Protein AF-A0A5C5VA91-F1 (afdb_monomer)

InterPro domains:
  IPR006626 Parallel beta-helix repeat [SM00710] (132-165)
  IPR006626 Parallel beta-helix repeat [SM00710] (170-195)
  IPR006626 Parallel beta-helix repeat [SM00710] (219-241)
  IPR006626 Parallel beta-helix repeat [SM00710] (242-274)
  IPR006626 Parallel beta-helix repeat [SM00710] (294-316)
  IPR006626 Parallel beta-helix repeat [SM00710] (331-365)
  IPR006626 Parallel beta-helix repeat [SM00710] (366-388)
  IPR006626 Parallel beta-helix repeat [SM00710] (389-422)
  IPR011050 Pectin lyase fold/virulence factor [SSF51126] (92-546)
  IPR012334 Pectin lyase fold [G3DSA:2.160.20.10] (62-236)
  IPR012334 Pectin lyase fold [G3DSA:2.160.20.10] (237-568)

Organism: NCBI:txid2527970

Sequence (1057 aa):
MLFSRSRKTKNNAPSSRNRRLGILQKLEDRQLLAGDAYPDSPMEDQAAEVGSPIAGDTSAGDSGSGATQTEGTSIDGSQLSLNAPNLPATPASGGASLRVAADGSAEFASIQEAIDAASAGDTITIAEGTYAEALTINGNDLTVVGEGNVTITDGGAGHGIYVGGSRIEINGVTVSGVLSEGTNGYGASGVVIAGQDIRLIDVNANNNGTAGFQTLESASNVLIQGGVAYNNSYAGLALGGGNHITVRGTEFYNTGTSDSGEGNFQYYGIVADNTGNVQLVNGTPTYIEDQLPMSDIRLEEINVHDHLRYGIRISAENGSLSTRPSGRIDTSNFALVDSLITDNGSETSSWVGGLYHHGGVLLQHIQGGFVAGNVIQGNYTWGVDVYNSSNVAFVSNMIVANNRGDATPDVTIQSAGLEINGGQSNQVIGNVIAGHNAGVFSSWIPDTGDDFSTEYAVGSIVIRNNIMAANAETDFELIVPERIDRTIENNLIQSMPAWLIQYIEDDAVPGFTQNNYLSVDPLFVDVAAGNFAFQDGSPANEILAGATLADPGSGNTDPGSNTDDSSPQTIRQLILGHSLINHFVDGDDPQNMGGTAVPYWIHQFASAGDNTYLVDGQWYSAESFNSGQELSVQWGFQGGAEGVWDSETPLGAADFQSVVLSPYNYIQQHAPADDVSEYLPLIDYLTAAEPGIEVQIYEGWPDMSPFLTAFPATDAEFANYAEYSLGDYQAWFDTLIDSLRAARPDVTFRPIEVNEALIGLLNDSELGLQGRLSGVTQTDLFSDDAPHGTETTYFLAAIATYSENFGQPIPADYVAPESIHPLVRANLADISEFIFQTVTDGSSTGIGDPSDDPGTGDPAVDAGFGDYLLTLENAIAEGTSADQASVRAALEASLAEVTLPISADRFWSDMGDVVGRAIDTLGLPDAEADIVWEQHDLIGNQYLTGEDLSDATEDPYPAVDAGFRDYLLTLENAIAEGTSADQASVRAALEALLAEATLPISADRFWSDMGDVVGRTIDTLGLTDAEVDIVWEQHDLIGNQYLTGETVYNGSEDTVD

Secondary structure (DSSP, 8-state):
------------PPPTTSSTHHHHHHHHTTTT---------------------------------------------TT---PPP-PPPPPPSSS-EEEE-TTS-SSBSSHHHHHHHPPTTEEEEEEEEEEE--EEE-SEEEEEEEEEEEEEE-SSSSEEEEE-SEEEEEES-EEE---SPP-SS--SEEEEE-SEEEEEES-EEES-SSEEEEE-TT-EEEEEES-EEE--SSEEEEE-S-EEEEEES-EEE----TT-SSS----EEEE-S-TT-EEEETTEEEE---PPPEEEEEEES-EEE--SS-SEEE--B-TTT--STT-B--EEEEEEES-EEES---SEE-TTSS-EE-EEEEEESEEEEEEES-EEES-SSEEEEEES-EEEEEES-EEE---GGGGSTT--SPPEEEEEES-SSEEEES-EEESSSEEEEEE----TT--HHHH-SSEEEEEES-EEE--SSEEEEEESGGGEEEEEES-EE----HHHHHHIIIII-TTHHHHSB--S---EEEGGGTEEEEPTT-THHHHHTT-PPPP--TTS------TT--S--EEEEEEEE-TTTBPPPTT--TTSB-TTBHHHHHHHHHHHTT-EEEEEEEE--HHHHHTTPPP-----BTT--B----TTS-GGGS--SEEEEPPPTT-TTS-HHHHHHHHHHHHHHHHHHSTT-EEEEE-----SGGG-SSSSPPHHHHHHHHHHHHTHHHHHHHHHHHHHHHH-TTS-EEEE-HHHHHHHHHH-SSSSTTTTTTT--HHHHBSSSS-PBPHHHHHHHHHHHHHHHHTSPSPTT----TTS-HHHHHTHHHHHHHHHHHHHHTTS-----S--------TTSHHHHHHHHHHHHHHHHS-S---HHHHHHHHHHHTTS--SPPPHHHHHHHHHHHHHHHHHHHT--HHHHHHHHHHHHHHHHHHHS----TT--S--TTHHHHHHHHHHHHHHHHHHT-S---HHHHHHHHHHHTTS------HHHHHHHHHHHHHHHHHHHT--HHHHHHHHHHHHHHHHHHHH-------------

Mean predicted aligned error: 21.66 Å

Solvent-accessible surface area (backbone atoms only — not comparable to full-atom values): 56810 Å² total; per-residue (Å²): 136,83,89,87,86,84,90,87,90,80,89,81,84,85,74,88,68,75,69,66,61,62,59,60,56,61,59,59,56,54,77,75,59,86,78,78,88,84,82,91,83,86,83,87,84,82,88,74,90,82,82,84,85,86,80,86,87,84,85,87,84,89,86,81,94,75,96,68,90,75,73,88,74,75,76,77,37,66,65,50,74,92,66,77,77,79,72,41,58,75,42,53,83,87,42,60,81,45,43,26,20,77,89,53,85,40,85,24,52,43,66,59,62,45,61,74,68,55,55,69,20,18,35,40,42,32,45,56,42,76,40,73,38,50,39,76,42,68,61,48,20,33,37,38,36,35,46,67,68,21,35,33,21,43,44,80,32,22,26,19,32,35,36,58,19,35,22,35,36,40,33,37,36,33,23,38,49,6,63,36,73,32,77,79,59,30,24,8,17,12,36,36,36,39,20,33,23,31,38,36,36,42,40,29,15,28,51,6,56,22,16,10,33,32,33,28,59,61,19,29,28,33,34,41,31,37,36,38,16,32,26,4,42,37,15,18,32,25,41,16,25,18,33,38,38,38,38,34,49,30,37,20,40,25,86,52,63,96,84,66,91,78,65,58,41,14,35,20,21,32,32,34,38,38,57,50,17,44,46,70,62,95,82,40,84,37,78,48,64,69,38,50,71,30,33,42,38,35,39,30,47,28,39,26,31,41,8,36,28,32,17,32,34,45,49,39,41,12,64,86,77,24,92,44,79,49,18,45,36,55,33,32,37,39,37,41,32,54,22,42,31,32,49,5,1,76,42,75,45,54,85,88,82,41,32,28,40,30,13,20,35,39,42,33,29,37,43,25,26,35,41,32,53,24,40,28,33,45,5,12,16,23,21,34,38,36,35,53,31,24,38,37,36,38,32,48,24,42,25,34,38,8,31,68,37,60,80,43,82,78,46,68,55,72,12,28,21,39,37,43,32,45,28,34,62,26,36,40,32,23,27,40,26,31,42,14,35,29,10,40,39,40,34,62,67,75,64,83,58,42,61,54,79,80,78,47,88,53,26,29,40,37,40,30,16,26,40,21,31,74,22,74,71,21,15,62,49,74,41,62,50,95,44,44,49,76,45,66,34,48,24,40,37,42,43,65,54,71,70,54,55,49,48,36,30,76,76,69,39,78,56,35,76,79,39,27,46,80,46,86,59,51,42,51,69,35,64,94,79,72,35,75,52,69,38,93,89,30,60,47,58,68,33,39,70,68,42,67,78,77,78,33,64,72,86,56,91,73,76,49,78,56,98,79,56,87,60,60,51,74,47,34,36,38,36,31,32,53,61,89,48,53,44,83,56,99,87,68,48,61,64,46,35,50,63,37,20,22,67,39,43,33,26,54,41,25,56,68,56,61,23,43,46,32,42,34,25,27,87,43,45,43,67,44,46,78,73,67,55,78,84,53,75,55,50,30,35,44,99,66,39,42,63,68,66,58,67,93,47,67,71,50,76,40,63,53,52,33,35,38,38,35,70,67,88,85,47,86,86,56,60,41,80,69,53,43,70,49,41,48,65,52,51,56,51,50,39,70,49,32,76,81,36,32,41,31,40,41,60,53,71,72,71,43,51,90,50,42,96,53,79,70,59,51,74,69,35,44,49,57,39,45,49,42,48,35,16,66,49,36,51,45,50,53,48,34,54,53,50,43,40,72,75,37,77,91,53,56,75,42,80,36,56,30,30,55,29,49,47,46,46,46,67,28,71,63,62,6,44,75,29,69,28,50,86,61,50,64,73,62,33,29,76,51,42,72,56,43,56,29,43,37,35,23,44,53,41,14,49,36,51,34,18,71,56,54,38,41,57,65,45,92,82,65,77,74,57,89,79,39,52,68,57,56,61,74,42,40,69,64,51,34,48,50,27,32,49,41,58,70,56,53,90,57,76,70,49,66,84,93,78,80,80,78,84,79,77,62,83,75,58,68,64,48,56,60,56,46,52,53,52,52,50,49,58,64,68,56,82,67,94,72,58,70,67,57,58,47,52,51,52,60,55,56,64,71,67,74,80,79,92,73,59,70,67,62,57,46,56,57,46,53,54,50,51,52,52,50,40,64,74,69,64,54,56,65,80,59,43,50,52,53,51,53,50,50,52,51,55,53,50,66,73,71,61,76,79,80,73,88,81,68,96,63,89,67,77,72,63,59,57,53,55,53,52,50,50,52,52,50,53,50,50,63,61,70,65,76,65,96,76,62,74,65,60,61,50,53,55,53,58,59,56,69,73,72,77,79,88,87,80,60,71,71,59,52,53,53,55,52,48,51,52,50,52,52,49,46,69,71,69,67,61,52,73,77,52,48,52,51,53,51,54,48,52,56,50,51,53,49,39,70,77,68,72,58,87,81,86,77,92,69,96,74,90,81,134

Nearest PDB structures (foldseek):
  4nk6-assembly1_A  TM=5.027E-01  e=4.681E-07  Pseudomonas syringae pv. tomato str. DC3000
  4ozz-assembly1_A  TM=5.297E-01  e=5.949E-06  Pseudomonas syringae pv. tomato str. DC3000
  4nk8-assembly1_A  TM=4.661E-01  e=3.715E-06  Pseudomonas syringae pv. tomato str. DC3000
  4ozy-assembly1_A  TM=4.259E-01  e=1.669E-06  Pseudomonas syringae pv. tomato str. DC3000
  4mxn-assembly3_C  TM=4.171E-01  e=5.033E-01  Parabacteroides merdae ATCC 43184

Foldseek 3Di:
DDDDDDDDDDDDDDDPPPVVVPPVVVVVVVVVPPDDDDDDDDDDDDDDDDDDDDDDDDDDDDDDDDDDDDDDDADLVLQEDPDDFPAFDAFAADFAEAEEECVPPGPHNAPQVVLVVDDGNYEYEYEADEHQDQEERAEERYEYEYDPAAEQEHVQELESYEHAHYNYEYEDYEYEHQEHAHADQAGSEYYEAQYESYHYYQYEAEHTQAESYEYAQNYENYEAEAHEAELHLEEPYEYLHYESYEYYNYEYEYPDDPPDVDGSAHQEHYEDFSYSHWDQDVNDTDDALQRDAYENAEYEQYEFEDHQAANEEDWRAALVPDPWQLRTDAHEAYYAYLYEFEHHFNHWDCQQPFIFTHAHYEEERYEGYEYENYEQEHADAESYHYYQHERYEYAQYEQFQNHNNVPPPRGDHWHERYEHEFYAHYEYFLYEFANTQEGYHYEDDPDSRGDNVVVAVAYEYEYFLYEQAHHNHFSYDYYPLVRYHYHHALYETADDDPVRVVCCCPPHDPCNPVRYHHHHDQQFPDVVVRGRDGDPPGCSVVSSLVGDDPPSSVPDDDFADDPDPLPAAAAFEEEADDCLAFNDDPPDDQAAGELLHLLQLLQLLSVVSNYHAAYFYDPHALVCVVVPNQDAGRHHYHPDNHHQDDSVDQPVVSVHQEYEHEDDQQCLVDQLLVCLVSCVVVQVVNCVSPPNYAYEYELGFHQLVVLAPFPPHDPVSLVVRLQCRLASSLVRVLNNQVSNCVVCVSHHYHYQPLSQLLSVQQPDCDRHCVHLVVVQDLVQFAVGSSGRGFSQPSNLSSQSVSCRRHVDFRPPPDQDDPSHDVSCRVCVNVSSVSSNCCNVVVVDDGDDDPDDDPPDDDPVPVVPVVVVVVVVCVVVVPDDDDDPVVVVVVVVVVVVPPDDDDDPVVVLVVVVVVLVVVCVVVVDDPVVSVVSVVVSVVVVCVVPPPPDPPPDPDDDPPPVCVVVVVVVVVVVVVVVVPDDDDPVVVVVVVVVVVVPDDDDDDLVVVLVVVVVVLVVVCVVVVDDPVVNVVSVVVVVVVSVCVVPVDDDDDDDDDDDD

pLDDT: mean 71.02, std 24.55, range [22.02, 98.69]

Structure (mmCIF, N/CA/C/O backbone):
data_AF-A0A5C5VA91-F1
#
_entry.id   AF-A0A5C5VA91-F1
#
loop_
_atom_site.group_PDB
_atom_site.id
_atom_site.type_symbol
_atom_site.label_atom_id
_atom_site.label_alt_id
_atom_site.label_comp_id
_atom_site.label_asym_id
_atom_site.label_entity_id
_atom_site.label_seq_id
_atom_site.pdbx_PDB_ins_code
_atom_site.Cartn_x
_atom_site.Cartn_y
_atom_site.Cartn_z
_atom_site.occupancy
_atom_site.B_iso_or_equiv
_atom_site.auth_seq_id
_atom_site.auth_comp_id
_atom_site.auth_asym_id
_atom_site.auth_atom_id
_atom_site.pdbx_PDB_model_num
ATOM 1 N N . MET A 1 1 ? 17.113 -42.787 58.721 1.00 26.02 1 MET A N 1
ATOM 2 C CA . MET A 1 1 ? 15.920 -43.622 58.988 1.00 26.02 1 MET A CA 1
ATOM 3 C C . MET A 1 1 ? 14.664 -42.768 58.869 1.00 26.02 1 MET A C 1
ATOM 5 O O . MET A 1 1 ? 14.480 -41.876 59.679 1.00 26.02 1 MET A O 1
ATOM 9 N N . LEU A 1 2 ? 13.875 -43.061 57.831 1.00 24.97 2 LEU A N 1
ATOM 10 C CA . LEU A 1 2 ? 12.405 -43.100 57.749 1.00 24.97 2 LEU A CA 1
ATOM 11 C C . LEU A 1 2 ? 11.517 -41.982 58.360 1.00 24.97 2 LEU A C 1
ATOM 13 O O . LEU A 1 2 ? 11.297 -41.934 59.562 1.00 24.97 2 LEU A O 1
ATOM 17 N N . PHE A 1 3 ? 10.866 -41.249 57.437 1.00 25.20 3 PHE A N 1
ATOM 18 C CA . PHE A 1 3 ? 9.402 -41.164 57.210 1.00 25.20 3 PHE A CA 1
ATOM 19 C C . PHE A 1 3 ? 8.446 -40.607 58.302 1.00 25.20 3 PHE A C 1
ATOM 21 O O . PHE A 1 3 ? 8.120 -41.284 59.270 1.00 25.20 3 PHE A O 1
ATOM 28 N N . SER A 1 4 ? 7.761 -39.487 57.998 1.00 25.80 4 SER A N 1
ATOM 29 C CA . SER A 1 4 ? 6.368 -39.456 57.465 1.00 25.80 4 SER A CA 1
ATOM 30 C C . SER A 1 4 ? 5.438 -38.324 57.978 1.00 25.80 4 SER A C 1
ATOM 32 O O . SER A 1 4 ? 5.280 -38.114 59.174 1.00 25.80 4 SER A O 1
ATOM 34 N N . ARG A 1 5 ? 4.714 -37.736 57.001 1.00 26.83 5 ARG A N 1
ATOM 35 C CA . ARG A 1 5 ? 3.285 -37.314 56.969 1.00 26.83 5 ARG A CA 1
ATOM 36 C C . ARG A 1 5 ? 2.774 -35.999 57.625 1.00 26.83 5 ARG A C 1
ATOM 38 O O . ARG A 1 5 ? 2.374 -35.965 58.777 1.00 26.83 5 ARG A O 1
ATOM 45 N N . SER A 1 6 ? 2.477 -35.052 56.717 1.00 24.36 6 SER A N 1
ATOM 46 C CA . SER A 1 6 ? 1.134 -34.544 56.316 1.00 24.36 6 SER A CA 1
ATOM 47 C C . SER A 1 6 ? 0.581 -33.186 56.814 1.00 24.36 6 SER A C 1
ATOM 49 O O . SER A 1 6 ? 0.351 -32.987 58.000 1.00 24.36 6 SER A O 1
ATOM 51 N N . ARG A 1 7 ? 0.178 -32.387 55.802 1.00 25.92 7 ARG A N 1
ATOM 52 C CA . ARG A 1 7 ? -0.992 -31.481 55.665 1.00 25.92 7 ARG A CA 1
ATOM 53 C C . ARG A 1 7 ? -1.136 -30.262 56.595 1.00 25.92 7 ARG A C 1
ATOM 55 O O . ARG A 1 7 ? -1.709 -30.370 57.673 1.00 25.92 7 ARG A O 1
ATOM 62 N N . LYS A 1 8 ? -0.878 -29.070 56.034 1.00 23.91 8 LYS A N 1
ATOM 63 C CA . LYS A 1 8 ? -1.886 -28.075 55.574 1.00 23.91 8 LYS A CA 1
ATOM 64 C C . LYS A 1 8 ? -1.176 -26.757 55.220 1.00 23.91 8 LYS A C 1
ATOM 66 O O . LYS A 1 8 ? -0.679 -26.089 56.116 1.00 23.91 8 LYS A O 1
ATOM 71 N N . THR A 1 9 ? -1.210 -26.343 53.956 1.00 24.44 9 THR A N 1
ATOM 72 C CA . THR A 1 9 ? -0.991 -24.946 53.552 1.00 24.44 9 THR A CA 1
ATOM 73 C C . THR A 1 9 ? -2.287 -24.424 52.935 1.00 24.44 9 THR A C 1
ATOM 75 O O . THR A 1 9 ? -2.843 -25.016 52.013 1.00 24.44 9 THR A O 1
ATOM 78 N N . LYS A 1 10 ? -2.816 -23.348 53.520 1.00 29.11 10 LYS A N 1
ATOM 79 C CA . LYS A 1 10 ? -3.788 -22.438 52.912 1.00 29.11 10 LYS A CA 1
ATOM 80 C C . LYS A 1 10 ? -3.300 -21.020 53.201 1.00 29.11 10 LYS A C 1
ATOM 82 O O . LYS A 1 10 ? -3.106 -20.692 54.366 1.00 29.11 10 LYS A O 1
ATOM 87 N N . ASN A 1 11 ? -3.175 -20.261 52.117 1.00 29.86 11 ASN A N 1
ATOM 88 C CA . ASN A 1 11 ? -3.371 -18.821 51.957 1.00 29.86 11 ASN A CA 1
ATOM 89 C C . ASN A 1 11 ? -2.519 -17.862 52.804 1.00 29.86 11 ASN A C 1
ATOM 91 O O . ASN A 1 11 ? -2.734 -17.717 54.003 1.00 29.86 11 ASN A O 1
ATOM 95 N N . ASN A 1 12 ? -1.657 -17.101 52.122 1.00 27.27 12 ASN A N 1
ATOM 96 C CA . ASN A 1 12 ? -1.834 -15.651 51.981 1.00 27.27 12 ASN A CA 1
ATOM 97 C C . ASN A 1 12 ? -0.946 -15.118 50.844 1.00 27.27 12 ASN A C 1
ATOM 99 O O . ASN A 1 12 ? 0.272 -15.259 50.883 1.00 27.27 12 ASN A O 1
ATOM 103 N N . ALA A 1 13 ? -1.591 -14.521 49.842 1.00 26.20 13 ALA A N 1
ATOM 104 C CA . ALA A 1 13 ? -0.977 -13.717 48.792 1.00 26.20 13 ALA A CA 1
ATOM 105 C C . ALA A 1 13 ? -0.437 -12.387 49.360 1.00 26.20 13 ALA A C 1
ATOM 107 O O . ALA A 1 13 ? -1.061 -11.842 50.277 1.00 26.20 13 ALA A O 1
ATOM 108 N N . PRO A 1 14 ? 0.642 -11.803 48.808 1.00 28.27 14 PRO A N 1
ATOM 109 C CA . PRO A 1 14 ? 0.881 -10.370 48.888 1.00 28.27 14 PRO A CA 1
ATOM 110 C C . PRO A 1 14 ? 0.128 -9.671 47.749 1.00 28.27 14 PRO A C 1
ATO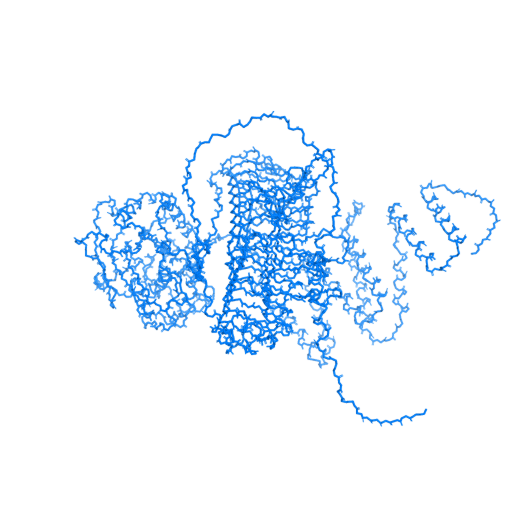M 112 O O . PRO A 1 14 ? 0.229 -10.045 46.585 1.00 28.27 14 PRO A O 1
ATOM 115 N N . SER A 1 15 ? -0.660 -8.666 48.111 1.00 28.88 15 SER A N 1
ATOM 116 C CA . SER A 1 15 ? -1.504 -7.874 47.224 1.00 28.88 15 SER A CA 1
ATOM 117 C C . SER A 1 15 ? -0.708 -7.039 46.211 1.00 28.88 15 SER A C 1
ATOM 119 O O . SER A 1 15 ? 0.280 -6.383 46.540 1.00 28.88 15 SER A O 1
ATOM 121 N N . SER A 1 16 ? -1.243 -6.977 44.993 1.00 28.59 16 SER A N 1
ATOM 122 C CA . SER A 1 16 ? -0.885 -6.158 43.823 1.00 28.59 16 SER A CA 1
ATOM 123 C C . SER A 1 16 ? -0.954 -4.629 44.027 1.00 28.59 16 SER A C 1
ATOM 125 O O . SER A 1 16 ? -0.978 -3.866 43.069 1.00 28.59 16 SER A O 1
ATOM 127 N N . ARG A 1 17 ? -0.960 -4.137 45.275 1.00 28.48 17 ARG A N 1
ATOM 128 C CA . ARG A 1 17 ? -1.091 -2.703 45.597 1.00 28.48 17 ARG A CA 1
ATOM 129 C C . ARG A 1 17 ? 0.239 -1.954 45.738 1.00 28.48 17 ARG A C 1
ATOM 131 O O . ARG A 1 17 ? 0.237 -0.736 45.649 1.00 28.48 17 ARG A O 1
ATOM 138 N N . ASN A 1 18 ? 1.361 -2.655 45.927 1.00 28.69 18 ASN A N 1
ATOM 139 C CA . ASN A 1 18 ? 2.647 -2.020 46.262 1.00 28.69 18 ASN A CA 1
ATOM 140 C C . ASN A 1 18 ? 3.625 -1.839 45.085 1.00 28.69 18 ASN A C 1
ATOM 142 O O . ASN A 1 18 ? 4.661 -1.215 45.286 1.00 28.69 18 ASN A O 1
ATOM 146 N N . ARG A 1 19 ? 3.309 -2.315 43.870 1.00 33.59 19 ARG A N 1
ATOM 147 C CA . ARG A 1 19 ? 4.049 -1.930 42.645 1.00 33.59 19 ARG A CA 1
ATOM 148 C C . ARG A 1 19 ? 3.528 -0.626 42.019 1.00 33.59 19 ARG A C 1
ATOM 150 O O . ARG A 1 19 ? 4.296 0.092 41.397 1.00 33.59 19 ARG A O 1
ATOM 157 N N . ARG A 1 20 ? 2.269 -0.256 42.295 1.00 37.59 20 ARG A N 1
ATOM 158 C CA . ARG A 1 20 ? 1.591 0.934 41.742 1.00 37.59 20 ARG A CA 1
ATOM 159 C C . ARG A 1 20 ? 2.065 2.293 42.271 1.00 37.59 20 ARG A C 1
ATOM 161 O O . ARG A 1 20 ? 1.789 3.303 41.647 1.00 37.59 20 ARG A O 1
ATOM 168 N N . LEU A 1 21 ? 2.784 2.343 43.392 1.00 28.41 21 LEU A N 1
ATOM 169 C CA . LEU A 1 21 ? 3.306 3.603 43.949 1.00 28.41 21 LEU A CA 1
ATOM 170 C C . LEU A 1 21 ? 4.702 3.979 43.418 1.00 28.41 21 LEU A C 1
ATOM 172 O O . LEU A 1 21 ? 5.153 5.090 43.659 1.00 28.41 21 LEU A O 1
ATOM 176 N N . GLY A 1 22 ? 5.393 3.079 42.707 1.00 31.39 22 GLY A N 1
ATOM 177 C CA . GLY A 1 22 ? 6.752 3.335 42.208 1.00 31.39 22 GLY A CA 1
ATOM 178 C C . GLY A 1 22 ? 6.816 4.102 40.884 1.00 31.39 22 GLY A C 1
ATOM 179 O O . GLY A 1 22 ? 7.802 4.794 40.646 1.00 31.39 22 GLY A O 1
ATOM 180 N N . ILE A 1 23 ? 5.779 3.986 40.049 1.00 33.88 23 ILE A N 1
ATOM 181 C CA . ILE A 1 23 ? 5.728 4.568 38.696 1.00 33.88 23 ILE A CA 1
ATOM 182 C C . ILE A 1 23 ? 5.168 5.999 38.747 1.00 33.88 23 ILE A C 1
ATOM 184 O O . ILE A 1 23 ? 5.803 6.919 38.242 1.00 33.88 23 ILE A O 1
ATOM 188 N N . LEU A 1 24 ? 4.079 6.225 39.494 1.00 30.73 24 LEU A N 1
ATOM 189 C CA . LEU A 1 24 ? 3.492 7.562 39.689 1.00 30.73 24 LEU A CA 1
ATOM 190 C C . LEU A 1 24 ? 4.442 8.538 40.413 1.00 30.73 24 LEU A C 1
ATOM 192 O O . LEU A 1 24 ? 4.545 9.699 40.032 1.00 30.73 24 LEU A O 1
ATOM 196 N N . GLN A 1 25 ? 5.210 8.066 41.404 1.00 29.94 25 GLN A N 1
ATOM 197 C CA . GLN A 1 25 ? 6.117 8.930 42.176 1.00 29.94 25 GLN A CA 1
ATOM 198 C C . GLN A 1 25 ? 7.356 9.375 41.371 1.00 29.94 25 GLN A C 1
ATOM 200 O O . GLN A 1 25 ? 7.882 10.456 41.609 1.00 29.94 25 GLN A O 1
ATOM 205 N N . LYS A 1 26 ? 7.827 8.569 40.405 1.00 34.28 26 LYS A N 1
ATOM 206 C CA . LYS A 1 26 ? 9.010 8.901 39.587 1.00 34.28 26 LYS A CA 1
ATOM 207 C C . LYS A 1 26 ? 8.710 9.869 38.437 1.00 34.28 26 LYS A C 1
ATOM 209 O O . LYS A 1 26 ? 9.636 10.526 37.967 1.00 34.28 26 LYS A O 1
ATOM 214 N N . LEU A 1 27 ? 7.451 9.964 38.005 1.00 34.25 27 LEU A N 1
ATOM 215 C CA . LEU A 1 27 ? 7.006 10.913 36.979 1.00 34.25 27 LEU A CA 1
ATOM 216 C C . LEU A 1 27 ? 6.674 12.289 37.584 1.00 34.25 27 LEU A C 1
ATOM 218 O O . LEU A 1 27 ? 7.060 13.308 37.015 1.00 34.25 27 LEU A O 1
ATOM 222 N N . GLU A 1 28 ? 6.086 12.339 38.785 1.00 32.09 28 GLU A N 1
ATOM 223 C CA . GLU A 1 28 ? 5.863 13.607 39.505 1.00 32.09 28 GLU A CA 1
ATOM 224 C C . GLU A 1 28 ? 7.177 14.281 39.951 1.00 32.09 28 GLU A C 1
ATOM 226 O O . GLU A 1 28 ? 7.296 15.506 39.886 1.00 32.09 28 GLU A O 1
ATOM 231 N N . ASP A 1 29 ? 8.208 13.509 40.322 1.00 30.77 29 ASP A N 1
ATOM 232 C CA . ASP A 1 29 ? 9.503 14.065 40.752 1.00 30.77 29 ASP A CA 1
ATOM 233 C C . ASP A 1 29 ? 10.317 14.700 39.596 1.00 30.77 29 ASP A C 1
ATOM 235 O O . ASP A 1 29 ? 11.218 15.503 39.856 1.00 30.77 29 ASP A O 1
ATOM 239 N N . ARG A 1 30 ? 9.991 14.431 38.316 1.00 33.84 30 ARG A N 1
ATOM 240 C CA . ARG A 1 30 ? 10.623 15.119 37.166 1.00 33.84 30 ARG A CA 1
ATOM 241 C C . ARG A 1 30 ? 10.031 16.499 36.874 1.00 33.84 30 ARG A C 1
ATOM 243 O O . ARG A 1 30 ? 10.756 17.347 36.358 1.00 33.84 30 ARG A O 1
ATOM 250 N N . GLN A 1 31 ? 8.790 16.788 37.283 1.00 33.34 31 GLN A N 1
ATOM 251 C CA . GLN A 1 31 ? 8.232 18.147 37.176 1.00 33.34 31 GLN A CA 1
ATOM 252 C C . GLN A 1 31 ? 8.929 19.157 38.113 1.00 33.34 31 GLN A C 1
ATOM 254 O O . GLN A 1 31 ? 8.768 20.365 37.946 1.00 33.34 31 GLN A O 1
ATOM 259 N N . LEU A 1 32 ? 9.738 18.691 39.076 1.00 26.44 32 LEU A N 1
ATOM 260 C CA . LEU A 1 32 ? 10.440 19.533 40.055 1.00 26.44 32 LEU A CA 1
ATOM 261 C C . LEU A 1 32 ? 11.955 19.685 39.815 1.00 26.44 32 LEU A C 1
ATOM 263 O O . LEU A 1 32 ? 12.609 20.381 40.592 1.00 26.44 32 LEU A O 1
ATOM 267 N N . LEU A 1 33 ? 12.512 19.099 38.747 1.00 26.88 33 LEU A N 1
ATOM 268 C CA . LEU A 1 33 ? 13.940 19.211 38.395 1.00 26.88 33 LEU A CA 1
ATOM 269 C C . LEU A 1 33 ? 14.202 19.905 37.045 1.00 26.88 33 LEU A C 1
ATOM 271 O O . LEU A 1 33 ? 15.319 19.854 36.533 1.00 26.88 33 LEU A O 1
ATOM 275 N N . ALA A 1 34 ? 13.220 20.640 36.510 1.00 29.62 34 ALA A N 1
ATOM 276 C CA . ALA A 1 34 ? 13.449 21.652 35.476 1.00 29.62 34 ALA A CA 1
ATOM 277 C C . ALA A 1 34 ? 14.204 22.849 36.084 1.00 29.62 34 ALA A C 1
ATOM 279 O O . ALA A 1 34 ? 13.636 23.888 36.421 1.00 29.62 34 ALA A O 1
ATOM 280 N N . GLY A 1 35 ? 15.496 22.660 36.323 1.00 29.84 35 GLY A N 1
ATOM 281 C CA . GLY A 1 35 ? 16.326 23.647 36.985 1.00 29.84 35 GLY A CA 1
ATOM 282 C C . GLY A 1 35 ? 17.668 23.077 37.391 1.00 29.84 35 GLY A C 1
ATOM 283 O O . GLY A 1 35 ? 17.966 23.080 38.573 1.00 29.84 35 GLY A O 1
ATOM 284 N N . ASP A 1 36 ? 18.462 22.613 36.430 1.00 24.25 36 ASP A N 1
ATOM 285 C CA . ASP A 1 36 ? 19.915 22.739 36.510 1.00 24.25 36 ASP A CA 1
ATOM 286 C C . ASP A 1 36 ? 20.507 22.758 35.096 1.00 24.25 36 ASP A C 1
ATOM 288 O O . ASP A 1 36 ? 20.372 21.831 34.302 1.00 24.25 36 ASP A O 1
ATOM 292 N N . ALA A 1 37 ? 21.110 23.902 34.788 1.00 29.88 37 ALA A N 1
ATOM 293 C CA . ALA A 1 37 ? 21.780 24.234 33.545 1.00 29.88 37 ALA A CA 1
ATOM 294 C C . ALA A 1 37 ? 23.113 23.493 33.396 1.00 29.88 37 ALA A C 1
ATOM 296 O O . ALA A 1 37 ? 23.836 23.352 34.378 1.00 29.88 37 ALA A O 1
ATOM 297 N N . TYR A 1 38 ? 23.500 23.171 32.161 1.00 22.20 38 TYR A N 1
ATOM 298 C CA . TYR A 1 38 ? 24.894 22.990 31.730 1.00 22.20 38 TYR A CA 1
ATOM 299 C C . TYR A 1 38 ? 24.984 23.253 30.207 1.00 22.20 38 TYR A C 1
ATOM 301 O O . TYR A 1 38 ? 23.990 23.075 29.515 1.00 22.20 38 TYR A O 1
ATOM 309 N N . PRO A 1 39 ? 26.110 23.764 29.679 1.00 26.62 39 PRO A N 1
ATOM 310 C CA . PRO A 1 39 ? 26.367 25.198 29.578 1.00 26.62 39 PRO A CA 1
ATOM 311 C C . PRO A 1 39 ? 26.552 25.688 28.127 1.00 26.62 39 PRO A C 1
ATOM 313 O O . PRO A 1 39 ? 27.180 25.024 27.307 1.00 26.62 39 PRO A O 1
ATOM 316 N N . ASP A 1 40 ? 26.111 26.920 27.869 1.00 25.48 40 ASP A N 1
ATOM 317 C CA . ASP A 1 40 ? 26.482 27.721 26.697 1.00 25.48 40 ASP A CA 1
ATOM 318 C C . ASP A 1 40 ? 27.993 27.976 26.603 1.00 25.48 40 ASP A C 1
ATOM 320 O O . ASP A 1 40 ? 28.629 28.304 27.614 1.00 25.48 40 ASP A O 1
ATOM 324 N N . SER A 1 41 ? 28.514 28.029 25.367 1.00 25.45 41 SER A N 1
ATOM 325 C CA . SER A 1 41 ? 29.148 29.224 24.745 1.00 25.45 41 SER A CA 1
ATOM 326 C C . SER A 1 41 ? 30.209 28.844 23.686 1.00 25.45 41 SER A C 1
ATOM 328 O O . SER A 1 41 ? 30.862 27.813 23.831 1.00 25.45 41 SER A O 1
ATOM 330 N N . PRO A 1 42 ? 30.622 29.764 22.787 1.00 31.06 42 PRO A N 1
ATOM 331 C CA . PRO A 1 42 ? 29.813 30.651 21.941 1.00 31.06 42 PRO A CA 1
ATOM 332 C C . PRO A 1 42 ? 30.394 30.738 20.502 1.00 31.06 42 PRO A C 1
ATOM 334 O O . PRO A 1 42 ? 31.605 30.624 20.313 1.00 31.06 42 PRO A O 1
ATOM 337 N N . MET A 1 43 ? 29.601 31.084 19.485 1.00 22.33 43 MET A N 1
ATOM 338 C CA . MET A 1 43 ? 30.162 31.782 18.316 1.00 22.33 43 MET A CA 1
ATOM 339 C C . MET A 1 43 ? 29.329 33.019 18.003 1.00 22.33 43 MET A C 1
ATOM 341 O O . MET A 1 43 ? 28.157 32.950 17.656 1.00 22.33 43 MET A O 1
ATOM 345 N N . GLU A 1 44 ? 29.973 34.163 18.233 1.00 24.48 44 GLU A N 1
ATOM 346 C CA . GLU A 1 44 ? 29.500 35.503 17.921 1.00 24.48 44 GLU A CA 1
ATOM 347 C C . GLU A 1 44 ? 29.331 35.669 16.411 1.00 24.48 44 GLU A C 1
ATOM 349 O O . GLU A 1 44 ? 30.292 35.559 15.647 1.00 24.48 44 GLU A O 1
ATOM 354 N N . ASP A 1 45 ? 28.119 36.030 16.012 1.00 24.94 45 ASP A N 1
ATOM 355 C CA . ASP A 1 45 ? 27.816 36.547 14.689 1.00 24.94 45 ASP A CA 1
ATOM 356 C C . ASP A 1 45 ? 28.279 38.010 14.578 1.00 24.94 45 ASP A C 1
ATOM 358 O O . ASP A 1 45 ? 27.809 38.898 15.300 1.00 24.94 45 ASP A O 1
ATOM 362 N N . GLN A 1 46 ? 29.191 38.285 13.642 1.00 24.34 46 GLN A N 1
ATOM 363 C CA . GLN A 1 46 ? 29.327 39.612 13.046 1.00 24.34 46 GLN A CA 1
ATOM 364 C C . GLN A 1 46 ? 28.650 39.603 11.682 1.00 24.34 46 GLN A C 1
ATOM 366 O O . GLN A 1 46 ? 29.226 39.192 10.677 1.00 24.34 46 GLN A O 1
ATOM 371 N N . ALA A 1 47 ? 27.429 40.126 11.671 1.00 23.28 47 ALA A N 1
ATOM 372 C CA . ALA A 1 47 ? 26.688 40.461 10.473 1.00 23.28 47 ALA A CA 1
ATOM 373 C C . ALA A 1 47 ? 27.467 41.444 9.580 1.00 23.28 47 ALA A C 1
ATOM 375 O O . ALA A 1 47 ? 27.870 42.528 10.017 1.00 23.28 47 ALA A O 1
ATOM 376 N N . ALA A 1 48 ? 27.584 41.099 8.300 1.00 23.36 48 ALA A N 1
ATOM 377 C CA . ALA A 1 48 ? 27.754 42.058 7.220 1.00 23.36 48 ALA A CA 1
ATOM 378 C C . ALA A 1 48 ? 26.797 41.689 6.077 1.00 23.36 48 ALA A C 1
ATOM 380 O O . ALA A 1 48 ? 26.854 40.599 5.520 1.00 23.36 48 ALA A O 1
ATOM 381 N N . GLU A 1 49 ? 25.902 42.638 5.803 1.00 25.48 49 GLU A N 1
ATOM 382 C CA . GLU A 1 49 ? 24.949 42.751 4.696 1.00 25.48 49 GLU A CA 1
ATOM 383 C C . GLU A 1 49 ? 25.436 42.145 3.368 1.00 25.48 49 GLU A C 1
ATOM 385 O O . GLU A 1 49 ? 26.578 42.401 3.009 1.00 25.48 49 GLU A O 1
ATOM 390 N N . VAL A 1 50 ? 24.545 41.504 2.589 1.00 23.75 50 VAL A N 1
ATOM 391 C CA . VAL A 1 50 ? 24.087 41.982 1.258 1.00 23.75 50 VAL A CA 1
ATOM 392 C C . VAL A 1 50 ? 22.784 41.260 0.840 1.00 23.75 50 VAL A C 1
ATOM 394 O O . VAL A 1 50 ? 22.791 40.080 0.525 1.00 23.75 50 VAL A O 1
ATOM 397 N N . GLY A 1 51 ? 21.691 42.028 0.747 1.00 22.84 51 GLY A N 1
ATOM 398 C CA . GLY A 1 51 ? 20.817 42.083 -0.438 1.00 22.84 51 GLY A CA 1
ATOM 399 C C . GLY A 1 51 ? 19.879 40.916 -0.770 1.00 22.84 51 GLY A C 1
ATOM 400 O O . GLY A 1 51 ? 20.167 40.121 -1.655 1.00 22.84 51 GLY A O 1
ATOM 401 N N . SER A 1 52 ? 18.667 40.965 -0.213 1.00 28.27 52 SER A N 1
ATOM 402 C CA . SER A 1 52 ? 17.452 40.460 -0.877 1.00 28.27 52 SER A CA 1
ATOM 403 C C . SER A 1 52 ? 17.158 41.275 -2.160 1.00 28.27 52 SER A C 1
ATOM 405 O O . SER A 1 52 ? 17.600 42.428 -2.264 1.00 28.27 52 SER A O 1
ATOM 407 N N . PRO A 1 53 ? 16.378 40.742 -3.121 1.00 28.98 53 PRO A N 1
ATOM 408 C CA . PRO A 1 53 ? 14.992 41.207 -3.143 1.00 28.98 53 PRO A CA 1
ATOM 409 C C . PRO A 1 53 ? 13.967 40.119 -3.492 1.00 28.98 53 PRO A C 1
ATOM 411 O O . PRO A 1 53 ? 13.952 39.583 -4.597 1.00 28.98 53 PRO A O 1
ATOM 414 N N . ILE A 1 54 ? 13.019 39.928 -2.575 1.00 25.31 54 ILE A N 1
ATOM 415 C CA . ILE A 1 54 ? 11.644 39.521 -2.875 1.00 25.31 54 ILE A CA 1
ATOM 416 C C . ILE A 1 54 ? 10.800 40.805 -2.972 1.00 25.31 54 ILE A C 1
ATOM 418 O O . ILE A 1 54 ? 10.836 41.650 -2.076 1.00 25.31 54 ILE A O 1
ATOM 422 N N . ALA A 1 55 ? 10.050 40.962 -4.062 1.00 25.19 55 ALA A N 1
ATOM 423 C CA . ALA A 1 55 ? 8.884 41.846 -4.162 1.00 25.19 55 ALA A CA 1
ATOM 424 C C . ALA A 1 55 ? 7.665 40.907 -4.227 1.00 25.19 55 ALA A C 1
ATOM 426 O O . ALA A 1 55 ? 7.685 39.986 -5.035 1.00 25.19 55 ALA A O 1
ATOM 427 N N . GLY A 1 56 ? 6.702 40.950 -3.298 1.00 24.42 56 GLY A N 1
ATOM 428 C CA . GLY A 1 56 ? 5.691 42.007 -3.118 1.00 24.42 56 GLY A CA 1
ATOM 429 C C . GLY A 1 56 ? 4.492 41.657 -4.018 1.00 24.42 56 GLY A C 1
ATOM 430 O O . GLY A 1 56 ? 4.683 41.510 -5.215 1.00 24.42 56 GLY A O 1
ATOM 431 N N . ASP A 1 57 ? 3.258 41.463 -3.554 1.00 24.80 57 ASP A N 1
ATOM 432 C CA . ASP A 1 57 ? 2.492 42.287 -2.621 1.00 24.80 57 ASP A CA 1
ATOM 433 C C . ASP A 1 57 ? 1.279 41.512 -2.055 1.00 24.80 57 ASP A C 1
ATOM 435 O O . ASP A 1 57 ? 0.820 40.505 -2.582 1.00 24.80 57 ASP A O 1
ATOM 439 N N . THR A 1 58 ? 0.821 42.063 -0.946 1.00 27.47 58 THR A N 1
ATOM 440 C CA . THR A 1 58 ? -0.081 41.677 0.127 1.00 27.47 58 THR A CA 1
ATOM 441 C C . THR A 1 58 ? -1.577 41.882 -0.142 1.00 27.47 58 THR A C 1
ATOM 443 O O . THR A 1 58 ? -1.971 42.747 -0.919 1.00 27.47 58 THR A O 1
ATOM 446 N N . SER A 1 59 ? -2.417 41.229 0.674 1.00 25.98 59 SER A N 1
ATOM 447 C CA . SER A 1 59 ? -3.441 41.956 1.446 1.00 25.98 59 SER A CA 1
ATOM 448 C C . SER A 1 59 ? -3.924 41.153 2.659 1.00 25.98 59 SER A C 1
ATOM 450 O O . SER A 1 59 ? -4.524 40.092 2.515 1.00 25.98 59 SER A O 1
ATOM 452 N N . ALA A 1 60 ? -3.679 41.705 3.848 1.00 27.42 60 ALA A N 1
ATOM 453 C CA . ALA A 1 60 ? -4.210 41.272 5.137 1.00 27.42 60 ALA A CA 1
ATOM 454 C C . ALA A 1 60 ? -5.551 41.960 5.459 1.00 27.42 60 ALA A C 1
ATOM 456 O O . ALA A 1 60 ? -5.820 43.061 4.969 1.00 27.42 60 ALA A O 1
ATOM 457 N N . GLY A 1 61 ? -6.341 41.356 6.352 1.00 23.94 61 GLY A N 1
ATOM 458 C CA . GLY A 1 61 ? -7.613 41.906 6.823 1.00 23.94 61 GLY A CA 1
ATOM 459 C C . GLY A 1 61 ? -8.105 41.336 8.158 1.00 23.94 61 GLY A C 1
ATOM 460 O O . GLY A 1 61 ? -9.060 40.580 8.176 1.00 23.94 61 GLY A O 1
ATOM 461 N N . ASP A 1 62 ? -7.475 41.811 9.233 1.00 24.97 62 ASP A N 1
ATOM 462 C CA . ASP A 1 62 ? -8.030 42.142 10.560 1.00 24.97 62 ASP A CA 1
ATOM 463 C C . ASP A 1 62 ? -8.485 41.064 11.576 1.00 24.97 62 ASP A C 1
ATOM 465 O O . ASP A 1 62 ? -9.119 40.052 11.310 1.00 24.97 62 ASP A O 1
ATOM 469 N N . SER A 1 63 ? -8.126 41.413 12.806 1.00 31.44 63 SER A N 1
ATOM 470 C CA . SER A 1 63 ? -8.164 40.758 14.102 1.00 31.44 63 SER A CA 1
ATOM 471 C C . SER A 1 63 ? -9.500 40.892 14.847 1.00 31.44 63 SER A C 1
ATOM 473 O O . SER A 1 63 ? -10.162 41.928 14.802 1.00 31.44 63 SER A O 1
ATOM 475 N N . GLY A 1 64 ? -9.847 39.878 15.648 1.00 23.55 64 GLY A N 1
ATOM 476 C CA . GLY A 1 64 ? -10.968 39.943 16.587 1.00 23.55 64 GLY A CA 1
ATOM 477 C C . GLY A 1 64 ? -10.896 38.870 17.670 1.00 23.55 64 GLY A C 1
ATOM 478 O O . GLY A 1 64 ? -11.331 37.745 17.472 1.00 23.55 64 GLY A O 1
ATOM 479 N N . SER A 1 65 ? -10.370 39.235 18.840 1.00 28.25 65 SER A N 1
ATOM 480 C CA . SER A 1 65 ? -10.400 38.430 20.063 1.00 28.25 65 SER A CA 1
ATOM 481 C C . SER A 1 65 ? -11.833 38.198 20.559 1.00 28.25 65 SER A C 1
ATOM 483 O O . SER A 1 65 ? -12.550 39.164 20.838 1.00 28.25 65 SER A O 1
ATOM 485 N N . GLY A 1 66 ? -12.207 36.941 20.782 1.00 22.39 66 GLY A N 1
ATOM 486 C CA . GLY A 1 66 ? -13.450 36.570 21.451 1.00 22.39 66 GLY A CA 1
ATOM 487 C C . GLY A 1 66 ? -13.428 35.103 21.852 1.00 22.39 66 GLY A C 1
ATOM 488 O O . GLY A 1 66 ? -13.711 34.240 21.038 1.00 22.39 66 GLY A O 1
ATOM 489 N N . ALA A 1 67 ? -13.083 34.828 23.110 1.00 28.58 67 ALA A N 1
ATOM 490 C CA . ALA A 1 67 ? -13.267 33.516 23.710 1.00 28.58 67 ALA A CA 1
ATOM 491 C C . ALA A 1 67 ? -14.770 33.195 23.776 1.00 28.58 67 ALA A C 1
ATOM 493 O O . ALA A 1 67 ? -15.512 33.815 24.542 1.00 28.58 67 ALA A O 1
ATOM 494 N N . THR A 1 68 ? -15.197 32.216 22.987 1.00 22.02 68 THR A N 1
ATOM 495 C CA . THR A 1 68 ? -16.475 31.516 23.126 1.00 22.02 68 THR A CA 1
ATOM 496 C C . THR A 1 68 ? -16.179 30.028 23.126 1.00 22.02 68 THR A C 1
ATOM 498 O O . THR A 1 68 ? -15.449 29.553 22.265 1.00 22.02 68 THR A O 1
ATOM 501 N N . GLN A 1 69 ? -16.706 29.335 24.136 1.00 26.33 69 GLN A N 1
ATOM 502 C CA . GLN A 1 69 ? -16.678 27.882 24.268 1.00 26.33 69 GLN A CA 1
ATOM 503 C C . GLN A 1 69 ? -17.124 27.246 22.949 1.00 26.33 69 GLN A C 1
ATOM 505 O O . GLN A 1 69 ? -18.250 27.480 22.512 1.00 26.33 69 GLN A O 1
ATOM 510 N N . THR A 1 70 ? -16.229 26.500 22.313 1.00 22.72 70 THR A N 1
ATOM 511 C CA . THR A 1 70 ? -16.533 25.637 21.178 1.00 22.72 70 THR A CA 1
ATOM 512 C C . THR A 1 70 ? -17.139 24.352 21.725 1.00 22.72 70 THR A C 1
ATOM 514 O O . THR A 1 70 ? -16.484 23.592 22.434 1.00 22.72 70 THR A O 1
ATOM 517 N N . GLU A 1 71 ? -18.425 24.152 21.445 1.00 25.06 71 GLU A N 1
ATOM 518 C CA . GLU A 1 71 ? -19.012 22.816 21.378 1.00 25.06 71 GLU A CA 1
ATOM 519 C C . GLU A 1 71 ? -18.219 22.010 20.337 1.00 25.06 71 GLU A C 1
ATOM 521 O O . GLU A 1 71 ? -17.796 22.582 19.330 1.00 25.06 71 GLU A O 1
ATOM 526 N N . GLY A 1 72 ? -17.966 20.728 20.623 1.00 27.67 72 GLY A N 1
ATOM 527 C CA . GLY A 1 72 ? -17.144 19.836 19.808 1.00 27.67 72 GLY A CA 1
ATOM 528 C C . GLY A 1 72 ? -17.546 19.885 18.339 1.00 27.67 72 GLY A C 1
ATOM 529 O O . GLY A 1 72 ? -18.605 19.398 17.948 1.00 27.67 72 GLY A O 1
ATOM 530 N N . THR A 1 73 ? -16.704 20.516 17.530 1.00 24.09 73 THR A N 1
ATOM 531 C CA . THR A 1 73 ? -16.810 20.476 16.080 1.00 24.09 73 THR A CA 1
ATOM 532 C C . THR A 1 73 ? -16.266 19.130 15.638 1.00 24.09 73 THR A C 1
ATOM 534 O O . THR A 1 73 ? -15.057 18.909 15.676 1.00 24.09 73 THR A O 1
ATOM 537 N N . SER A 1 74 ? -17.171 18.232 15.248 1.00 29.02 74 SER A N 1
ATOM 538 C CA . SER A 1 74 ? -16.847 17.108 14.376 1.00 29.02 74 SER A CA 1
ATOM 539 C C . SER A 1 74 ? -16.054 17.634 13.184 1.00 29.02 74 SER A C 1
ATOM 541 O O . SER A 1 74 ? -16.420 18.658 12.600 1.00 29.02 74 SER A O 1
ATOM 543 N N . ILE A 1 75 ? -14.966 16.952 12.855 1.00 31.48 75 ILE A N 1
ATOM 544 C CA . ILE A 1 75 ? -14.174 17.232 11.665 1.00 31.48 75 ILE A CA 1
ATOM 545 C C . ILE A 1 75 ? -15.113 17.092 10.465 1.00 31.48 75 ILE A C 1
ATOM 547 O O . ILE A 1 75 ? -15.810 16.086 10.333 1.00 31.48 75 ILE A O 1
ATOM 551 N N . ASP A 1 76 ? -15.157 18.125 9.630 1.00 30.41 76 ASP A N 1
ATOM 552 C CA . ASP A 1 76 ? -15.616 18.006 8.253 1.00 30.41 76 ASP A CA 1
ATOM 553 C C . ASP A 1 76 ? -14.618 17.089 7.560 1.00 30.41 76 ASP A C 1
ATOM 555 O O . ASP A 1 76 ? -13.477 17.477 7.322 1.00 30.41 76 ASP A O 1
ATOM 559 N N . GLY A 1 77 ? -14.967 15.829 7.370 1.00 30.58 77 GLY A N 1
ATOM 560 C CA . GLY A 1 77 ? -13.969 14.861 6.956 1.00 30.58 77 GLY A CA 1
ATOM 561 C C . GLY A 1 77 ? -13.593 14.937 5.453 1.00 30.58 77 GLY A C 1
ATOM 562 O O . GLY A 1 77 ? -12.992 14.017 4.912 1.00 30.58 77 GLY A O 1
ATOM 563 N N . SER A 1 78 ? -13.876 16.047 4.771 1.00 29.62 78 SER A N 1
ATOM 564 C CA . SER A 1 78 ? -13.359 16.384 3.432 1.00 29.62 78 SER A CA 1
ATOM 565 C C . SER A 1 78 ? -11.820 16.391 3.333 1.00 29.62 78 SER A C 1
ATOM 567 O O . SER A 1 78 ? -11.244 16.840 2.348 1.00 29.62 78 SER A O 1
ATOM 569 N N . GLN A 1 79 ? -11.144 15.912 4.378 1.00 32.53 79 GLN A N 1
ATOM 570 C CA . GLN A 1 79 ? -9.713 15.777 4.595 1.00 32.53 79 GLN A CA 1
ATOM 571 C C . GLN A 1 79 ? -9.263 14.301 4.754 1.00 32.53 79 GLN A C 1
ATOM 573 O O . GLN A 1 79 ? -8.084 14.068 4.997 1.00 32.53 79 GLN A O 1
ATOM 578 N N . LEU A 1 80 ? -10.166 13.310 4.664 1.00 36.31 80 LEU A N 1
ATOM 579 C CA . LEU A 1 80 ? -9.883 11.870 4.808 1.00 36.31 80 LEU A CA 1
ATOM 580 C C . LEU A 1 80 ? -10.508 11.082 3.641 1.00 36.31 80 LEU A C 1
ATOM 582 O O . LEU A 1 80 ? -11.583 10.511 3.793 1.00 36.31 80 LEU A O 1
ATOM 586 N N . SER A 1 81 ? -9.868 11.071 2.468 1.00 34.41 81 SER A N 1
ATOM 587 C CA . SER A 1 81 ? -10.354 10.326 1.293 1.00 34.41 81 SER A CA 1
ATOM 588 C C . SER A 1 81 ? -9.471 9.116 0.969 1.00 34.41 81 SER A C 1
ATOM 590 O O . SER A 1 81 ? -8.262 9.284 0.804 1.00 34.41 81 SER A O 1
ATOM 592 N N . LEU A 1 82 ? -10.080 7.941 0.767 1.00 43.66 82 LEU A N 1
ATOM 593 C CA . LEU A 1 82 ? -9.484 6.735 0.161 1.00 43.66 82 LEU A CA 1
ATOM 594 C C . LEU A 1 82 ? -9.280 6.895 -1.363 1.00 43.66 82 LEU A C 1
ATOM 596 O O . LEU A 1 82 ? -9.501 5.959 -2.122 1.00 43.66 82 LEU A O 1
ATOM 600 N N . ASN A 1 83 ? -8.918 8.085 -1.844 1.00 40.69 83 ASN A N 1
ATOM 601 C CA . ASN A 1 83 ? -8.752 8.292 -3.280 1.00 40.69 83 ASN A CA 1
ATOM 602 C C . ASN A 1 83 ? -7.650 7.364 -3.805 1.00 40.69 83 ASN A C 1
ATOM 604 O O . ASN A 1 83 ? -6.587 7.252 -3.181 1.00 40.69 83 ASN A O 1
ATOM 608 N N . ALA A 1 84 ? -7.908 6.722 -4.948 1.00 50.88 84 ALA A N 1
ATOM 609 C CA . ALA A 1 84 ? -6.896 5.956 -5.663 1.00 50.88 84 ALA A CA 1
ATOM 610 C C . ALA A 1 84 ? -5.643 6.829 -5.866 1.00 50.88 84 ALA A C 1
ATOM 612 O O . ALA A 1 84 ? -5.774 8.035 -6.130 1.00 50.88 84 ALA A O 1
ATOM 613 N N . PRO A 1 85 ? -4.430 6.269 -5.708 1.00 55.81 85 PRO A N 1
ATOM 614 C CA . PRO A 1 85 ? -3.219 7.041 -5.923 1.00 55.81 85 PRO A CA 1
ATOM 615 C C . PRO A 1 85 ? -3.198 7.584 -7.348 1.00 55.81 85 PRO A C 1
ATOM 617 O O . PRO A 1 85 ? -3.485 6.870 -8.307 1.00 55.81 85 PRO A O 1
ATOM 620 N N . ASN A 1 86 ? -2.818 8.851 -7.497 1.00 60.56 86 ASN A N 1
ATOM 621 C CA . ASN A 1 86 ? -2.451 9.370 -8.805 1.00 60.56 86 ASN A CA 1
ATOM 622 C C . ASN A 1 86 ? -1.143 8.686 -9.215 1.00 60.56 86 ASN A C 1
ATOM 624 O O . ASN A 1 86 ? -0.104 8.964 -8.618 1.00 60.56 86 ASN A O 1
ATOM 628 N N . LEU A 1 87 ? -1.213 7.748 -10.160 1.00 79.38 87 LEU A N 1
ATOM 629 C CA . LEU A 1 87 ? -0.051 6.969 -10.571 1.00 79.38 87 LEU A CA 1
ATOM 630 C C . LEU A 1 87 ? 0.813 7.734 -11.591 1.00 79.38 87 LEU A C 1
ATOM 632 O O . LEU A 1 87 ? 0.304 8.546 -12.372 1.00 79.38 87 LEU A O 1
ATOM 636 N N . PRO A 1 88 ? 2.126 7.454 -11.640 1.00 79.56 88 PRO A N 1
ATOM 637 C CA . PRO A 1 88 ? 3.019 8.026 -12.635 1.00 79.56 88 PRO A CA 1
ATOM 638 C C . PRO A 1 88 ? 2.620 7.630 -14.050 1.00 79.56 88 PRO A C 1
ATOM 640 O O . PRO A 1 88 ? 2.389 6.448 -14.331 1.00 79.56 88 PRO A O 1
ATOM 643 N N . ALA A 1 89 ? 2.627 8.611 -14.953 1.00 78.81 89 ALA A N 1
ATOM 644 C CA . ALA A 1 89 ? 2.435 8.366 -16.375 1.00 78.81 89 ALA A CA 1
ATOM 645 C C . ALA A 1 89 ? 3.512 7.406 -16.906 1.00 78.81 89 ALA A C 1
ATOM 647 O O . ALA A 1 89 ? 4.700 7.569 -16.615 1.00 78.81 89 ALA A O 1
ATOM 648 N N . THR A 1 90 ? 3.104 6.431 -17.716 1.00 84.81 90 THR A N 1
ATOM 649 C CA . THR A 1 90 ? 4.036 5.560 -18.436 1.00 84.81 90 THR A CA 1
ATOM 650 C C . THR A 1 90 ? 4.839 6.365 -19.464 1.00 84.81 90 THR A C 1
ATOM 652 O O . THR A 1 90 ? 4.323 7.346 -20.020 1.00 84.81 90 THR A O 1
ATOM 655 N N . PRO A 1 91 ? 6.089 5.966 -19.763 1.00 87.81 91 PRO A N 1
ATOM 656 C CA . PRO A 1 91 ? 6.810 6.513 -20.904 1.00 87.81 91 PRO A CA 1
ATOM 657 C C . PRO A 1 91 ? 6.013 6.351 -22.208 1.00 87.81 91 PRO A C 1
ATOM 659 O O . PRO A 1 91 ? 5.259 5.392 -22.387 1.00 87.81 91 PRO A O 1
ATOM 662 N N . ALA A 1 92 ? 6.170 7.291 -23.138 1.00 81.50 92 ALA A N 1
ATOM 663 C CA . ALA A 1 92 ? 5.517 7.234 -24.440 1.00 81.50 92 ALA A CA 1
ATOM 664 C C . ALA A 1 92 ? 5.975 6.004 -25.243 1.00 81.50 92 ALA A C 1
ATOM 666 O O . ALA A 1 92 ? 7.170 5.741 -25.365 1.00 81.50 92 ALA A O 1
ATOM 667 N N . SER A 1 93 ? 5.029 5.288 -25.855 1.00 75.38 93 SER A N 1
ATOM 668 C CA . SER A 1 93 ? 5.324 4.142 -26.718 1.00 75.38 93 SER A CA 1
ATOM 669 C C . SER A 1 93 ? 5.667 4.569 -28.156 1.00 75.38 93 SER A C 1
ATOM 671 O O . SER A 1 93 ? 5.254 5.625 -28.643 1.00 75.38 93 SER A O 1
ATOM 673 N N . GLY A 1 94 ? 6.438 3.734 -28.864 1.00 73.38 94 GLY A N 1
ATOM 674 C CA . GLY A 1 94 ? 6.741 3.912 -30.292 1.00 73.38 94 GLY A CA 1
ATOM 675 C C . GLY A 1 94 ? 8.108 4.519 -30.634 1.00 73.38 94 GLY A C 1
ATOM 676 O O . GLY A 1 94 ? 8.355 4.800 -31.812 1.00 73.38 94 GLY A O 1
ATOM 677 N N . GLY A 1 95 ? 8.997 4.708 -29.651 1.00 86.88 95 GLY A N 1
ATOM 678 C CA . GLY A 1 95 ? 10.418 4.970 -29.903 1.00 86.88 95 GLY A CA 1
ATOM 679 C C . GLY A 1 95 ? 11.181 3.735 -30.395 1.00 86.88 95 GLY A C 1
ATOM 680 O O . GLY A 1 95 ? 10.610 2.681 -30.685 1.00 86.88 95 GLY A O 1
ATOM 681 N N . ALA A 1 96 ? 12.495 3.875 -30.555 1.00 93.50 96 ALA A N 1
ATOM 682 C CA . ALA A 1 96 ? 13.371 2.785 -30.963 1.00 93.50 96 ALA A CA 1
ATOM 683 C C . ALA A 1 96 ? 13.588 1.776 -29.823 1.00 93.50 96 ALA A C 1
ATOM 685 O O . ALA A 1 96 ? 13.612 2.139 -28.651 1.00 93.50 96 ALA A O 1
ATOM 686 N N . SER A 1 97 ? 13.800 0.508 -30.182 1.00 95.06 97 SER A N 1
ATOM 687 C CA . SER A 1 97 ? 14.267 -0.521 -29.248 1.00 95.06 97 SER A CA 1
ATOM 688 C C . SER A 1 97 ? 15.784 -0.661 -29.372 1.00 95.06 97 SER A C 1
ATOM 690 O O . SER A 1 97 ? 16.293 -0.973 -30.453 1.00 95.06 97 SER A O 1
ATOM 692 N N . LEU A 1 98 ? 16.492 -0.393 -28.277 1.00 97.75 98 LEU A N 1
ATOM 693 C CA . LEU A 1 98 ? 17.943 -0.500 -28.145 1.00 97.75 98 LEU A CA 1
ATOM 694 C C . LEU A 1 98 ? 18.268 -1.738 -27.311 1.00 97.75 98 LEU A C 1
ATOM 696 O O . LEU A 1 98 ? 17.673 -1.938 -26.256 1.00 97.75 98 LEU A O 1
ATOM 700 N N . ARG A 1 99 ? 19.219 -2.567 -27.754 1.00 98.12 99 ARG A N 1
ATOM 701 C CA . ARG A 1 99 ? 19.535 -3.833 -27.068 1.00 98.12 99 ARG A CA 1
ATOM 702 C C . ARG A 1 99 ? 20.942 -3.850 -26.486 1.00 98.12 99 ARG A C 1
ATOM 704 O O . ARG A 1 99 ? 21.903 -3.512 -27.182 1.00 98.12 99 ARG A O 1
ATOM 711 N N . VAL A 1 100 ? 21.054 -4.323 -25.246 1.00 98.50 100 VAL A N 1
ATOM 712 C CA . VAL A 1 100 ? 22.301 -4.405 -24.475 1.00 98.50 100 VAL A CA 1
ATOM 713 C C . VAL A 1 100 ? 22.640 -5.861 -24.164 1.00 98.50 100 VAL A C 1
ATOM 715 O O . VAL A 1 100 ? 21.774 -6.618 -23.740 1.00 98.50 100 VAL A O 1
ATOM 718 N N . ALA A 1 101 ? 23.903 -6.257 -24.331 1.00 97.06 101 ALA A N 1
ATOM 719 C CA . ALA A 1 101 ? 24.412 -7.552 -23.873 1.00 97.06 101 ALA A CA 1
ATOM 720 C C . ALA A 1 101 ? 25.875 -7.420 -23.434 1.00 97.06 101 ALA A C 1
ATOM 722 O O . ALA A 1 101 ? 26.717 -6.993 -24.227 1.00 97.06 101 ALA A O 1
ATOM 723 N N . ALA A 1 102 ? 26.186 -7.816 -22.195 1.00 91.88 102 ALA A N 1
ATOM 724 C CA . ALA A 1 102 ? 27.524 -7.666 -21.606 1.00 91.88 102 ALA A CA 1
ATOM 725 C C . ALA A 1 102 ? 28.637 -8.395 -22.393 1.00 91.88 102 ALA A C 1
ATOM 727 O O . ALA A 1 102 ? 29.803 -8.000 -22.355 1.00 91.88 102 ALA A O 1
ATOM 728 N N . ASP A 1 103 ? 28.293 -9.446 -23.146 1.00 92.81 103 ASP A N 1
ATOM 729 C CA . ASP A 1 103 ? 29.219 -10.201 -24.001 1.00 92.81 103 ASP A CA 1
ATOM 730 C C . ASP A 1 103 ? 29.507 -9.526 -25.361 1.00 92.81 103 ASP A C 1
ATOM 732 O O . ASP A 1 103 ? 30.314 -10.024 -26.154 1.00 92.81 103 ASP A O 1
ATOM 736 N N . GLY A 1 104 ? 28.861 -8.385 -25.632 1.00 91.81 104 GLY A N 1
ATOM 737 C CA . GLY A 1 104 ? 28.970 -7.626 -26.875 1.00 91.81 104 GLY A CA 1
ATOM 738 C C . GLY A 1 104 ? 28.184 -8.217 -28.050 1.00 91.81 104 GLY A C 1
ATOM 739 O O . GLY A 1 104 ? 28.453 -7.856 -29.198 1.00 91.81 104 GLY A O 1
ATOM 740 N N . SER A 1 105 ? 27.245 -9.138 -27.804 1.00 93.75 105 SER A N 1
ATOM 741 C CA . SER A 1 105 ? 26.401 -9.738 -28.848 1.00 93.75 105 SER A CA 1
ATOM 742 C C . SER A 1 105 ? 25.251 -8.839 -29.331 1.00 93.75 105 SER A C 1
ATOM 744 O O . SER A 1 105 ? 24.665 -9.122 -30.380 1.00 93.75 105 SER A O 1
ATOM 746 N N . ALA A 1 106 ? 24.940 -7.759 -28.606 1.00 95.75 106 ALA A N 1
ATOM 747 C CA . ALA A 1 106 ? 23.897 -6.787 -28.937 1.00 95.75 106 ALA A CA 1
ATOM 748 C C . ALA A 1 106 ? 24.460 -5.478 -29.533 1.00 95.75 106 ALA A C 1
ATOM 750 O O . ALA A 1 106 ? 25.643 -5.392 -29.864 1.00 95.75 106 ALA A O 1
ATOM 751 N N . GLU A 1 107 ? 23.599 -4.470 -29.728 1.00 97.25 107 GLU A N 1
ATOM 752 C CA . GLU A 1 107 ? 24.000 -3.157 -30.260 1.00 97.25 107 GLU A CA 1
ATOM 753 C C . GLU A 1 107 ? 24.951 -2.426 -29.305 1.00 97.25 107 GLU A C 1
ATOM 755 O O . GLU A 1 107 ? 25.940 -1.839 -29.753 1.00 97.25 107 GLU A O 1
ATOM 760 N N . PHE A 1 108 ? 24.679 -2.526 -28.004 1.00 98.19 108 PHE A N 1
ATOM 761 C CA . PHE A 1 108 ? 25.483 -1.949 -26.934 1.00 98.19 108 PHE A CA 1
ATOM 762 C C . PHE A 1 108 ? 26.045 -3.048 -26.027 1.00 98.19 108 PHE A C 1
ATOM 764 O O . PHE A 1 108 ? 25.400 -4.074 -25.793 1.00 98.19 108 PHE A O 1
ATOM 771 N N . ALA A 1 109 ? 27.256 -2.827 -25.512 1.00 95.12 109 ALA A N 1
ATOM 772 C CA . ALA A 1 109 ? 27.893 -3.725 -24.546 1.00 95.12 109 ALA A CA 1
ATOM 773 C C . ALA A 1 109 ? 27.705 -3.266 -23.089 1.00 95.12 109 ALA A C 1
ATOM 775 O O . ALA A 1 109 ? 27.952 -4.050 -22.177 1.00 95.12 109 ALA A O 1
ATOM 776 N N . SER A 1 110 ? 27.268 -2.020 -22.879 1.00 97.38 110 SER A N 1
ATOM 777 C CA . SER A 1 110 ? 26.946 -1.453 -21.569 1.00 97.38 110 SER A CA 1
ATOM 778 C C . SER A 1 110 ? 25.569 -0.799 -21.571 1.00 97.38 110 SER A C 1
ATOM 780 O O . SER A 1 110 ? 25.076 -0.344 -22.611 1.00 97.38 110 SER A O 1
ATOM 782 N N . ILE A 1 111 ? 24.945 -0.753 -20.398 1.00 98.31 111 ILE A N 1
ATOM 783 C CA . ILE A 1 111 ? 23.616 -0.163 -20.227 1.00 98.31 111 ILE A CA 1
ATOM 784 C C . ILE A 1 111 ? 23.718 1.363 -20.323 1.00 98.31 111 ILE A C 1
ATOM 786 O O . ILE A 1 111 ? 22.906 1.991 -21.003 1.00 98.31 111 ILE A O 1
ATOM 790 N N . GLN A 1 112 ? 24.753 1.970 -19.728 1.00 97.69 112 GLN A N 1
ATOM 791 C CA . GLN A 1 112 ? 24.942 3.421 -19.798 1.00 97.69 112 GLN A CA 1
ATOM 792 C C . GLN A 1 112 ? 25.162 3.921 -21.235 1.00 97.69 112 GLN A C 1
ATOM 794 O O . GLN A 1 112 ? 24.654 4.984 -21.583 1.00 97.69 112 GLN A O 1
ATOM 799 N N . GLU A 1 113 ? 25.860 3.170 -22.100 1.00 97.69 113 GLU A N 1
ATOM 800 C CA . GLU A 1 113 ? 26.013 3.568 -23.510 1.00 97.69 113 GLU A CA 1
ATOM 801 C C . GLU A 1 113 ? 24.668 3.586 -24.249 1.00 97.69 113 GLU A C 1
ATOM 803 O O . GLU A 1 113 ? 24.444 4.470 -25.078 1.00 97.69 113 GLU A O 1
ATOM 808 N N . ALA A 1 114 ? 23.768 2.649 -23.937 1.00 98.31 114 ALA A N 1
ATOM 809 C CA . ALA A 1 114 ? 22.419 2.641 -24.494 1.00 98.31 114 ALA A CA 1
ATOM 810 C C . ALA A 1 114 ? 21.579 3.810 -23.956 1.00 98.31 114 ALA A C 1
ATOM 812 O O . ALA A 1 114 ? 20.911 4.477 -24.743 1.00 98.31 114 ALA A O 1
ATOM 813 N N . ILE A 1 115 ? 21.666 4.114 -22.654 1.00 98.38 115 ILE A N 1
ATOM 814 C CA . ILE A 1 115 ? 21.004 5.281 -22.039 1.00 98.38 115 ILE A CA 1
ATOM 815 C C . ILE A 1 115 ? 21.478 6.582 -22.698 1.00 98.38 115 ILE A C 1
ATOM 817 O O . ILE A 1 115 ? 20.661 7.427 -23.057 1.00 98.38 115 ILE A O 1
ATOM 821 N N . ASP A 1 116 ? 22.787 6.734 -22.906 1.00 97.50 116 ASP A N 1
ATOM 822 C CA . ASP A 1 116 ? 23.377 7.923 -23.529 1.00 97.50 116 ASP A CA 1
ATOM 823 C C . ASP A 1 116 ? 22.979 8.079 -25.010 1.00 97.50 116 ASP A C 1
ATOM 825 O O . ASP A 1 116 ? 22.973 9.195 -25.543 1.00 97.50 116 ASP A O 1
ATOM 829 N N . ALA A 1 117 ? 22.678 6.968 -25.692 1.00 97.00 117 ALA A N 1
ATOM 830 C CA . ALA A 1 117 ? 22.251 6.942 -27.090 1.00 97.00 117 ALA A CA 1
ATOM 831 C C . ALA A 1 117 ? 20.733 7.111 -27.275 1.00 97.00 117 ALA A C 1
ATOM 833 O O . ALA A 1 117 ? 20.302 7.505 -28.365 1.00 97.00 117 ALA A O 1
ATOM 834 N N . ALA A 1 118 ? 19.943 6.821 -26.240 1.00 96.69 118 ALA A N 1
ATOM 835 C CA . ALA A 1 118 ? 18.490 6.805 -26.298 1.00 96.69 118 ALA A CA 1
ATOM 836 C C . ALA A 1 118 ? 17.875 8.194 -26.522 1.00 96.69 118 ALA A C 1
ATOM 838 O O . ALA A 1 118 ? 18.346 9.228 -26.039 1.00 96.69 118 ALA A O 1
ATOM 839 N N . SER A 1 119 ? 16.778 8.205 -27.271 1.00 95.50 119 SER A N 1
ATOM 840 C CA . SER A 1 119 ? 15.865 9.333 -27.434 1.00 95.50 119 SER A CA 1
ATOM 841 C C . SER A 1 119 ? 14.603 9.132 -26.589 1.00 95.50 119 SER A C 1
ATOM 843 O O . SER A 1 119 ? 14.290 8.028 -26.162 1.00 95.50 119 SER A O 1
ATOM 845 N N . ALA A 1 120 ? 13.857 10.213 -26.358 1.00 94.81 120 ALA A N 1
ATOM 846 C CA . ALA A 1 120 ? 12.563 10.140 -25.683 1.00 94.81 120 ALA A CA 1
ATOM 847 C C . ALA A 1 120 ? 11.593 9.198 -26.432 1.00 94.81 120 ALA A C 1
ATOM 849 O O . ALA A 1 120 ? 11.427 9.326 -27.648 1.00 94.81 120 ALA A O 1
ATOM 850 N N . GLY A 1 121 ? 10.951 8.300 -25.688 1.00 91.31 121 GLY A N 1
ATOM 851 C CA . GLY A 1 121 ? 10.073 7.217 -26.129 1.00 91.31 121 GLY A CA 1
ATOM 852 C C . GLY A 1 121 ? 10.790 5.891 -26.411 1.00 91.31 121 GLY A C 1
ATOM 853 O O . GLY A 1 121 ? 10.126 4.903 -26.728 1.00 91.31 121 GLY A O 1
ATOM 854 N N . ASP A 1 122 ? 12.125 5.850 -26.352 1.00 97.62 122 ASP A N 1
ATOM 855 C CA . ASP A 1 122 ? 12.883 4.629 -26.634 1.00 97.62 122 ASP A CA 1
ATOM 856 C C . ASP A 1 122 ? 12.742 3.596 -25.499 1.00 97.62 122 ASP A C 1
ATOM 858 O O . ASP A 1 122 ? 12.460 3.912 -24.339 1.00 97.62 122 ASP A O 1
ATOM 862 N N . THR A 1 123 ? 12.960 2.329 -25.848 1.00 97.75 123 THR A N 1
ATOM 863 C CA . THR A 1 123 ? 13.018 1.203 -24.910 1.00 97.75 123 THR A CA 1
ATOM 864 C C . THR A 1 123 ? 14.398 0.563 -24.967 1.00 97.75 123 THR A C 1
ATOM 866 O O . THR A 1 123 ? 14.863 0.182 -26.041 1.00 97.75 123 THR A O 1
ATOM 869 N N . ILE A 1 124 ? 15.050 0.425 -23.818 1.00 98.44 124 ILE A N 1
ATOM 870 C CA . ILE A 1 124 ? 16.328 -0.264 -23.657 1.00 98.44 124 ILE A CA 1
ATOM 871 C C . ILE A 1 124 ? 16.052 -1.646 -23.081 1.00 98.44 124 ILE A C 1
ATOM 873 O O . ILE A 1 124 ? 15.569 -1.767 -21.960 1.00 98.44 124 ILE A O 1
ATOM 877 N N . THR A 1 125 ? 16.396 -2.680 -23.836 1.00 98.12 125 THR A N 1
ATOM 878 C CA . THR A 1 125 ? 16.234 -4.077 -23.435 1.00 98.12 125 THR A CA 1
ATOM 879 C C . THR A 1 125 ? 17.596 -4.681 -23.099 1.00 98.12 125 THR A C 1
ATOM 881 O O . THR A 1 125 ? 18.518 -4.655 -23.924 1.00 98.12 125 THR A O 1
ATOM 884 N N . ILE A 1 126 ? 17.739 -5.210 -21.886 1.00 98.44 126 ILE A N 1
ATOM 885 C CA . ILE A 1 126 ? 19.003 -5.689 -21.322 1.00 98.44 126 ILE A CA 1
ATOM 886 C C . ILE A 1 126 ? 18.971 -7.213 -21.262 1.00 98.44 126 ILE A C 1
ATOM 888 O O . ILE A 1 126 ? 18.145 -7.778 -20.561 1.00 98.44 126 ILE A O 1
ATOM 892 N N . ALA A 1 127 ? 19.866 -7.885 -21.980 1.00 98.00 127 ALA A N 1
ATOM 893 C CA . ALA A 1 127 ? 19.987 -9.337 -21.903 1.00 98.00 127 ALA A CA 1
ATOM 894 C C . ALA A 1 127 ? 20.463 -9.798 -20.511 1.00 98.00 127 ALA A C 1
ATOM 896 O O . ALA A 1 127 ? 21.209 -9.080 -19.845 1.00 98.00 127 ALA A O 1
ATOM 897 N N . GLU A 1 128 ? 20.089 -11.017 -20.114 1.00 96.94 128 GLU A N 1
ATOM 898 C CA . GLU A 1 128 ? 20.558 -11.671 -18.885 1.00 96.94 128 GLU A CA 1
ATOM 899 C C . GLU A 1 128 ? 22.077 -11.519 -18.683 1.00 96.94 128 GLU A C 1
ATOM 901 O O . GLU A 1 128 ? 22.882 -11.750 -19.595 1.00 96.94 128 GLU A O 1
ATOM 906 N N . GLY A 1 129 ? 22.479 -11.160 -17.461 1.00 96.00 129 GLY A N 1
ATOM 907 C CA . GLY A 1 129 ? 23.881 -11.009 -17.101 1.00 96.00 129 GLY A CA 1
ATOM 908 C C . GLY A 1 129 ? 24.122 -10.075 -15.920 1.00 96.00 129 GLY A C 1
ATOM 909 O O . GLY A 1 129 ? 23.218 -9.430 -15.393 1.00 96.00 129 GLY A O 1
ATOM 910 N N . THR A 1 130 ? 25.388 -9.992 -15.510 1.00 96.19 130 THR A N 1
ATOM 911 C CA . THR A 1 130 ? 25.846 -9.064 -14.470 1.00 96.19 130 THR A CA 1
ATOM 912 C C . THR A 1 130 ? 26.578 -7.881 -15.093 1.00 96.19 130 THR A C 1
ATOM 914 O O . THR A 1 130 ? 27.540 -8.058 -15.844 1.00 96.19 130 THR A O 1
ATOM 917 N N . TYR A 1 131 ? 26.150 -6.678 -14.730 1.00 97.31 131 TYR A N 1
ATOM 918 C CA . TYR A 1 131 ? 26.635 -5.406 -15.242 1.00 97.31 131 TYR A CA 1
ATOM 919 C C . TYR A 1 131 ? 27.256 -4.607 -14.093 1.00 97.31 131 TYR A C 1
ATOM 921 O O . TYR A 1 131 ? 26.558 -4.083 -13.227 1.00 97.31 131 TYR A O 1
ATOM 929 N N . ALA A 1 132 ? 28.588 -4.525 -14.079 1.00 94.69 132 ALA A N 1
ATOM 930 C CA . ALA A 1 132 ? 29.335 -3.714 -13.118 1.00 94.69 132 ALA A CA 1
ATOM 931 C C . ALA A 1 132 ? 29.338 -2.243 -13.560 1.00 94.69 132 ALA A C 1
ATOM 933 O O . ALA A 1 132 ? 30.334 -1.727 -14.075 1.00 94.69 132 ALA A O 1
ATOM 934 N N . GLU A 1 133 ? 28.186 -1.595 -13.414 1.00 94.38 133 GLU A N 1
ATOM 935 C CA . GLU A 1 133 ? 27.912 -0.236 -13.867 1.00 94.38 133 GLU A CA 1
ATOM 936 C C . GLU A 1 133 ? 27.178 0.552 -12.781 1.00 94.38 133 GLU A C 1
ATOM 938 O O . GLU A 1 133 ? 26.365 0.010 -12.045 1.00 94.38 133 GLU A O 1
ATOM 943 N N . ALA A 1 134 ? 27.428 1.859 -12.724 1.00 93.75 134 ALA A N 1
ATOM 944 C CA . ALA A 1 134 ? 26.603 2.794 -11.971 1.00 93.75 134 ALA A CA 1
ATOM 945 C C . ALA A 1 134 ? 25.820 3.641 -12.976 1.00 93.75 134 ALA A C 1
ATOM 947 O O . ALA A 1 134 ? 26.408 4.451 -13.699 1.00 93.75 134 ALA A O 1
ATOM 948 N N . LEU A 1 135 ? 24.512 3.405 -13.066 1.00 97.19 135 LEU A N 1
ATOM 949 C CA . LEU A 1 135 ? 23.661 3.997 -14.091 1.00 97.19 135 LEU A CA 1
ATOM 950 C C . LEU A 1 135 ? 23.170 5.371 -13.660 1.00 97.19 135 LEU A C 1
ATOM 952 O O . LEU A 1 135 ? 22.699 5.557 -12.543 1.00 97.19 135 LEU A O 1
ATOM 956 N N . THR A 1 136 ? 23.219 6.336 -14.571 1.00 96.44 136 THR A N 1
ATOM 957 C CA . THR A 1 136 ? 22.643 7.667 -14.379 1.00 96.44 136 THR A CA 1
ATOM 958 C C . THR A 1 136 ? 21.650 7.965 -15.498 1.00 96.44 136 THR A C 1
ATOM 960 O O . THR A 1 136 ? 22.031 8.164 -16.653 1.00 96.44 136 THR A O 1
ATOM 963 N N . ILE A 1 137 ? 20.371 8.068 -15.136 1.00 97.25 137 ILE A N 1
ATOM 964 C CA . ILE A 1 137 ? 19.259 8.350 -16.046 1.00 97.25 137 ILE A CA 1
ATOM 965 C C . ILE A 1 137 ? 18.754 9.773 -15.782 1.00 97.25 137 ILE A C 1
ATOM 967 O O . ILE A 1 137 ? 17.906 10.011 -14.924 1.00 97.25 137 ILE A O 1
ATOM 971 N N . ASN A 1 138 ? 19.300 10.734 -16.533 1.00 94.31 138 ASN A N 1
ATOM 972 C CA . ASN A 1 138 ? 18.872 12.145 -16.518 1.00 94.31 138 ASN A CA 1
ATOM 973 C C . ASN A 1 138 ? 17.995 12.524 -17.728 1.00 94.31 138 ASN A C 1
ATOM 975 O O . ASN A 1 138 ? 17.579 13.676 -17.852 1.00 94.31 138 ASN A O 1
ATOM 979 N N . GLY A 1 139 ? 17.794 11.589 -18.665 1.00 84.19 139 GLY A N 1
ATOM 980 C CA . GLY A 1 139 ? 16.906 11.757 -19.816 1.00 84.19 139 GLY A CA 1
ATOM 981 C C . GLY A 1 139 ? 15.434 11.779 -19.403 1.00 84.19 139 GLY A C 1
ATOM 982 O O . GLY A 1 139 ? 15.118 11.683 -18.226 1.00 84.19 139 GLY A O 1
ATOM 983 N N . ASN A 1 140 ? 14.528 11.902 -20.369 1.00 91.94 140 ASN A N 1
ATOM 984 C CA . ASN A 1 140 ? 13.092 11.853 -20.105 1.00 91.94 140 ASN A CA 1
ATOM 985 C C . ASN A 1 140 ? 12.426 10.885 -21.071 1.00 91.94 140 ASN A C 1
ATOM 987 O O . ASN A 1 140 ? 12.879 10.797 -22.214 1.00 91.94 140 ASN A O 1
ATOM 991 N N . ASP A 1 141 ? 11.313 10.289 -20.648 1.00 94.75 141 ASP A N 1
ATOM 992 C CA . ASP A 1 141 ? 10.491 9.413 -21.482 1.00 94.75 141 ASP A CA 1
ATOM 993 C C . ASP A 1 141 ? 11.291 8.177 -21.921 1.00 94.75 141 ASP A C 1
ATOM 995 O O . ASP A 1 141 ? 11.649 8.038 -23.084 1.00 94.75 141 ASP A O 1
ATOM 999 N N . LEU A 1 142 ? 11.676 7.313 -20.983 1.00 96.88 142 LEU A N 1
ATOM 1000 C CA . LEU A 1 142 ? 12.544 6.167 -21.276 1.00 96.88 142 LEU A CA 1
ATOM 1001 C C . LEU A 1 142 ? 12.058 4.922 -20.546 1.00 96.88 142 LEU A C 1
ATOM 1003 O O . LEU A 1 142 ? 11.741 4.992 -19.361 1.00 96.88 142 LEU A O 1
ATOM 1007 N N . THR A 1 143 ? 12.079 3.789 -21.243 1.00 98.25 143 THR A N 1
ATOM 1008 C CA . THR A 1 143 ? 11.798 2.475 -20.651 1.00 98.25 143 THR A CA 1
ATOM 1009 C C . THR A 1 143 ? 13.080 1.645 -20.617 1.00 98.25 143 THR A C 1
ATOM 1011 O O . THR A 1 143 ? 13.773 1.552 -21.630 1.00 98.25 143 THR A O 1
ATOM 1014 N N . VAL A 1 144 ? 13.413 1.047 -19.474 1.00 98.19 144 VAL A N 1
ATOM 1015 C CA . VAL A 1 144 ? 14.574 0.163 -19.282 1.00 98.19 144 VAL A CA 1
ATOM 1016 C C . VAL A 1 144 ? 14.084 -1.176 -18.737 1.00 98.19 144 VAL A C 1
ATOM 1018 O O . VAL A 1 144 ? 13.507 -1.212 -17.658 1.00 98.19 144 VAL A O 1
ATOM 1021 N N . VAL A 1 145 ? 14.312 -2.269 -19.466 1.00 98.06 145 VAL A N 1
ATOM 1022 C CA . VAL A 1 145 ? 13.741 -3.592 -19.157 1.00 98.06 145 VAL A CA 1
ATOM 1023 C C . VAL A 1 145 ? 14.823 -4.667 -19.152 1.00 98.06 145 VAL A C 1
ATOM 1025 O O . VAL A 1 145 ? 15.614 -4.746 -20.097 1.00 98.06 145 VAL A O 1
ATOM 1028 N N . GLY A 1 146 ? 14.846 -5.508 -18.119 1.00 96.62 146 GLY A N 1
ATOM 1029 C CA . GLY A 1 146 ? 15.660 -6.724 -18.078 1.00 96.62 146 GLY A CA 1
ATOM 1030 C C . GLY A 1 146 ? 14.989 -7.927 -18.756 1.00 96.62 146 GLY A C 1
ATOM 1031 O O . GLY A 1 146 ? 13.817 -8.202 -18.533 1.00 96.62 146 GLY A O 1
ATOM 1032 N N . GLU A 1 147 ? 15.736 -8.670 -19.574 1.00 92.62 147 GLU A N 1
ATOM 1033 C CA . GLU A 1 147 ? 15.363 -9.994 -20.092 1.00 92.62 147 GLU A CA 1
ATOM 1034 C C . GLU A 1 147 ? 15.967 -11.066 -19.168 1.00 92.62 147 GLU A C 1
ATOM 1036 O O . GLU A 1 147 ? 17.147 -11.405 -19.287 1.00 92.62 147 GLU A O 1
ATOM 1041 N N . GLY A 1 148 ? 15.175 -11.611 -18.243 1.00 89.12 148 GLY A N 1
ATOM 1042 C CA . GLY A 1 148 ? 15.641 -12.631 -17.296 1.00 89.12 148 GLY A CA 1
ATOM 1043 C C . GLY A 1 148 ? 16.504 -12.053 -16.167 1.00 89.12 148 GLY A C 1
ATOM 1044 O O . GLY A 1 148 ? 16.204 -10.993 -15.627 1.00 89.12 148 GLY A O 1
ATOM 1045 N N . ASN A 1 149 ? 17.577 -12.751 -15.775 1.00 91.81 149 ASN A N 1
ATOM 1046 C CA . ASN A 1 149 ? 18.378 -12.371 -14.602 1.00 91.81 149 ASN A CA 1
ATOM 1047 C C . ASN A 1 149 ? 19.386 -11.253 -14.921 1.00 91.81 149 ASN A C 1
ATOM 1049 O O . ASN A 1 149 ? 20.568 -11.501 -15.180 1.00 91.81 149 ASN A O 1
ATOM 1053 N N . VAL A 1 150 ? 18.928 -10.003 -14.893 1.00 98.19 150 VAL A N 1
ATOM 1054 C CA . VAL A 1 150 ? 19.794 -8.822 -15.017 1.00 98.19 150 VAL A CA 1
ATOM 1055 C C . VAL A 1 150 ? 20.185 -8.313 -13.634 1.00 98.19 150 VAL A C 1
ATOM 1057 O O . VAL A 1 150 ? 19.331 -7.869 -12.869 1.00 98.19 150 VAL A O 1
ATOM 1060 N N . THR A 1 151 ? 21.485 -8.321 -13.335 1.00 97.81 151 THR A N 1
ATOM 1061 C CA . THR A 1 151 ? 22.029 -7.815 -12.066 1.00 97.81 151 THR A CA 1
ATOM 1062 C C . THR A 1 151 ? 22.967 -6.642 -12.315 1.00 97.81 151 THR A C 1
ATOM 1064 O O . THR A 1 151 ? 23.997 -6.793 -12.966 1.00 97.81 151 THR A O 1
ATOM 1067 N N . ILE A 1 152 ? 22.645 -5.485 -11.752 1.00 98.06 152 ILE A N 1
ATOM 1068 C CA . ILE A 1 152 ? 23.478 -4.284 -11.735 1.00 98.06 152 ILE A CA 1
ATOM 1069 C C . ILE A 1 152 ? 24.210 -4.240 -10.391 1.00 98.06 152 ILE A C 1
ATOM 1071 O O . ILE A 1 152 ? 23.592 -4.369 -9.334 1.00 98.06 152 ILE A O 1
ATOM 1075 N N . THR A 1 153 ? 25.530 -4.078 -10.424 1.00 91.75 153 THR A N 1
ATOM 1076 C CA . THR A 1 153 ? 26.379 -4.034 -9.221 1.00 91.75 153 THR A CA 1
ATOM 1077 C C . THR A 1 153 ? 27.201 -2.757 -9.158 1.00 91.75 153 THR A C 1
ATOM 1079 O O . THR A 1 153 ? 27.255 -2.011 -10.127 1.00 91.75 153 THR A O 1
ATOM 1082 N N . ASP A 1 154 ? 27.912 -2.533 -8.050 1.00 80.00 154 ASP A N 1
ATOM 1083 C CA . ASP A 1 154 ? 28.729 -1.331 -7.845 1.00 80.00 154 ASP A CA 1
ATOM 1084 C C . ASP A 1 154 ? 29.700 -1.048 -9.012 1.00 80.00 154 ASP A C 1
ATOM 1086 O O . ASP A 1 154 ? 30.674 -1.770 -9.242 1.00 80.00 154 ASP A O 1
ATOM 1090 N N . GLY A 1 155 ? 29.434 0.037 -9.744 1.00 80.06 155 GLY A N 1
ATOM 1091 C CA . GLY A 1 155 ? 30.307 0.601 -10.778 1.00 80.06 155 GLY A CA 1
ATOM 1092 C C . GLY A 1 155 ? 31.360 1.580 -10.240 1.00 80.06 155 GLY A C 1
ATOM 1093 O O . GLY A 1 155 ? 31.986 2.300 -11.020 1.00 80.06 155 GLY A O 1
ATOM 1094 N N . GLY A 1 156 ? 31.545 1.643 -8.918 1.00 80.75 156 GLY A N 1
ATOM 1095 C CA . GLY A 1 156 ? 32.419 2.581 -8.211 1.00 80.75 156 GLY A CA 1
ATOM 1096 C C . GLY A 1 156 ? 31.728 3.887 -7.806 1.00 80.75 156 GLY A C 1
ATOM 1097 O O . GLY A 1 156 ? 32.399 4.920 -7.714 1.00 80.75 156 GLY A O 1
ATOM 1098 N N . ALA A 1 157 ? 30.407 3.867 -7.604 1.00 83.69 157 ALA A N 1
ATOM 1099 C CA . ALA A 1 157 ? 29.603 5.026 -7.213 1.00 83.69 157 ALA A CA 1
ATOM 1100 C C . ALA A 1 157 ? 28.672 4.674 -6.047 1.00 83.69 157 ALA A C 1
ATOM 1102 O O . ALA A 1 157 ? 28.326 3.517 -5.854 1.00 83.69 157 ALA A O 1
ATOM 1103 N N . GLY A 1 158 ? 28.205 5.682 -5.304 1.00 86.69 158 GLY A N 1
ATOM 1104 C CA . GLY A 1 158 ? 27.235 5.478 -4.219 1.00 86.69 158 GLY A CA 1
ATOM 1105 C C . GLY A 1 158 ? 25.821 5.110 -4.653 1.00 86.69 158 GLY A C 1
ATOM 1106 O O . GLY A 1 158 ? 24.897 5.248 -3.866 1.00 86.69 158 GLY A O 1
ATOM 1107 N N . HIS A 1 159 ? 25.631 4.696 -5.901 1.00 92.38 159 HIS A N 1
ATOM 1108 C CA . HIS A 1 159 ? 24.365 4.196 -6.409 1.00 92.38 159 HIS A CA 1
ATOM 1109 C C . HIS A 1 159 ? 24.599 3.090 -7.436 1.00 92.38 159 HIS A C 1
ATOM 1111 O O . HIS A 1 159 ? 25.580 3.138 -8.182 1.00 92.38 159 HIS A O 1
ATOM 1117 N N . GLY A 1 160 ? 23.668 2.140 -7.524 1.00 95.88 160 GLY A N 1
ATOM 1118 C CA . GLY A 1 160 ? 23.571 1.243 -8.677 1.00 95.88 160 GLY A CA 1
ATOM 1119 C C . GLY A 1 160 ? 22.821 1.917 -9.823 1.00 95.88 160 GLY A C 1
ATOM 1120 O O . GLY A 1 160 ? 23.300 1.949 -10.954 1.00 95.88 160 GLY A O 1
ATOM 1121 N N . ILE A 1 161 ? 21.683 2.547 -9.515 1.00 97.75 161 ILE A N 1
ATOM 1122 C CA . ILE A 1 161 ? 20.895 3.342 -10.461 1.00 97.75 161 ILE A CA 1
ATOM 1123 C C . ILE A 1 161 ? 20.531 4.684 -9.825 1.00 97.75 161 ILE A C 1
ATOM 1125 O O . ILE A 1 161 ? 19.940 4.731 -8.753 1.00 97.75 161 ILE A O 1
ATOM 1129 N N . TYR A 1 162 ? 20.830 5.783 -10.508 1.00 96.81 162 TYR A N 1
ATOM 1130 C CA . TYR A 1 162 ? 20.359 7.123 -10.176 1.00 96.81 162 TYR A CA 1
ATOM 1131 C C . TYR A 1 162 ? 19.366 7.605 -11.236 1.00 96.81 162 TYR A C 1
ATOM 1133 O O . TYR A 1 162 ? 19.715 7.718 -12.415 1.00 96.81 162 TYR A O 1
ATOM 1141 N N . VAL A 1 163 ? 18.143 7.937 -10.821 1.00 97.50 163 VAL A N 1
ATOM 1142 C CA . VAL A 1 163 ? 17.066 8.411 -11.700 1.00 97.50 163 VAL A CA 1
ATOM 1143 C C . VAL A 1 163 ? 16.744 9.869 -11.381 1.00 97.50 163 VAL A C 1
ATOM 1145 O O . VAL A 1 163 ? 16.020 10.166 -10.434 1.00 97.50 163 VAL A O 1
ATOM 1148 N N . GLY A 1 164 ? 17.292 10.787 -12.180 1.00 95.62 164 GLY A N 1
ATOM 1149 C CA . GLY A 1 164 ? 17.042 12.234 -12.083 1.00 95.62 164 GLY A CA 1
ATOM 1150 C C . GLY A 1 164 ? 16.135 12.792 -13.186 1.00 95.62 164 GLY A C 1
ATOM 1151 O O . GLY A 1 164 ? 15.879 13.994 -13.219 1.00 95.62 164 GLY A O 1
ATOM 1152 N N . GLY A 1 165 ? 15.709 11.934 -14.115 1.00 93.06 165 GLY A N 1
ATOM 1153 C CA . GLY A 1 165 ? 14.880 12.252 -15.276 1.00 93.06 165 GLY A CA 1
ATOM 1154 C C . GLY A 1 165 ? 13.388 12.442 -14.994 1.00 93.06 165 GLY A C 1
ATOM 1155 O O . GLY A 1 165 ? 12.963 12.588 -13.852 1.00 93.06 165 GLY A O 1
ATOM 1156 N N . SER A 1 166 ? 12.574 12.413 -16.051 1.00 95.62 166 SER A N 1
ATOM 1157 C CA . SER A 1 166 ? 11.108 12.395 -15.941 1.00 95.62 166 SER A CA 1
ATOM 1158 C C . SER A 1 166 ? 10.445 11.371 -16.851 1.00 95.62 166 SER A C 1
ATOM 1160 O O . SER A 1 166 ? 10.937 11.157 -17.958 1.00 95.62 166 SER A O 1
ATOM 1162 N N . ARG A 1 167 ? 9.329 10.766 -16.421 1.00 94.75 167 ARG A N 1
ATOM 1163 C CA . ARG A 1 167 ? 8.651 9.670 -17.146 1.00 94.75 167 ARG A CA 1
ATOM 1164 C C . ARG A 1 167 ? 9.621 8.541 -17.477 1.00 94.75 167 ARG A C 1
ATOM 1166 O O . ARG A 1 167 ? 9.941 8.300 -18.640 1.00 94.75 167 ARG A O 1
ATOM 1173 N N . ILE A 1 168 ? 10.163 7.918 -16.438 1.00 98.00 168 ILE A N 1
ATOM 1174 C CA . ILE A 1 168 ? 11.124 6.819 -16.569 1.00 98.00 168 ILE A CA 1
ATOM 1175 C C . ILE A 1 168 ? 10.493 5.561 -16.000 1.00 98.00 168 ILE A C 1
ATOM 1177 O O . ILE A 1 168 ? 10.018 5.584 -14.867 1.00 98.00 168 ILE A O 1
ATOM 1181 N N . GLU A 1 169 ? 10.538 4.475 -16.763 1.00 98.44 169 GLU A N 1
ATOM 1182 C CA . GLU A 1 169 ? 10.191 3.143 -16.281 1.00 98.44 169 GLU A CA 1
ATOM 1183 C C . GLU A 1 169 ? 11.429 2.248 -16.247 1.00 98.44 169 GLU A C 1
ATOM 1185 O O . GLU A 1 169 ? 12.195 2.191 -17.212 1.00 98.44 169 GLU A O 1
ATOM 1190 N N . ILE A 1 170 ? 11.622 1.560 -15.125 1.00 98.56 170 ILE A N 1
ATOM 1191 C CA . ILE A 1 170 ? 12.631 0.519 -14.945 1.00 98.56 170 ILE A CA 1
ATOM 1192 C C . ILE A 1 170 ? 11.900 -0.749 -14.531 1.00 98.56 170 ILE A C 1
ATOM 1194 O O . ILE A 1 170 ? 11.173 -0.728 -13.540 1.00 98.56 170 ILE A O 1
ATOM 1198 N N . ASN A 1 171 ? 12.101 -1.828 -15.280 1.00 98.06 171 ASN A N 1
ATOM 1199 C CA . ASN A 1 171 ? 11.366 -3.072 -15.116 1.00 98.06 171 ASN A CA 1
ATOM 1200 C C . ASN A 1 171 ? 12.303 -4.291 -15.060 1.00 98.06 171 ASN A C 1
ATOM 1202 O O . ASN A 1 171 ? 13.170 -4.443 -15.928 1.00 98.06 171 ASN A O 1
ATOM 1206 N N . GLY A 1 172 ? 12.123 -5.156 -14.057 1.00 96.44 172 GLY A N 1
ATOM 1207 C CA . GLY A 1 172 ? 12.678 -6.514 -14.065 1.00 96.44 172 GLY A CA 1
ATOM 1208 C C . GLY A 1 172 ? 14.200 -6.572 -13.932 1.00 96.44 172 GLY A C 1
ATOM 1209 O O . GLY A 1 172 ? 14.864 -7.341 -14.624 1.00 96.44 172 GLY A O 1
ATOM 1210 N N . VAL A 1 173 ? 14.780 -5.728 -13.074 1.00 98.31 173 VAL A N 1
ATOM 1211 C CA . VAL A 1 173 ? 16.230 -5.704 -12.814 1.00 98.31 173 VAL A CA 1
ATOM 1212 C C . VAL A 1 173 ? 16.532 -5.892 -11.334 1.00 98.31 173 VAL A C 1
ATOM 1214 O O . VAL A 1 173 ? 15.773 -5.470 -10.465 1.00 98.31 173 VAL A O 1
ATOM 1217 N N . THR A 1 174 ? 17.684 -6.485 -11.033 1.00 98.69 174 THR A N 1
ATOM 1218 C CA . THR A 1 174 ? 18.225 -6.577 -9.674 1.00 98.69 174 THR A CA 1
ATOM 1219 C C . THR A 1 174 ? 19.377 -5.596 -9.503 1.00 98.69 174 THR A C 1
ATOM 1221 O O . THR A 1 174 ? 20.276 -5.550 -10.336 1.00 98.69 174 THR A O 1
ATOM 1224 N N . VAL A 1 175 ? 19.396 -4.843 -8.407 1.00 98.31 175 VAL A N 1
ATOM 1225 C CA . VAL A 1 175 ? 20.517 -3.989 -8.004 1.00 98.31 175 VAL A CA 1
ATOM 1226 C C . VAL A 1 175 ? 21.105 -4.518 -6.704 1.00 98.31 175 VAL A C 1
ATOM 1228 O O . VAL A 1 175 ? 20.415 -4.588 -5.685 1.00 98.31 175 VAL A O 1
ATOM 1231 N N . SER A 1 176 ? 22.376 -4.913 -6.735 1.00 95.62 176 SER A N 1
ATOM 1232 C CA . SER A 1 176 ? 23.000 -5.581 -5.595 1.00 95.62 176 SER A CA 1
ATOM 1233 C C . SER A 1 176 ? 24.442 -5.172 -5.351 1.00 95.62 176 SER A C 1
ATOM 1235 O O . SER A 1 176 ? 25.232 -5.010 -6.280 1.00 95.62 176 SER A O 1
ATOM 1237 N N . GLY A 1 177 ? 24.820 -5.108 -4.074 1.00 91.12 177 GLY A N 1
ATOM 1238 C CA . GLY A 1 177 ? 26.214 -4.944 -3.672 1.00 91.12 177 GLY A CA 1
ATOM 1239 C C . GLY A 1 177 ? 26.778 -3.555 -3.952 1.00 91.12 177 GLY A C 1
ATOM 1240 O O . GLY A 1 177 ? 27.972 -3.447 -4.223 1.00 91.12 177 GLY A O 1
ATOM 1241 N N . VAL A 1 178 ? 25.953 -2.503 -3.910 1.00 91.94 178 VAL A N 1
ATOM 1242 C CA . VAL A 1 178 ? 26.414 -1.106 -3.957 1.00 91.94 178 VAL A CA 1
ATOM 1243 C C . VAL A 1 178 ? 27.035 -0.755 -2.607 1.00 91.94 178 VAL A C 1
ATOM 1245 O O . VAL A 1 178 ? 26.315 -0.614 -1.624 1.00 91.94 178 VAL A O 1
ATOM 1248 N N . LEU A 1 179 ? 28.365 -0.646 -2.537 1.00 88.44 179 LEU A N 1
ATOM 1249 C CA . LEU A 1 179 ? 29.096 -0.475 -1.268 1.00 88.44 179 LEU A CA 1
ATOM 1250 C C . LEU A 1 179 ? 29.952 0.795 -1.225 1.00 88.44 179 LEU A C 1
ATOM 1252 O O . LEU A 1 179 ? 30.418 1.196 -0.158 1.00 88.44 179 LEU A O 1
ATOM 1256 N N . SER A 1 180 ? 30.193 1.423 -2.372 1.00 84.38 180 SER A N 1
ATOM 1257 C CA . SER A 1 180 ? 30.915 2.689 -2.443 1.00 84.38 180 SER A CA 1
ATOM 1258 C C . SER A 1 180 ? 30.118 3.803 -1.764 1.00 84.38 180 SER A C 1
ATOM 1260 O O . SER A 1 180 ? 28.934 3.972 -2.013 1.00 84.38 180 SER A O 1
ATOM 1262 N N . GLU A 1 181 ? 30.766 4.606 -0.923 1.00 74.94 181 GLU A N 1
ATOM 1263 C CA . GLU A 1 181 ? 30.091 5.716 -0.241 1.00 74.94 181 GLU A CA 1
ATOM 1264 C C . GLU A 1 181 ? 29.649 6.807 -1.227 1.00 74.94 181 GLU A C 1
ATOM 1266 O O . GLU A 1 181 ? 30.423 7.270 -2.077 1.00 74.94 181 GLU A O 1
ATOM 1271 N N . GLY A 1 182 ? 28.402 7.251 -1.082 1.00 65.06 182 GLY A N 1
ATOM 1272 C CA . GLY A 1 182 ? 27.853 8.372 -1.830 1.00 65.06 182 GLY A CA 1
ATOM 1273 C C . GLY A 1 182 ? 28.433 9.715 -1.383 1.00 65.06 182 GLY A C 1
ATOM 1274 O O . GLY A 1 182 ? 28.820 9.931 -0.236 1.00 65.06 182 GLY A O 1
ATOM 1275 N N . THR A 1 183 ? 28.488 10.667 -2.313 1.00 57.12 183 THR A N 1
ATOM 1276 C CA . THR A 1 183 ? 28.613 12.092 -1.981 1.00 57.12 183 THR A CA 1
ATOM 1277 C C . THR A 1 183 ? 27.470 12.806 -2.692 1.00 57.12 183 THR A C 1
ATOM 1279 O O . THR A 1 183 ? 27.212 12.495 -3.854 1.00 57.12 183 THR A O 1
ATOM 1282 N N . ASN A 1 184 ? 26.810 13.758 -2.021 1.00 64.50 184 ASN A N 1
ATOM 1283 C CA . ASN A 1 184 ? 25.627 14.513 -2.487 1.00 64.50 184 ASN A CA 1
ATOM 1284 C C . ASN A 1 184 ? 24.250 13.878 -2.186 1.00 64.50 184 ASN A C 1
ATOM 1286 O O . ASN A 1 184 ? 23.465 13.640 -3.100 1.00 64.50 184 ASN A O 1
ATOM 1290 N N . GLY A 1 185 ? 23.922 13.704 -0.902 1.00 69.69 185 GLY A N 1
ATOM 1291 C CA . GLY A 1 185 ? 22.527 13.537 -0.468 1.00 69.69 185 GLY A CA 1
ATOM 1292 C C . GLY A 1 185 ? 22.000 12.106 -0.358 1.00 69.69 185 GLY A C 1
ATOM 1293 O O . GLY A 1 185 ? 20.817 11.948 -0.103 1.00 69.69 185 GLY A O 1
ATOM 1294 N N . TYR A 1 186 ? 22.834 11.081 -0.543 1.00 84.25 186 TYR A N 1
ATOM 1295 C CA . TYR A 1 186 ? 22.467 9.672 -0.356 1.00 84.25 186 TYR A CA 1
ATOM 1296 C C . TYR A 1 186 ? 23.690 8.815 -0.008 1.00 84.25 186 TYR A C 1
ATOM 1298 O O . TYR A 1 186 ? 24.820 9.177 -0.350 1.00 84.25 186 TYR A O 1
ATOM 1306 N N . GLY A 1 187 ? 23.448 7.694 0.679 1.00 84.94 187 GLY A N 1
ATOM 1307 C CA . GLY A 1 187 ? 24.452 6.673 1.004 1.00 84.94 187 GLY A CA 1
ATOM 1308 C C . GLY A 1 187 ? 24.630 5.649 -0.117 1.00 84.94 187 GLY A C 1
ATOM 1309 O O . GLY A 1 187 ? 24.148 5.864 -1.220 1.00 84.94 187 GLY A O 1
ATOM 1310 N N . ALA A 1 188 ? 25.321 4.542 0.150 1.00 89.31 188 ALA A N 1
ATOM 1311 C CA . ALA A 1 188 ? 25.548 3.461 -0.813 1.00 89.31 188 ALA A CA 1
ATOM 1312 C C . ALA A 1 188 ? 24.244 2.684 -1.108 1.00 89.31 188 ALA A C 1
ATOM 1314 O O . ALA A 1 188 ? 23.997 1.614 -0.548 1.00 89.31 188 ALA A O 1
ATOM 1315 N N . SER A 1 189 ? 23.375 3.253 -1.942 1.00 92.19 189 SER A N 1
ATOM 1316 C CA . SER A 1 189 ? 21.996 2.787 -2.139 1.00 92.19 189 SER A CA 1
ATOM 1317 C C . SER A 1 189 ? 21.803 2.104 -3.496 1.00 92.19 189 SER A C 1
ATOM 1319 O O . SER A 1 189 ? 22.441 2.470 -4.475 1.00 92.19 189 SER A O 1
ATOM 1321 N N . GLY A 1 190 ? 20.908 1.121 -3.591 1.00 96.00 190 GLY A N 1
ATOM 1322 C CA . GLY A 1 190 ? 20.625 0.418 -4.845 1.00 96.00 190 GLY A CA 1
ATOM 1323 C C . GLY A 1 190 ? 20.091 1.372 -5.917 1.00 96.00 190 GLY A C 1
ATOM 1324 O O . GLY A 1 190 ? 20.790 1.704 -6.879 1.00 96.00 190 GLY A O 1
ATOM 1325 N N . VAL A 1 191 ? 18.866 1.861 -5.718 1.00 97.88 191 VAL A N 1
ATOM 1326 C CA . VAL A 1 191 ? 18.204 2.815 -6.618 1.00 97.88 191 VAL A CA 1
ATOM 1327 C C . VAL A 1 191 ? 17.937 4.132 -5.897 1.00 97.88 191 VAL A C 1
ATOM 1329 O O . VAL A 1 191 ? 17.236 4.172 -4.889 1.00 97.88 191 VAL A O 1
ATOM 1332 N N . VAL A 1 192 ? 18.467 5.225 -6.438 1.00 96.25 192 VAL A N 1
ATOM 1333 C CA . VAL A 1 192 ? 18.276 6.591 -5.939 1.00 96.25 192 VAL A CA 1
ATOM 1334 C C . VAL A 1 192 ? 17.344 7.350 -6.879 1.00 96.25 192 VAL A C 1
ATOM 1336 O O . VAL A 1 192 ? 17.612 7.464 -8.075 1.00 96.25 192 VAL A O 1
ATOM 1339 N N . ILE A 1 193 ? 16.261 7.897 -6.335 1.00 97.06 193 ILE A N 1
ATOM 1340 C CA . ILE A 1 193 ? 15.154 8.494 -7.084 1.00 97.06 193 ILE A CA 1
ATOM 1341 C C . ILE A 1 193 ? 15.085 9.985 -6.760 1.00 97.06 193 ILE A C 1
ATOM 1343 O O . ILE A 1 193 ? 14.818 10.374 -5.627 1.00 97.06 193 ILE A O 1
ATOM 1347 N N . ALA A 1 194 ? 15.321 10.826 -7.759 1.00 94.31 194 ALA A N 1
ATOM 1348 C CA . ALA A 1 194 ? 15.243 12.286 -7.663 1.00 94.31 194 ALA A CA 1
ATOM 1349 C C . ALA A 1 194 ? 14.332 12.907 -8.737 1.00 94.31 194 ALA A C 1
ATOM 1351 O O . ALA A 1 194 ? 14.049 14.101 -8.700 1.00 94.31 194 ALA A O 1
ATOM 1352 N N . GLY A 1 195 ? 13.927 12.103 -9.722 1.00 93.88 195 GLY A N 1
ATOM 1353 C CA . GLY A 1 195 ? 13.113 12.507 -10.858 1.00 93.88 195 GLY A CA 1
ATOM 1354 C C . GLY A 1 195 ? 11.615 12.609 -10.568 1.00 93.88 195 GLY A C 1
ATOM 1355 O O . GLY A 1 195 ? 11.157 12.394 -9.446 1.00 93.88 195 GLY A O 1
ATOM 1356 N N . GLN A 1 196 ? 10.849 12.907 -11.618 1.00 93.88 196 GLN A N 1
ATOM 1357 C CA . GLN A 1 196 ? 9.386 12.976 -11.565 1.00 93.88 196 GLN A CA 1
ATOM 1358 C C . GLN A 1 196 ? 8.720 11.950 -12.487 1.00 93.88 196 GLN A C 1
ATOM 1360 O O . GLN A 1 196 ? 9.261 11.644 -13.544 1.00 93.88 196 GLN A O 1
ATOM 1365 N N . ASP A 1 197 ? 7.531 11.465 -12.147 1.00 93.25 197 ASP A N 1
ATOM 1366 C CA . ASP A 1 197 ? 6.822 10.455 -12.944 1.00 93.25 197 ASP A CA 1
ATOM 1367 C C . ASP A 1 197 ? 7.686 9.187 -13.137 1.00 93.25 197 ASP A C 1
ATOM 1369 O O . ASP A 1 197 ? 8.043 8.812 -14.255 1.00 93.25 197 ASP A O 1
ATOM 1373 N N . ILE A 1 198 ? 8.118 8.573 -12.034 1.00 98.06 198 ILE A N 1
ATOM 1374 C CA . ILE A 1 198 ? 9.064 7.445 -12.050 1.00 98.06 198 ILE A CA 1
ATOM 1375 C C . ILE A 1 198 ? 8.344 6.148 -11.705 1.00 98.06 198 ILE A C 1
ATOM 1377 O O . ILE A 1 198 ? 7.609 6.094 -10.725 1.00 98.06 198 ILE A O 1
ATOM 1381 N N . ARG A 1 199 ? 8.587 5.096 -12.485 1.00 98.38 199 ARG A N 1
ATOM 1382 C CA . ARG A 1 199 ? 8.005 3.764 -12.309 1.00 98.38 199 ARG A CA 1
ATOM 1383 C C . ARG A 1 199 ? 9.126 2.747 -12.142 1.00 98.38 199 ARG A C 1
ATOM 1385 O O . ARG A 1 199 ? 9.956 2.591 -13.034 1.00 98.38 199 ARG A O 1
ATOM 1392 N N . LEU A 1 200 ? 9.164 2.075 -11.001 1.00 98.62 200 LEU A N 1
ATOM 1393 C CA . LEU A 1 200 ? 10.026 0.926 -10.746 1.00 98.62 200 LEU A CA 1
ATOM 1394 C C . LEU A 1 200 ? 9.114 -0.292 -10.615 1.00 98.62 200 LEU A C 1
ATOM 1396 O O . LEU A 1 200 ? 8.336 -0.353 -9.669 1.00 98.62 200 LEU A O 1
ATOM 1400 N N . ILE A 1 201 ? 9.176 -1.211 -11.574 1.00 97.94 201 ILE A N 1
ATOM 1401 C CA . ILE A 1 201 ? 8.298 -2.384 -11.668 1.00 97.94 201 ILE A CA 1
ATOM 1402 C C . ILE A 1 201 ? 9.157 -3.643 -11.520 1.00 97.94 201 ILE A C 1
ATOM 1404 O O . ILE A 1 201 ? 10.141 -3.795 -12.238 1.00 97.94 201 ILE A O 1
ATOM 1408 N N . ASP A 1 202 ? 8.840 -4.519 -10.569 1.00 96.50 202 ASP A N 1
ATOM 1409 C CA . ASP A 1 202 ? 9.571 -5.776 -10.339 1.00 96.50 202 ASP A CA 1
ATOM 1410 C C . ASP A 1 202 ? 11.095 -5.583 -10.214 1.00 96.50 202 ASP A C 1
ATOM 1412 O O . ASP A 1 202 ? 11.913 -6.351 -10.728 1.00 96.50 202 ASP A O 1
ATOM 1416 N N . VAL A 1 203 ? 11.487 -4.495 -9.542 1.00 98.44 203 VAL A N 1
ATOM 1417 C CA . VAL A 1 203 ? 12.889 -4.176 -9.268 1.00 98.44 203 VAL A CA 1
ATOM 1418 C C . VAL A 1 203 ? 13.285 -4.778 -7.927 1.00 98.44 203 VAL A C 1
ATOM 1420 O O . VAL A 1 203 ? 12.644 -4.522 -6.912 1.00 98.44 203 VAL A O 1
ATOM 1423 N N . ASN A 1 204 ? 14.389 -5.522 -7.907 1.00 98.44 204 ASN A N 1
ATOM 1424 C CA . ASN A 1 204 ? 14.935 -6.105 -6.684 1.00 98.44 204 ASN A CA 1
ATOM 1425 C C . ASN A 1 204 ? 16.147 -5.304 -6.204 1.00 98.44 204 ASN A C 1
ATOM 1427 O O . ASN A 1 204 ? 17.019 -4.975 -7.007 1.00 98.44 204 ASN A O 1
ATOM 1431 N N . ALA A 1 205 ? 16.260 -5.025 -4.905 1.00 97.81 205 ALA A N 1
ATOM 1432 C CA . ALA A 1 205 ? 17.378 -4.260 -4.351 1.00 97.81 205 ALA A CA 1
ATOM 1433 C C . ALA A 1 205 ? 17.921 -4.879 -3.056 1.00 97.81 205 ALA A C 1
ATOM 1435 O O . ALA A 1 205 ? 17.270 -4.839 -2.012 1.00 97.81 205 ALA A O 1
ATOM 1436 N N . ASN A 1 206 ? 19.128 -5.447 -3.098 1.00 96.19 206 ASN A N 1
ATOM 1437 C CA . ASN A 1 206 ? 19.657 -6.198 -1.958 1.00 96.19 206 ASN A CA 1
ATOM 1438 C C . ASN A 1 206 ? 21.152 -6.020 -1.702 1.00 96.19 206 ASN A C 1
ATOM 1440 O O . ASN A 1 206 ? 21.912 -5.634 -2.583 1.00 96.19 206 ASN A O 1
ATOM 1444 N N . ASN A 1 207 ? 21.589 -6.319 -0.477 1.00 92.19 207 ASN A N 1
ATOM 1445 C CA . ASN A 1 207 ? 23.004 -6.284 -0.091 1.00 92.19 207 ASN A CA 1
ATOM 1446 C C . ASN A 1 207 ? 23.703 -4.932 -0.357 1.00 92.19 207 ASN A C 1
ATOM 1448 O O . ASN A 1 207 ? 24.918 -4.893 -0.565 1.00 92.19 207 ASN A O 1
ATOM 1452 N N . ASN A 1 208 ? 22.956 -3.823 -0.371 1.00 90.88 208 ASN A N 1
ATOM 1453 C CA . ASN A 1 208 ? 23.506 -2.480 -0.567 1.00 90.88 208 ASN A CA 1
ATOM 1454 C C . ASN A 1 208 ? 23.912 -1.858 0.777 1.00 90.88 208 ASN A C 1
ATOM 1456 O O . ASN A 1 208 ? 23.299 -2.132 1.806 1.00 90.88 208 ASN A O 1
ATOM 1460 N N . GLY A 1 209 ? 24.934 -1.004 0.775 1.00 88.00 209 GLY A N 1
ATOM 1461 C CA . GLY A 1 209 ? 25.550 -0.441 1.982 1.00 88.00 209 GLY A CA 1
ATOM 1462 C C . GLY A 1 209 ? 24.697 0.590 2.729 1.00 88.00 209 GLY A C 1
ATOM 1463 O O . GLY A 1 209 ? 25.089 1.063 3.793 1.00 88.00 209 GLY A O 1
ATOM 1464 N N . THR A 1 210 ? 23.542 0.986 2.194 1.00 88.00 210 THR A N 1
ATOM 1465 C CA . THR A 1 210 ? 22.592 1.886 2.860 1.00 88.00 210 THR A CA 1
ATOM 1466 C C . THR A 1 210 ? 21.154 1.442 2.622 1.00 88.00 210 THR A C 1
ATOM 1468 O O . THR A 1 210 ? 20.574 0.807 3.502 1.00 88.00 210 THR A O 1
ATOM 1471 N N . ALA A 1 211 ? 20.571 1.750 1.462 1.00 92.81 211 ALA A N 1
ATOM 1472 C CA . ALA A 1 211 ? 19.178 1.424 1.180 1.00 92.81 211 ALA A CA 1
ATOM 1473 C C . ALA A 1 211 ? 19.013 0.599 -0.097 1.00 92.81 211 ALA A C 1
ATOM 1475 O O . ALA A 1 211 ? 19.826 0.710 -1.013 1.00 92.81 211 ALA A O 1
ATOM 1476 N N . GLY A 1 212 ? 17.946 -0.196 -0.184 1.00 96.50 212 GLY A N 1
ATOM 1477 C CA . GLY A 1 212 ? 17.533 -0.790 -1.457 1.00 96.50 212 GLY A CA 1
ATOM 1478 C C . GLY A 1 212 ? 17.054 0.301 -2.417 1.00 96.50 212 GLY A C 1
ATOM 1479 O O . GLY A 1 212 ? 17.634 0.513 -3.483 1.00 96.50 212 GLY A O 1
ATOM 1480 N N . PHE A 1 213 ? 16.065 1.068 -1.965 1.00 98.12 213 PHE A N 1
ATOM 1481 C CA . PHE A 1 213 ? 15.520 2.242 -2.641 1.00 98.12 213 PHE A CA 1
ATOM 1482 C C . PHE A 1 213 ? 15.707 3.492 -1.779 1.00 98.12 213 PHE A C 1
ATOM 1484 O O . PHE A 1 213 ? 15.534 3.441 -0.561 1.00 98.12 213 PHE A O 1
ATOM 1491 N N . GLN A 1 214 ? 16.008 4.633 -2.394 1.00 95.12 214 GLN A N 1
ATOM 1492 C CA . GLN A 1 214 ? 16.076 5.913 -1.696 1.00 95.12 214 GLN A CA 1
ATOM 1493 C C . GLN A 1 214 ? 15.448 7.034 -2.521 1.00 95.12 214 GLN A C 1
ATOM 1495 O O . GLN A 1 214 ? 15.941 7.353 -3.603 1.00 95.12 214 GLN A O 1
ATOM 1500 N N . THR A 1 215 ? 14.399 7.676 -2.005 1.00 94.44 215 THR A N 1
ATOM 1501 C CA . THR A 1 215 ? 13.886 8.922 -2.595 1.00 94.44 215 THR A CA 1
ATOM 1502 C C . THR A 1 215 ? 14.674 10.116 -2.075 1.00 94.44 215 THR A C 1
ATOM 1504 O O . THR A 1 215 ? 15.094 10.155 -0.918 1.00 94.44 215 THR A O 1
ATOM 1507 N N . LEU A 1 216 ? 14.872 11.111 -2.932 1.00 91.19 216 LEU A N 1
ATOM 1508 C CA . LEU A 1 216 ? 15.400 12.418 -2.562 1.00 91.19 216 LEU A CA 1
ATOM 1509 C C . LEU A 1 216 ? 14.273 13.451 -2.526 1.00 91.19 216 LEU A C 1
ATOM 1511 O O . LEU A 1 216 ? 13.186 13.246 -3.052 1.00 91.19 216 LEU A O 1
ATOM 1515 N N . GLU A 1 217 ? 14.574 14.621 -1.976 1.00 87.00 217 GLU A N 1
ATOM 1516 C CA . GLU A 1 217 ? 13.664 15.766 -1.819 1.00 87.00 217 GLU A CA 1
ATOM 1517 C C . GLU A 1 217 ? 12.936 16.222 -3.097 1.00 87.00 217 GLU A C 1
ATOM 1519 O O . GLU A 1 217 ? 11.892 16.862 -3.017 1.00 87.00 217 GLU A O 1
ATOM 1524 N N . SER A 1 218 ? 13.504 15.933 -4.270 1.00 89.12 218 SER A N 1
ATOM 1525 C CA . SER A 1 218 ? 12.948 16.304 -5.581 1.00 89.12 218 SER A CA 1
ATOM 1526 C C . SER A 1 218 ? 12.077 15.218 -6.214 1.00 89.12 218 SER A C 1
ATOM 1528 O O . SER A 1 218 ? 11.413 15.498 -7.213 1.00 89.12 218 SER A O 1
ATOM 1530 N N . ALA A 1 219 ? 12.052 14.015 -5.632 1.00 93.44 219 ALA A N 1
ATOM 1531 C CA . ALA A 1 219 ? 11.233 12.919 -6.118 1.00 93.44 219 ALA A CA 1
ATOM 1532 C C . ALA A 1 219 ? 9.752 13.309 -6.074 1.00 93.44 219 ALA A C 1
ATOM 1534 O O . ALA A 1 219 ? 9.249 13.743 -5.036 1.00 93.44 219 ALA A O 1
ATOM 1535 N N . SER A 1 220 ? 9.053 13.155 -7.195 1.00 92.94 220 SER A N 1
ATOM 1536 C CA . SER A 1 220 ? 7.622 13.451 -7.252 1.00 92.94 220 SER A CA 1
ATOM 1537 C C . SER A 1 220 ? 6.883 12.500 -8.177 1.00 92.94 220 SER A C 1
ATOM 1539 O O . SER A 1 220 ? 7.378 12.191 -9.255 1.00 92.94 220 SER A O 1
ATOM 1541 N N . ASN A 1 221 ? 5.697 12.046 -7.777 1.00 92.06 221 ASN A N 1
ATOM 1542 C CA . ASN A 1 221 ? 4.911 11.081 -8.549 1.00 92.06 221 ASN A CA 1
ATOM 1543 C C . ASN A 1 221 ? 5.735 9.822 -8.882 1.00 92.06 221 ASN A C 1
ATOM 1545 O O . ASN A 1 221 ? 6.204 9.632 -10.006 1.00 92.06 221 ASN A O 1
ATOM 1549 N N . VAL A 1 222 ? 5.981 8.997 -7.866 1.00 97.00 222 VAL A N 1
ATOM 1550 C CA . VAL A 1 222 ? 6.802 7.784 -7.959 1.00 97.00 222 VAL A CA 1
ATOM 1551 C C . VAL A 1 222 ? 5.949 6.566 -7.636 1.00 97.00 222 VAL A C 1
ATOM 1553 O O . VAL A 1 222 ? 5.201 6.581 -6.664 1.00 97.00 222 VAL A O 1
ATOM 1556 N N . LEU A 1 223 ? 6.106 5.506 -8.422 1.00 98.00 223 LEU A N 1
ATOM 1557 C CA . LEU A 1 223 ? 5.548 4.183 -8.186 1.00 98.00 223 LEU A CA 1
ATOM 1558 C C . LEU A 1 223 ? 6.695 3.189 -8.042 1.00 98.00 223 LEU A C 1
ATOM 1560 O O . LEU A 1 223 ? 7.513 3.053 -8.951 1.00 98.00 223 LEU A O 1
ATOM 1564 N N . ILE A 1 224 ? 6.730 2.494 -6.912 1.00 98.50 224 ILE A N 1
ATOM 1565 C CA . ILE A 1 224 ? 7.529 1.288 -6.704 1.00 98.50 224 ILE A CA 1
ATOM 1566 C C . ILE A 1 224 ? 6.526 0.145 -6.592 1.00 98.50 224 ILE A C 1
ATOM 1568 O O . ILE A 1 224 ? 5.707 0.154 -5.677 1.00 98.50 224 ILE A O 1
ATOM 1572 N N . GLN A 1 225 ? 6.528 -0.776 -7.550 1.00 97.00 225 GLN A N 1
ATOM 1573 C CA . GLN A 1 225 ? 5.536 -1.840 -7.630 1.00 97.00 225 GLN A CA 1
ATOM 1574 C C . GLN A 1 225 ? 6.200 -3.202 -7.788 1.00 97.00 225 GLN A C 1
ATOM 1576 O O . GLN A 1 225 ? 7.070 -3.370 -8.642 1.00 97.00 225 GLN A O 1
ATOM 1581 N N . GLY A 1 226 ? 5.751 -4.170 -6.991 1.00 88.75 226 GLY A N 1
ATOM 1582 C CA . GLY A 1 226 ? 6.316 -5.516 -6.987 1.00 88.75 226 GLY A CA 1
ATOM 1583 C C . GLY A 1 226 ? 7.759 -5.533 -6.481 1.00 88.75 226 GLY A C 1
ATOM 1584 O O . GLY A 1 226 ? 8.216 -4.597 -5.815 1.00 88.75 226 GLY A O 1
ATOM 1585 N N . GLY A 1 227 ? 8.482 -6.601 -6.815 1.00 94.81 227 GLY A N 1
ATOM 1586 C CA . GLY A 1 227 ? 9.885 -6.791 -6.438 1.00 94.81 227 GLY A CA 1
ATOM 1587 C C . GLY A 1 227 ? 10.139 -6.923 -4.931 1.00 94.81 227 GLY A C 1
ATOM 1588 O O . GLY A 1 227 ? 9.218 -6.980 -4.110 1.00 94.81 227 GLY A O 1
ATOM 1589 N N . VAL A 1 228 ? 11.425 -6.987 -4.568 1.00 97.50 228 VAL A N 1
ATOM 1590 C CA . VAL A 1 228 ? 11.869 -7.198 -3.179 1.00 97.50 228 VAL A CA 1
ATOM 1591 C C . VAL A 1 228 ? 13.050 -6.308 -2.780 1.00 97.50 228 VAL A C 1
ATOM 1593 O O . VAL A 1 228 ? 13.957 -6.061 -3.579 1.00 97.50 228 VAL A O 1
ATOM 1596 N N . ALA A 1 229 ? 13.112 -5.886 -1.515 1.00 97.94 229 ALA A N 1
ATOM 1597 C CA . ALA A 1 229 ? 14.294 -5.239 -0.944 1.00 97.94 229 ALA A CA 1
ATOM 1598 C C . ALA A 1 229 ? 14.729 -5.851 0.391 1.00 97.94 229 ALA A C 1
ATOM 1600 O O . ALA A 1 229 ? 14.017 -5.773 1.397 1.00 97.94 229 ALA A O 1
ATOM 1601 N N . TYR A 1 230 ? 15.935 -6.428 0.408 1.00 95.88 230 TYR A N 1
ATOM 1602 C CA . TYR A 1 230 ? 16.414 -7.191 1.558 1.00 95.88 230 TYR A CA 1
ATOM 1603 C C . TYR A 1 230 ? 17.915 -7.090 1.822 1.00 95.88 230 TYR A C 1
ATOM 1605 O O . TYR A 1 230 ? 18.723 -6.874 0.919 1.00 95.88 230 TYR A O 1
ATOM 1613 N N . ASN A 1 231 ? 18.305 -7.283 3.084 1.00 90.88 231 ASN A N 1
ATOM 1614 C CA . ASN A 1 231 ? 19.704 -7.274 3.539 1.00 90.88 231 ASN A CA 1
ATOM 1615 C C . ASN A 1 231 ? 20.503 -6.025 3.118 1.00 90.88 231 ASN A C 1
ATOM 1617 O O . ASN A 1 231 ? 21.718 -6.080 2.928 1.00 90.88 231 ASN A O 1
ATOM 1621 N N . ASN A 1 232 ? 19.834 -4.885 2.956 1.00 88.69 232 ASN A N 1
ATOM 1622 C CA . ASN A 1 232 ? 20.497 -3.595 2.794 1.00 88.69 232 ASN A CA 1
ATOM 1623 C C . ASN A 1 232 ? 20.941 -3.094 4.174 1.00 88.69 232 ASN A C 1
ATOM 1625 O O . ASN A 1 232 ? 20.171 -3.201 5.113 1.00 88.69 232 ASN A O 1
ATOM 1629 N N . SER A 1 233 ? 22.142 -2.537 4.335 1.00 86.44 233 SER A N 1
ATOM 1630 C CA . SER A 1 233 ? 22.746 -2.282 5.659 1.00 86.44 233 SER A CA 1
ATOM 1631 C C . SER A 1 233 ? 22.024 -1.236 6.535 1.00 86.44 233 SER A C 1
ATOM 1633 O O . SER A 1 233 ? 22.451 -0.993 7.667 1.00 86.44 233 SER A O 1
ATOM 1635 N N . TYR A 1 234 ? 20.965 -0.586 6.036 1.00 86.69 234 TYR A N 1
ATOM 1636 C CA . TYR A 1 234 ? 20.113 0.319 6.810 1.00 86.69 234 TYR A CA 1
ATOM 1637 C C . TYR A 1 234 ? 18.617 0.093 6.573 1.00 86.69 234 TYR A C 1
ATOM 1639 O O . TYR A 1 234 ? 17.903 -0.229 7.526 1.00 86.69 234 TYR A O 1
ATOM 1647 N N . ALA A 1 235 ? 18.137 0.253 5.335 1.00 93.25 235 ALA A N 1
ATOM 1648 C CA . ALA A 1 235 ? 16.707 0.194 5.033 1.00 93.25 235 ALA A CA 1
ATOM 1649 C C . ALA A 1 235 ? 16.383 -0.499 3.706 1.00 93.25 235 ALA A C 1
ATOM 1651 O O . ALA A 1 235 ? 17.153 -0.431 2.754 1.00 93.25 235 ALA A O 1
ATOM 1652 N N . GLY A 1 236 ? 15.204 -1.104 3.604 1.00 97.31 236 GLY A N 1
ATOM 1653 C CA . GLY A 1 236 ? 14.663 -1.515 2.311 1.00 97.31 236 GLY A CA 1
ATOM 1654 C C . GLY A 1 236 ? 14.329 -0.299 1.438 1.00 97.31 236 GLY A C 1
ATOM 1655 O O . GLY A 1 236 ? 14.844 -0.166 0.328 1.00 97.31 236 GLY A O 1
ATOM 1656 N N . LEU A 1 237 ? 13.555 0.641 1.989 1.00 98.06 237 LEU A N 1
ATOM 1657 C CA . LEU A 1 237 ? 13.238 1.946 1.405 1.00 98.06 237 LEU A CA 1
ATOM 1658 C C . LEU A 1 237 ? 13.545 3.084 2.391 1.00 98.06 237 LEU A C 1
ATOM 1660 O O . LEU A 1 237 ? 12.997 3.138 3.493 1.00 98.06 237 LEU A O 1
ATOM 1664 N N . ALA A 1 238 ? 14.377 4.032 1.965 1.00 94.69 238 ALA A N 1
ATOM 1665 C CA . ALA A 1 238 ? 14.623 5.292 2.658 1.00 94.69 238 ALA A CA 1
ATOM 1666 C C . ALA A 1 238 ? 13.896 6.454 1.957 1.00 94.69 238 ALA A C 1
ATOM 1668 O O . ALA A 1 238 ? 14.174 6.784 0.805 1.00 94.69 238 ALA A O 1
ATOM 1669 N N . LEU A 1 239 ? 12.971 7.103 2.660 1.00 93.50 239 LEU A N 1
ATOM 1670 C CA . LEU A 1 239 ? 12.267 8.291 2.190 1.00 93.50 239 LEU A CA 1
ATOM 1671 C C . LEU A 1 239 ? 13.042 9.545 2.620 1.00 93.50 239 LEU A C 1
ATOM 1673 O O . LEU A 1 239 ? 12.812 10.101 3.696 1.00 93.50 239 LEU A O 1
ATOM 1677 N N . GLY A 1 240 ? 13.981 9.993 1.784 1.00 87.75 240 GLY A N 1
ATOM 1678 C CA . GLY A 1 240 ? 14.764 11.214 2.022 1.00 87.75 240 GLY A CA 1
ATOM 1679 C C . GLY A 1 240 ? 13.993 12.509 1.744 1.00 87.75 240 GLY A C 1
ATOM 1680 O O . GLY A 1 240 ? 14.481 13.597 2.045 1.00 87.75 240 GLY A O 1
ATOM 1681 N N . GLY A 1 241 ? 12.789 12.396 1.184 1.00 84.44 241 GLY A N 1
ATOM 1682 C CA . GLY A 1 241 ? 11.877 13.485 0.862 1.00 84.44 241 GLY A CA 1
ATOM 1683 C C . GLY A 1 241 ? 10.971 13.118 -0.318 1.00 84.44 241 GLY A C 1
ATOM 1684 O O . GLY A 1 241 ? 10.900 11.951 -0.716 1.00 84.44 241 GLY A O 1
ATOM 1685 N N . GLY A 1 242 ? 10.315 14.128 -0.889 1.00 87.88 242 GLY A N 1
ATOM 1686 C CA . GLY A 1 242 ? 9.466 13.992 -2.072 1.00 87.88 242 GLY A CA 1
ATOM 1687 C C . GLY A 1 242 ? 7.967 13.980 -1.771 1.00 87.88 242 GLY A C 1
ATOM 1688 O O . GLY A 1 242 ? 7.541 14.098 -0.618 1.00 87.88 242 GLY A O 1
ATOM 1689 N N . ASN A 1 243 ? 7.161 13.880 -2.826 1.00 88.25 243 ASN A N 1
ATOM 1690 C CA . ASN A 1 243 ? 5.704 13.852 -2.724 1.00 88.25 243 ASN A CA 1
ATOM 1691 C C . ASN A 1 243 ? 5.040 12.931 -3.757 1.00 88.25 243 ASN A C 1
ATOM 1693 O O . ASN A 1 243 ? 5.582 12.717 -4.837 1.00 88.25 243 ASN A O 1
ATOM 1697 N N . HIS A 1 244 ? 3.836 12.434 -3.463 1.00 86.44 244 HIS A N 1
ATOM 1698 C CA . HIS A 1 244 ? 3.125 11.462 -4.312 1.00 86.44 244 HIS A CA 1
ATOM 1699 C C . HIS A 1 244 ? 3.975 10.209 -4.554 1.00 86.44 244 HIS A C 1
ATOM 1701 O O . HIS A 1 244 ? 4.329 9.885 -5.686 1.00 86.44 244 HIS A O 1
ATOM 1707 N N . ILE A 1 245 ? 4.361 9.540 -3.471 1.00 95.44 245 ILE A N 1
ATOM 1708 C CA . ILE A 1 245 ? 5.168 8.319 -3.524 1.00 95.44 245 ILE A CA 1
ATOM 1709 C C . ILE A 1 245 ? 4.254 7.148 -3.182 1.00 95.44 245 ILE A C 1
ATOM 1711 O O . ILE A 1 245 ? 3.745 7.080 -2.065 1.00 95.44 245 ILE A O 1
ATOM 1715 N N . THR A 1 246 ? 4.052 6.247 -4.138 1.00 95.38 246 THR A N 1
ATOM 1716 C CA . THR A 1 246 ? 3.249 5.031 -3.986 1.00 95.38 246 THR A CA 1
ATOM 1717 C C . THR A 1 246 ? 4.159 3.809 -4.010 1.00 95.38 246 THR A C 1
ATOM 1719 O O . THR A 1 246 ? 4.976 3.658 -4.919 1.00 95.38 246 THR A O 1
ATOM 1722 N N . VAL A 1 247 ? 4.015 2.936 -3.016 1.00 97.50 247 VAL A N 1
ATOM 1723 C CA . VAL A 1 247 ? 4.669 1.625 -2.956 1.00 97.50 247 VAL A CA 1
ATOM 1724 C C . VAL A 1 247 ? 3.580 0.564 -2.901 1.00 97.50 247 VAL A C 1
ATOM 1726 O O . VAL A 1 247 ? 2.763 0.613 -1.983 1.00 97.50 247 VAL A O 1
ATOM 1729 N N . ARG A 1 248 ? 3.561 -0.358 -3.869 1.00 92.94 248 ARG A N 1
ATOM 1730 C CA . ARG A 1 248 ? 2.499 -1.356 -4.046 1.00 92.94 248 ARG A CA 1
ATOM 1731 C C . ARG A 1 248 ? 3.058 -2.763 -4.211 1.00 92.94 248 ARG A C 1
ATOM 1733 O O . ARG A 1 248 ? 3.874 -2.983 -5.099 1.00 92.94 248 ARG A O 1
ATOM 1740 N N . GLY A 1 249 ? 2.602 -3.728 -3.416 1.00 85.94 249 GLY A N 1
ATOM 1741 C CA . GLY A 1 249 ? 2.943 -5.141 -3.650 1.00 85.94 249 GLY A CA 1
ATOM 1742 C C . GLY A 1 249 ? 4.435 -5.479 -3.505 1.00 85.94 249 GLY A C 1
ATOM 1743 O O . GLY A 1 249 ? 4.877 -6.514 -3.992 1.00 85.94 249 GLY A O 1
ATOM 1744 N N . THR A 1 250 ? 5.234 -4.597 -2.897 1.00 96.44 250 THR A N 1
ATOM 1745 C CA . THR A 1 250 ? 6.677 -4.796 -2.690 1.00 96.44 250 THR A CA 1
ATOM 1746 C C . THR A 1 250 ? 6.935 -5.479 -1.350 1.00 96.44 250 THR A C 1
ATOM 1748 O O . THR A 1 250 ? 6.337 -5.118 -0.330 1.00 96.44 250 THR A O 1
ATOM 1751 N N . GLU A 1 251 ? 7.875 -6.424 -1.334 1.00 98.50 251 GLU A N 1
ATOM 1752 C CA . GLU A 1 251 ? 8.310 -7.108 -0.115 1.00 98.50 251 GLU A CA 1
ATOM 1753 C C . GLU A 1 251 ? 9.616 -6.520 0.439 1.00 98.50 251 GLU A C 1
ATOM 1755 O O . GLU A 1 251 ? 10.592 -6.292 -0.280 1.00 98.50 251 GLU A O 1
ATOM 1760 N N . PHE A 1 252 ? 9.655 -6.303 1.751 1.00 98.44 252 PHE A N 1
ATOM 1761 C CA . PHE A 1 252 ? 10.816 -5.821 2.485 1.00 98.44 252 PHE A CA 1
ATOM 1762 C C . PHE A 1 252 ? 11.145 -6.806 3.595 1.00 98.44 252 PHE A C 1
ATOM 1764 O O . PHE A 1 252 ? 10.296 -7.063 4.452 1.00 98.44 252 PHE A O 1
ATOM 1771 N N . TYR A 1 253 ? 12.378 -7.313 3.623 1.00 95.94 253 TYR A N 1
ATOM 1772 C CA . TYR A 1 253 ? 12.772 -8.254 4.667 1.00 95.94 253 TYR A CA 1
ATOM 1773 C C . TYR A 1 253 ? 14.256 -8.259 5.004 1.00 95.94 253 TYR A C 1
ATOM 1775 O O . TYR A 1 253 ? 15.104 -7.706 4.306 1.00 95.94 253 TYR A O 1
ATOM 1783 N N . ASN A 1 254 ? 14.585 -8.913 6.108 1.00 88.50 254 ASN A N 1
ATOM 1784 C CA . ASN A 1 254 ? 15.950 -9.105 6.565 1.00 88.50 254 ASN A CA 1
ATOM 1785 C C . ASN A 1 254 ? 16.162 -10.577 6.919 1.00 88.50 254 ASN A C 1
ATOM 1787 O O . ASN A 1 254 ? 15.392 -11.156 7.674 1.00 88.50 254 ASN A O 1
ATOM 1791 N N . THR A 1 255 ? 17.238 -11.179 6.418 1.00 84.88 255 THR A N 1
ATOM 1792 C CA . THR A 1 255 ? 17.595 -12.564 6.762 1.00 84.88 255 THR A CA 1
ATOM 1793 C C . THR A 1 255 ? 18.585 -12.641 7.925 1.00 84.88 255 THR A C 1
ATOM 1795 O O . THR A 1 255 ? 18.928 -13.735 8.370 1.00 84.88 255 THR A O 1
ATOM 1798 N N . GLY A 1 256 ? 19.114 -11.505 8.395 1.00 68.25 256 GLY A N 1
ATOM 1799 C CA . GLY A 1 256 ? 20.081 -11.456 9.489 1.00 68.25 256 GLY A CA 1
ATOM 1800 C C . GLY A 1 256 ? 19.421 -11.546 10.867 1.00 68.25 256 GLY A C 1
ATOM 1801 O O . GLY A 1 256 ? 18.571 -10.729 11.204 1.00 68.25 256 GLY A O 1
ATOM 1802 N N . THR A 1 257 ? 19.857 -12.479 11.713 1.00 54.94 257 THR A N 1
ATOM 1803 C CA . THR A 1 257 ? 19.442 -12.540 13.128 1.00 54.94 257 THR A CA 1
ATOM 1804 C C . THR A 1 257 ? 20.292 -11.611 14.001 1.00 54.94 257 THR A C 1
ATOM 1806 O O . THR A 1 257 ? 21.495 -11.499 13.769 1.00 54.94 257 THR A O 1
ATOM 1809 N N . SER A 1 258 ? 19.716 -11.023 15.058 1.00 50.97 258 SER A N 1
ATOM 1810 C CA . SER A 1 258 ? 20.394 -10.108 16.004 1.00 50.97 258 SER A CA 1
ATOM 1811 C C . SER A 1 258 ? 21.665 -10.662 16.667 1.00 50.97 258 SER A C 1
ATOM 1813 O O . SER A 1 258 ? 22.471 -9.892 17.188 1.00 50.97 258 SER A O 1
ATOM 1815 N N . ASP A 1 259 ? 21.850 -11.983 16.649 1.00 46.03 259 ASP A N 1
ATOM 1816 C CA . ASP A 1 259 ? 22.843 -12.684 17.465 1.00 46.03 259 ASP A CA 1
ATOM 1817 C C . ASP A 1 259 ? 24.102 -13.103 16.683 1.00 46.03 259 ASP A C 1
ATOM 1819 O O . ASP A 1 259 ? 25.047 -13.616 17.283 1.00 46.03 259 ASP A O 1
ATOM 1823 N N . SER A 1 260 ? 24.152 -12.896 15.360 1.00 40.16 260 SER A N 1
ATOM 1824 C CA . SER A 1 260 ? 25.203 -13.494 14.519 1.00 40.16 260 SER A CA 1
ATOM 1825 C C . SER A 1 260 ? 26.458 -12.641 14.332 1.00 40.16 260 SER A C 1
ATOM 1827 O O . SER A 1 260 ? 27.459 -13.165 13.863 1.00 40.16 260 SER A O 1
ATOM 1829 N N . GLY A 1 261 ? 26.450 -11.349 14.680 1.00 40.91 261 GLY A N 1
ATOM 1830 C CA . GLY A 1 261 ? 27.643 -10.484 14.635 1.00 40.91 261 GLY A CA 1
ATOM 1831 C C . GLY A 1 261 ? 28.333 -10.308 13.265 1.00 40.91 261 GLY A C 1
ATOM 1832 O O . GLY A 1 261 ? 29.292 -9.543 13.190 1.00 40.91 261 GLY A O 1
ATOM 1833 N N . GLU A 1 262 ? 27.860 -10.959 12.196 1.00 43.88 262 GLU A N 1
ATOM 1834 C CA . GLU A 1 262 ? 28.564 -11.082 10.906 1.00 43.88 262 GLU A CA 1
ATOM 1835 C C . GLU A 1 262 ? 27.711 -10.701 9.666 1.00 43.88 262 GLU A C 1
ATOM 1837 O O . GLU A 1 262 ? 28.048 -11.083 8.549 1.00 43.88 262 GLU A O 1
ATOM 1842 N N . GLY A 1 263 ? 26.620 -9.931 9.803 1.00 48.09 263 GLY A N 1
ATOM 1843 C CA . GLY A 1 263 ? 25.696 -9.622 8.690 1.00 48.09 263 GLY A CA 1
ATOM 1844 C C . GLY A 1 263 ? 25.669 -8.166 8.189 1.00 48.09 263 GLY A C 1
ATOM 1845 O O . GLY A 1 263 ? 25.874 -7.224 8.953 1.00 48.09 263 GLY A O 1
ATOM 1846 N N . ASN A 1 264 ? 25.330 -7.976 6.904 1.00 56.84 264 ASN A N 1
ATOM 1847 C CA . ASN A 1 264 ? 24.690 -6.747 6.412 1.00 56.84 264 ASN A CA 1
ATOM 1848 C C . ASN A 1 264 ? 23.237 -6.755 6.914 1.00 56.84 264 ASN A C 1
ATOM 1850 O O . ASN A 1 264 ? 22.421 -7.527 6.417 1.00 56.84 264 ASN A O 1
ATOM 1854 N N . PHE A 1 265 ? 22.927 -5.948 7.929 1.00 76.06 265 PHE A N 1
ATOM 1855 C CA . PHE A 1 265 ? 21.611 -5.951 8.575 1.00 76.06 265 PHE A CA 1
ATOM 1856 C C . PHE A 1 265 ? 20.696 -4.874 7.998 1.00 76.06 265 PHE A C 1
ATOM 1858 O O . PHE A 1 265 ? 21.035 -3.693 8.053 1.00 76.06 265 PHE A O 1
ATOM 1865 N N . GLN A 1 266 ? 19.506 -5.270 7.545 1.00 88.81 266 GLN A N 1
ATOM 1866 C CA . GLN A 1 266 ? 18.439 -4.322 7.231 1.00 88.81 266 GLN A CA 1
ATOM 1867 C C . GLN A 1 266 ? 17.665 -3.991 8.503 1.00 88.81 266 GLN A C 1
ATOM 1869 O O . GLN A 1 266 ? 16.847 -4.770 8.989 1.00 88.81 266 GLN A O 1
ATOM 1874 N N . TYR A 1 267 ? 17.979 -2.830 9.085 1.00 90.50 267 TYR A N 1
ATOM 1875 C CA . TYR A 1 267 ? 17.394 -2.387 10.350 1.00 90.50 267 TYR A CA 1
ATOM 1876 C C . TYR A 1 267 ? 15.923 -2.004 10.206 1.00 90.50 267 TYR A C 1
ATOM 1878 O O . TYR A 1 267 ? 15.159 -2.241 11.136 1.00 90.50 267 TYR A O 1
ATOM 1886 N N . TYR A 1 268 ? 15.537 -1.419 9.071 1.00 94.81 268 TYR A N 1
ATOM 1887 C CA . TYR A 1 268 ? 14.174 -0.968 8.793 1.00 94.81 268 TYR A CA 1
ATOM 1888 C C . TYR A 1 268 ? 13.683 -1.526 7.458 1.00 94.81 268 TYR A C 1
ATOM 1890 O O . TYR A 1 268 ? 14.454 -1.606 6.504 1.00 94.81 268 TYR A O 1
ATOM 1898 N N . GLY A 1 269 ? 12.392 -1.830 7.347 1.00 97.06 269 GLY A N 1
ATOM 1899 C CA . GLY A 1 269 ? 11.781 -2.057 6.038 1.00 97.06 269 GLY A CA 1
ATOM 1900 C C . GLY A 1 269 ? 11.668 -0.735 5.298 1.00 97.06 269 GLY A C 1
ATOM 1901 O O . GLY A 1 269 ? 12.292 -0.535 4.258 1.00 97.06 269 GLY A O 1
ATOM 1902 N N . ILE A 1 270 ? 10.948 0.209 5.904 1.00 98.38 270 ILE A N 1
ATOM 1903 C CA . ILE A 1 270 ? 10.718 1.550 5.365 1.00 98.38 270 ILE A CA 1
ATOM 1904 C C . ILE A 1 270 ? 11.018 2.594 6.439 1.00 98.38 270 ILE A C 1
ATOM 1906 O O . ILE A 1 270 ? 10.508 2.515 7.559 1.00 98.38 270 ILE A O 1
ATOM 1910 N N . VAL A 1 271 ? 11.817 3.607 6.103 1.00 95.62 271 VAL A N 1
ATOM 1911 C CA . VAL A 1 271 ? 12.167 4.691 7.027 1.00 95.62 271 VAL A CA 1
ATOM 1912 C C . VAL A 1 271 ? 12.109 6.054 6.349 1.00 95.62 271 VAL A C 1
ATOM 1914 O O . VAL A 1 271 ? 12.660 6.250 5.273 1.00 95.62 271 VAL A O 1
ATOM 1917 N N . ALA A 1 272 ? 11.477 7.027 6.999 1.00 92.00 272 ALA A N 1
ATOM 1918 C CA . ALA A 1 272 ? 11.610 8.434 6.651 1.00 92.00 272 ALA A CA 1
ATOM 1919 C C . ALA A 1 272 ? 12.924 8.979 7.206 1.00 92.00 272 ALA A C 1
ATOM 1921 O O . ALA A 1 272 ? 12.957 9.513 8.313 1.00 92.00 272 ALA A O 1
ATOM 1922 N N . ASP A 1 273 ? 13.995 8.860 6.426 1.00 83.44 273 ASP A N 1
ATOM 1923 C CA . ASP A 1 273 ? 15.311 9.412 6.749 1.00 83.44 273 ASP A CA 1
ATOM 1924 C C . ASP A 1 273 ? 16.068 9.789 5.459 1.00 83.44 273 ASP A C 1
ATOM 1926 O O . ASP A 1 273 ? 15.939 9.116 4.434 1.00 83.44 273 ASP A O 1
ATOM 1930 N N . ASN A 1 274 ? 16.865 10.863 5.494 1.00 75.75 274 ASN A N 1
ATOM 1931 C CA . ASN A 1 274 ? 17.749 11.242 4.386 1.00 75.75 274 ASN A CA 1
ATOM 1932 C C . ASN A 1 274 ? 19.098 10.519 4.528 1.00 75.75 274 ASN A C 1
ATOM 1934 O O . ASN A 1 274 ? 20.147 11.105 4.818 1.00 75.75 274 ASN A O 1
ATOM 1938 N N . THR A 1 275 ? 19.040 9.197 4.385 1.00 73.69 275 THR A N 1
ATOM 1939 C CA . THR A 1 275 ? 20.121 8.283 4.756 1.00 73.69 275 THR A CA 1
ATOM 1940 C C . THR A 1 275 ? 21.374 8.513 3.924 1.00 73.69 275 THR A C 1
ATOM 1942 O O . THR A 1 275 ? 21.329 8.528 2.695 1.00 73.69 275 THR A O 1
ATOM 1945 N N . GLY A 1 276 ? 22.514 8.680 4.596 1.00 69.38 276 GLY A N 1
ATOM 1946 C CA . GLY A 1 276 ? 23.797 8.922 3.935 1.00 69.38 276 GLY A CA 1
ATOM 1947 C C . GLY A 1 276 ? 23.974 10.335 3.364 1.00 69.38 276 GLY A C 1
ATOM 1948 O O . GLY A 1 276 ? 24.960 10.589 2.672 1.00 69.38 276 GLY A O 1
ATOM 1949 N N . ASN A 1 277 ? 23.089 11.292 3.678 1.00 71.69 277 ASN A N 1
ATOM 1950 C CA . ASN A 1 277 ? 23.355 12.697 3.378 1.00 71.69 277 ASN A CA 1
ATOM 1951 C C . ASN A 1 277 ? 24.471 13.243 4.281 1.00 71.69 277 ASN A C 1
ATOM 1953 O O . ASN A 1 277 ? 24.286 13.518 5.468 1.00 71.69 277 ASN A O 1
ATOM 1957 N N . VAL A 1 278 ? 25.651 13.403 3.691 1.00 65.81 278 VAL A N 1
ATOM 1958 C CA . VAL A 1 278 ? 26.862 13.865 4.364 1.00 65.81 278 VAL A CA 1
ATOM 1959 C C . VAL A 1 278 ? 27.391 15.107 3.654 1.00 65.81 278 VAL A C 1
ATOM 1961 O O . VAL A 1 278 ? 27.642 15.084 2.446 1.00 65.81 278 VAL A O 1
ATOM 1964 N N . GLN A 1 279 ? 27.657 16.183 4.402 1.00 63.91 279 GLN A N 1
ATOM 1965 C CA . GLN A 1 279 ? 28.468 17.301 3.902 1.00 63.91 279 GLN A CA 1
ATOM 1966 C C . GLN A 1 279 ? 29.818 17.375 4.606 1.00 63.91 279 GLN A C 1
ATOM 1968 O O . GLN A 1 279 ? 29.987 16.997 5.764 1.00 63.91 279 GLN A O 1
ATOM 1973 N N . LEU A 1 280 ? 30.800 17.937 3.901 1.00 62.56 280 LEU A N 1
ATOM 1974 C CA . LEU A 1 280 ? 32.106 18.241 4.470 1.00 62.56 280 LEU A CA 1
ATOM 1975 C C . LEU A 1 280 ? 32.066 19.582 5.206 1.00 62.56 280 LEU A C 1
ATOM 1977 O O . LEU A 1 280 ? 32.265 20.642 4.609 1.00 62.56 280 LEU A O 1
ATOM 1981 N N . VAL A 1 281 ? 31.909 19.539 6.526 1.00 60.47 281 VAL A N 1
ATOM 1982 C CA . VAL A 1 281 ? 32.063 20.719 7.382 1.00 60.47 281 VAL A CA 1
ATOM 1983 C C . VAL A 1 281 ? 33.508 20.766 7.872 1.00 60.47 281 VAL A C 1
ATOM 1985 O O . VAL A 1 281 ? 33.953 19.931 8.654 1.00 60.47 281 VAL A O 1
ATOM 1988 N N . ASN A 1 282 ? 34.283 21.739 7.382 1.00 70.81 282 ASN A N 1
ATOM 1989 C CA . ASN A 1 282 ? 35.721 21.882 7.672 1.00 70.81 282 ASN A CA 1
ATOM 1990 C C . ASN A 1 282 ? 36.578 20.649 7.307 1.00 70.81 282 ASN A C 1
ATOM 1992 O O . ASN A 1 282 ? 37.618 20.411 7.919 1.00 70.81 282 ASN A O 1
ATOM 1996 N N . GLY A 1 283 ? 36.164 19.886 6.290 1.00 59.91 283 GLY A N 1
ATOM 1997 C CA . GLY A 1 283 ? 36.854 18.666 5.858 1.00 59.91 283 GLY A CA 1
ATOM 1998 C C . GLY A 1 283 ? 36.499 17.415 6.667 1.00 59.91 283 GLY A C 1
ATOM 1999 O O . GLY A 1 283 ? 37.077 16.365 6.402 1.00 59.91 283 GLY A O 1
ATOM 2000 N N . THR A 1 284 ? 35.554 17.514 7.605 1.00 52.88 284 THR A N 1
ATOM 2001 C CA . THR A 1 284 ? 34.979 16.371 8.320 1.00 52.88 284 THR A CA 1
ATOM 2002 C C . THR A 1 284 ? 33.612 16.032 7.720 1.00 52.88 284 THR A C 1
ATOM 2004 O O . THR A 1 284 ? 32.788 16.940 7.594 1.00 52.88 284 THR A O 1
ATOM 2007 N N . PRO A 1 285 ? 33.365 14.765 7.348 1.00 56.44 285 PRO A N 1
ATOM 2008 C CA . PRO A 1 285 ? 32.033 14.251 7.042 1.00 56.44 285 PRO A CA 1
ATOM 2009 C C . PRO A 1 285 ? 31.079 14.471 8.221 1.00 56.44 285 PRO A C 1
ATOM 2011 O O . PRO A 1 285 ? 31.309 13.943 9.309 1.00 56.44 285 PRO A O 1
ATOM 2014 N N . THR A 1 286 ? 30.030 15.258 8.012 1.00 58.88 286 THR A N 1
ATOM 2015 C CA . THR A 1 286 ? 28.961 15.489 8.985 1.00 58.88 286 THR A CA 1
ATOM 2016 C C . THR A 1 286 ? 27.645 15.088 8.339 1.00 58.88 286 THR A C 1
ATOM 2018 O O . THR A 1 286 ? 27.319 15.597 7.265 1.00 58.88 286 THR A O 1
ATOM 2021 N N . TYR A 1 287 ? 26.915 14.181 8.988 1.00 63.00 287 TYR A N 1
ATOM 2022 C CA . TYR A 1 287 ? 25.548 13.839 8.603 1.00 63.00 287 TYR A CA 1
ATOM 2023 C C . TYR A 1 287 ? 24.651 15.053 8.739 1.00 63.00 287 TYR A C 1
ATOM 2025 O O . TYR A 1 287 ? 24.793 15.812 9.704 1.00 63.00 287 TYR A O 1
ATOM 2033 N N . ILE A 1 288 ? 23.750 15.228 7.779 1.00 64.00 288 ILE A N 1
ATOM 2034 C CA . ILE A 1 288 ? 22.787 16.312 7.846 1.00 64.00 288 ILE A CA 1
ATOM 2035 C C . ILE A 1 288 ? 21.367 15.790 7.824 1.00 64.00 288 ILE A C 1
ATOM 2037 O O . ILE A 1 288 ? 20.913 15.173 6.864 1.00 64.00 288 ILE A O 1
ATOM 2041 N N . GLU A 1 289 ? 20.673 16.129 8.899 1.00 63.50 289 GLU A N 1
ATOM 2042 C CA . GLU A 1 289 ? 19.233 16.009 9.054 1.00 63.50 289 GLU A CA 1
ATOM 2043 C C . GLU A 1 289 ? 18.563 17.172 8.304 1.00 63.50 289 GLU A C 1
ATOM 2045 O O . GLU A 1 289 ? 18.166 18.180 8.889 1.00 63.50 289 GLU A O 1
ATOM 2050 N N . ASP A 1 290 ? 18.527 17.047 6.976 1.00 68.31 290 ASP A N 1
ATOM 2051 C CA . ASP A 1 290 ? 18.033 18.065 6.037 1.00 68.31 290 ASP A CA 1
ATOM 2052 C C . ASP A 1 290 ? 16.745 17.618 5.319 1.00 68.31 290 ASP A C 1
ATOM 2054 O O . ASP A 1 290 ? 16.449 18.099 4.229 1.00 68.31 290 ASP A O 1
ATOM 2058 N N . GLN A 1 291 ? 15.944 16.711 5.895 1.00 79.12 291 GLN A N 1
ATOM 2059 C CA . GLN A 1 291 ? 14.718 16.274 5.217 1.00 79.12 291 GLN A CA 1
ATOM 2060 C C . GLN A 1 291 ? 13.775 17.446 4.951 1.00 79.12 291 GLN A C 1
ATOM 2062 O O . GLN A 1 291 ? 13.534 18.288 5.818 1.00 79.12 291 GLN A O 1
ATOM 2067 N N . LEU A 1 292 ? 13.211 17.496 3.749 1.00 80.56 292 LEU A N 1
ATOM 2068 C CA . LEU A 1 292 ? 12.103 18.396 3.461 1.00 80.56 292 LEU A CA 1
ATOM 2069 C C . LEU A 1 292 ? 10.771 17.739 3.851 1.00 80.56 292 LEU A C 1
ATOM 2071 O O . LEU A 1 292 ? 10.690 16.509 3.894 1.00 80.56 292 LEU A O 1
ATOM 2075 N N . PRO A 1 293 ? 9.721 18.536 4.130 1.00 78.25 293 PRO A N 1
ATOM 2076 C CA . PRO A 1 293 ? 8.389 17.996 4.370 1.00 78.25 293 PRO A CA 1
ATOM 2077 C C . PRO A 1 293 ? 7.947 17.096 3.215 1.00 78.25 293 PRO A C 1
ATOM 2079 O O . PRO A 1 293 ? 8.113 17.458 2.049 1.00 78.25 293 PRO A O 1
ATOM 2082 N N . MET A 1 294 ? 7.368 15.950 3.555 1.00 88.56 294 MET A N 1
ATOM 2083 C CA . MET A 1 294 ? 6.821 14.993 2.596 1.00 88.56 294 MET A CA 1
ATOM 2084 C C . MET A 1 294 ? 5.300 15.091 2.558 1.00 88.56 294 MET A C 1
ATOM 2086 O O . MET A 1 294 ? 4.664 15.423 3.566 1.00 88.56 294 MET A O 1
ATOM 2090 N N . SER A 1 295 ? 4.709 14.765 1.411 1.00 87.38 295 SER A N 1
ATOM 2091 C CA . SER A 1 295 ? 3.258 14.636 1.300 1.00 87.38 295 SER A CA 1
ATOM 2092 C C . SER A 1 295 ? 2.828 13.499 0.386 1.00 87.38 295 SER A C 1
ATOM 2094 O O . SER A 1 295 ? 3.561 13.125 -0.527 1.00 87.38 295 SER A O 1
ATOM 2096 N N . ASP A 1 296 ? 1.618 12.987 0.604 1.00 82.56 296 ASP A N 1
ATOM 2097 C CA . ASP A 1 296 ? 0.975 12.022 -0.296 1.00 82.56 296 ASP A CA 1
ATOM 2098 C C . ASP A 1 296 ? 1.819 10.742 -0.426 1.00 82.56 296 ASP A C 1
ATOM 2100 O O . ASP A 1 296 ? 2.197 10.314 -1.517 1.00 82.56 296 ASP A O 1
ATOM 2104 N N . ILE A 1 297 ? 2.186 10.173 0.724 1.00 93.00 297 ILE A N 1
ATOM 2105 C CA . ILE A 1 297 ? 2.952 8.927 0.811 1.00 93.00 297 ILE A CA 1
ATOM 2106 C C . ILE A 1 297 ? 1.966 7.786 1.018 1.00 93.00 297 ILE A C 1
ATOM 2108 O O . ILE A 1 297 ? 1.255 7.770 2.023 1.00 93.00 297 ILE A O 1
ATOM 2112 N N . ARG A 1 298 ? 1.933 6.833 0.089 1.00 93.56 298 ARG A N 1
ATOM 2113 C CA . ARG A 1 298 ? 1.008 5.702 0.106 1.00 93.56 298 ARG A CA 1
ATOM 2114 C C . ARG A 1 298 ? 1.761 4.382 0.033 1.00 93.56 298 ARG A C 1
ATOM 2116 O O . ARG A 1 298 ? 2.544 4.149 -0.881 1.00 93.56 298 ARG A O 1
ATOM 2123 N N . LEU A 1 299 ? 1.501 3.528 1.008 1.00 97.00 299 LEU A N 1
ATOM 2124 C CA . LEU A 1 299 ? 2.018 2.173 1.117 1.00 97.00 299 LEU A CA 1
ATOM 2125 C C . LEU A 1 299 ? 0.816 1.233 1.048 1.00 97.00 299 LEU A C 1
ATOM 2127 O O . LEU A 1 299 ? -0.077 1.341 1.887 1.00 97.00 299 LEU A O 1
ATOM 2131 N N . GLU A 1 300 ? 0.754 0.365 0.048 1.00 89.19 300 GLU A N 1
ATOM 2132 C CA . GLU A 1 300 ? -0.394 -0.516 -0.166 1.00 89.19 300 GLU A CA 1
ATOM 2133 C C . GLU A 1 300 ? 0.039 -1.930 -0.544 1.00 89.19 300 GLU A C 1
ATOM 2135 O O . GLU A 1 300 ? 1.010 -2.106 -1.275 1.00 89.19 300 GLU A O 1
ATOM 2140 N N . GLU A 1 301 ? -0.648 -2.943 -0.017 1.00 88.25 301 GLU A N 1
ATOM 2141 C CA . GLU A 1 301 ? -0.379 -4.355 -0.337 1.00 88.25 301 GLU A CA 1
ATOM 2142 C C . GLU A 1 301 ? 1.088 -4.776 -0.104 1.00 88.25 301 GLU A C 1
ATOM 2144 O O . GLU A 1 301 ? 1.588 -5.710 -0.727 1.00 88.25 301 GLU A O 1
ATOM 2149 N N . ILE A 1 302 ? 1.821 -4.078 0.772 1.00 97.25 302 ILE A N 1
ATOM 2150 C CA . ILE A 1 302 ? 3.234 -4.382 1.029 1.00 97.25 302 ILE A CA 1
ATOM 2151 C C . ILE A 1 302 ? 3.377 -5.483 2.080 1.00 97.25 302 ILE A C 1
ATOM 2153 O O . ILE A 1 302 ? 2.564 -5.593 3.001 1.00 97.25 302 ILE A O 1
ATOM 2157 N N . ASN A 1 303 ? 4.463 -6.250 1.986 1.00 97.31 303 ASN A N 1
ATOM 2158 C CA . ASN A 1 303 ? 4.872 -7.205 3.016 1.00 97.31 303 ASN A CA 1
ATOM 2159 C C . ASN A 1 303 ? 6.168 -6.722 3.686 1.00 97.31 303 ASN A C 1
ATOM 2161 O O . ASN A 1 303 ? 7.174 -6.529 3.009 1.00 97.31 303 ASN A O 1
ATOM 2165 N N . VAL A 1 304 ? 6.159 -6.490 5.002 1.00 98.31 304 VAL A N 1
ATOM 2166 C CA . VAL A 1 304 ? 7.316 -5.976 5.758 1.00 98.31 304 VAL A CA 1
ATOM 2167 C C . VAL A 1 304 ? 7.604 -6.864 6.959 1.00 98.31 304 VAL A C 1
ATOM 2169 O O . VAL A 1 304 ? 6.827 -6.866 7.922 1.00 98.31 304 VAL A O 1
ATOM 2172 N N . HIS A 1 305 ? 8.746 -7.559 6.950 1.00 96.38 305 HIS A N 1
ATOM 2173 C CA . HIS A 1 305 ? 9.049 -8.518 8.010 1.00 96.38 305 HIS A CA 1
ATOM 2174 C C . HIS A 1 305 ? 10.521 -8.701 8.394 1.00 96.38 305 HIS A C 1
ATOM 2176 O O . HIS A 1 305 ? 11.436 -8.303 7.682 1.00 96.38 305 HIS A O 1
ATOM 2182 N N . ASP A 1 306 ? 10.737 -9.288 9.575 1.00 93.12 306 ASP A N 1
ATOM 2183 C CA . ASP A 1 306 ? 12.042 -9.710 10.113 1.00 93.12 306 ASP A CA 1
ATOM 2184 C C . ASP A 1 306 ? 13.088 -8.600 10.345 1.00 93.12 306 ASP A C 1
ATOM 2186 O O . ASP A 1 306 ? 14.286 -8.858 10.524 1.00 93.12 306 ASP A O 1
ATOM 2190 N N . HIS A 1 307 ? 12.661 -7.338 10.405 1.00 92.69 307 HIS A N 1
ATOM 2191 C CA . HIS A 1 307 ? 13.573 -6.224 10.656 1.00 92.69 307 HIS A CA 1
ATOM 2192 C C . HIS A 1 307 ? 13.981 -6.121 12.127 1.00 92.69 307 HIS A C 1
ATOM 2194 O O . HIS A 1 307 ? 13.187 -6.334 13.047 1.00 92.69 307 HIS A O 1
ATOM 2200 N N . LEU A 1 308 ? 15.235 -5.722 12.361 1.00 89.06 308 LEU A N 1
ATOM 2201 C CA . LEU A 1 308 ? 15.756 -5.537 13.717 1.00 89.06 308 LEU A CA 1
ATOM 2202 C C . LEU A 1 308 ? 15.070 -4.373 14.448 1.00 89.06 308 LEU A C 1
ATOM 2204 O O . LEU A 1 308 ? 14.819 -4.457 15.645 1.00 89.06 308 LEU A O 1
ATOM 2208 N N . ARG A 1 309 ? 14.728 -3.286 13.754 1.00 91.56 309 ARG A N 1
ATOM 2209 C CA . ARG A 1 309 ? 14.005 -2.141 14.328 1.00 91.56 309 ARG A CA 1
ATOM 2210 C C . ARG A 1 309 ? 12.575 -2.116 13.809 1.00 91.56 309 ARG A C 1
ATOM 2212 O O . ARG A 1 309 ? 12.025 -3.158 13.471 1.00 91.56 309 ARG A O 1
ATOM 2219 N N . TYR A 1 310 ? 11.939 -0.945 13.820 1.00 95.12 310 TYR A N 1
ATOM 2220 C CA . TYR A 1 310 ? 10.590 -0.823 13.285 1.00 95.12 310 TYR A CA 1
ATOM 2221 C C . TYR A 1 310 ? 10.535 -1.317 11.838 1.00 95.12 310 TYR A C 1
ATOM 2223 O O . TYR A 1 310 ? 11.408 -0.965 11.044 1.00 95.12 310 TYR A O 1
ATOM 2231 N N . GLY A 1 311 ? 9.496 -2.078 11.495 1.00 97.62 311 GLY A N 1
ATOM 2232 C CA . GLY A 1 311 ? 9.238 -2.433 10.100 1.00 97.62 311 GLY A CA 1
ATOM 2233 C C . GLY A 1 311 ? 9.039 -1.167 9.265 1.00 97.62 311 GLY A C 1
ATOM 2234 O O . GLY A 1 311 ? 9.715 -0.966 8.258 1.00 97.62 311 GLY A O 1
ATOM 2235 N N . ILE A 1 312 ? 8.182 -0.263 9.748 1.00 98.62 312 ILE A N 1
ATOM 2236 C CA . ILE A 1 312 ? 7.912 1.039 9.131 1.00 98.62 312 ILE A CA 1
ATOM 2237 C C . ILE A 1 312 ? 8.113 2.151 10.162 1.00 98.62 312 ILE A C 1
ATOM 2239 O O . ILE A 1 312 ? 7.531 2.120 11.246 1.00 98.62 312 ILE A O 1
ATOM 2243 N N . ARG A 1 313 ? 8.899 3.175 9.821 1.00 96.31 313 ARG A N 1
ATOM 2244 C CA . ARG A 1 313 ? 9.073 4.382 10.641 1.00 96.31 313 ARG A CA 1
ATOM 2245 C C . ARG A 1 313 ? 8.927 5.647 9.801 1.00 96.31 313 ARG A C 1
ATOM 2247 O O . ARG A 1 313 ? 9.848 6.015 9.079 1.00 96.31 313 ARG A O 1
ATOM 2254 N N . ILE A 1 314 ? 7.828 6.376 9.980 1.00 95.12 314 ILE A N 1
ATOM 2255 C CA . ILE A 1 314 ? 7.610 7.699 9.378 1.00 95.12 314 ILE A CA 1
ATOM 2256 C C . ILE A 1 314 ? 7.769 8.761 10.467 1.00 95.12 314 ILE A C 1
ATOM 2258 O O . ILE A 1 314 ? 6.902 8.946 11.316 1.00 95.12 314 ILE A O 1
ATOM 2262 N N . SER A 1 315 ? 8.938 9.398 10.492 1.00 90.06 315 SER A N 1
ATOM 2263 C CA . SER A 1 315 ? 9.380 10.302 11.559 1.00 90.06 315 SER A CA 1
ATOM 2264 C C . SER A 1 315 ? 10.418 11.291 11.008 1.00 90.06 315 SER A C 1
ATOM 2266 O O . SER A 1 315 ? 11.604 11.223 11.349 1.00 90.06 315 SER A O 1
ATOM 2268 N N . ALA A 1 316 ? 9.979 12.209 10.151 1.00 87.62 316 ALA A N 1
ATOM 2269 C CA . ALA A 1 316 ? 10.897 13.095 9.447 1.00 87.62 316 ALA A CA 1
ATOM 2270 C C . ALA A 1 316 ? 11.595 14.105 10.383 1.00 87.62 316 ALA A C 1
ATOM 2272 O O . ALA A 1 316 ? 10.952 14.709 11.246 1.00 87.62 316 ALA A O 1
ATOM 2273 N N . GLU A 1 317 ? 12.908 14.297 10.219 1.00 84.62 317 GLU A N 1
ATOM 2274 C CA . GLU A 1 317 ? 13.740 15.213 11.017 1.00 84.62 317 GLU A CA 1
ATOM 2275 C C . GLU A 1 317 ? 14.332 16.338 10.179 1.00 84.62 317 GLU A C 1
ATOM 2277 O O . GLU A 1 317 ? 14.983 16.106 9.162 1.00 84.62 317 GLU A O 1
ATOM 2282 N N . ASN A 1 318 ? 14.164 17.569 10.657 1.00 84.50 318 ASN A N 1
ATOM 2283 C CA . ASN A 1 318 ? 14.913 18.709 10.160 1.00 84.50 318 ASN A CA 1
ATOM 2284 C C . ASN A 1 318 ? 14.997 19.793 11.236 1.00 84.50 318 ASN A C 1
ATOM 2286 O O . ASN A 1 318 ? 14.073 20.592 11.409 1.00 84.50 318 ASN A O 1
ATOM 2290 N N . GLY A 1 319 ? 16.132 19.871 11.931 1.00 81.31 319 GLY A N 1
ATOM 2291 C CA . GLY A 1 319 ? 16.332 20.847 13.007 1.00 81.31 319 GLY A CA 1
ATOM 2292 C C . GLY A 1 319 ? 16.290 22.317 12.559 1.00 81.31 319 GLY A C 1
ATOM 2293 O O . GLY A 1 319 ? 16.070 23.197 13.389 1.00 81.31 319 GLY A O 1
ATOM 2294 N N . SER A 1 320 ? 16.482 22.603 11.265 1.00 82.38 320 SER A N 1
ATOM 2295 C CA . SER A 1 320 ? 16.445 23.970 10.721 1.00 82.38 320 SER A CA 1
ATOM 2296 C C . SER A 1 320 ? 15.034 24.427 10.342 1.00 82.38 320 SER A C 1
ATOM 2298 O O . SER A 1 320 ? 14.721 25.614 10.460 1.00 82.38 320 SER A O 1
ATOM 2300 N N . LEU A 1 321 ? 14.196 23.507 9.855 1.00 83.56 321 LEU A N 1
ATOM 2301 C CA . LEU A 1 321 ? 12.809 23.778 9.463 1.00 83.56 321 LEU A CA 1
ATOM 2302 C C . LEU A 1 321 ? 11.822 23.544 10.604 1.00 83.56 321 LEU A C 1
ATOM 2304 O O . LEU A 1 321 ? 10.763 24.174 10.635 1.00 83.56 321 LEU A O 1
ATOM 2308 N N . SER A 1 322 ? 12.156 22.653 11.534 1.00 83.50 322 SER A N 1
ATOM 2309 C CA . SER A 1 322 ? 11.294 22.340 12.659 1.00 83.50 322 SER A CA 1
ATOM 2310 C C . SER A 1 322 ? 11.107 23.560 13.552 1.00 83.50 322 SER A C 1
ATOM 2312 O O . SER A 1 322 ? 12.050 24.215 13.996 1.00 83.50 322 SER A O 1
ATOM 2314 N N . THR A 1 323 ? 9.850 23.849 13.865 1.00 79.19 323 THR A N 1
ATOM 2315 C CA . THR A 1 323 ? 9.487 24.817 14.901 1.00 79.19 323 THR A CA 1
ATOM 2316 C C . THR A 1 323 ? 9.407 24.171 16.284 1.00 79.19 323 THR A C 1
ATOM 2318 O O . THR A 1 323 ? 8.998 24.836 17.238 1.00 79.19 323 THR A O 1
ATOM 2321 N N . ARG A 1 324 ? 9.749 22.880 16.397 1.00 77.38 324 ARG A N 1
ATOM 2322 C CA . ARG A 1 324 ? 9.519 22.043 17.576 1.00 77.38 324 ARG A CA 1
ATOM 2323 C C . ARG A 1 324 ? 10.844 21.626 18.221 1.00 77.38 324 ARG A C 1
ATOM 2325 O O . ARG A 1 324 ? 11.836 21.447 17.514 1.00 77.38 324 ARG A O 1
ATOM 2332 N N . PRO A 1 325 ? 10.900 21.440 19.552 1.00 77.00 325 PRO A N 1
ATOM 2333 C CA . PRO A 1 325 ? 12.148 21.055 20.207 1.00 77.00 325 PRO A CA 1
ATOM 2334 C C . PRO A 1 325 ? 12.626 19.636 19.857 1.00 77.00 325 PRO A C 1
ATOM 2336 O O . PRO A 1 325 ? 13.813 19.365 20.016 1.00 77.00 325 PRO A O 1
ATOM 2339 N N . SER A 1 326 ? 11.744 18.755 19.369 1.00 76.31 326 SER A N 1
ATOM 2340 C CA . SER A 1 326 ? 12.118 17.422 18.871 1.00 76.31 326 SER A CA 1
ATOM 2341 C C . SER A 1 326 ? 12.907 17.439 17.560 1.00 76.31 326 SER A C 1
ATOM 2343 O O . SER A 1 326 ? 13.421 16.397 17.171 1.00 76.31 326 SER A O 1
ATOM 2345 N N . GLY A 1 327 ? 12.959 18.572 16.845 1.00 82.19 327 GLY A N 1
ATOM 2346 C CA . GLY A 1 327 ? 13.553 18.647 15.508 1.00 82.19 327 GLY A CA 1
ATOM 2347 C C . GLY A 1 327 ? 12.704 18.001 14.406 1.00 82.19 327 GLY A C 1
ATOM 2348 O O . GLY A 1 327 ? 13.106 18.022 13.245 1.00 82.19 327 GLY A O 1
ATOM 2349 N N . ARG A 1 328 ? 11.518 17.463 14.727 1.00 85.31 328 ARG A N 1
ATOM 2350 C CA . ARG A 1 328 ? 10.650 16.778 13.759 1.00 85.31 328 ARG A CA 1
ATOM 2351 C C . ARG A 1 328 ? 9.829 17.748 12.914 1.00 85.31 328 ARG A C 1
ATOM 2353 O O . ARG A 1 328 ? 9.440 18.828 13.378 1.00 85.31 328 ARG A O 1
ATOM 2360 N N . ILE A 1 329 ? 9.550 17.344 11.680 1.00 86.50 329 ILE A N 1
ATOM 2361 C CA . ILE A 1 329 ? 8.704 18.068 10.725 1.00 86.50 329 ILE A CA 1
ATOM 2362 C C . ILE A 1 329 ? 7.524 17.204 10.287 1.00 86.50 329 ILE A C 1
ATOM 2364 O O . ILE A 1 329 ? 7.556 15.982 10.411 1.00 86.50 329 ILE A O 1
ATOM 2368 N N . ASP A 1 330 ? 6.481 17.855 9.780 1.00 87.88 330 ASP A N 1
ATOM 2369 C CA . ASP A 1 330 ? 5.242 17.177 9.418 1.00 87.88 330 ASP A CA 1
ATOM 2370 C C . ASP A 1 330 ? 5.367 16.386 8.105 1.00 87.88 330 ASP A C 1
ATOM 2372 O O . ASP A 1 330 ? 5.943 16.868 7.125 1.00 87.88 330 ASP A O 1
ATOM 2376 N N . THR A 1 331 ? 4.762 15.196 8.076 1.00 88.19 331 THR A N 1
ATOM 2377 C CA . THR A 1 331 ? 4.436 14.457 6.843 1.00 88.19 331 THR A CA 1
ATOM 2378 C C . THR A 1 331 ? 2.928 14.515 6.635 1.00 88.19 331 THR A C 1
ATOM 2380 O O . THR A 1 331 ? 2.172 14.125 7.522 1.00 88.19 331 THR A O 1
ATOM 2383 N N . SER A 1 332 ? 2.474 15.031 5.493 1.00 87.00 332 SER A N 1
ATOM 2384 C CA . SER A 1 332 ? 1.038 15.225 5.235 1.00 87.00 332 SER A CA 1
ATOM 2385 C C . SER A 1 332 ? 0.450 14.112 4.371 1.00 87.00 332 SER A C 1
ATOM 2387 O O . SER A 1 332 ? 1.102 13.667 3.435 1.00 87.00 332 SER A O 1
ATOM 2389 N N . ASN A 1 333 ? -0.793 13.709 4.633 1.00 80.50 333 ASN A N 1
ATOM 2390 C CA . ASN A 1 333 ? -1.521 12.719 3.831 1.00 80.50 333 ASN A CA 1
ATOM 2391 C C . ASN A 1 333 ? -0.756 11.388 3.661 1.00 80.50 333 ASN A C 1
ATOM 2393 O O . ASN A 1 333 ? -0.291 11.046 2.573 1.00 80.50 333 ASN A O 1
ATOM 2397 N N . PHE A 1 334 ? -0.584 10.663 4.767 1.00 90.69 334 PHE A N 1
ATOM 2398 C CA . PHE A 1 334 ? 0.050 9.341 4.781 1.00 90.69 334 PHE A CA 1
ATOM 2399 C C . PHE A 1 334 ? -0.998 8.221 4.738 1.00 90.69 334 PHE A C 1
ATOM 2401 O O . PHE A 1 334 ? -1.958 8.244 5.507 1.00 90.69 334 PHE A O 1
ATOM 2408 N N . ALA A 1 335 ? -0.787 7.215 3.895 1.00 87.44 335 ALA A N 1
ATOM 2409 C CA . ALA A 1 335 ? -1.650 6.048 3.787 1.00 87.44 335 ALA A CA 1
ATOM 2410 C C . ALA A 1 335 ? -0.855 4.742 3.935 1.00 87.44 335 ALA A C 1
ATOM 2412 O O . ALA A 1 335 ? 0.165 4.562 3.272 1.00 87.44 335 ALA A O 1
ATOM 2413 N N . LEU A 1 336 ? -1.347 3.830 4.777 1.00 94.94 336 LEU A N 1
ATOM 2414 C CA . LEU A 1 336 ? -0.893 2.439 4.883 1.00 94.94 336 LEU A CA 1
ATOM 2415 C C . LEU A 1 336 ? -2.108 1.517 4.752 1.00 94.94 336 LEU A C 1
ATOM 2417 O O . LEU A 1 336 ? -3.018 1.600 5.581 1.00 94.94 336 LEU A O 1
ATOM 2421 N N . VAL A 1 337 ? -2.151 0.690 3.711 1.00 85.12 337 VAL A N 1
ATOM 2422 C CA . VAL A 1 337 ? -3.386 0.038 3.252 1.00 85.12 337 VAL A CA 1
ATOM 2423 C C . VAL A 1 337 ? -3.153 -1.433 2.933 1.00 85.12 337 VAL A C 1
ATOM 2425 O O . VAL A 1 337 ? -2.166 -1.754 2.278 1.00 85.12 337 VAL A O 1
ATOM 2428 N N . ASP A 1 338 ? -4.038 -2.317 3.390 1.00 83.69 338 ASP A N 1
ATOM 2429 C CA . ASP A 1 338 ? -4.094 -3.738 2.998 1.00 83.69 338 ASP A CA 1
ATOM 2430 C C . ASP A 1 338 ? -2.734 -4.462 3.034 1.00 83.69 338 ASP A C 1
ATOM 2432 O O . ASP A 1 338 ? -2.425 -5.325 2.219 1.00 83.69 338 ASP A O 1
ATOM 2436 N N . SER A 1 339 ? -1.883 -4.077 3.987 1.00 90.94 339 SER A N 1
ATOM 2437 C CA . SER A 1 339 ? -0.493 -4.526 4.074 1.00 90.94 339 SER A CA 1
ATOM 2438 C C . SER A 1 339 ? -0.278 -5.528 5.208 1.00 90.94 339 SER A C 1
ATOM 2440 O O . SER A 1 339 ? -0.992 -5.523 6.218 1.00 90.94 339 SER A O 1
ATOM 2442 N N . LEU A 1 340 ? 0.764 -6.351 5.070 1.00 94.50 340 LEU A N 1
ATOM 2443 C CA . LEU A 1 340 ? 1.211 -7.324 6.065 1.00 94.50 340 LEU A CA 1
ATOM 2444 C C . LEU A 1 340 ? 2.503 -6.847 6.748 1.00 94.50 340 LEU A C 1
ATOM 2446 O O . LEU A 1 340 ? 3.538 -6.688 6.108 1.00 94.50 340 LEU A O 1
ATOM 2450 N N . ILE A 1 341 ? 2.455 -6.610 8.062 1.00 98.31 341 ILE A N 1
ATOM 2451 C CA . ILE A 1 341 ? 3.599 -6.131 8.856 1.00 98.31 341 ILE A CA 1
ATOM 2452 C C . ILE A 1 341 ? 3.853 -7.117 9.993 1.00 98.31 341 ILE A C 1
ATOM 2454 O O . ILE A 1 341 ? 3.114 -7.130 10.988 1.00 98.31 341 ILE A O 1
ATOM 2458 N N . THR A 1 342 ? 4.904 -7.929 9.871 1.00 95.88 342 THR A N 1
ATOM 2459 C CA . THR A 1 342 ? 5.132 -9.055 10.786 1.00 95.88 342 THR A CA 1
ATOM 2460 C C . THR A 1 342 ? 6.544 -9.158 11.333 1.00 95.88 342 THR A C 1
ATOM 2462 O O . THR A 1 342 ? 7.501 -8.759 10.695 1.00 95.88 342 THR A O 1
ATOM 2465 N N . ASP A 1 343 ? 6.689 -9.682 12.549 1.00 93.12 343 ASP A N 1
ATOM 2466 C CA . ASP A 1 343 ? 7.985 -10.135 13.075 1.00 93.12 343 ASP A CA 1
ATOM 2467 C C . ASP A 1 343 ? 9.112 -9.077 13.141 1.00 93.12 343 ASP A C 1
ATOM 2469 O O . ASP A 1 343 ? 10.294 -9.412 13.222 1.00 93.12 343 ASP A O 1
ATOM 2473 N N . ASN A 1 344 ? 8.760 -7.788 13.202 1.00 95.06 344 ASN A N 1
ATOM 2474 C CA . ASN A 1 344 ? 9.721 -6.688 13.288 1.00 95.06 344 ASN A CA 1
ATOM 2475 C C . ASN A 1 344 ? 10.021 -6.269 14.738 1.00 95.06 344 ASN A C 1
ATOM 2477 O O . ASN A 1 344 ? 9.212 -6.434 15.662 1.00 95.06 344 ASN A O 1
ATOM 2481 N N . GLY A 1 345 ? 11.176 -5.630 14.924 1.00 93.19 345 GLY A N 1
ATOM 2482 C CA . GLY A 1 345 ? 11.526 -4.888 16.131 1.00 93.19 345 GLY A CA 1
ATOM 2483 C C . GLY A 1 345 ? 12.345 -5.654 17.164 1.00 93.19 345 GLY A C 1
ATOM 2484 O O . GLY A 1 345 ? 12.308 -5.298 18.339 1.00 93.19 345 GLY A O 1
ATOM 2485 N N . SER A 1 346 ? 13.082 -6.689 16.763 1.00 90.38 346 SER A N 1
ATOM 2486 C CA . SER A 1 346 ? 13.842 -7.550 17.682 1.00 90.38 346 SER A CA 1
ATOM 2487 C C . SER A 1 346 ? 14.979 -6.860 18.455 1.00 90.38 346 SER A C 1
ATOM 2489 O O . SER A 1 346 ? 15.391 -7.354 19.503 1.00 90.38 346 SER A O 1
ATOM 2491 N N . GLU A 1 347 ? 15.462 -5.694 18.028 1.00 88.50 347 GLU A N 1
ATOM 2492 C CA . GLU A 1 347 ? 16.492 -4.907 18.713 1.00 88.50 347 GLU A CA 1
ATOM 2493 C C . GLU A 1 347 ? 15.916 -4.180 19.938 1.00 88.50 347 GLU A C 1
ATOM 2495 O O . GLU A 1 347 ? 14.828 -3.599 19.900 1.00 88.50 347 GLU A O 1
ATOM 2500 N N . THR A 1 348 ? 16.664 -4.189 21.043 1.00 87.62 348 THR A N 1
ATOM 2501 C CA . THR A 1 348 ? 16.291 -3.456 22.257 1.00 87.62 348 THR A CA 1
ATOM 2502 C C . THR A 1 348 ? 16.846 -2.034 22.275 1.00 87.62 348 THR A C 1
ATOM 2504 O O . THR A 1 348 ? 18.021 -1.817 21.985 1.00 87.62 348 THR A O 1
ATOM 2507 N N . SER A 1 349 ? 16.052 -1.086 22.765 1.00 80.12 349 SER A N 1
ATOM 2508 C CA . SER A 1 349 ? 16.419 0.308 23.006 1.00 80.12 349 SER A CA 1
ATOM 2509 C C . SER A 1 349 ? 16.078 0.724 24.438 1.00 80.12 349 SER A C 1
ATOM 2511 O O . SER A 1 349 ? 15.193 0.163 25.079 1.00 80.12 349 SER A O 1
ATOM 2513 N N . SER A 1 350 ? 16.793 1.718 24.973 1.00 74.62 350 SER A N 1
ATOM 2514 C CA . SER A 1 350 ? 16.530 2.290 26.303 1.00 74.62 350 SER A CA 1
ATOM 2515 C C . SER A 1 350 ? 16.031 3.738 26.262 1.00 74.62 350 SER A C 1
ATOM 2517 O O . SER A 1 350 ? 16.039 4.432 27.282 1.00 74.62 350 SER A O 1
ATOM 2519 N N . TRP A 1 351 ? 15.701 4.236 25.069 1.00 62.88 351 TRP A N 1
ATOM 2520 C CA . TRP A 1 351 ? 15.526 5.664 24.802 1.00 62.88 351 TRP A CA 1
ATOM 2521 C C . TRP A 1 351 ? 14.356 6.308 25.573 1.00 62.88 351 TRP A C 1
ATOM 2523 O O . TRP A 1 351 ? 14.540 7.379 26.147 1.00 62.88 351 TRP A O 1
ATOM 2533 N N . VAL A 1 352 ? 13.217 5.624 25.730 1.00 58.75 352 VAL A N 1
ATOM 2534 C CA . VAL A 1 352 ? 12.014 6.142 26.425 1.00 58.75 352 VAL A CA 1
ATOM 2535 C C . VAL A 1 352 ? 11.993 5.848 27.938 1.00 58.75 352 VAL A C 1
ATOM 2537 O O . VAL A 1 352 ? 10.968 5.592 28.562 1.00 58.75 352 VAL A O 1
ATOM 2540 N N . GLY A 1 353 ? 13.162 5.876 28.588 1.00 57.50 353 GLY A N 1
ATOM 2541 C CA . GLY A 1 353 ? 13.252 5.807 30.056 1.00 57.50 353 GLY A CA 1
ATOM 2542 C C . GLY A 1 353 ? 13.055 4.416 30.680 1.00 57.50 353 GLY A C 1
ATOM 2543 O O . GLY A 1 353 ? 12.905 4.318 31.903 1.00 57.50 353 GLY A O 1
ATOM 2544 N N . GLY A 1 354 ? 13.129 3.366 29.864 1.00 69.88 354 GLY A N 1
ATOM 2545 C CA . GLY A 1 354 ? 13.138 1.946 30.222 1.00 69.88 354 GLY A CA 1
ATOM 2546 C C . GLY A 1 354 ? 13.683 1.124 29.050 1.00 69.88 354 GLY A C 1
ATOM 2547 O O . GLY A 1 354 ? 13.758 1.654 27.948 1.00 69.88 354 GLY A O 1
ATOM 2548 N N . LEU A 1 355 ? 14.104 -0.126 29.275 1.00 82.25 355 LEU A N 1
ATOM 2549 C CA . LEU A 1 355 ? 14.496 -1.035 28.186 1.00 82.25 355 LEU A CA 1
ATOM 2550 C C . LEU A 1 355 ? 13.236 -1.587 27.510 1.00 82.25 355 LEU A C 1
ATOM 2552 O O . LEU A 1 355 ? 12.291 -1.960 28.213 1.00 82.25 355 LEU A O 1
ATOM 2556 N N . TYR A 1 356 ? 13.222 -1.622 26.183 1.00 84.06 356 TYR A N 1
ATOM 2557 C CA . TYR A 1 356 ? 12.083 -2.038 25.368 1.00 84.06 356 TYR A CA 1
ATOM 2558 C C . TYR A 1 356 ? 12.552 -2.520 23.987 1.00 84.06 356 TYR A C 1
ATOM 2560 O O . TYR A 1 356 ? 13.675 -2.212 23.601 1.00 84.06 356 TYR A O 1
ATOM 2568 N N . HIS A 1 357 ? 11.725 -3.262 23.252 1.00 88.94 357 HIS A N 1
ATOM 2569 C CA . HIS A 1 357 ? 11.977 -3.608 21.845 1.00 88.94 357 HIS A CA 1
ATOM 2570 C C . HIS A 1 357 ? 11.239 -2.661 20.894 1.00 88.94 357 HIS A C 1
ATOM 2572 O O . HIS A 1 357 ? 10.217 -2.108 21.275 1.00 88.94 357 HIS A O 1
ATOM 2578 N N . HIS A 1 358 ? 11.666 -2.513 19.646 1.00 91.38 358 HIS A N 1
ATOM 2579 C CA . HIS A 1 358 ? 10.880 -1.771 18.648 1.00 91.38 358 HIS A CA 1
ATOM 2580 C C . HIS A 1 358 ? 9.559 -2.507 18.273 1.00 91.38 358 HIS A C 1
ATOM 2582 O O . HIS A 1 358 ? 9.105 -3.409 18.983 1.00 91.38 358 HIS A O 1
ATOM 2588 N N . GLY A 1 359 ? 8.875 -2.100 17.199 1.00 93.56 359 GLY A N 1
ATOM 2589 C CA . GLY A 1 359 ? 7.564 -2.656 16.824 1.00 93.56 359 GLY A CA 1
ATOM 2590 C C . GLY A 1 359 ? 7.315 -2.751 15.320 1.00 93.56 359 GLY A C 1
ATOM 2591 O O . GLY A 1 359 ? 8.246 -2.704 14.526 1.00 93.56 359 GLY A O 1
ATOM 2592 N N . GLY A 1 360 ? 6.050 -2.869 14.925 1.00 97.19 360 GLY A N 1
ATOM 2593 C CA . GLY A 1 360 ? 5.645 -2.900 13.520 1.00 97.19 360 GLY A CA 1
ATOM 2594 C C . GLY A 1 360 ? 5.772 -1.525 12.870 1.00 97.19 360 GLY A C 1
ATOM 2595 O O . GLY A 1 360 ? 6.599 -1.327 11.980 1.00 97.19 360 GLY A O 1
ATOM 2596 N N . VAL A 1 361 ? 4.986 -0.559 13.352 1.00 98.44 361 VAL A N 1
ATOM 2597 C CA . VAL A 1 361 ? 4.858 0.768 12.732 1.00 98.44 361 VAL A CA 1
ATOM 2598 C C . VAL A 1 361 ? 5.072 1.885 13.754 1.00 98.44 361 VAL A C 1
ATOM 2600 O O . VAL A 1 361 ? 4.473 1.862 14.825 1.00 98.44 361 VAL A O 1
ATOM 2603 N N . LEU A 1 362 ? 5.880 2.887 13.401 1.00 95.69 362 LEU A N 1
ATOM 2604 C CA . LEU A 1 362 ? 6.035 4.149 14.129 1.00 95.69 362 LEU A CA 1
ATOM 2605 C C . LEU A 1 362 ? 5.641 5.330 13.234 1.00 95.69 362 LEU A C 1
ATOM 2607 O O . LEU A 1 362 ? 6.245 5.539 12.181 1.00 95.69 362 LEU A O 1
ATOM 2611 N N . LEU A 1 363 ? 4.681 6.132 13.691 1.00 95.44 363 LEU A N 1
ATOM 2612 C CA . LEU A 1 363 ? 4.207 7.353 13.042 1.00 95.44 363 LEU A CA 1
ATOM 2613 C C . LEU A 1 363 ? 4.430 8.553 13.965 1.00 95.44 363 LEU A C 1
ATOM 2615 O O . LEU A 1 363 ? 3.907 8.600 15.077 1.00 95.44 363 LEU A O 1
ATOM 2619 N N . GLN A 1 364 ? 5.193 9.545 13.516 1.00 90.69 364 GLN A N 1
ATOM 2620 C CA . GLN A 1 364 ? 5.434 10.771 14.275 1.00 90.69 364 GLN A CA 1
ATOM 2621 C C . GLN A 1 364 ? 5.200 11.993 13.389 1.00 90.69 364 GLN A C 1
ATOM 2623 O O . GLN A 1 364 ? 5.750 12.069 12.293 1.00 90.69 364 GLN A O 1
ATOM 2628 N N . HIS A 1 365 ? 4.422 12.959 13.890 1.00 87.88 365 HIS A N 1
ATOM 2629 C CA . HIS A 1 365 ? 4.086 14.204 13.177 1.00 87.88 365 HIS A CA 1
ATOM 2630 C C . HIS A 1 365 ? 3.418 13.965 11.812 1.00 87.88 365 HIS A C 1
ATOM 2632 O O . HIS A 1 365 ? 3.743 14.600 10.808 1.00 87.88 365 HIS A O 1
ATOM 2638 N N . ILE A 1 366 ? 2.462 13.036 11.767 1.00 89.94 366 ILE A N 1
ATOM 2639 C CA . ILE A 1 366 ? 1.613 12.834 10.589 1.00 89.94 366 ILE A CA 1
ATOM 2640 C C . ILE A 1 366 ? 0.439 13.812 10.624 1.00 89.94 366 ILE A C 1
ATOM 2642 O O . ILE A 1 366 ? -0.206 13.974 11.659 1.00 89.94 366 ILE A O 1
ATOM 2646 N N . GLN A 1 367 ? 0.148 14.447 9.490 1.00 83.75 367 GLN A N 1
ATOM 2647 C CA . GLN A 1 367 ? -0.957 15.391 9.323 1.00 83.75 367 GLN A CA 1
ATOM 2648 C C . GLN A 1 367 ? -1.905 14.895 8.231 1.00 83.75 367 GLN A C 1
ATOM 2650 O O . GLN A 1 367 ? -1.665 15.097 7.041 1.00 83.75 367 GLN A O 1
ATOM 2655 N N . GLY A 1 368 ? -3.006 14.262 8.628 1.00 79.38 368 GLY A N 1
ATOM 2656 C CA . GLY A 1 368 ? -3.956 13.689 7.678 1.00 79.38 368 GLY A CA 1
ATOM 2657 C C . GLY A 1 368 ? -3.536 12.312 7.166 1.00 79.38 368 GLY A C 1
ATOM 2658 O O . GLY A 1 368 ? -2.346 12.031 7.002 1.00 79.38 368 GLY A O 1
ATOM 2659 N N . GLY A 1 369 ? -4.528 11.471 6.883 1.00 80.12 369 GLY A N 1
ATOM 2660 C CA . GLY A 1 369 ? -4.337 10.172 6.244 1.00 80.12 369 GLY A CA 1
ATOM 2661 C C . GLY A 1 369 ? -4.965 9.012 7.012 1.00 80.12 369 GLY A C 1
ATOM 2662 O O . GLY A 1 369 ? -5.780 9.213 7.919 1.00 80.12 369 GLY A O 1
ATOM 2663 N N . PHE A 1 370 ? -4.609 7.785 6.639 1.00 83.94 370 PHE A N 1
ATOM 2664 C CA . PHE A 1 370 ? -5.230 6.582 7.187 1.00 83.94 370 PHE A CA 1
ATOM 2665 C C . PHE A 1 370 ? -4.302 5.367 7.228 1.00 83.94 370 PHE A C 1
ATOM 2667 O O . PHE A 1 370 ? -3.409 5.190 6.409 1.00 83.94 370 PHE A O 1
ATOM 2674 N N . VAL A 1 371 ? -4.558 4.500 8.198 1.00 91.38 371 VAL A N 1
ATOM 2675 C CA . VAL A 1 371 ? -3.988 3.161 8.318 1.00 91.38 371 VAL A CA 1
ATOM 2676 C C . VAL A 1 371 ? -5.175 2.210 8.268 1.00 91.38 371 VAL A C 1
ATOM 2678 O O . VAL A 1 371 ? -5.958 2.186 9.221 1.00 91.38 371 VAL A O 1
ATOM 2681 N N . ALA A 1 372 ? -5.376 1.510 7.151 1.00 83.88 372 ALA A N 1
ATOM 2682 C CA . ALA A 1 372 ? -6.606 0.766 6.891 1.00 83.88 372 ALA A CA 1
ATOM 2683 C C . ALA A 1 372 ? -6.389 -0.661 6.368 1.00 83.88 372 ALA A C 1
ATOM 2685 O O . ALA A 1 372 ? -5.510 -0.878 5.547 1.00 83.88 372 ALA A O 1
ATOM 2686 N N . GLY A 1 373 ? -7.188 -1.623 6.838 1.00 78.38 373 GLY A N 1
ATOM 2687 C CA . GLY A 1 373 ? -7.209 -2.991 6.289 1.00 78.38 373 GLY A CA 1
ATOM 2688 C C . GLY A 1 373 ? -5.947 -3.831 6.538 1.00 78.38 373 GLY A C 1
ATOM 2689 O O . GLY A 1 373 ? -5.824 -4.943 6.039 1.00 78.38 373 GLY A O 1
ATOM 2690 N N . ASN A 1 374 ? -5.002 -3.336 7.340 1.00 89.88 374 ASN A N 1
ATOM 2691 C CA . ASN A 1 374 ? -3.707 -3.991 7.512 1.00 89.88 374 ASN A CA 1
ATOM 2692 C C . ASN A 1 374 ? -3.761 -5.157 8.502 1.00 89.88 374 ASN A C 1
ATOM 2694 O O . ASN A 1 374 ? -4.502 -5.125 9.492 1.00 89.88 374 ASN A O 1
ATOM 2698 N N . VAL A 1 375 ? -2.860 -6.120 8.307 1.00 90.88 375 VAL A N 1
ATOM 2699 C CA . VAL A 1 375 ? -2.520 -7.150 9.291 1.00 90.88 375 VAL A CA 1
ATOM 2700 C C . VAL A 1 375 ? -1.169 -6.813 9.915 1.00 90.88 375 VAL A C 1
ATOM 2702 O O . VAL A 1 375 ? -0.128 -6.876 9.268 1.00 90.88 375 VAL A O 1
ATOM 2705 N N . ILE A 1 376 ? -1.179 -6.465 11.201 1.00 97.19 376 ILE A N 1
ATOM 2706 C CA . ILE A 1 376 ? 0.008 -6.079 11.969 1.00 97.19 376 ILE A CA 1
ATOM 2707 C C . ILE A 1 376 ? 0.165 -7.071 13.112 1.00 97.19 376 ILE A C 1
ATOM 2709 O O . ILE A 1 376 ? -0.531 -6.980 14.132 1.00 97.19 376 ILE A O 1
ATOM 2713 N N . GLN A 1 377 ? 1.053 -8.046 12.927 1.00 93.81 377 GLN A N 1
ATOM 2714 C CA . GLN A 1 377 ? 1.073 -9.235 13.767 1.00 93.81 377 GLN A CA 1
ATOM 2715 C C . GLN A 1 377 ? 2.468 -9.678 14.186 1.00 93.81 377 GLN A C 1
ATOM 2717 O O . GLN A 1 377 ? 3.411 -9.625 13.412 1.00 93.81 377 GLN A O 1
ATOM 2722 N N . GLY A 1 378 ? 2.603 -10.183 15.413 1.00 91.06 378 GLY A N 1
ATOM 2723 C CA . GLY A 1 378 ? 3.842 -10.843 15.825 1.00 91.06 378 GLY A CA 1
ATOM 2724 C C . GLY A 1 378 ? 5.037 -9.898 15.963 1.00 91.06 378 GLY A C 1
ATOM 2725 O O . GLY A 1 378 ? 6.161 -10.363 16.035 1.00 91.06 378 GLY A O 1
ATOM 2726 N N . ASN A 1 379 ? 4.852 -8.580 16.020 1.00 95.12 379 ASN A N 1
ATOM 2727 C CA . ASN A 1 379 ? 5.966 -7.659 16.262 1.00 95.12 379 ASN A CA 1
ATOM 2728 C C . ASN A 1 379 ? 6.403 -7.694 17.747 1.00 95.12 379 ASN A C 1
ATOM 2730 O O . ASN A 1 379 ? 5.716 -8.256 18.606 1.00 95.12 379 ASN A O 1
ATOM 2734 N N . TYR A 1 380 ? 7.573 -7.139 18.079 1.00 92.94 380 TYR A N 1
ATOM 2735 C CA . TYR A 1 380 ? 8.160 -7.344 19.411 1.00 92.94 380 TYR A CA 1
ATOM 2736 C C . TYR A 1 380 ? 7.494 -6.556 20.554 1.00 92.94 380 TYR A C 1
ATOM 2738 O O . TYR A 1 380 ? 7.167 -7.179 21.567 1.00 92.94 380 TYR A O 1
ATOM 2746 N N . THR A 1 381 ? 7.297 -5.237 20.427 1.00 89.69 381 THR A N 1
ATOM 2747 C CA . THR A 1 381 ? 6.633 -4.418 21.471 1.00 89.69 381 THR A CA 1
ATOM 2748 C C . THR A 1 381 ? 5.381 -3.706 20.980 1.00 89.69 381 THR A C 1
ATOM 2750 O O . THR A 1 381 ? 4.344 -3.816 21.624 1.00 89.69 381 THR A O 1
ATOM 2753 N N . TRP A 1 382 ? 5.454 -2.933 19.894 1.00 92.44 382 TRP A N 1
ATOM 2754 C CA . TRP A 1 382 ? 4.285 -2.201 19.386 1.00 92.44 382 TRP A CA 1
ATOM 2755 C C . TRP A 1 382 ? 3.734 -2.850 18.128 1.00 92.44 382 TRP A C 1
ATOM 2757 O O . TRP A 1 382 ? 4.501 -3.246 17.250 1.00 92.44 382 TRP A O 1
ATOM 2767 N N . GLY A 1 383 ? 2.408 -2.885 18.006 1.00 96.38 383 GLY A N 1
ATOM 2768 C CA . GLY A 1 383 ? 1.767 -2.984 16.698 1.00 96.38 383 GLY A CA 1
ATOM 2769 C C . GLY A 1 383 ? 1.952 -1.668 15.947 1.00 96.38 383 GLY A C 1
ATOM 2770 O O . GLY A 1 383 ? 2.720 -1.594 14.987 1.00 96.38 383 GLY A O 1
ATOM 2771 N N . VAL A 1 384 ? 1.305 -0.614 16.447 1.00 97.19 384 VAL A N 1
ATOM 2772 C CA . VAL A 1 384 ? 1.399 0.745 15.907 1.00 97.19 384 VAL A CA 1
ATOM 2773 C C . VAL A 1 384 ? 1.635 1.747 17.031 1.00 97.19 384 VAL A C 1
ATOM 2775 O O . VAL A 1 384 ? 0.902 1.780 18.018 1.00 97.19 384 VAL A O 1
ATOM 2778 N N . ASP A 1 385 ? 2.651 2.577 16.849 1.00 93.19 385 ASP A N 1
ATOM 2779 C CA . ASP A 1 385 ? 3.094 3.599 17.786 1.00 93.19 385 ASP A CA 1
ATOM 2780 C C . ASP A 1 385 ? 2.947 4.986 17.143 1.00 93.19 385 ASP A C 1
ATOM 2782 O O . ASP A 1 385 ? 3.515 5.240 16.079 1.00 93.19 385 ASP A O 1
ATOM 2786 N N . VAL A 1 386 ? 2.137 5.870 17.733 1.00 92.19 386 VAL A N 1
ATOM 2787 C CA . VAL A 1 386 ? 1.745 7.149 17.120 1.00 92.19 386 VAL A CA 1
ATOM 2788 C C . VAL A 1 386 ? 2.019 8.311 18.063 1.00 92.19 386 VAL A C 1
ATOM 2790 O O . VAL A 1 386 ? 1.433 8.402 19.141 1.00 92.19 386 VAL A O 1
ATOM 2793 N N . TYR A 1 387 ? 2.831 9.269 17.612 1.00 88.06 387 TYR A N 1
ATOM 2794 C CA . TYR A 1 387 ? 3.169 10.477 18.366 1.00 88.06 387 TYR A CA 1
ATOM 2795 C C . TYR A 1 387 ? 2.767 11.741 17.628 1.00 88.06 387 TYR A C 1
ATOM 2797 O O . TYR A 1 387 ? 3.086 11.917 16.448 1.00 88.06 387 TYR A O 1
ATOM 2805 N N . ASN A 1 388 ? 2.104 12.637 18.361 1.00 84.38 388 ASN A N 1
ATOM 2806 C CA . ASN A 1 388 ? 1.774 14.005 17.960 1.00 84.38 388 ASN A CA 1
ATOM 2807 C C . ASN A 1 388 ? 1.272 14.130 16.512 1.00 84.38 388 ASN A C 1
ATOM 2809 O O . ASN A 1 388 ? 1.578 15.080 15.799 1.00 84.38 388 ASN A O 1
ATOM 2813 N N . SER A 1 389 ? 0.523 13.126 16.073 1.00 86.44 389 SER A N 1
ATOM 2814 C CA . SER A 1 389 ? -0.030 13.045 14.730 1.00 86.44 389 SER A CA 1
ATOM 2815 C C . SER A 1 389 ? -1.491 13.443 14.794 1.00 86.44 389 SER A C 1
ATOM 2817 O O . SER A 1 389 ? -2.167 13.109 15.766 1.00 86.44 389 SER A O 1
ATOM 2819 N N . SER A 1 390 ? -1.973 14.182 13.804 1.00 83.94 390 SER A N 1
ATOM 2820 C CA . SER A 1 390 ? -3.337 14.697 13.793 1.00 83.94 390 SER A CA 1
ATOM 2821 C C . SER A 1 390 ? -4.073 14.317 12.521 1.00 83.94 390 SER A C 1
ATOM 2823 O O . SER A 1 390 ? -3.487 14.235 11.444 1.00 83.94 390 SER A O 1
ATOM 2825 N N . ASN A 1 391 ? -5.390 14.166 12.641 1.00 79.94 391 ASN A N 1
ATOM 2826 C CA . ASN A 1 391 ? -6.286 13.805 11.547 1.00 79.94 391 ASN A CA 1
ATOM 2827 C C . ASN A 1 391 ? -5.924 12.452 10.911 1.00 79.94 391 ASN A C 1
ATOM 2829 O O . ASN A 1 391 ? -6.022 12.311 9.699 1.00 79.94 391 ASN A O 1
ATOM 2833 N N . VAL A 1 392 ? -5.491 11.468 11.704 1.00 83.44 392 VAL A N 1
ATOM 2834 C CA . VAL A 1 392 ? -5.189 10.116 11.206 1.00 83.44 392 VAL A CA 1
ATOM 2835 C C . VAL A 1 392 ? -6.312 9.151 11.583 1.00 83.44 392 VAL A C 1
ATOM 2837 O O . VAL A 1 392 ? -6.740 9.107 12.742 1.00 83.44 392 VAL A O 1
ATOM 2840 N N . ALA A 1 393 ? -6.790 8.374 10.610 1.00 83.62 393 ALA A N 1
ATOM 2841 C CA . ALA A 1 393 ? -7.809 7.347 10.813 1.00 83.62 393 ALA A CA 1
ATOM 2842 C C . ALA A 1 393 ? -7.210 5.930 10.778 1.00 83.62 393 ALA A C 1
ATOM 2844 O O . ALA A 1 393 ? -6.637 5.515 9.781 1.00 83.62 393 ALA A O 1
ATOM 2845 N N . PHE A 1 394 ? -7.383 5.164 11.850 1.00 89.88 394 PHE A N 1
ATOM 2846 C CA . PHE A 1 394 ? -7.011 3.754 11.964 1.00 89.88 394 PHE A CA 1
ATOM 2847 C C . PHE A 1 394 ? -8.272 2.914 11.802 1.00 89.88 394 PHE A C 1
ATOM 2849 O O . PHE A 1 394 ? -9.136 2.940 12.687 1.00 89.88 394 PHE A O 1
ATOM 2856 N N . VAL A 1 395 ? -8.413 2.215 10.676 1.00 82.38 395 VAL A N 1
ATOM 2857 C CA . VAL A 1 395 ? -9.683 1.601 10.274 1.00 82.38 395 VAL A CA 1
ATOM 2858 C C . VAL A 1 395 ? -9.540 0.139 9.887 1.00 82.38 395 VAL A C 1
ATOM 2860 O O . VAL A 1 395 ? -8.719 -0.200 9.049 1.00 82.38 395 VAL A O 1
ATOM 2863 N N . SER A 1 396 ? -10.376 -0.733 10.447 1.00 81.94 396 SER A N 1
ATOM 2864 C CA . SER A 1 396 ? -10.480 -2.131 9.994 1.00 81.94 396 SER A CA 1
ATOM 2865 C C . SER A 1 396 ? -9.150 -2.897 9.969 1.00 81.94 396 SER A C 1
ATOM 2867 O O . SER A 1 396 ? -8.971 -3.804 9.165 1.00 81.94 396 SER A O 1
ATOM 2869 N N . ASN A 1 397 ? -8.204 -2.547 10.844 1.00 87.62 397 ASN A N 1
ATOM 2870 C CA . ASN A 1 397 ? -6.936 -3.264 10.947 1.00 87.62 397 ASN A CA 1
ATOM 2871 C C . ASN A 1 397 ? -7.069 -4.463 11.889 1.00 87.62 397 ASN A C 1
ATOM 2873 O O . ASN A 1 397 ? -7.750 -4.391 12.920 1.00 87.62 397 ASN A O 1
ATOM 2877 N N . MET A 1 398 ? -6.329 -5.527 11.588 1.00 90.50 398 MET A N 1
ATOM 2878 C CA . MET A 1 398 ? -6.050 -6.616 12.515 1.00 90.50 398 MET A CA 1
ATOM 2879 C C . MET A 1 398 ? -4.671 -6.397 13.142 1.00 90.50 398 MET A C 1
ATOM 2881 O O . MET A 1 398 ? -3.643 -6.714 12.555 1.00 90.50 398 MET A O 1
ATOM 2885 N N . ILE A 1 399 ? -4.647 -5.860 14.359 1.00 95.81 399 ILE A N 1
ATOM 2886 C CA . ILE A 1 399 ? -3.429 -5.638 15.139 1.00 95.81 399 ILE A CA 1
ATOM 2887 C C . ILE A 1 399 ? -3.396 -6.712 16.219 1.00 95.81 399 ILE A C 1
ATOM 2889 O O . ILE A 1 399 ? -4.166 -6.639 17.178 1.00 95.81 399 ILE A O 1
ATOM 2893 N N . VAL A 1 400 ? -2.569 -7.747 16.065 1.00 93.00 400 VAL A N 1
ATOM 2894 C CA . VAL A 1 400 ? -2.652 -8.927 16.938 1.00 93.00 400 VAL A CA 1
ATOM 2895 C C . VAL A 1 400 ? -1.304 -9.504 17.358 1.00 93.00 400 VAL A C 1
ATOM 2897 O O . VAL A 1 400 ? -0.381 -9.618 16.568 1.00 93.00 400 VAL A O 1
ATOM 2900 N N . ALA A 1 401 ? -1.190 -9.930 18.616 1.00 90.75 401 ALA A N 1
ATOM 2901 C CA . ALA A 1 401 ? -0.021 -10.640 19.146 1.00 90.75 401 ALA A CA 1
ATOM 2902 C C . ALA A 1 401 ? 1.332 -9.927 18.928 1.00 90.75 401 ALA A C 1
ATOM 2904 O O . ALA A 1 401 ? 2.354 -10.575 18.708 1.00 90.75 401 ALA A O 1
ATOM 2905 N N . ASN A 1 402 ? 1.364 -8.593 19.007 1.00 92.31 402 ASN A N 1
ATOM 2906 C CA . ASN A 1 402 ? 2.608 -7.816 18.921 1.00 92.31 402 ASN A CA 1
ATOM 2907 C C . ASN A 1 402 ? 3.339 -7.768 20.272 1.00 92.31 402 ASN A C 1
ATOM 2909 O O . ASN A 1 402 ? 3.533 -6.700 20.840 1.00 92.31 402 ASN A O 1
ATOM 2913 N N . ASN A 1 403 ? 3.659 -8.935 20.833 1.00 91.56 403 ASN A N 1
ATOM 2914 C CA . ASN A 1 403 ? 4.169 -9.089 22.197 1.00 91.56 403 ASN A CA 1
ATOM 2915 C C . ASN A 1 403 ? 5.361 -10.048 22.325 1.00 91.56 403 ASN A C 1
ATOM 2917 O O . ASN A 1 403 ? 5.660 -10.520 23.428 1.00 91.56 403 ASN A O 1
ATOM 2921 N N . ARG A 1 404 ? 6.061 -10.357 21.225 1.00 91.25 404 ARG A N 1
ATOM 2922 C CA . ARG A 1 404 ? 7.194 -11.306 21.249 1.00 91.25 404 ARG A CA 1
ATOM 2923 C C . ARG A 1 404 ? 8.304 -10.886 22.217 1.00 91.25 404 ARG A C 1
ATOM 2925 O O . ARG A 1 404 ? 8.969 -11.746 22.790 1.00 91.25 404 ARG A O 1
ATOM 2932 N N . GLY A 1 405 ? 8.480 -9.581 22.422 1.00 89.75 405 GLY A N 1
ATOM 2933 C CA . GLY A 1 405 ? 9.497 -9.001 23.295 1.00 89.75 405 GLY A CA 1
ATOM 2934 C C . GLY A 1 405 ? 9.154 -9.004 24.789 1.00 89.75 405 GLY A C 1
ATOM 2935 O O . GLY A 1 405 ? 10.042 -8.773 25.607 1.00 89.75 405 GLY A O 1
ATOM 2936 N N . ASP A 1 406 ? 7.909 -9.298 25.183 1.00 89.19 406 ASP A N 1
ATOM 2937 C CA . ASP A 1 406 ? 7.462 -9.174 26.585 1.00 89.19 406 ASP A CA 1
ATOM 2938 C C . ASP A 1 406 ? 8.193 -10.125 27.547 1.00 89.19 406 ASP A C 1
ATOM 2940 O O . ASP A 1 406 ? 8.303 -9.860 28.748 1.00 89.19 406 ASP A O 1
ATOM 2944 N N . ALA A 1 407 ? 8.668 -11.264 27.038 1.00 87.75 407 ALA A N 1
ATOM 2945 C CA . ALA A 1 407 ? 9.405 -12.250 27.823 1.00 87.75 407 ALA A CA 1
ATOM 2946 C C . ALA A 1 407 ? 10.920 -11.982 27.871 1.00 87.75 407 ALA A C 1
ATOM 2948 O O . ALA A 1 407 ? 11.628 -12.680 28.609 1.00 87.75 407 ALA A O 1
ATOM 2949 N N . THR A 1 408 ? 11.425 -10.999 27.117 1.00 89.06 408 THR A N 1
ATOM 2950 C CA . THR A 1 408 ? 12.853 -10.682 27.070 1.00 89.06 408 THR A CA 1
ATOM 2951 C C . THR A 1 408 ? 13.329 -10.168 28.435 1.00 89.06 408 THR A C 1
ATOM 2953 O O . THR A 1 408 ? 12.711 -9.267 29.012 1.00 89.06 408 THR A O 1
ATOM 2956 N N . PRO A 1 409 ? 14.424 -10.718 28.997 1.00 88.69 409 PRO A N 1
ATOM 2957 C CA . PRO A 1 409 ? 14.990 -10.227 30.248 1.00 88.69 409 PRO A CA 1
ATOM 2958 C C . PRO A 1 409 ? 15.268 -8.722 30.210 1.00 88.69 409 PRO A C 1
ATOM 2960 O O . PRO A 1 409 ? 15.692 -8.180 29.198 1.00 88.69 409 PRO A O 1
ATOM 2963 N N . ASP A 1 410 ? 15.046 -8.059 31.341 1.00 85.50 410 ASP A N 1
ATOM 2964 C CA . ASP A 1 410 ? 15.280 -6.625 31.547 1.00 85.50 410 ASP A CA 1
ATOM 2965 C C . ASP A 1 410 ? 14.409 -5.666 30.721 1.00 85.50 410 ASP A C 1
ATOM 2967 O O . ASP A 1 410 ? 14.416 -4.476 31.036 1.00 85.50 410 ASP A O 1
ATOM 2971 N N . VAL A 1 411 ? 13.606 -6.139 29.759 1.00 83.88 411 VAL A N 1
ATOM 2972 C CA . VAL A 1 411 ? 12.572 -5.317 29.118 1.00 83.88 411 VAL A CA 1
ATOM 2973 C C . VAL A 1 411 ? 11.562 -4.879 30.179 1.00 83.88 411 VAL A C 1
ATOM 2975 O O . VAL A 1 411 ? 11.010 -5.670 30.946 1.00 83.88 411 VAL A O 1
ATOM 2978 N N . THR A 1 412 ? 11.402 -3.564 30.293 1.00 82.38 412 THR A N 1
ATOM 2979 C CA . THR A 1 412 ? 10.629 -2.901 31.353 1.00 82.38 412 THR A CA 1
ATOM 2980 C C . THR A 1 412 ? 9.364 -2.226 30.852 1.00 82.38 412 THR A C 1
ATOM 2982 O O . THR A 1 412 ? 8.488 -1.934 31.668 1.00 82.38 412 THR A O 1
ATOM 2985 N N . ILE A 1 413 ? 9.289 -1.956 29.550 1.00 79.12 413 ILE A N 1
ATOM 2986 C CA . ILE A 1 413 ? 8.098 -1.433 28.886 1.00 79.12 413 ILE A CA 1
ATOM 2987 C C . ILE A 1 413 ? 7.392 -2.622 28.255 1.00 79.12 413 ILE A C 1
ATOM 2989 O O . ILE A 1 413 ? 8.037 -3.476 27.656 1.00 79.12 413 ILE A O 1
ATOM 2993 N N . GLN A 1 414 ? 6.089 -2.706 28.474 1.00 81.94 414 GLN A N 1
ATOM 2994 C CA . GLN A 1 414 ? 5.279 -3.818 28.001 1.00 81.94 414 GLN A CA 1
ATOM 2995 C C . GLN A 1 414 ? 4.711 -3.513 26.617 1.00 81.94 414 GLN A C 1
ATOM 2997 O O . GLN A 1 414 ? 4.545 -2.346 26.265 1.00 81.94 414 GLN A O 1
ATOM 3002 N N . SER A 1 415 ? 4.365 -4.563 25.878 1.00 90.00 415 SER A N 1
ATOM 3003 C CA . SER A 1 415 ? 3.780 -4.439 24.549 1.00 90.00 415 SER A CA 1
ATOM 3004 C C . SER A 1 415 ? 2.443 -3.695 24.505 1.00 90.00 415 SER A C 1
ATOM 3006 O O . SER A 1 415 ? 1.605 -3.819 25.410 1.00 90.00 415 SER A O 1
ATOM 3008 N N . ALA A 1 416 ? 2.223 -2.972 23.408 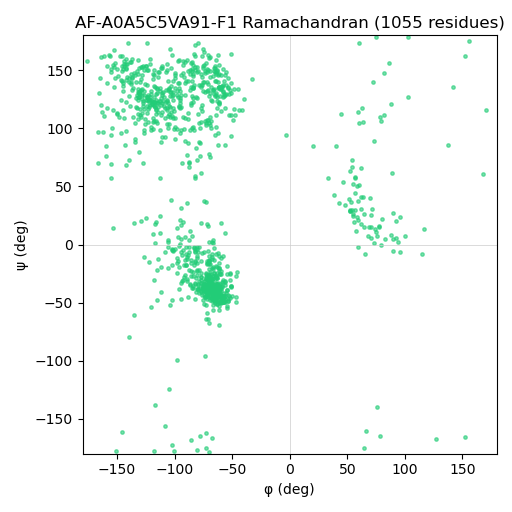1.00 91.00 416 ALA A N 1
ATOM 3009 C CA . ALA A 1 416 ? 0.984 -2.270 23.102 1.00 91.00 416 ALA A CA 1
ATOM 3010 C C . ALA A 1 416 ? 0.503 -2.597 21.680 1.00 91.00 416 ALA A C 1
ATOM 3012 O O . ALA A 1 416 ? 1.295 -2.672 20.743 1.00 91.00 416 ALA A O 1
ATOM 3013 N N . GLY A 1 417 ? -0.807 -2.769 21.502 1.00 94.69 417 GLY A N 1
ATOM 3014 C CA . GLY A 1 417 ? -1.395 -2.946 20.176 1.00 94.69 417 GLY A CA 1
ATOM 3015 C C . GLY A 1 417 ? -1.350 -1.650 19.375 1.00 94.69 417 GLY A C 1
ATOM 3016 O O . GLY A 1 417 ? -0.656 -1.563 18.365 1.00 94.69 417 GLY A O 1
ATOM 3017 N N . LEU A 1 418 ? -2.067 -0.634 19.855 1.00 95.75 418 LEU A N 1
ATOM 3018 C CA . LEU A 1 418 ? -2.117 0.693 19.244 1.00 95.75 418 LEU A CA 1
ATOM 3019 C C . LEU A 1 418 ? -1.926 1.768 20.311 1.00 95.75 418 LEU A C 1
ATOM 3021 O O . LEU A 1 418 ? -2.763 1.916 21.207 1.00 95.75 418 LEU A O 1
ATOM 3025 N N . GLU A 1 419 ? -0.856 2.542 20.182 1.00 92.00 419 GLU A N 1
ATOM 3026 C CA . GLU A 1 419 ? -0.601 3.727 20.991 1.00 92.00 419 GLU A CA 1
ATOM 3027 C C . GLU A 1 419 ? -0.925 5.002 20.205 1.00 92.00 419 GLU A C 1
ATOM 3029 O O . GLU A 1 419 ? -0.424 5.193 19.104 1.00 92.00 419 GLU A O 1
ATOM 3034 N N . ILE A 1 420 ? -1.744 5.885 20.791 1.00 90.69 420 ILE A N 1
ATOM 3035 C CA . ILE A 1 420 ? -1.983 7.250 20.307 1.00 90.69 420 ILE A CA 1
ATOM 3036 C C . ILE A 1 420 ? -1.573 8.240 21.398 1.00 90.69 420 ILE A C 1
ATOM 3038 O O . ILE A 1 420 ? -2.323 8.476 22.355 1.00 90.69 420 ILE A O 1
ATOM 3042 N N . ASN A 1 421 ? -0.396 8.839 21.242 1.00 86.94 421 ASN A N 1
ATOM 3043 C CA . ASN A 1 421 ? 0.154 9.819 22.167 1.00 86.94 421 ASN A CA 1
ATOM 3044 C C . ASN A 1 421 ? 0.092 11.240 21.584 1.00 86.94 421 ASN A C 1
ATOM 3046 O O . ASN A 1 421 ? 0.905 11.640 20.747 1.00 86.94 421 ASN A O 1
ATOM 3050 N N . GLY A 1 422 ? -0.866 12.033 22.060 1.00 82.69 422 GLY A N 1
ATOM 3051 C CA . GLY A 1 422 ? -1.058 13.413 21.615 1.00 82.69 422 GLY A CA 1
ATOM 3052 C C . GLY A 1 422 ? -1.776 13.564 20.268 1.00 82.69 422 GLY A C 1
ATOM 3053 O O . GLY A 1 422 ? -2.437 12.647 19.781 1.00 82.69 422 GLY A O 1
ATOM 3054 N N . GLY A 1 423 ? -1.675 14.766 19.693 1.00 83.50 423 GLY A N 1
ATOM 3055 C CA . GLY A 1 423 ? -2.341 15.134 18.441 1.00 83.50 423 GLY A CA 1
ATOM 3056 C C . GLY A 1 423 ? -3.847 15.391 18.558 1.00 83.50 423 GLY A C 1
ATOM 3057 O O . GLY A 1 423 ? -4.446 15.314 19.636 1.00 83.50 423 GLY A O 1
ATOM 3058 N N . GLN A 1 424 ? -4.466 15.759 17.439 1.00 81.88 424 GLN A N 1
ATOM 3059 C CA . GLN A 1 424 ? -5.883 16.106 17.355 1.00 81.88 424 GLN A CA 1
ATOM 3060 C C . GLN A 1 424 ? -6.598 15.269 16.308 1.00 81.88 424 GLN A C 1
ATOM 3062 O O . GLN A 1 424 ? -6.026 14.891 15.294 1.00 81.88 424 GLN A O 1
ATOM 3067 N N . SER A 1 425 ? -7.898 15.083 16.499 1.00 80.00 425 SER A N 1
ATOM 3068 C CA . SER A 1 425 ? -8.805 14.650 15.443 1.00 80.00 425 SER A CA 1
ATOM 3069 C C . SER A 1 425 ? -8.514 13.240 14.913 1.00 80.00 425 SER A C 1
ATOM 3071 O O . SER A 1 425 ? -8.857 12.914 13.779 1.00 80.00 425 SER A O 1
ATOM 3073 N N . ASN A 1 426 ? -7.901 12.392 15.740 1.00 82.62 426 ASN A N 1
ATOM 3074 C CA . ASN A 1 426 ? -7.581 11.015 15.373 1.00 82.62 426 ASN A CA 1
ATOM 3075 C C . ASN A 1 426 ? -8.791 10.097 15.552 1.00 82.62 426 ASN A C 1
ATOM 3077 O O . ASN A 1 426 ? -9.638 10.318 16.423 1.00 82.62 426 ASN A O 1
ATOM 3081 N N . GLN A 1 427 ? -8.872 9.047 14.741 1.00 83.44 427 GLN A N 1
ATOM 3082 C CA . GLN A 1 427 ? -9.998 8.116 14.742 1.00 83.44 427 GLN A CA 1
ATOM 3083 C C . GLN A 1 427 ? -9.495 6.675 14.778 1.00 83.44 427 GLN A C 1
ATOM 3085 O O . GLN A 1 427 ? -8.599 6.322 14.029 1.00 83.44 427 GLN A O 1
ATOM 3090 N N . VAL A 1 428 ? -10.078 5.838 15.631 1.00 89.69 428 VAL A N 1
ATOM 3091 C CA . VAL A 1 428 ? -9.788 4.404 15.761 1.00 89.69 428 VAL A CA 1
ATOM 3092 C C . VAL A 1 428 ? -11.115 3.668 15.623 1.00 89.69 428 VAL A C 1
ATOM 3094 O O . VAL A 1 428 ? -11.953 3.711 16.531 1.00 89.69 428 VAL A O 1
ATOM 3097 N N . ILE A 1 429 ? -11.352 3.067 14.458 1.00 83.44 429 ILE A N 1
ATOM 3098 C CA . ILE A 1 429 ? -12.666 2.570 14.043 1.00 83.44 429 ILE A CA 1
ATOM 3099 C C . ILE A 1 429 ? -12.566 1.134 13.522 1.00 83.44 429 ILE A C 1
ATOM 3101 O O . ILE A 1 429 ? -11.802 0.869 12.609 1.00 83.44 429 ILE A O 1
ATOM 3105 N N . GLY A 1 430 ? -13.366 0.204 14.043 1.00 79.94 430 GLY A N 1
ATOM 3106 C CA . GLY A 1 430 ? -13.497 -1.118 13.408 1.00 79.94 430 GLY A CA 1
ATOM 3107 C C . GLY A 1 430 ? -12.287 -2.040 13.512 1.00 79.94 430 GLY A C 1
ATOM 3108 O O . GLY A 1 430 ? -12.199 -3.000 12.762 1.00 79.94 430 GLY A O 1
ATOM 3109 N N . ASN A 1 431 ? -11.330 -1.762 14.392 1.00 87.31 431 ASN A N 1
ATOM 3110 C CA . ASN A 1 431 ? -10.105 -2.553 14.476 1.00 87.31 431 ASN A CA 1
ATOM 3111 C C . ASN A 1 431 ? -10.285 -3.766 15.393 1.00 87.31 431 ASN A C 1
ATOM 3113 O O . ASN A 1 431 ? -11.007 -3.705 16.394 1.00 87.31 431 ASN A O 1
ATOM 3117 N N . VAL A 1 432 ? -9.547 -4.836 15.105 1.00 88.88 432 VAL A N 1
ATOM 3118 C CA . VAL A 1 432 ? -9.334 -5.961 16.020 1.00 88.88 432 VAL A CA 1
ATOM 3119 C C . VAL A 1 432 ? -7.961 -5.795 16.658 1.00 88.88 432 VAL A C 1
ATOM 3121 O O . VAL A 1 432 ? -6.952 -5.827 15.965 1.00 88.88 432 VAL A O 1
ATOM 3124 N N . ILE A 1 433 ? -7.924 -5.590 17.976 1.00 93.62 433 ILE A N 1
ATOM 3125 C CA . ILE A 1 433 ? -6.706 -5.282 18.735 1.00 93.62 433 ILE A CA 1
ATOM 3126 C C . ILE A 1 433 ? -6.573 -6.280 19.884 1.00 93.62 433 ILE A C 1
ATOM 3128 O O . ILE A 1 433 ? -7.194 -6.121 20.944 1.00 93.62 433 ILE A O 1
ATOM 3132 N N . ALA A 1 434 ? -5.788 -7.340 19.669 1.00 91.06 434 ALA A N 1
ATOM 3133 C CA . ALA A 1 434 ? -5.789 -8.482 20.579 1.00 91.06 434 ALA A CA 1
ATOM 3134 C C . ALA A 1 434 ? -4.434 -9.146 20.835 1.00 91.06 434 ALA A C 1
ATOM 3136 O O . ALA A 1 434 ? -3.563 -9.175 19.980 1.00 91.06 434 ALA A O 1
ATOM 3137 N N . GLY A 1 435 ? -4.265 -9.739 22.018 1.00 87.56 435 GLY A N 1
ATOM 3138 C CA . GLY A 1 435 ? -3.084 -10.555 22.328 1.00 87.56 435 GLY A CA 1
ATOM 3139 C C . GLY A 1 435 ? -1.821 -9.781 22.719 1.00 87.56 435 GLY A C 1
ATOM 3140 O O . GLY A 1 435 ? -0.733 -10.336 22.620 1.00 87.56 435 GLY A O 1
ATOM 3141 N N . HIS A 1 436 ? -1.940 -8.536 23.175 1.00 89.75 436 HIS A N 1
ATOM 3142 C CA . HIS A 1 436 ? -0.822 -7.719 23.672 1.00 89.75 436 HIS A CA 1
ATOM 3143 C C . HIS A 1 436 ? -0.775 -7.718 25.201 1.00 89.75 436 HIS A C 1
ATOM 3145 O O . HIS A 1 436 ? -1.624 -8.320 25.860 1.00 89.75 436 HIS A O 1
ATOM 3151 N N . ASN A 1 437 ? 0.154 -6.986 25.812 1.00 88.62 437 ASN A N 1
ATOM 3152 C CA . ASN A 1 437 ? -0.004 -6.620 27.214 1.00 88.62 437 ASN A CA 1
ATOM 3153 C C . ASN A 1 437 ? -1.054 -5.505 27.385 1.00 88.62 437 ASN A C 1
ATOM 3155 O O . ASN A 1 437 ? -1.972 -5.660 28.197 1.00 88.62 437 ASN A O 1
ATOM 3159 N N . ALA A 1 438 ? -0.966 -4.437 26.587 1.00 88.50 438 ALA A N 1
ATOM 3160 C CA . ALA A 1 438 ? -1.963 -3.370 26.496 1.00 88.50 438 ALA A CA 1
ATOM 3161 C C . ALA A 1 438 ? -2.613 -3.332 25.100 1.00 88.50 438 ALA A C 1
ATOM 3163 O O . ALA A 1 438 ? -1.919 -3.403 24.094 1.00 88.50 438 ALA A O 1
ATOM 3164 N N . GLY A 1 439 ? -3.942 -3.219 25.022 1.00 91.00 439 GLY A N 1
ATOM 3165 C CA . GLY A 1 439 ? -4.662 -3.119 23.746 1.00 91.00 439 GLY A CA 1
ATOM 3166 C C . GLY A 1 439 ? -4.494 -1.743 23.094 1.00 91.00 439 GLY A C 1
ATOM 3167 O O . GLY A 1 439 ? -3.508 -1.489 22.404 1.00 91.00 439 GLY A O 1
ATOM 3168 N N . VAL A 1 440 ? -5.463 -0.852 23.321 1.00 91.62 440 VAL A N 1
ATOM 3169 C CA . VAL A 1 440 ? -5.369 0.559 22.914 1.00 91.62 440 VAL A CA 1
ATOM 3170 C C . VAL A 1 440 ? -4.900 1.417 24.081 1.00 91.62 440 VAL A C 1
ATOM 3172 O O . VAL A 1 440 ? -5.510 1.428 25.154 1.00 91.62 440 VAL A O 1
ATOM 3175 N N . PHE A 1 441 ? -3.848 2.187 23.836 1.00 87.00 441 PHE A N 1
ATOM 3176 C CA . PHE A 1 441 ? -3.248 3.100 24.793 1.00 87.00 441 PHE A CA 1
ATOM 3177 C C . PHE A 1 441 ? -3.337 4.530 24.261 1.00 87.00 441 PHE A C 1
ATOM 3179 O O . PHE A 1 441 ? -2.661 4.886 23.302 1.00 87.00 441 PHE A O 1
ATOM 3186 N N . SER A 1 442 ? -4.187 5.366 24.862 1.00 82.94 442 SER A N 1
ATOM 3187 C CA . SER A 1 442 ? -4.260 6.785 24.501 1.00 82.94 442 SER A CA 1
ATOM 3188 C C . SER A 1 442 ? -3.706 7.649 25.626 1.00 82.94 442 SER A C 1
ATOM 3190 O O . SER A 1 442 ? -4.145 7.580 26.780 1.00 82.94 442 SER A O 1
ATOM 3192 N N . SER A 1 443 ? -2.709 8.460 25.290 1.00 79.50 443 SER A N 1
ATOM 3193 C CA . SER A 1 443 ? -1.922 9.200 26.265 1.00 79.50 443 SER A CA 1
ATOM 3194 C C . SER A 1 443 ? -1.675 10.644 25.825 1.00 79.50 443 SER A C 1
ATOM 3196 O O . SER A 1 443 ? -1.828 11.024 24.664 1.00 79.50 443 SER A O 1
ATOM 3198 N N . TRP A 1 444 ? -1.359 11.488 26.806 1.00 71.75 444 TRP A N 1
ATOM 3199 C CA . TRP A 1 444 ? -0.857 12.842 26.593 1.00 71.75 444 TRP A CA 1
ATOM 3200 C C . TRP A 1 444 ? 0.433 13.003 27.390 1.00 71.75 444 TRP A C 1
ATOM 3202 O O . TRP A 1 444 ? 0.473 13.656 28.440 1.00 71.75 444 TRP A O 1
ATOM 3212 N N . ILE A 1 445 ? 1.478 12.317 26.934 1.00 71.31 445 ILE A N 1
ATOM 3213 C CA . ILE A 1 445 ? 2.781 12.284 27.594 1.00 71.31 445 ILE A CA 1
ATOM 3214 C C . ILE A 1 445 ? 3.799 12.919 26.652 1.00 71.31 445 ILE A C 1
ATOM 3216 O O . ILE A 1 445 ? 4.111 12.321 25.625 1.00 71.31 445 ILE A O 1
ATOM 3220 N N . PRO A 1 446 ? 4.348 14.096 27.001 1.00 64.69 446 PRO A N 1
ATOM 3221 C CA . PRO A 1 446 ? 5.498 14.644 26.301 1.00 64.69 446 PRO A CA 1
ATOM 3222 C C . PRO A 1 446 ? 6.680 13.681 26.477 1.00 64.69 446 PRO A C 1
ATOM 3224 O O . PRO A 1 446 ? 7.355 13.683 27.508 1.00 64.69 446 PRO A O 1
ATOM 3227 N N . ASP A 1 447 ? 6.881 12.820 25.492 1.00 60.38 447 ASP A N 1
ATOM 3228 C CA . ASP A 1 447 ? 8.058 11.979 25.319 1.00 60.38 447 ASP A CA 1
ATOM 3229 C C . ASP A 1 447 ? 8.652 12.325 23.952 1.00 60.38 447 ASP A C 1
ATOM 3231 O O . ASP A 1 447 ? 7.944 12.846 23.093 1.00 60.38 447 ASP A O 1
ATOM 3235 N N . THR A 1 448 ? 9.947 12.095 23.753 1.00 54.28 448 THR A N 1
ATOM 3236 C CA . THR A 1 448 ? 10.707 12.439 22.527 1.00 54.28 448 THR A CA 1
ATOM 3237 C C . THR A 1 448 ? 11.082 13.917 22.330 1.00 54.28 448 THR A C 1
ATOM 3239 O O . THR A 1 448 ? 11.686 14.286 21.327 1.00 54.28 448 THR A O 1
ATOM 3242 N N . GLY A 1 449 ? 10.842 14.761 23.338 1.00 58.97 449 GLY A N 1
ATOM 3243 C CA . GLY A 1 449 ? 11.339 16.143 23.375 1.00 58.97 449 GLY A CA 1
ATOM 3244 C C . GLY A 1 449 ? 10.351 17.203 22.891 1.00 58.97 449 GLY A C 1
ATOM 3245 O O . GLY A 1 449 ? 10.627 18.387 23.068 1.00 58.97 449 GLY A O 1
ATOM 3246 N N . ASP A 1 450 ? 9.188 16.817 22.365 1.00 67.06 450 ASP A N 1
ATOM 3247 C CA . ASP A 1 450 ? 8.124 17.768 22.043 1.00 67.06 450 ASP A CA 1
ATOM 3248 C C . ASP A 1 450 ? 7.443 18.328 23.294 1.00 67.06 450 ASP A C 1
ATOM 3250 O O . ASP A 1 450 ? 7.168 17.614 24.258 1.00 67.06 450 ASP A O 1
ATOM 3254 N N . ASP A 1 451 ? 7.136 19.627 23.271 1.00 66.12 451 ASP A N 1
ATOM 3255 C CA . ASP A 1 451 ? 6.307 20.273 24.288 1.00 66.12 451 ASP A CA 1
ATOM 3256 C C . ASP A 1 451 ? 4.879 20.433 23.767 1.00 66.12 451 ASP A C 1
ATOM 3258 O O . ASP A 1 451 ? 4.508 21.464 23.190 1.00 66.12 451 ASP A O 1
ATOM 3262 N N . PHE A 1 452 ? 4.052 19.422 24.045 1.00 64.12 452 PHE A N 1
ATOM 3263 C CA . PHE A 1 452 ? 2.640 19.414 23.664 1.00 64.12 452 PHE A CA 1
ATOM 3264 C C . PHE A 1 452 ? 1.878 20.649 24.165 1.00 64.12 452 PHE A C 1
ATOM 3266 O O . PHE A 1 452 ? 0.890 21.043 23.557 1.00 64.12 452 PHE A O 1
ATOM 3273 N N . SER A 1 453 ? 2.327 21.308 25.246 1.00 58.53 453 SER A N 1
ATOM 3274 C CA . SER A 1 453 ? 1.624 22.464 25.818 1.00 58.53 453 SER A CA 1
ATOM 3275 C C . SER A 1 453 ? 1.666 23.722 24.945 1.00 58.53 453 SER A C 1
ATOM 3277 O O . SER A 1 453 ? 0.862 24.636 25.156 1.00 58.53 453 SER A O 1
ATOM 3279 N N . THR A 1 454 ? 2.584 23.769 23.976 1.00 54.66 454 THR A N 1
ATOM 3280 C CA . THR A 1 454 ? 2.763 24.906 23.064 1.00 54.66 454 THR A CA 1
ATOM 3281 C C . THR A 1 454 ? 2.086 24.717 21.712 1.00 54.66 454 THR A C 1
ATOM 3283 O O . THR A 1 454 ? 1.733 25.713 21.081 1.00 54.66 454 THR A O 1
ATOM 3286 N N . GLU A 1 455 ? 1.861 23.469 21.300 1.00 56.66 455 GLU A N 1
ATOM 3287 C CA . GLU A 1 455 ? 1.328 23.132 19.981 1.00 56.66 455 GLU A CA 1
ATOM 3288 C C . GLU A 1 455 ? -0.195 22.963 20.002 1.00 56.66 455 GLU A C 1
ATOM 3290 O O . GLU A 1 455 ? -0.908 23.599 19.226 1.00 56.66 455 GLU A O 1
ATOM 3295 N N . TYR A 1 456 ? -0.711 22.215 20.982 1.00 57.00 456 TYR A N 1
ATOM 3296 C CA . TYR A 1 456 ? -2.141 21.982 21.156 1.00 57.00 456 TYR A CA 1
ATOM 3297 C C . TYR A 1 456 ? -2.512 22.026 22.640 1.00 57.00 456 TYR A C 1
ATOM 3299 O O . TYR A 1 456 ? -1.942 21.340 23.480 1.00 57.00 456 TYR A O 1
ATOM 3307 N N . ALA A 1 457 ? -3.514 22.827 23.008 1.00 58.12 457 ALA A N 1
ATOM 3308 C CA . ALA A 1 457 ? -3.917 22.933 24.415 1.00 58.12 457 ALA A CA 1
ATOM 3309 C C . ALA A 1 457 ? -4.600 21.652 24.954 1.00 58.12 457 ALA A C 1
ATOM 3311 O O . ALA A 1 457 ? -4.576 21.420 26.171 1.00 58.12 457 ALA A O 1
ATOM 3312 N N . VAL A 1 458 ? -5.230 20.883 24.052 1.00 66.38 458 VAL A N 1
ATOM 3313 C CA . VAL A 1 458 ? -6.009 19.651 24.274 1.00 66.38 458 VAL A CA 1
ATOM 3314 C C . VAL A 1 458 ? -5.936 18.806 22.989 1.00 66.38 458 VAL A C 1
ATOM 3316 O O . VAL A 1 458 ? -6.076 19.363 21.895 1.00 66.38 458 VAL A O 1
ATOM 3319 N N . GLY A 1 459 ? -5.717 17.497 23.113 1.00 73.00 459 GLY A N 1
ATOM 3320 C CA . GLY A 1 459 ? -5.803 16.531 22.012 1.00 73.00 459 GLY A CA 1
ATOM 3321 C C . GLY A 1 459 ? -7.223 16.073 21.733 1.00 73.00 459 GLY A C 1
ATOM 3322 O O . GLY A 1 459 ? -8.116 16.357 22.527 1.00 73.00 459 GLY A O 1
ATOM 3323 N N . SER A 1 460 ? -7.454 15.335 20.649 1.00 80.50 460 SER A N 1
ATOM 3324 C CA . SER A 1 460 ? -8.760 14.699 20.447 1.00 80.50 460 SER A CA 1
ATOM 3325 C C . SER A 1 460 ? -8.710 13.358 19.726 1.00 80.50 460 SER A C 1
ATOM 3327 O O . SER A 1 460 ? -7.921 13.166 18.802 1.00 80.50 460 SER A O 1
ATOM 3329 N N . ILE A 1 461 ? -9.564 12.430 20.170 1.00 83.44 461 ILE A N 1
ATOM 3330 C CA . ILE A 1 461 ? -9.642 11.071 19.626 1.00 83.44 461 ILE A CA 1
ATOM 3331 C C . ILE A 1 461 ? -11.072 10.509 19.629 1.00 83.44 461 ILE A C 1
ATOM 3333 O O . ILE A 1 461 ? -11.830 10.674 20.586 1.00 83.44 461 ILE A O 1
ATOM 3337 N N . VAL A 1 462 ? -11.439 9.790 18.572 1.00 83.38 462 VAL A N 1
ATOM 3338 C CA . VAL A 1 462 ? -12.670 8.992 18.494 1.00 83.38 462 VAL A CA 1
ATOM 3339 C C . VAL A 1 462 ? -12.296 7.516 18.457 1.00 83.38 462 VAL A C 1
ATOM 3341 O O . VAL A 1 462 ? -11.516 7.108 17.609 1.00 83.38 462 VAL A O 1
ATOM 3344 N N . ILE A 1 463 ? -12.859 6.711 19.355 1.00 86.88 463 ILE A N 1
ATOM 3345 C CA . ILE A 1 463 ? -12.624 5.267 19.444 1.00 86.88 463 ILE A CA 1
ATOM 3346 C C . ILE A 1 463 ? -13.976 4.563 19.400 1.00 86.88 463 ILE A C 1
ATOM 3348 O O . ILE A 1 463 ? -14.739 4.610 20.371 1.00 86.88 463 ILE A O 1
ATOM 3352 N N . ARG A 1 464 ? -14.293 3.903 18.286 1.00 85.06 464 ARG A N 1
ATOM 3353 C CA . ARG A 1 464 ? -15.589 3.238 18.128 1.00 85.06 464 ARG A CA 1
ATOM 3354 C C . ARG A 1 464 ? -15.539 1.939 17.352 1.00 85.06 464 ARG A C 1
ATOM 3356 O O . ARG A 1 464 ? -14.697 1.770 16.482 1.00 85.06 464 ARG A O 1
ATOM 3363 N N . ASN A 1 465 ? -16.488 1.051 17.622 1.00 84.00 465 ASN A N 1
ATOM 3364 C CA . ASN A 1 465 ? -16.670 -0.185 16.857 1.00 84.00 465 ASN A CA 1
ATOM 3365 C C . ASN A 1 465 ? -15.446 -1.115 16.866 1.00 84.00 465 ASN A C 1
ATOM 3367 O O . ASN A 1 465 ? -15.300 -1.932 15.970 1.00 84.00 465 ASN A O 1
ATOM 3371 N N . ASN A 1 466 ? -14.536 -0.989 17.834 1.00 88.19 466 ASN A N 1
ATOM 3372 C CA . ASN A 1 466 ? -13.342 -1.832 17.897 1.00 88.19 466 ASN A CA 1
ATOM 3373 C C . ASN A 1 466 ? -13.588 -3.068 18.763 1.00 88.19 466 ASN A C 1
ATOM 3375 O O . ASN A 1 466 ? -14.380 -3.036 19.709 1.00 88.19 466 ASN A O 1
ATOM 3379 N N . ILE A 1 467 ? -12.833 -4.127 18.486 1.00 88.12 467 ILE A N 1
ATOM 3380 C CA . ILE A 1 467 ? -12.735 -5.322 19.317 1.00 88.12 467 ILE A CA 1
ATOM 3381 C C . ILE A 1 467 ? -11.390 -5.303 20.030 1.00 88.12 467 ILE A C 1
ATOM 3383 O O . ILE A 1 467 ? -10.347 -5.490 19.412 1.00 88.12 467 ILE A O 1
ATOM 3387 N N . MET A 1 468 ? -11.416 -5.100 21.343 1.00 91.31 468 MET A N 1
ATOM 3388 C CA . MET A 1 468 ? -10.237 -5.134 22.201 1.00 91.31 468 MET A CA 1
ATOM 3389 C C . MET A 1 468 ? -10.381 -6.312 23.155 1.00 91.31 468 MET A C 1
ATOM 3391 O O . MET A 1 468 ? -11.315 -6.361 23.962 1.00 91.31 468 MET A O 1
ATOM 3395 N N . ALA A 1 469 ? -9.503 -7.300 23.010 1.00 88.94 469 ALA A N 1
ATOM 3396 C CA . ALA A 1 469 ? -9.632 -8.554 23.735 1.00 88.94 469 ALA A CA 1
ATOM 3397 C C . ALA A 1 469 ? -8.299 -9.290 23.861 1.00 88.94 469 ALA A C 1
ATOM 3399 O O . ALA A 1 469 ? -7.349 -9.044 23.133 1.00 88.94 469 ALA A O 1
ATOM 3400 N N . ALA A 1 470 ? -8.238 -10.249 24.776 1.00 86.38 470 ALA A N 1
ATOM 3401 C CA . ALA A 1 470 ? -7.082 -11.092 25.039 1.00 86.38 470 ALA A CA 1
ATOM 3402 C C . ALA A 1 470 ? -5.796 -10.317 25.377 1.00 86.38 470 ALA A C 1
ATOM 3404 O O . ALA A 1 470 ? -4.713 -10.895 25.302 1.00 86.38 470 ALA A O 1
ATOM 3405 N N . ASN A 1 471 ? -5.896 -9.045 25.786 1.00 87.81 471 ASN A N 1
ATOM 3406 C CA . ASN A 1 471 ? -4.738 -8.294 26.247 1.00 87.81 471 ASN A CA 1
ATOM 3407 C C . ASN A 1 471 ? -4.478 -8.592 27.737 1.00 87.81 471 ASN A C 1
ATOM 3409 O O . ASN A 1 471 ? -5.403 -8.687 28.553 1.00 87.81 471 ASN A O 1
ATOM 3413 N N . A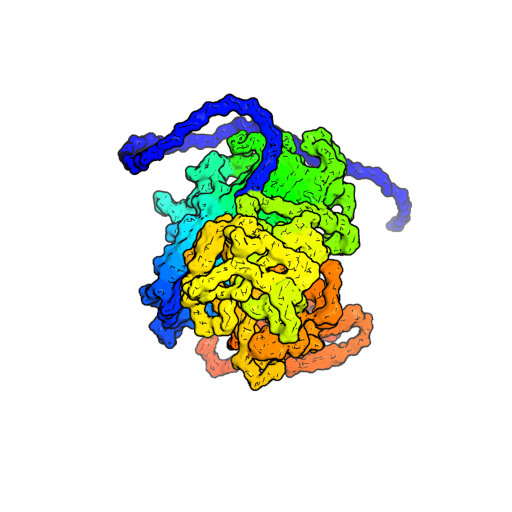LA A 1 472 ? -3.214 -8.814 28.096 1.00 86.62 472 ALA A N 1
ATOM 3414 C CA . ALA A 1 472 ? -2.834 -9.422 29.370 1.00 86.62 472 ALA A CA 1
ATOM 3415 C C . ALA A 1 472 ? -3.084 -8.513 30.584 1.00 86.62 472 ALA A C 1
ATOM 3417 O O . ALA A 1 472 ? -3.463 -9.001 31.655 1.00 86.62 472 ALA A O 1
ATOM 3418 N N . GLU A 1 473 ? -2.876 -7.204 30.438 1.00 86.69 473 GLU A N 1
ATOM 3419 C CA . GLU A 1 473 ? -3.037 -6.228 31.515 1.00 86.69 473 GLU A CA 1
ATOM 3420 C C . GLU A 1 473 ? -4.327 -5.423 31.385 1.00 86.69 473 GLU A C 1
ATOM 3422 O O . GLU A 1 473 ? -5.104 -5.342 32.347 1.00 86.69 473 GLU A O 1
ATOM 3427 N N . THR A 1 474 ? -4.556 -4.827 30.215 1.00 89.56 474 THR A N 1
ATOM 3428 C CA . THR A 1 474 ? -5.738 -4.007 29.948 1.00 89.56 474 THR A CA 1
ATOM 3429 C C . THR A 1 474 ? -5.998 -3.907 28.450 1.00 89.56 474 THR A C 1
ATOM 3431 O O . THR A 1 474 ? -5.079 -3.736 27.657 1.00 89.56 474 THR A O 1
ATOM 3434 N N . ASP A 1 475 ? -7.261 -3.984 28.053 1.00 89.25 475 ASP A N 1
ATOM 3435 C CA . ASP A 1 475 ? -7.668 -3.791 26.660 1.00 89.25 475 ASP A CA 1
ATOM 3436 C C . ASP A 1 475 ? -7.681 -2.316 26.257 1.00 89.25 475 ASP A C 1
ATOM 3438 O O . ASP A 1 475 ? -7.482 -1.984 25.092 1.00 89.25 475 ASP A O 1
ATOM 3442 N N . PHE A 1 476 ? -7.903 -1.430 27.227 1.00 88.62 476 PHE A N 1
ATOM 3443 C CA . PHE A 1 476 ? -7.977 0.003 27.000 1.00 88.62 476 PHE A CA 1
ATOM 3444 C C . PHE A 1 476 ? -7.396 0.784 28.178 1.00 88.62 476 PHE A C 1
ATOM 3446 O O . PHE A 1 476 ? -7.688 0.476 29.341 1.00 88.62 476 PHE A O 1
ATOM 3453 N N . GLU A 1 477 ? -6.599 1.810 27.884 1.00 85.44 477 GLU A N 1
ATOM 3454 C CA . GLU A 1 477 ? -6.044 2.727 28.877 1.00 85.44 477 GLU A CA 1
ATOM 3455 C C . GLU A 1 477 ? -6.057 4.187 28.400 1.00 85.44 477 GLU A C 1
ATOM 3457 O O . GLU A 1 477 ? -5.834 4.489 27.228 1.00 85.44 477 GLU A O 1
ATOM 3462 N N . LEU A 1 478 ? -6.319 5.093 29.351 1.00 81.62 478 LEU A N 1
ATOM 3463 C CA . LEU A 1 478 ? -6.261 6.543 29.177 1.00 81.62 478 LEU A CA 1
ATOM 3464 C C . LEU A 1 478 ? -5.305 7.156 30.195 1.00 81.62 478 LEU A C 1
ATOM 3466 O O . LEU A 1 478 ? -5.499 6.986 31.404 1.00 81.62 478 LEU A O 1
ATOM 3470 N N . ILE A 1 479 ? -4.338 7.940 29.719 1.00 75.19 479 ILE A N 1
ATOM 3471 C CA . ILE A 1 479 ? -3.377 8.652 30.567 1.00 75.19 479 ILE A CA 1
ATOM 3472 C C . ILE A 1 479 ? -3.467 10.165 30.348 1.00 75.19 479 ILE A C 1
ATOM 3474 O O . ILE A 1 479 ? -3.402 10.651 29.225 1.00 75.19 479 ILE A O 1
ATOM 3478 N N . VAL A 1 480 ? -3.591 10.912 31.454 1.00 70.62 480 VAL A N 1
ATOM 3479 C CA . VAL A 1 480 ? -3.860 12.367 31.483 1.00 70.62 480 VAL A CA 1
ATOM 3480 C C . VAL A 1 480 ? -5.127 12.734 30.677 1.00 70.62 480 VAL A C 1
ATOM 3482 O O . VAL A 1 480 ? -5.104 13.604 29.801 1.00 70.62 480 VAL A O 1
ATOM 3485 N N . PRO A 1 481 ? -6.275 12.080 30.946 1.00 66.06 481 PRO A N 1
ATOM 3486 C CA . PRO A 1 481 ? -7.492 12.280 30.165 1.00 66.06 481 PRO A CA 1
ATOM 3487 C C . PRO A 1 481 ? -8.010 13.729 30.201 1.00 66.06 481 PRO A C 1
ATOM 3489 O O . PRO A 1 481 ? -8.653 14.198 29.268 1.00 66.06 481 PRO A O 1
ATOM 3492 N N . GLU A 1 482 ? -7.723 14.521 31.224 1.00 70.88 482 GLU A N 1
ATOM 3493 C CA . GLU A 1 482 ? -8.111 15.935 31.253 1.00 70.88 482 GLU A CA 1
ATOM 3494 C C . GLU A 1 482 ? -7.521 16.782 30.103 1.00 70.88 482 GLU A C 1
ATOM 3496 O O . GLU A 1 482 ? -7.952 17.919 29.904 1.00 70.88 482 GLU A O 1
ATOM 3501 N N . ARG A 1 483 ? -6.546 16.247 29.351 1.00 73.19 483 ARG A N 1
ATOM 3502 C CA . ARG A 1 483 ? -5.915 16.878 28.182 1.00 73.19 483 ARG A CA 1
ATOM 3503 C C . ARG A 1 483 ? -6.348 16.296 26.839 1.00 73.19 483 ARG A C 1
ATOM 3505 O O . ARG A 1 483 ? -5.826 16.735 25.824 1.00 73.19 483 ARG A O 1
ATOM 3512 N N . ILE A 1 484 ? -7.292 15.360 26.817 1.00 75.56 484 ILE A N 1
ATOM 3513 C CA . ILE A 1 484 ? -7.761 14.702 25.592 1.00 75.56 484 ILE A CA 1
ATOM 3514 C C . ILE A 1 484 ? -9.285 14.813 25.544 1.00 75.56 484 ILE A C 1
ATOM 3516 O O . ILE A 1 484 ? -9.966 14.319 26.441 1.00 75.56 484 ILE A O 1
ATOM 3520 N N . ASP A 1 485 ? -9.828 15.460 24.519 1.00 77.81 485 ASP A N 1
ATOM 3521 C CA . ASP A 1 485 ? -11.246 15.353 24.182 1.00 77.81 485 ASP A CA 1
ATOM 3522 C C . ASP A 1 485 ? -11.501 14.018 23.480 1.00 77.81 485 ASP A C 1
ATOM 3524 O O . ASP A 1 485 ? -10.689 13.558 22.678 1.00 77.81 485 ASP A O 1
ATOM 3528 N N . ARG A 1 486 ? -12.584 13.327 23.818 1.00 81.44 486 ARG A N 1
ATOM 3529 C CA . ARG A 1 486 ? -12.719 11.920 23.430 1.00 81.44 486 ARG A CA 1
ATOM 3530 C C . ARG A 1 486 ? -14.153 11.471 23.263 1.00 81.44 486 ARG A C 1
ATOM 3532 O O . ARG A 1 486 ? -15.020 11.803 24.069 1.00 81.44 486 ARG A O 1
ATOM 3539 N N . THR A 1 487 ? -14.354 10.605 22.280 1.00 83.69 487 THR A N 1
ATOM 3540 C CA . THR A 1 487 ? -15.577 9.813 22.124 1.00 83.69 487 THR A CA 1
ATOM 3541 C C . THR A 1 487 ? -15.200 8.343 22.161 1.00 83.69 487 THR A C 1
ATOM 3543 O O . THR A 1 487 ? -14.328 7.927 21.405 1.00 83.69 487 THR A O 1
ATOM 3546 N N . ILE A 1 488 ? -15.814 7.569 23.060 1.00 85.94 488 ILE A N 1
ATOM 3547 C CA . ILE A 1 488 ? -15.536 6.135 23.203 1.00 85.94 488 ILE A CA 1
ATOM 3548 C C . ILE A 1 488 ? -16.848 5.374 23.308 1.00 85.94 488 ILE A C 1
ATOM 3550 O O . ILE A 1 488 ? -17.505 5.397 24.354 1.00 85.94 488 ILE A O 1
ATOM 3554 N N . GLU A 1 489 ? -17.235 4.708 22.230 1.00 86.00 489 GLU A N 1
ATOM 3555 C CA . GLU A 1 489 ? -18.550 4.081 22.120 1.00 86.00 489 GLU A CA 1
ATOM 3556 C C . GLU A 1 489 ? -18.561 2.873 21.190 1.00 86.00 489 GLU A C 1
ATOM 3558 O O . GLU A 1 489 ? -17.738 2.733 20.299 1.00 86.00 489 GLU A O 1
ATOM 3563 N N . ASN A 1 490 ? -19.528 1.993 21.399 1.00 85.56 490 ASN A N 1
ATOM 3564 C CA . ASN A 1 490 ? -19.771 0.787 20.629 1.00 85.56 490 ASN A CA 1
ATOM 3565 C C . ASN A 1 490 ? -18.542 -0.128 20.477 1.00 85.56 490 ASN A C 1
ATOM 3567 O O . ASN A 1 490 ? -18.427 -0.835 19.489 1.00 85.56 490 ASN A O 1
ATOM 3571 N N . ASN A 1 491 ? -17.610 -0.133 21.434 1.00 87.12 491 ASN A N 1
ATOM 3572 C CA . ASN A 1 491 ? -16.469 -1.053 21.417 1.00 87.12 491 ASN A CA 1
ATOM 3573 C C . ASN A 1 491 ? -16.782 -2.327 22.213 1.00 87.12 491 ASN A C 1
ATOM 3575 O O . ASN A 1 491 ? -17.471 -2.264 23.237 1.00 87.12 491 ASN A O 1
ATOM 3579 N N . LEU A 1 492 ? -16.222 -3.465 21.796 1.00 88.12 492 LEU A N 1
ATOM 3580 C CA . LEU A 1 492 ? -16.068 -4.645 22.648 1.00 88.12 492 LEU A CA 1
ATOM 3581 C C . LEU A 1 492 ? -14.774 -4.504 23.437 1.00 88.12 492 LEU A C 1
ATOM 3583 O O . LEU A 1 492 ? -13.704 -4.393 22.850 1.00 88.12 492 LEU A O 1
ATOM 3587 N N . ILE A 1 493 ? -14.876 -4.536 24.762 1.00 90.38 493 ILE A N 1
ATOM 3588 C CA . ILE A 1 493 ? -13.724 -4.464 25.660 1.00 90.38 493 ILE A CA 1
ATOM 3589 C C . ILE A 1 493 ? -13.832 -5.623 26.651 1.00 90.38 493 ILE A C 1
ATOM 3591 O O . ILE A 1 493 ? -14.717 -5.647 27.513 1.00 90.38 493 ILE A O 1
ATOM 3595 N N . GLN A 1 494 ? -12.945 -6.605 26.522 1.00 87.81 494 GLN A N 1
ATOM 3596 C CA . GLN A 1 494 ? -13.015 -7.864 27.264 1.00 87.81 494 GLN A CA 1
ATOM 3597 C C . GLN A 1 494 ? -12.545 -7.742 28.721 1.00 87.81 494 GLN A C 1
ATOM 3599 O O . GLN A 1 494 ? -13.118 -8.343 29.635 1.00 87.81 494 GLN A O 1
ATOM 3604 N N . SER A 1 495 ? -11.483 -6.977 28.945 1.00 86.25 495 SER A N 1
ATOM 3605 C CA . SER A 1 495 ? -10.678 -6.954 30.154 1.00 86.25 495 SER A CA 1
ATOM 3606 C C . SER A 1 495 ? -10.211 -5.535 30.459 1.00 86.25 495 SER A C 1
ATOM 3608 O O . SER A 1 495 ? -9.310 -4.985 29.831 1.00 86.25 495 SER A O 1
ATOM 3610 N N . MET A 1 496 ? -10.793 -4.953 31.506 1.00 87.38 496 MET A N 1
ATOM 3611 C CA . MET A 1 496 ? -10.291 -3.731 32.125 1.00 87.38 496 MET A CA 1
ATOM 3612 C C . MET A 1 496 ? -10.340 -3.840 33.650 1.00 87.38 496 MET A C 1
ATOM 3614 O O . MET A 1 496 ? -11.301 -4.373 34.223 1.00 87.38 496 MET A O 1
ATOM 3618 N N . PRO A 1 497 ? -9.351 -3.283 34.368 1.00 86.31 497 PRO A N 1
ATOM 3619 C CA . PRO A 1 497 ? -9.419 -3.207 35.815 1.00 86.31 497 PRO A CA 1
ATOM 3620 C C . PRO A 1 497 ? -10.626 -2.384 36.302 1.00 86.31 497 PRO A C 1
ATOM 3622 O O . PRO A 1 497 ? -10.825 -1.248 35.887 1.00 86.31 497 PRO A O 1
ATOM 3625 N N . ALA A 1 498 ? -11.376 -2.890 37.287 1.00 87.19 498 ALA A N 1
ATOM 3626 C CA . ALA A 1 498 ? -12.593 -2.226 37.786 1.00 87.19 498 ALA A CA 1
ATOM 3627 C C . ALA A 1 498 ? -12.391 -0.774 38.271 1.00 87.19 498 ALA A C 1
ATOM 3629 O O . ALA A 1 498 ? -13.294 0.047 38.167 1.00 87.19 498 ALA A O 1
ATOM 3630 N N . TRP A 1 499 ? -11.211 -0.455 38.812 1.00 86.94 499 TRP A N 1
ATOM 3631 C CA . TRP A 1 499 ? -10.883 0.914 39.223 1.00 86.94 499 TRP A CA 1
ATOM 3632 C C . TRP A 1 499 ? -10.689 1.848 38.022 1.00 86.94 499 TRP A C 1
ATOM 3634 O O . TRP A 1 499 ? -10.994 3.027 38.146 1.00 86.94 499 TRP A O 1
ATOM 3644 N N . LEU A 1 500 ? -10.191 1.329 36.895 1.00 85.38 500 LEU A N 1
ATOM 3645 C CA . LEU A 1 500 ? -9.965 2.089 35.670 1.00 85.38 500 LEU A CA 1
ATOM 3646 C C . LEU A 1 500 ? -11.296 2.340 34.963 1.00 85.38 500 LEU A C 1
ATOM 3648 O O . LEU A 1 500 ? -11.576 3.476 34.614 1.00 85.38 500 LEU A O 1
ATOM 3652 N N . ILE A 1 501 ? -12.163 1.323 34.879 1.00 87.38 501 ILE A N 1
ATOM 3653 C CA . ILE A 1 501 ? -13.548 1.490 34.401 1.00 87.38 501 ILE A CA 1
ATOM 3654 C C . ILE A 1 501 ? -14.248 2.596 35.193 1.00 87.38 501 ILE A C 1
ATOM 3656 O O . ILE A 1 501 ? -14.846 3.491 34.609 1.00 87.38 501 ILE A O 1
ATOM 3660 N N . GLN A 1 502 ? -14.154 2.551 36.526 1.00 86.38 502 GLN A N 1
ATOM 3661 C CA . GLN A 1 502 ? -14.793 3.553 37.372 1.00 86.38 502 GLN A CA 1
ATOM 3662 C C . GLN A 1 502 ? -14.184 4.949 37.194 1.00 86.38 502 GLN A C 1
ATOM 3664 O O . GLN A 1 502 ? -14.924 5.920 37.124 1.00 86.38 502 GLN A O 1
ATOM 3669 N N . TYR A 1 503 ? -12.858 5.051 37.097 1.00 85.69 503 TYR A N 1
ATOM 3670 C CA . TYR A 1 503 ? -12.188 6.320 36.820 1.00 85.69 503 TYR A CA 1
ATOM 3671 C C . TYR A 1 503 ? -12.631 6.919 35.479 1.00 85.69 503 TYR A C 1
ATOM 3673 O O . TYR A 1 503 ? -12.958 8.100 35.416 1.00 85.69 503 TYR A O 1
ATOM 3681 N N . ILE A 1 504 ? -12.706 6.101 34.426 1.00 85.44 504 ILE A N 1
ATOM 3682 C CA . ILE A 1 504 ? -13.145 6.558 33.107 1.00 85.44 504 ILE A CA 1
ATOM 3683 C C . ILE A 1 504 ? -14.614 6.990 33.151 1.00 85.44 504 ILE A C 1
ATOM 3685 O O . ILE A 1 504 ? -14.922 8.084 32.695 1.00 85.44 504 ILE A O 1
ATOM 3689 N N . GLU A 1 505 ? -15.502 6.185 33.738 1.00 88.12 505 GLU A N 1
ATOM 3690 C CA . GLU A 1 505 ? -16.935 6.496 33.857 1.00 88.12 505 GLU A CA 1
ATOM 3691 C C . GLU A 1 505 ? -17.197 7.789 34.650 1.00 88.12 505 GLU A C 1
ATOM 3693 O O . GLU A 1 505 ? -18.035 8.597 34.252 1.00 88.12 505 GLU A O 1
ATOM 3698 N N . ASP A 1 506 ? -16.491 7.987 35.767 1.00 84.44 506 ASP A N 1
ATOM 3699 C CA . ASP A 1 506 ? -16.749 9.103 36.680 1.00 84.44 506 ASP A CA 1
ATOM 3700 C C . ASP A 1 506 ? -16.097 10.415 36.196 1.00 84.44 506 ASP A C 1
ATOM 3702 O O . ASP A 1 506 ? -16.719 11.478 36.287 1.00 84.44 506 ASP A O 1
ATOM 3706 N N . 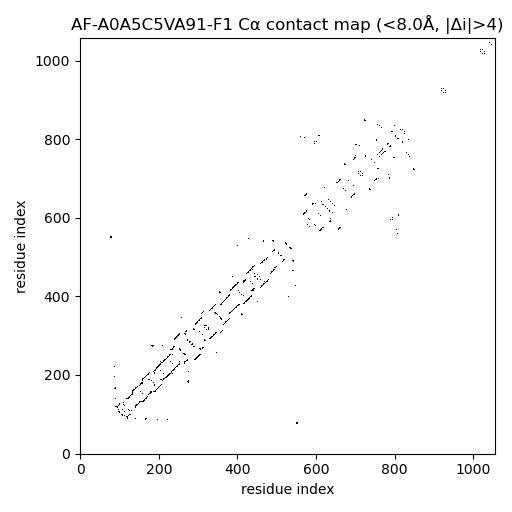ASP A 1 507 ? -14.862 10.350 35.679 1.00 75.00 507 ASP A N 1
ATOM 3707 C CA . ASP A 1 507 ? -14.014 11.533 35.475 1.00 75.00 507 ASP A CA 1
ATOM 3708 C C . ASP A 1 507 ? -13.687 11.833 34.000 1.00 75.00 507 ASP A C 1
ATOM 3710 O O . ASP A 1 507 ? -13.349 12.975 33.680 1.00 75.00 507 ASP A O 1
ATOM 3714 N N . ALA A 1 508 ? -13.779 10.851 33.091 1.00 76.69 508 ALA A N 1
ATOM 3715 C CA . ALA A 1 508 ? -13.278 11.000 31.720 1.00 76.69 508 ALA A CA 1
ATOM 3716 C C . ALA A 1 508 ? -14.367 10.946 30.635 1.00 76.69 508 ALA A C 1
ATOM 3718 O O . ALA A 1 508 ? -14.354 11.793 29.740 1.00 76.69 508 ALA A O 1
ATOM 3719 N N . VAL A 1 509 ? -15.268 9.960 30.693 1.00 82.38 509 VAL A N 1
ATOM 3720 C CA . VAL A 1 509 ? -16.313 9.657 29.699 1.00 82.38 509 VAL A CA 1
ATOM 3721 C C . VAL A 1 509 ? -17.585 9.182 30.421 1.00 82.38 509 VAL A C 1
ATOM 3723 O O . VAL A 1 509 ? -17.795 7.979 30.590 1.00 82.38 509 VAL A O 1
ATOM 3726 N N . PRO A 1 510 ? -18.460 10.104 30.862 1.00 84.38 510 PRO A N 1
ATOM 3727 C CA . PRO A 1 510 ? -19.739 9.733 31.461 1.00 84.38 510 PRO A CA 1
ATOM 3728 C C . PRO A 1 510 ? -20.579 8.873 30.507 1.00 84.38 510 PRO A C 1
ATOM 3730 O O . PRO A 1 510 ? -20.812 9.264 29.364 1.00 84.38 510 PRO A O 1
ATOM 3733 N N . GLY A 1 511 ? -21.058 7.718 30.974 1.00 85.50 511 GLY A N 1
ATOM 3734 C CA . GLY A 1 511 ? -21.773 6.739 30.153 1.00 85.50 511 GLY A CA 1
ATOM 3735 C C . GLY A 1 511 ? -20.879 5.696 29.474 1.00 85.50 511 GLY A C 1
ATOM 3736 O O . GLY A 1 511 ? -21.406 4.874 28.728 1.00 85.50 511 GLY A O 1
ATOM 3737 N N . PHE A 1 512 ? -19.565 5.675 29.733 1.00 88.75 512 PHE A N 1
ATOM 3738 C CA . PHE A 1 512 ? -18.612 4.717 29.152 1.00 88.75 512 PHE A CA 1
ATOM 3739 C C . PHE A 1 512 ? -19.100 3.261 29.200 1.00 88.75 512 PHE A C 1
ATOM 3741 O O . PHE A 1 512 ? -19.114 2.570 28.184 1.00 88.75 512 PHE A O 1
ATOM 3748 N N . THR A 1 513 ? -19.554 2.805 30.367 1.00 87.88 513 THR A N 1
ATOM 3749 C CA . THR A 1 513 ? -20.064 1.444 30.595 1.00 87.88 513 THR A CA 1
ATOM 3750 C C . THR A 1 513 ? -21.398 1.167 29.904 1.00 87.88 513 THR A C 1
ATOM 3752 O O . THR A 1 513 ? -21.714 0.011 29.642 1.00 87.88 513 THR A O 1
ATOM 3755 N N . GLN A 1 514 ? -22.197 2.203 29.633 1.00 87.50 514 GLN A N 1
ATOM 3756 C CA . GLN A 1 514 ? -23.461 2.085 28.904 1.00 87.50 514 GLN A CA 1
ATOM 3757 C C . GLN A 1 514 ? -23.236 2.059 27.390 1.00 87.50 514 GLN A C 1
ATOM 3759 O O . GLN A 1 514 ? -23.981 1.390 26.677 1.00 87.50 514 GLN A O 1
ATOM 3764 N N . ASN A 1 515 ? -22.229 2.790 26.921 1.00 86.62 515 ASN A N 1
ATOM 3765 C CA . ASN A 1 515 ? -21.952 2.974 25.506 1.00 86.62 515 ASN A CA 1
ATOM 3766 C C . ASN A 1 515 ? -21.030 1.891 24.938 1.00 86.62 515 ASN A C 1
ATOM 3768 O O . ASN A 1 515 ? -20.873 1.848 23.730 1.00 86.62 515 ASN A O 1
ATOM 3772 N N . ASN A 1 516 ? -20.424 1.027 25.760 1.00 86.00 516 ASN A N 1
ATOM 3773 C CA . ASN A 1 516 ? -19.498 -0.019 25.311 1.00 86.00 516 ASN A CA 1
ATOM 3774 C C . ASN A 1 516 ? -19.882 -1.400 25.861 1.00 86.00 516 ASN A C 1
ATOM 3776 O O . ASN A 1 516 ? -20.449 -1.531 26.950 1.00 86.00 516 ASN A O 1
ATOM 3780 N N . TYR A 1 517 ? -19.517 -2.448 25.126 1.00 85.44 517 TYR A N 1
ATOM 3781 C CA . TYR A 1 517 ? -19.734 -3.837 25.510 1.00 85.44 517 TYR A CA 1
ATOM 3782 C C . TYR A 1 517 ? -18.581 -4.344 26.376 1.00 85.44 517 TYR A C 1
ATOM 3784 O O . TYR A 1 517 ? -17.547 -4.783 25.879 1.00 85.44 517 TYR A O 1
ATOM 3792 N N . LEU A 1 518 ? -18.783 -4.334 27.694 1.00 83.62 518 LEU A N 1
ATOM 3793 C CA . LEU A 1 518 ? -17.835 -4.898 28.660 1.00 83.62 518 LEU A CA 1
ATOM 3794 C C . LEU A 1 518 ? -18.138 -6.387 28.905 1.00 83.62 518 LEU A C 1
ATOM 3796 O O . LEU A 1 518 ? -18.783 -6.745 29.896 1.00 83.62 518 LEU A O 1
ATOM 3800 N N . SER A 1 519 ? -17.744 -7.254 27.968 1.00 71.62 519 SER A N 1
ATOM 3801 C CA . SER A 1 519 ? -18.088 -8.685 27.966 1.00 71.62 519 SER A CA 1
ATOM 3802 C C . SER A 1 519 ? -16.931 -9.572 27.509 1.00 71.62 519 SER A C 1
ATOM 3804 O O . SER A 1 519 ? -16.064 -9.146 26.763 1.00 71.62 519 SER A O 1
ATOM 3806 N N . VAL A 1 520 ? -16.939 -10.836 27.940 1.00 63.91 520 VAL A N 1
ATOM 3807 C CA . VAL A 1 520 ? -15.798 -11.762 27.847 1.00 63.91 520 VAL A CA 1
ATOM 3808 C C . VAL A 1 520 ? -15.569 -12.394 26.474 1.00 63.91 520 VAL A C 1
ATOM 3810 O O . VAL A 1 520 ? -14.633 -13.178 26.364 1.00 63.91 520 VAL A O 1
ATOM 3813 N N . ASP A 1 521 ? -16.393 -12.139 25.460 1.00 64.31 521 ASP A N 1
ATOM 3814 C CA . ASP A 1 521 ? -16.448 -13.076 24.337 1.00 64.31 521 ASP A CA 1
ATOM 3815 C C . ASP A 1 521 ? -16.617 -12.426 22.960 1.00 64.31 521 ASP A C 1
ATOM 3817 O O . ASP A 1 521 ? -17.742 -12.129 22.562 1.00 64.31 521 ASP A O 1
ATOM 3821 N N . PRO A 1 522 ? -15.518 -12.243 22.212 1.00 64.38 522 PRO A N 1
ATOM 3822 C CA . PRO A 1 522 ? -15.548 -12.189 20.755 1.00 64.38 522 PRO A CA 1
ATOM 3823 C C . PRO A 1 522 ? -15.488 -13.587 20.094 1.00 64.38 522 PRO A C 1
ATOM 3825 O O . PRO A 1 522 ? -15.363 -13.658 18.879 1.00 64.38 522 PRO A O 1
ATOM 3828 N N . LEU A 1 523 ? -15.569 -14.699 20.839 1.00 69.81 523 LEU A N 1
ATOM 3829 C CA . LEU A 1 523 ? -15.510 -16.087 20.352 1.00 69.81 523 LEU A CA 1
ATOM 3830 C C . LEU A 1 523 ? -14.371 -16.334 19.351 1.00 69.81 523 LEU A C 1
ATOM 3832 O O . LEU A 1 523 ? -14.607 -16.822 18.254 1.00 69.81 523 LEU A O 1
ATOM 3836 N N . PHE A 1 524 ? -13.128 -16.004 19.700 1.00 80.00 524 PHE A N 1
ATOM 3837 C CA . PHE A 1 524 ? -11.986 -16.319 18.834 1.00 80.00 524 PHE A CA 1
ATOM 3838 C C . PHE A 1 524 ? -11.781 -17.834 18.664 1.00 80.00 524 PHE A C 1
ATOM 3840 O O . PHE A 1 524 ? -12.047 -18.602 19.591 1.00 80.00 524 PHE A O 1
ATOM 3847 N N . VAL A 1 525 ? -11.274 -18.273 17.509 1.00 79.06 525 VAL A N 1
ATOM 3848 C CA . VAL A 1 525 ? -11.038 -19.687 17.169 1.00 79.06 525 VAL A CA 1
ATOM 3849 C C . VAL A 1 525 ? -10.030 -20.334 18.122 1.00 79.06 525 VAL A C 1
ATOM 3851 O O . VAL A 1 525 ? -10.382 -21.319 18.772 1.00 79.06 525 VAL A O 1
ATOM 3854 N N . ASP A 1 526 ? -8.817 -19.784 18.252 1.00 76.75 526 ASP A N 1
ATOM 3855 C CA . ASP A 1 526 ? -7.809 -20.280 19.200 1.00 76.75 526 ASP A CA 1
ATOM 3856 C C . ASP A 1 526 ? -6.745 -19.218 19.524 1.00 76.75 526 ASP A C 1
ATOM 3858 O O . ASP A 1 526 ? -5.649 -19.198 18.966 1.00 76.75 526 ASP A O 1
ATOM 3862 N N . VAL A 1 527 ? -7.051 -18.350 20.490 1.00 75.81 527 VAL A N 1
ATOM 3863 C CA . VAL A 1 527 ? -6.133 -17.296 20.965 1.00 75.81 527 VAL A CA 1
ATOM 3864 C C . VAL A 1 527 ? -4.795 -17.860 21.448 1.00 75.81 527 VAL A C 1
ATOM 3866 O O . VAL A 1 527 ? -3.761 -17.223 21.274 1.00 75.81 527 VAL A O 1
ATOM 3869 N N . ALA A 1 528 ? -4.790 -19.047 22.067 1.00 72.75 528 ALA A N 1
ATOM 3870 C CA . ALA A 1 528 ? -3.562 -19.632 22.604 1.00 72.75 528 ALA A CA 1
ATOM 3871 C C . ALA A 1 528 ? -2.604 -20.078 21.490 1.00 72.75 528 ALA A C 1
ATOM 3873 O O . ALA A 1 528 ? -1.395 -20.107 21.711 1.00 72.75 528 ALA A O 1
ATOM 3874 N N . ALA A 1 529 ? -3.146 -20.395 20.313 1.00 71.25 529 ALA A N 1
ATOM 3875 C CA . ALA A 1 529 ? -2.392 -20.670 19.097 1.00 71.25 529 ALA A CA 1
ATOM 3876 C C . ALA A 1 529 ? -2.158 -19.418 18.226 1.00 71.25 529 ALA A C 1
ATOM 3878 O O . ALA A 1 529 ? -1.661 -19.549 17.113 1.00 71.25 529 ALA A O 1
ATOM 3879 N N . GLY A 1 530 ? -2.528 -18.218 18.693 1.00 68.62 530 GLY A N 1
ATOM 3880 C CA . GLY A 1 530 ? -2.438 -16.983 17.904 1.00 68.62 530 GLY A CA 1
ATOM 3881 C C . GLY A 1 530 ? -3.502 -16.856 16.807 1.00 68.62 530 GLY A C 1
ATOM 3882 O O . GLY A 1 530 ? -3.386 -15.995 15.942 1.00 68.62 530 GLY A O 1
ATOM 3883 N N . ASN A 1 531 ? -4.546 -17.691 16.829 1.00 76.69 531 ASN A N 1
ATOM 3884 C CA . ASN A 1 531 ? -5.648 -17.630 15.877 1.00 76.69 531 ASN A CA 1
ATOM 3885 C C . ASN A 1 531 ? -6.783 -16.740 16.411 1.00 76.69 531 ASN A C 1
ATOM 3887 O O . ASN A 1 531 ? -7.621 -17.172 17.213 1.00 76.69 531 ASN A O 1
ATOM 3891 N N . PHE A 1 532 ? -6.807 -15.500 15.924 1.00 77.00 532 PHE A N 1
ATOM 3892 C CA . PHE A 1 532 ? -7.791 -14.471 16.267 1.00 77.00 532 PHE A CA 1
ATOM 3893 C C . PHE A 1 532 ? -8.974 -14.393 15.285 1.00 77.00 532 PHE A C 1
ATOM 3895 O O . PHE A 1 532 ? -9.716 -13.415 15.309 1.00 77.00 532 PHE A O 1
ATOM 3902 N N . ALA A 1 533 ? -9.201 -15.413 14.449 1.00 75.19 533 ALA A N 1
ATOM 3903 C CA . ALA A 1 533 ? -10.428 -15.497 13.656 1.00 75.19 533 ALA A CA 1
ATOM 3904 C C . ALA A 1 533 ? -11.653 -15.655 14.572 1.00 75.19 533 ALA A C 1
ATOM 3906 O O . ALA A 1 533 ? -11.558 -16.266 15.638 1.00 75.19 533 ALA A O 1
ATOM 3907 N N . PHE A 1 534 ? -12.811 -15.131 14.174 1.00 79.31 534 PHE A N 1
ATOM 3908 C CA . PHE A 1 534 ? -14.049 -15.261 14.947 1.00 79.31 534 PHE A CA 1
ATOM 3909 C C . PHE A 1 534 ? -14.776 -16.578 14.631 1.00 79.31 534 PHE A C 1
ATOM 3911 O O . PHE A 1 534 ? -14.839 -17.011 13.485 1.00 79.31 534 PHE A O 1
ATOM 3918 N N . GLN A 1 535 ? -15.350 -17.216 15.650 1.00 77.06 535 GLN A N 1
ATOM 3919 C CA . GLN A 1 535 ? -16.260 -18.351 15.502 1.00 77.06 535 GLN A CA 1
ATOM 3920 C C . GLN A 1 535 ? -17.699 -17.865 15.262 1.00 77.06 535 GLN A C 1
ATOM 3922 O O . GLN A 1 535 ? -18.093 -16.774 15.690 1.00 77.06 535 GLN A O 1
ATOM 3927 N N . ASP A 1 536 ? -18.515 -18.729 14.654 1.00 76.25 536 ASP A N 1
ATOM 3928 C CA . ASP A 1 536 ? -19.947 -18.499 14.449 1.00 7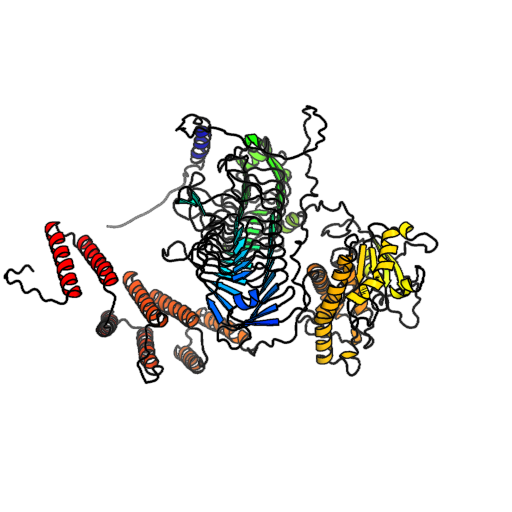6.25 536 ASP A CA 1
ATOM 3929 C C . ASP A 1 536 ? -20.669 -18.084 15.743 1.00 76.25 536 ASP A C 1
ATOM 3931 O O . ASP A 1 536 ? -20.585 -18.748 16.781 1.00 76.25 536 ASP A O 1
ATOM 3935 N N . GLY A 1 537 ? -21.450 -17.004 15.657 1.00 70.62 537 GLY A N 1
ATOM 3936 C CA . GLY A 1 537 ? -22.222 -16.465 16.780 1.00 70.62 537 GLY A CA 1
ATOM 3937 C C . GLY A 1 537 ? -21.465 -15.467 17.659 1.00 70.62 537 GLY A C 1
ATOM 3938 O O . GLY A 1 537 ? -21.994 -15.071 18.700 1.00 70.62 537 GLY A O 1
ATOM 3939 N N . SER A 1 538 ? -20.260 -15.051 17.257 1.00 77.00 538 SER A N 1
ATOM 3940 C CA . SER A 1 538 ? -19.554 -13.945 17.900 1.00 77.00 538 SER A CA 1
ATOM 3941 C C . SER A 1 538 ? -20.359 -12.637 17.830 1.00 77.00 538 SER A C 1
ATOM 3943 O O . SER A 1 538 ? -20.814 -12.263 16.746 1.00 77.00 538 SER A O 1
ATOM 3945 N N . PRO A 1 539 ? -20.491 -11.882 18.939 1.00 69.06 539 PRO A N 1
ATOM 3946 C CA . PRO A 1 539 ? -21.049 -10.529 18.910 1.00 69.06 539 PRO A CA 1
ATOM 3947 C C . PRO A 1 539 ? -20.106 -9.519 18.235 1.00 69.06 539 PRO A C 1
ATOM 3949 O O . PRO A 1 539 ? -20.514 -8.387 17.982 1.00 69.06 539 PRO A O 1
ATOM 3952 N N . ALA A 1 540 ? -18.856 -9.904 17.943 1.00 69.75 540 ALA A N 1
ATOM 3953 C CA . ALA A 1 540 ? -17.895 -9.048 17.256 1.00 69.75 540 ALA A CA 1
ATOM 3954 C C . ALA A 1 540 ? -18.385 -8.637 15.861 1.00 69.75 540 ALA A C 1
ATOM 3956 O O . ALA A 1 540 ? -18.166 -7.497 15.465 1.00 69.75 540 ALA A O 1
ATOM 3957 N N . ASN A 1 541 ? -19.124 -9.511 15.167 1.00 67.81 541 ASN A N 1
ATOM 3958 C CA . ASN A 1 541 ? -19.663 -9.221 13.837 1.00 67.81 541 ASN A CA 1
ATOM 3959 C C . ASN A 1 541 ? -20.638 -8.033 13.858 1.00 67.81 541 ASN A C 1
ATOM 3961 O O . ASN A 1 541 ? -20.571 -7.176 12.987 1.00 67.81 541 ASN A O 1
ATOM 3965 N N . GLU A 1 542 ? -21.508 -7.936 14.870 1.00 70.06 542 GLU A N 1
ATOM 3966 C CA . GLU A 1 542 ? -22.455 -6.813 15.002 1.00 70.06 542 GLU A CA 1
ATOM 3967 C C . GLU A 1 542 ? -21.749 -5.496 15.357 1.00 70.06 542 GLU A C 1
ATOM 3969 O O . GLU A 1 542 ? -22.188 -4.419 14.960 1.00 70.06 542 GLU A O 1
ATOM 3974 N N . ILE A 1 543 ? -20.650 -5.576 16.109 1.00 69.69 543 ILE A N 1
ATOM 3975 C CA . ILE A 1 543 ? -19.862 -4.408 16.518 1.00 69.69 543 ILE A CA 1
ATOM 3976 C C . ILE A 1 543 ? -19.054 -3.865 15.338 1.00 69.69 543 ILE A C 1
ATOM 3978 O O . ILE A 1 543 ? -19.066 -2.658 15.098 1.00 69.69 543 ILE A O 1
ATOM 3982 N N . LEU A 1 544 ? -18.407 -4.754 14.582 1.00 66.25 544 LEU A N 1
ATOM 3983 C CA . LEU A 1 544 ? -17.636 -4.404 13.391 1.00 66.25 544 LEU A CA 1
ATOM 3984 C C . LEU A 1 544 ? -18.534 -3.968 12.225 1.00 66.25 544 LEU A C 1
ATOM 3986 O O . LEU A 1 544 ? -18.141 -3.080 11.480 1.00 66.25 544 LEU A O 1
ATOM 3990 N N . ALA A 1 545 ? -19.764 -4.482 12.109 1.00 60.53 545 ALA A N 1
ATOM 3991 C CA . ALA A 1 545 ? -20.722 -4.031 11.091 1.00 60.53 545 ALA A CA 1
ATOM 3992 C C . ALA A 1 545 ? -21.062 -2.528 11.189 1.00 60.53 545 ALA A C 1
ATOM 3994 O O . ALA A 1 545 ? -21.463 -1.921 10.205 1.00 60.53 545 ALA A O 1
ATOM 3995 N N . GLY A 1 546 ? -20.883 -1.900 12.359 1.00 51.62 546 GLY A N 1
ATOM 3996 C CA . GLY A 1 546 ? -21.057 -0.452 12.524 1.00 51.62 546 GLY A CA 1
ATOM 3997 C C . GLY A 1 546 ? -19.843 0.393 12.114 1.00 51.62 546 GLY A C 1
ATOM 3998 O O . GLY A 1 546 ? -19.897 1.621 12.217 1.00 51.62 546 GLY A O 1
ATOM 3999 N N . ALA A 1 547 ? -18.725 -0.231 11.732 1.00 52.00 547 ALA A N 1
ATOM 4000 C CA . ALA A 1 547 ? -17.452 0.418 11.447 1.00 52.00 547 ALA A CA 1
ATOM 4001 C C . ALA A 1 547 ? -17.336 0.888 9.993 1.00 52.00 547 ALA A C 1
ATOM 4003 O O . ALA A 1 547 ? -16.533 0.370 9.229 1.00 52.00 547 ALA A O 1
ATOM 4004 N N . THR A 1 548 ? -18.086 1.920 9.619 1.00 46.62 548 THR A N 1
ATOM 4005 C CA . THR A 1 548 ? -17.806 2.656 8.382 1.00 46.62 548 THR A CA 1
ATOM 4006 C C . THR A 1 548 ? -16.966 3.898 8.684 1.00 46.62 548 THR A C 1
ATOM 4008 O O . THR A 1 548 ? -17.163 4.605 9.690 1.00 46.62 548 THR A O 1
ATOM 4011 N N . LEU A 1 549 ? -15.988 4.172 7.816 1.00 38.03 549 LEU A N 1
ATOM 4012 C CA . LEU A 1 549 ? -15.508 5.536 7.625 1.00 38.03 549 LEU A CA 1
ATOM 4013 C C . LEU A 1 549 ? -16.735 6.370 7.257 1.00 38.03 549 LEU A C 1
ATOM 4015 O O . LEU A 1 549 ? -17.500 5.988 6.375 1.00 38.03 549 LEU A O 1
ATOM 4019 N N . ALA A 1 550 ? -16.952 7.498 7.931 1.00 30.50 550 ALA A N 1
ATOM 4020 C CA . ALA A 1 550 ? -17.719 8.526 7.249 1.00 30.50 550 ALA A CA 1
ATOM 4021 C C . ALA A 1 550 ? -16.860 8.906 6.037 1.00 30.50 550 ALA A C 1
ATOM 4023 O O . ALA A 1 550 ? -15.720 9.313 6.246 1.00 30.50 550 ALA A O 1
ATOM 4024 N N . ASP A 1 551 ? -17.355 8.694 4.818 1.00 29.19 551 ASP A N 1
ATOM 4025 C CA . ASP A 1 551 ? -16.840 9.371 3.631 1.00 29.19 551 ASP A CA 1
ATOM 4026 C C . ASP A 1 551 ? -17.206 10.847 3.767 1.00 29.19 551 ASP A C 1
ATOM 4028 O O . ASP A 1 551 ? -18.385 11.167 3.966 1.00 29.19 551 ASP A O 1
ATOM 4032 N N . PRO A 1 552 ? -16.240 11.763 3.717 1.00 28.83 552 PRO A N 1
ATOM 4033 C CA . PRO A 1 552 ? -16.585 13.155 3.861 1.00 28.83 552 PRO A CA 1
ATOM 4034 C C . PRO A 1 552 ? -16.077 13.990 2.677 1.00 28.83 552 PRO A C 1
ATOM 4036 O O . PRO A 1 552 ? -16.014 15.215 2.745 1.00 28.83 552 PRO A O 1
ATOM 4039 N N . GLY A 1 553 ? -15.845 13.326 1.539 1.00 23.95 553 GLY A N 1
ATOM 4040 C CA . GLY A 1 553 ? -15.578 13.920 0.233 1.00 23.95 553 GLY A CA 1
ATOM 4041 C C . GLY A 1 553 ? -16.788 14.086 -0.698 1.00 23.95 553 GLY A C 1
ATOM 4042 O O . GLY A 1 553 ? -16.610 14.647 -1.777 1.00 23.95 553 GLY A O 1
ATOM 4043 N N . SER A 1 554 ? -18.018 13.714 -0.321 1.00 25.48 554 SER A N 1
ATOM 4044 C CA . SER A 1 554 ? -19.222 13.849 -1.181 1.00 25.48 554 SER A CA 1
ATOM 4045 C C . SER A 1 554 ? -19.767 15.287 -1.341 1.00 25.48 554 SER A C 1
ATOM 4047 O O . SER A 1 554 ? -20.969 15.542 -1.442 1.00 25.48 554 SER A O 1
ATOM 4049 N N . GLY A 1 555 ? -18.865 16.269 -1.422 1.00 24.91 555 GLY A N 1
ATOM 4050 C CA . GLY A 1 555 ? -19.160 17.616 -1.915 1.00 24.91 555 GLY A CA 1
ATOM 4051 C C . GLY A 1 555 ? -19.326 17.697 -3.439 1.00 24.91 555 GLY A C 1
ATOM 4052 O O . GLY A 1 555 ? -19.721 18.747 -3.946 1.00 24.91 555 GLY A O 1
ATOM 4053 N N . ASN A 1 556 ? -19.066 16.606 -4.160 1.00 25.69 556 ASN A N 1
ATOM 4054 C CA . ASN A 1 556 ? -19.605 16.365 -5.489 1.00 25.69 556 ASN A CA 1
ATOM 4055 C C . ASN A 1 556 ? -20.392 15.057 -5.410 1.00 25.69 556 ASN A C 1
ATOM 4057 O O . ASN A 1 556 ? -19.898 14.071 -4.873 1.00 25.69 556 ASN A O 1
ATOM 4061 N N . THR A 1 557 ? -21.642 15.084 -5.846 1.00 26.61 557 THR A N 1
ATOM 4062 C CA . THR A 1 557 ? -22.544 13.936 -5.816 1.00 26.61 557 THR A CA 1
ATOM 4063 C C . THR A 1 557 ? -22.020 12.842 -6.742 1.00 26.61 557 THR A C 1
ATOM 4065 O O . THR A 1 557 ? -22.313 12.874 -7.933 1.00 26.61 557 THR A O 1
ATOM 4068 N N . ASP A 1 558 ? -21.270 11.895 -6.188 1.00 23.58 558 ASP A N 1
ATOM 4069 C CA . ASP A 1 558 ? -21.115 10.554 -6.741 1.00 23.58 558 ASP A CA 1
ATOM 4070 C C . ASP A 1 558 ? -22.004 9.608 -5.910 1.00 23.58 558 ASP A C 1
ATOM 4072 O O . ASP A 1 558 ? -21.793 9.462 -4.699 1.00 23.58 558 ASP A O 1
ATOM 4076 N N . PRO A 1 559 ? -23.101 9.081 -6.475 1.00 26.00 559 PRO A N 1
ATOM 4077 C CA . PRO A 1 559 ? -24.008 8.207 -5.762 1.00 26.00 559 PRO A CA 1
ATOM 4078 C C . PRO A 1 559 ? -23.474 6.772 -5.813 1.00 26.00 559 PRO A C 1
ATOM 4080 O O . PRO A 1 559 ? -23.708 6.070 -6.786 1.00 26.00 559 PRO A O 1
ATOM 4083 N N . GLY A 1 560 ? -22.842 6.311 -4.733 1.00 28.70 560 GLY A N 1
ATOM 4084 C CA . GLY A 1 560 ? -22.744 4.874 -4.463 1.00 28.70 560 GLY A CA 1
ATOM 4085 C C . GLY A 1 560 ? -21.390 4.375 -3.977 1.00 28.70 560 GLY A C 1
ATOM 4086 O O . GLY A 1 560 ? -20.631 3.799 -4.738 1.00 28.70 560 GLY A O 1
ATOM 4087 N N . SER A 1 561 ? -21.149 4.439 -2.670 1.00 23.86 561 SER A N 1
ATOM 4088 C CA . SER A 1 561 ? -20.620 3.265 -1.969 1.00 23.86 561 SER A CA 1
ATOM 4089 C C . SER A 1 561 ? -21.152 3.287 -0.542 1.00 23.86 561 SER A C 1
ATOM 4091 O O . SER A 1 561 ? -20.884 4.187 0.254 1.00 23.86 561 SER A O 1
ATOM 4093 N N . ASN A 1 562 ? -22.044 2.352 -0.248 1.00 25.34 562 ASN A N 1
ATOM 4094 C CA . ASN A 1 562 ? -22.583 2.192 1.084 1.00 25.34 562 ASN A CA 1
ATOM 4095 C C . ASN A 1 562 ? -22.927 0.720 1.277 1.00 25.34 562 ASN A C 1
ATOM 4097 O O . ASN A 1 562 ? -23.847 0.208 0.647 1.00 25.34 562 ASN A O 1
ATOM 4101 N N . THR A 1 563 ? -22.201 0.043 2.158 1.00 27.58 563 THR A N 1
ATOM 4102 C CA . THR A 1 563 ? -22.589 -1.275 2.673 1.00 27.58 563 THR A CA 1
ATOM 4103 C C . THR A 1 563 ? -23.164 -1.156 4.089 1.00 27.58 563 THR A C 1
ATOM 4105 O O . THR A 1 563 ? -22.898 -1.981 4.948 1.00 27.58 563 THR A O 1
ATOM 4108 N N . ASP A 1 564 ? -23.945 -0.099 4.344 1.00 29.33 564 ASP A N 1
ATOM 4109 C CA . ASP A 1 564 ? -25.333 -0.143 4.846 1.00 29.33 564 ASP A CA 1
ATOM 4110 C C . ASP A 1 564 ? -25.943 1.267 4.660 1.00 29.33 564 ASP A C 1
ATOM 4112 O O . ASP A 1 564 ? -26.184 1.996 5.625 1.00 29.33 564 ASP A O 1
ATOM 4116 N N . ASP A 1 565 ? -26.193 1.676 3.401 1.00 33.94 565 ASP A N 1
ATOM 4117 C CA . ASP A 1 565 ? -27.364 2.521 3.135 1.00 33.94 565 ASP A CA 1
ATOM 4118 C C . ASP A 1 565 ? -28.468 1.527 2.881 1.00 33.94 565 ASP A C 1
ATOM 4120 O O . ASP A 1 565 ? -28.800 1.180 1.753 1.00 33.94 565 ASP A O 1
ATOM 4124 N N . SER A 1 566 ? -29.114 1.097 3.945 1.00 38.97 566 SER A N 1
ATOM 4125 C CA . SER A 1 566 ? -30.514 0.733 3.813 1.00 38.97 566 SER A CA 1
ATOM 4126 C C . SER A 1 566 ? -31.398 1.978 3.629 1.00 38.97 566 SER A C 1
ATOM 4128 O O . SER A 1 566 ? -32.615 1.894 3.822 1.00 38.97 566 SER A O 1
ATOM 4130 N N . SER A 1 567 ? -30.841 3.147 3.249 1.00 41.47 567 SER A N 1
ATOM 4131 C CA . SER A 1 567 ? -31.638 4.181 2.601 1.00 41.47 567 SER A CA 1
ATOM 4132 C C . SER A 1 567 ? -31.708 3.922 1.085 1.00 41.47 567 SER A C 1
ATOM 4134 O O . SER A 1 567 ? -30.687 3.872 0.405 1.00 41.47 567 SER A O 1
ATOM 4136 N N . PRO A 1 568 ? -32.925 3.742 0.544 1.00 66.00 568 PRO A N 1
ATOM 4137 C CA . PRO A 1 568 ? -33.193 3.651 -0.887 1.00 66.00 568 PRO A CA 1
ATOM 4138 C C . PRO A 1 568 ? -32.411 4.656 -1.744 1.00 66.00 568 PRO A C 1
ATOM 4140 O O . PRO A 1 568 ? -32.672 5.862 -1.679 1.00 66.00 568 PRO A O 1
ATOM 4143 N N . GLN A 1 569 ? -31.524 4.174 -2.616 1.00 75.50 569 GLN A N 1
ATOM 4144 C CA . GLN A 1 569 ? -30.870 5.004 -3.629 1.00 75.50 569 GLN A CA 1
ATOM 4145 C C . GLN A 1 569 ? -31.822 5.278 -4.795 1.00 75.50 569 GLN A C 1
ATOM 4147 O O . GLN A 1 569 ? -32.661 4.450 -5.144 1.00 75.50 569 GLN A O 1
ATOM 4152 N N . THR A 1 570 ? -31.713 6.453 -5.418 1.00 85.19 570 THR A N 1
ATOM 4153 C CA . THR A 1 570 ? -32.439 6.774 -6.654 1.00 85.19 570 THR A CA 1
ATOM 4154 C C . THR A 1 570 ? -31.457 7.158 -7.744 1.00 85.19 570 THR A C 1
ATOM 4156 O O . THR A 1 570 ? -30.815 8.201 -7.623 1.00 85.19 570 THR A O 1
ATOM 4159 N N . ILE A 1 571 ? -31.416 6.361 -8.813 1.00 87.12 571 ILE A N 1
ATOM 4160 C CA . ILE A 1 571 ? -30.609 6.626 -10.005 1.00 87.12 571 ILE A CA 1
ATOM 4161 C C . ILE A 1 571 ? -31.489 7.140 -11.142 1.00 87.12 571 ILE A C 1
ATOM 4163 O O . ILE A 1 571 ? -32.531 6.550 -11.437 1.00 87.12 571 ILE A O 1
ATOM 4167 N N . ARG A 1 572 ? -31.070 8.243 -11.774 1.00 91.19 572 ARG A N 1
ATOM 4168 C CA . ARG A 1 572 ? -31.689 8.829 -12.976 1.00 91.19 572 ARG A CA 1
ATOM 4169 C C . ARG A 1 572 ? -30.705 8.778 -14.132 1.00 91.19 572 ARG A C 1
ATOM 4171 O O . ARG A 1 572 ? -29.771 9.575 -14.164 1.00 91.19 572 ARG A O 1
ATOM 4178 N N . GLN A 1 573 ? -30.937 7.888 -15.087 1.00 94.25 573 GLN A N 1
ATOM 4179 C CA . GLN A 1 573 ? -29.970 7.600 -16.142 1.00 94.25 573 GLN A CA 1
ATOM 4180 C C . GLN A 1 573 ? -30.558 7.786 -17.542 1.00 94.25 573 GLN A C 1
ATOM 4182 O O . GLN A 1 573 ? -31.679 7.361 -17.826 1.00 94.25 573 GLN A O 1
ATOM 4187 N N . LEU A 1 574 ? -29.782 8.396 -18.435 1.00 94.25 574 LEU A N 1
ATOM 4188 C CA . LEU A 1 574 ? -30.057 8.391 -19.871 1.00 94.25 574 LEU A CA 1
ATOM 4189 C C . LEU A 1 574 ? -29.148 7.368 -20.553 1.00 94.25 574 LEU A C 1
ATOM 4191 O O . LEU A 1 574 ? -27.941 7.411 -20.361 1.00 94.25 574 LEU A O 1
ATOM 4195 N N . ILE A 1 575 ? -29.690 6.492 -21.396 1.00 94.44 575 ILE A N 1
ATOM 4196 C CA . ILE A 1 575 ? -28.884 5.525 -22.153 1.00 94.44 575 ILE A CA 1
ATOM 4197 C C . ILE A 1 575 ? -28.956 5.816 -23.649 1.00 94.44 575 ILE A C 1
ATOM 4199 O O . ILE A 1 575 ? -30.024 5.780 -24.263 1.00 94.44 575 ILE A O 1
ATOM 4203 N N . LEU A 1 576 ? -27.795 6.056 -24.248 1.00 93.19 576 LEU A N 1
ATOM 4204 C CA . LEU A 1 576 ? -27.590 6.219 -25.682 1.00 93.19 576 LEU A CA 1
ATOM 4205 C C . LEU A 1 576 ? -26.792 5.007 -26.169 1.00 93.19 576 LEU A C 1
ATOM 4207 O O . LEU A 1 576 ? -25.566 4.981 -26.068 1.00 93.19 576 LEU A O 1
ATOM 4211 N N . GLY A 1 577 ? -27.507 3.972 -26.619 1.00 90.25 577 GLY A N 1
ATOM 4212 C CA . GLY A 1 577 ? -26.927 2.635 -26.739 1.00 90.25 577 GLY A CA 1
ATOM 4213 C C . GLY A 1 577 ? -27.337 1.825 -27.968 1.00 90.25 577 GLY A C 1
ATOM 4214 O O . GLY A 1 577 ? -28.233 2.207 -28.727 1.00 90.25 577 GLY A O 1
ATOM 4215 N N . HIS A 1 578 ? -26.688 0.666 -28.128 1.00 88.88 578 HIS A N 1
ATOM 4216 C CA . HIS A 1 578 ? -26.930 -0.338 -29.177 1.00 88.88 578 HIS A CA 1
ATOM 4217 C C . HIS A 1 578 ? -27.390 -1.715 -28.632 1.00 88.88 578 HIS A C 1
ATOM 4219 O O . HIS A 1 578 ? -27.674 -1.870 -27.443 1.00 88.88 578 HIS A O 1
ATOM 4225 N N . SER A 1 579 ? -27.582 -2.701 -29.518 1.00 88.88 579 SER A N 1
ATOM 4226 C CA . SER A 1 579 ? -28.336 -3.933 -29.232 1.00 88.88 579 SER A CA 1
ATOM 4227 C C . SER A 1 579 ? -27.758 -4.803 -28.113 1.00 88.88 579 SER A C 1
ATOM 4229 O O . SER A 1 579 ? -28.513 -5.561 -27.514 1.00 88.88 579 SER A O 1
ATOM 4231 N N . LEU A 1 580 ? -26.479 -4.665 -27.756 1.00 90.50 580 LEU A N 1
ATOM 4232 C CA . LEU A 1 580 ? -25.898 -5.369 -26.600 1.00 90.50 580 LEU A CA 1
ATOM 4233 C C . LEU A 1 580 ? -26.396 -4.852 -25.237 1.00 90.50 580 LEU A C 1
ATOM 4235 O O . LEU A 1 580 ? -26.271 -5.554 -24.244 1.00 90.50 580 LEU A O 1
ATOM 4239 N N . ILE A 1 581 ? -27.047 -3.684 -25.193 1.00 91.81 581 ILE A N 1
ATOM 4240 C CA . ILE A 1 581 ? -27.719 -3.173 -23.987 1.00 91.81 581 ILE A CA 1
ATOM 4241 C C . ILE A 1 581 ? -29.220 -3.508 -24.007 1.00 91.81 581 ILE A C 1
ATOM 4243 O O . ILE A 1 581 ? -29.803 -3.816 -22.968 1.00 91.81 581 ILE A O 1
ATOM 4247 N N . ASN A 1 582 ? -29.872 -3.434 -25.174 1.00 90.50 582 ASN A N 1
ATOM 4248 C CA . ASN A 1 582 ? -31.336 -3.515 -25.280 1.00 90.50 582 ASN A CA 1
ATOM 4249 C C . ASN A 1 582 ? -31.838 -4.287 -26.516 1.00 90.50 582 ASN A C 1
ATOM 4251 O O . ASN A 1 582 ? -32.400 -3.710 -27.439 1.00 90.50 582 ASN A O 1
ATOM 4255 N N . HIS A 1 583 ? -31.646 -5.597 -26.600 1.00 87.62 583 HIS A N 1
ATOM 4256 C CA . HIS A 1 583 ? -31.922 -6.311 -27.846 1.00 87.62 583 HIS A CA 1
ATOM 4257 C C . HIS A 1 583 ? -33.410 -6.496 -28.165 1.00 87.62 583 HIS A C 1
ATOM 4259 O O . HIS A 1 583 ? -34.192 -6.998 -27.355 1.00 87.62 583 HIS A O 1
ATOM 4265 N N . PHE A 1 584 ? -33.763 -6.150 -29.406 1.00 77.81 584 PHE A N 1
ATOM 4266 C CA . PHE A 1 584 ? -35.068 -6.408 -30.003 1.00 77.81 584 PHE A CA 1
ATOM 4267 C C . PHE A 1 584 ? -35.170 -7.805 -30.586 1.00 77.81 584 PHE A C 1
ATOM 4269 O O . PHE A 1 584 ? -34.480 -8.119 -31.558 1.00 77.81 584 PHE A O 1
ATOM 4276 N N . VAL A 1 585 ? -36.148 -8.571 -30.111 1.00 69.25 585 VAL A N 1
ATOM 4277 C CA . VAL A 1 585 ? -36.567 -9.806 -30.766 1.00 69.25 585 VAL A CA 1
ATOM 4278 C C . VAL A 1 585 ? -37.834 -9.537 -31.591 1.00 69.25 585 VAL A C 1
ATOM 4280 O O . VAL A 1 585 ? -38.680 -8.709 -31.246 1.00 69.25 585 VAL A O 1
ATOM 4283 N N . ASP A 1 586 ? -37.974 -10.213 -32.735 1.00 64.00 586 ASP A N 1
ATOM 4284 C CA . ASP A 1 586 ? -39.117 -10.044 -33.642 1.00 64.00 586 ASP A CA 1
ATOM 4285 C C . ASP A 1 586 ? -40.467 -10.215 -32.911 1.00 64.00 586 ASP A C 1
ATOM 4287 O O . ASP A 1 586 ? -40.866 -11.323 -32.543 1.00 64.00 586 ASP A O 1
ATOM 4291 N N . GLY A 1 587 ? -41.218 -9.114 -32.778 1.00 62.12 587 GLY A N 1
ATOM 4292 C CA . GLY A 1 587 ? -42.526 -9.073 -32.113 1.00 62.12 587 GLY A CA 1
ATOM 4293 C C . GLY A 1 587 ? -42.571 -8.236 -30.832 1.00 62.12 587 GLY A C 1
ATOM 4294 O O . GLY A 1 587 ? -43.677 -7.997 -30.339 1.00 62.12 587 GLY A O 1
ATOM 4295 N N . ASP A 1 588 ? -41.420 -7.764 -30.348 1.00 72.06 588 ASP A N 1
ATOM 4296 C CA . ASP A 1 588 ? -41.327 -6.864 -29.199 1.00 72.06 588 ASP A CA 1
ATOM 4297 C C . ASP A 1 588 ? -41.844 -5.454 -29.519 1.00 72.06 588 ASP A C 1
ATOM 4299 O O . ASP A 1 588 ? -41.796 -4.974 -30.657 1.00 72.06 588 ASP A O 1
ATOM 4303 N N . ASP A 1 589 ? -42.365 -4.786 -28.491 1.00 77.31 589 ASP A N 1
ATOM 4304 C CA . ASP A 1 589 ? -42.735 -3.375 -28.543 1.00 77.31 589 ASP A CA 1
ATOM 4305 C C . ASP A 1 589 ? -41.560 -2.544 -27.991 1.00 77.31 589 ASP A C 1
ATOM 4307 O O . ASP A 1 589 ? -41.240 -2.694 -26.812 1.00 77.31 589 ASP A O 1
ATOM 4311 N N . PRO A 1 590 ? -40.941 -1.656 -28.795 1.00 72.25 590 PRO A N 1
ATOM 4312 C CA . PRO A 1 590 ? -39.900 -0.708 -28.368 1.00 72.25 590 PRO A CA 1
ATOM 4313 C C . PRO A 1 590 ? -40.189 0.071 -27.095 1.00 72.25 590 PRO A C 1
ATOM 4315 O O . PRO A 1 590 ? -39.260 0.477 -26.402 1.00 72.25 590 PRO A O 1
ATOM 4318 N N . GLN A 1 591 ? -41.467 0.283 -26.794 1.00 78.38 591 GLN A N 1
ATOM 4319 C CA . GLN A 1 591 ? -41.908 1.015 -25.613 1.00 78.38 591 GLN A CA 1
ATOM 4320 C C . GLN A 1 591 ? -42.229 0.095 -24.427 1.00 78.38 591 GLN A C 1
ATOM 4322 O O . GLN A 1 591 ? -42.736 0.561 -23.410 1.00 78.38 591 GLN A O 1
ATOM 4327 N N . ASN A 1 592 ? -41.983 -1.211 -24.556 1.00 81.38 592 ASN A N 1
ATOM 4328 C CA . ASN A 1 592 ? -42.319 -2.222 -23.561 1.00 81.38 592 ASN A CA 1
ATOM 4329 C C . ASN A 1 592 ? -41.401 -3.462 -23.688 1.00 81.38 592 ASN A C 1
ATOM 4331 O O . ASN A 1 592 ? -41.876 -4.588 -23.874 1.00 81.38 592 ASN A O 1
ATOM 4335 N N . MET A 1 593 ? -40.090 -3.239 -23.588 1.00 81.00 593 MET A N 1
ATOM 4336 C CA . MET A 1 593 ? -39.006 -4.233 -23.660 1.00 81.00 593 MET A CA 1
ATOM 4337 C C . MET A 1 593 ? -38.920 -5.090 -22.386 1.00 81.00 593 MET A C 1
ATOM 4339 O O . MET A 1 593 ? -39.252 -4.616 -21.302 1.00 81.00 593 MET A O 1
ATOM 4343 N N . GLY A 1 594 ? -38.508 -6.356 -22.512 1.00 82.06 594 GLY A N 1
ATOM 4344 C CA . GLY A 1 594 ? -38.464 -7.337 -21.413 1.00 82.06 594 GLY A CA 1
ATOM 4345 C C . GLY A 1 594 ? -37.052 -7.842 -21.089 1.00 82.06 594 GLY A C 1
ATOM 4346 O O . GLY A 1 594 ? -36.100 -7.073 -21.070 1.00 82.06 594 GLY A O 1
ATOM 4347 N N . GLY A 1 595 ? -36.913 -9.149 -20.848 1.00 86.00 595 GLY A N 1
ATOM 4348 C CA . GLY A 1 595 ? -35.689 -9.780 -20.331 1.00 86.00 595 GLY A CA 1
ATOM 4349 C C . GLY A 1 595 ? -34.423 -9.692 -21.202 1.00 86.00 595 GLY A C 1
ATOM 4350 O O . GLY A 1 595 ? -33.346 -10.048 -20.738 1.00 86.00 595 GLY A O 1
ATOM 4351 N N . THR A 1 596 ? -34.501 -9.197 -22.437 1.00 91.56 596 THR A N 1
ATOM 4352 C CA . THR A 1 596 ? -33.330 -8.916 -23.294 1.00 91.56 596 THR A CA 1
ATOM 4353 C C . THR A 1 596 ? -32.871 -7.455 -23.223 1.00 91.56 596 THR A C 1
ATOM 4355 O O . THR A 1 596 ? -32.198 -6.964 -24.127 1.00 91.56 596 THR A O 1
ATOM 4358 N N . ALA A 1 597 ? -33.239 -6.747 -22.153 1.00 92.00 597 ALA A N 1
ATOM 4359 C CA . ALA A 1 597 ? -32.821 -5.379 -21.884 1.00 92.00 597 ALA A CA 1
ATOM 4360 C C . ALA A 1 597 ? -32.108 -5.285 -20.528 1.00 92.00 597 ALA A C 1
ATOM 4362 O O . ALA A 1 597 ? -32.694 -5.594 -19.492 1.00 92.00 597 ALA A O 1
ATOM 4363 N N . VAL A 1 598 ? -30.865 -4.797 -20.518 1.00 94.75 598 VAL A N 1
ATOM 4364 C CA . VAL A 1 598 ? -30.112 -4.518 -19.283 1.00 94.75 598 VAL A CA 1
ATOM 4365 C C . VAL A 1 598 ? -30.898 -3.594 -18.332 1.00 94.75 598 VAL A C 1
ATOM 4367 O O . VAL A 1 598 ? -31.062 -3.956 -17.165 1.00 94.75 598 VAL A O 1
ATOM 4370 N N . PRO A 1 599 ? -31.502 -2.473 -18.789 1.00 94.06 599 PRO A N 1
ATOM 4371 C CA . PRO A 1 599 ? -32.228 -1.563 -17.895 1.00 94.06 599 PRO A CA 1
ATOM 4372 C C . PRO A 1 599 ? -33.466 -2.189 -17.240 1.00 94.06 599 PRO A C 1
ATOM 4374 O O . PRO A 1 599 ? -33.840 -1.814 -16.128 1.00 94.06 599 PRO A O 1
ATOM 4377 N N . TYR A 1 600 ? -34.093 -3.171 -17.904 1.00 93.19 600 TYR A N 1
ATOM 4378 C CA . TYR A 1 600 ? -35.198 -3.933 -17.322 1.00 93.19 600 TYR A CA 1
ATOM 4379 C C . TYR A 1 600 ? -34.735 -4.691 -16.072 1.00 93.19 600 TYR A C 1
ATOM 4381 O O . TYR A 1 600 ? -35.409 -4.634 -15.044 1.00 93.19 600 TYR A O 1
ATOM 4389 N N . TRP A 1 601 ? -33.576 -5.351 -16.134 1.00 95.44 601 TRP A N 1
ATOM 4390 C CA . TRP A 1 601 ? -33.016 -6.111 -15.016 1.00 95.44 601 TRP A CA 1
ATOM 4391 C C . TRP A 1 601 ? -32.482 -5.229 -13.895 1.00 95.44 601 TRP A C 1
ATOM 4393 O O . TRP A 1 601 ? -32.802 -5.505 -12.741 1.00 95.44 601 TRP A O 1
ATOM 4403 N N . ILE A 1 602 ? -31.787 -4.131 -14.217 1.00 95.25 602 ILE A N 1
ATOM 4404 C CA . ILE A 1 602 ? -31.355 -3.138 -13.217 1.00 95.25 602 ILE A CA 1
ATOM 4405 C C . ILE A 1 602 ? -32.561 -2.659 -12.402 1.00 95.25 602 ILE A C 1
ATOM 4407 O O . ILE A 1 602 ? -32.504 -2.620 -11.176 1.00 95.25 602 ILE A O 1
ATOM 4411 N N . HIS A 1 603 ? -33.693 -2.377 -13.059 1.00 94.12 603 HIS A N 1
ATOM 4412 C CA . HIS A 1 603 ? -34.926 -2.015 -12.363 1.00 94.12 603 HIS A CA 1
ATOM 4413 C C . HIS A 1 603 ? -35.460 -3.133 -11.451 1.00 94.12 603 HIS A C 1
ATOM 4415 O O . HIS A 1 603 ? -35.940 -2.839 -10.354 1.00 94.12 603 HIS A O 1
ATOM 4421 N N . GLN A 1 604 ? -35.384 -4.404 -11.869 1.00 93.19 604 GLN A N 1
ATOM 4422 C CA . GLN A 1 604 ? -35.796 -5.527 -11.017 1.00 93.19 604 GLN A CA 1
ATOM 4423 C C . GLN A 1 604 ? -34.895 -5.666 -9.782 1.00 93.19 604 GLN A C 1
ATOM 4425 O O . GLN A 1 604 ? -35.415 -5.886 -8.689 1.00 93.19 604 GLN A O 1
ATOM 4430 N N . PHE A 1 605 ? -33.574 -5.533 -9.941 1.00 94.81 605 PHE A N 1
ATOM 4431 C CA . PHE A 1 605 ? -32.614 -5.584 -8.834 1.00 94.81 605 PHE A CA 1
ATOM 4432 C C . PHE A 1 605 ? -32.819 -4.414 -7.877 1.00 94.81 605 PHE A C 1
ATOM 4434 O O . PHE A 1 605 ? -32.983 -4.626 -6.678 1.00 94.81 605 PHE A O 1
ATOM 4441 N N . ALA A 1 606 ? -32.927 -3.197 -8.419 1.00 90.62 606 ALA A N 1
ATOM 4442 C CA . ALA A 1 606 ? -33.170 -1.997 -7.635 1.00 90.62 606 ALA A CA 1
ATOM 4443 C C . ALA A 1 606 ? -34.468 -2.120 -6.828 1.00 90.62 606 ALA A C 1
ATOM 4445 O O . ALA A 1 606 ? -34.454 -1.954 -5.614 1.00 90.62 606 ALA A O 1
ATOM 4446 N N . SER A 1 607 ? -35.567 -2.525 -7.471 1.00 88.69 607 SER A N 1
ATOM 4447 C CA . SER A 1 607 ? -36.862 -2.693 -6.798 1.00 88.69 607 SER A CA 1
ATOM 4448 C C . SER A 1 607 ? -36.849 -3.772 -5.712 1.00 88.69 607 SER A C 1
ATOM 4450 O O . SER A 1 607 ? -37.640 -3.695 -4.774 1.00 88.69 607 SER A O 1
ATOM 4452 N N . ALA A 1 608 ? -36.000 -4.796 -5.843 1.00 86.69 608 ALA A N 1
ATOM 4453 C CA . ALA A 1 608 ? -35.841 -5.826 -4.821 1.00 86.69 608 ALA A CA 1
ATOM 4454 C C . ALA A 1 608 ? -35.006 -5.345 -3.623 1.00 86.69 608 ALA A C 1
ATOM 4456 O O . ALA A 1 608 ? -35.261 -5.785 -2.509 1.00 86.69 608 ALA A O 1
ATOM 4457 N N . GLY A 1 609 ? -34.062 -4.426 -3.847 1.00 79.19 609 GLY A N 1
ATOM 4458 C CA . GLY A 1 609 ? -33.217 -3.812 -2.817 1.00 79.19 609 GLY A CA 1
ATOM 4459 C C . GLY A 1 609 ? -33.765 -2.500 -2.255 1.00 79.19 609 GLY A C 1
ATOM 4460 O O . GLY A 1 609 ? -32.991 -1.700 -1.746 1.00 79.19 609 GLY A O 1
ATOM 4461 N N . ASP A 1 610 ? -35.066 -2.233 -2.411 1.00 83.81 610 ASP A N 1
ATOM 4462 C CA . ASP A 1 610 ? -35.726 -0.964 -2.066 1.00 83.81 610 ASP A CA 1
ATOM 4463 C C . ASP A 1 610 ? -35.141 0.294 -2.760 1.00 83.81 610 ASP A C 1
ATOM 4465 O O . ASP A 1 610 ? -35.537 1.411 -2.440 1.00 83.81 610 ASP A O 1
ATOM 4469 N N . ASN A 1 611 ? -34.282 0.143 -3.770 1.00 86.75 611 ASN A N 1
ATOM 4470 C CA . ASN A 1 611 ? -33.751 1.220 -4.605 1.00 86.75 611 ASN A CA 1
ATOM 4471 C C . ASN A 1 611 ? -34.726 1.617 -5.730 1.00 86.75 611 ASN A C 1
ATOM 4473 O O . ASN A 1 611 ? -35.633 0.885 -6.127 1.00 86.75 611 ASN A O 1
ATOM 4477 N N . THR A 1 612 ? -34.513 2.799 -6.304 1.00 89.38 612 THR A N 1
ATOM 4478 C CA . THR A 1 612 ? -35.279 3.343 -7.429 1.00 89.38 612 THR A CA 1
ATOM 4479 C C . THR A 1 612 ? -34.363 3.553 -8.632 1.00 89.38 612 THR A C 1
ATOM 4481 O O . THR A 1 612 ? -33.397 4.305 -8.564 1.00 89.38 612 THR A O 1
ATOM 4484 N N . TYR A 1 613 ? -34.694 2.932 -9.761 1.00 93.50 613 TYR A N 1
ATOM 4485 C CA . TYR A 1 613 ? -34.001 3.142 -11.033 1.00 93.50 613 TYR A CA 1
ATOM 4486 C C . TYR A 1 613 ? -34.962 3.763 -12.048 1.00 93.50 613 TYR A C 1
ATOM 4488 O O . TYR A 1 613 ? -35.984 3.159 -12.394 1.00 93.50 613 TYR A O 1
ATOM 4496 N N . LEU A 1 614 ? -34.644 4.985 -12.471 1.00 91.75 614 LEU A N 1
ATOM 4497 C CA . LEU A 1 614 ? -35.384 5.788 -13.437 1.00 91.75 614 LEU A CA 1
ATOM 4498 C C . LEU A 1 614 ? -34.523 5.946 -14.684 1.00 91.75 614 LEU A C 1
ATOM 4500 O O . LEU A 1 614 ? -33.388 6.415 -14.597 1.00 91.75 614 LEU A O 1
ATOM 4504 N N . VAL A 1 615 ? -35.052 5.551 -15.836 1.00 93.50 615 VAL A N 1
ATOM 4505 C CA . VAL A 1 615 ? -34.242 5.425 -17.046 1.00 93.50 615 VAL A CA 1
ATOM 4506 C C . VAL A 1 615 ? -35.014 5.814 -18.293 1.00 93.50 615 VAL A C 1
ATOM 4508 O O . VAL A 1 615 ? -36.126 5.346 -18.533 1.00 93.50 615 VAL A O 1
ATOM 4511 N N . ASP A 1 616 ? -34.380 6.641 -19.116 1.00 93.12 616 ASP A N 1
ATOM 4512 C CA . ASP A 1 616 ? -34.787 6.898 -20.492 1.00 93.12 616 ASP A CA 1
ATOM 4513 C C . ASP A 1 616 ? -33.714 6.364 -21.437 1.00 93.12 616 ASP A C 1
ATOM 4515 O O . ASP A 1 616 ? -32.526 6.350 -21.116 1.00 93.12 616 ASP A O 1
ATOM 4519 N N . GLY A 1 617 ? -34.121 5.916 -22.622 1.00 92.00 617 GLY A N 1
ATOM 4520 C CA . GLY A 1 617 ? -33.191 5.306 -23.561 1.00 92.00 617 GLY A CA 1
ATOM 4521 C C . GLY A 1 617 ? -33.496 5.598 -25.019 1.00 92.00 617 GLY A C 1
ATOM 4522 O O . GLY A 1 617 ? -34.654 5.796 -25.412 1.00 92.00 617 GLY A O 1
ATOM 4523 N N . GLN A 1 618 ? -32.438 5.610 -25.827 1.00 91.50 618 GLN A N 1
ATOM 4524 C CA . GLN A 1 618 ? -32.502 5.853 -27.258 1.00 91.50 618 GLN A CA 1
ATOM 4525 C C . GLN A 1 618 ? -31.509 4.982 -28.031 1.00 91.50 618 GLN A C 1
ATOM 4527 O O . GLN A 1 618 ? -30.354 4.830 -27.639 1.00 91.50 618 GLN A O 1
ATOM 4532 N N . TRP A 1 619 ? -31.945 4.496 -29.199 1.00 89.00 619 TRP A N 1
ATOM 4533 C CA . TRP A 1 619 ? -31.036 3.971 -30.216 1.00 89.00 619 TRP A CA 1
ATOM 4534 C C . TRP A 1 619 ? -30.227 5.117 -30.799 1.00 89.00 619 TRP A C 1
ATOM 4536 O O . TRP A 1 619 ? -30.755 5.933 -31.567 1.00 89.00 619 TRP A O 1
ATOM 4546 N N . TYR A 1 620 ? -28.973 5.224 -30.373 1.00 86.25 620 TYR A N 1
ATOM 4547 C CA . TYR A 1 620 ? -28.201 6.433 -30.596 1.00 86.25 620 TYR A CA 1
ATOM 4548 C C . TYR A 1 620 ? -26.697 6.161 -30.600 1.00 86.25 620 TYR A C 1
ATOM 4550 O O . TYR A 1 620 ? -26.229 5.225 -29.964 1.00 86.25 620 TYR A O 1
ATOM 4558 N N . SER A 1 621 ? -25.948 6.981 -31.337 1.00 83.38 621 SER A N 1
ATOM 4559 C CA . SER A 1 621 ? -24.486 6.925 -31.416 1.00 83.38 621 SER A CA 1
ATOM 4560 C C . SER A 1 621 ? -23.906 8.331 -31.573 1.00 83.38 621 SER A C 1
ATOM 4562 O O . SER A 1 621 ? -24.607 9.257 -31.995 1.00 83.38 621 SER A O 1
ATOM 4564 N N . ALA A 1 622 ? -22.611 8.484 -31.294 1.00 83.31 622 ALA A N 1
ATOM 4565 C CA . ALA A 1 622 ? -21.878 9.721 -31.553 1.00 83.31 622 ALA A CA 1
ATOM 4566 C C . ALA A 1 622 ? -21.981 10.163 -33.030 1.00 83.31 622 ALA A C 1
ATOM 4568 O O . ALA A 1 622 ? -22.261 11.327 -33.325 1.00 83.31 622 ALA A O 1
ATOM 4569 N N . GLU A 1 623 ? -21.881 9.221 -33.973 1.00 82.50 623 GLU A N 1
ATOM 4570 C CA . GLU A 1 623 ? -22.107 9.475 -35.403 1.00 82.50 623 GLU A CA 1
ATOM 4571 C C . GLU A 1 623 ? -23.515 10.038 -35.676 1.00 82.50 623 GLU A C 1
ATOM 4573 O O . GLU A 1 623 ? -23.680 11.017 -36.413 1.00 82.50 623 GLU A O 1
ATOM 4578 N N . SER A 1 624 ? -24.543 9.460 -35.045 1.00 85.81 624 SER A N 1
ATOM 4579 C CA . SER A 1 624 ? -25.933 9.900 -35.205 1.00 85.81 624 SER A CA 1
ATOM 4580 C C . SER A 1 624 ? -26.109 11.354 -34.758 1.00 85.81 624 SER A C 1
ATOM 4582 O O . SER A 1 624 ? -26.730 12.144 -35.480 1.00 85.81 624 SER A O 1
ATOM 4584 N N . PHE A 1 625 ? -25.490 11.739 -33.637 1.00 87.88 625 PHE A N 1
ATOM 4585 C CA . PHE A 1 625 ? -25.445 13.129 -33.170 1.00 87.88 625 PHE A CA 1
ATOM 4586 C C . PHE A 1 625 ? -24.758 14.048 -34.180 1.00 87.88 625 PHE A C 1
ATOM 4588 O O . PHE A 1 625 ? -25.324 15.062 -34.596 1.00 87.88 625 PHE A O 1
ATOM 4595 N N . ASN A 1 626 ? -23.574 13.655 -34.652 1.00 86.69 626 ASN A N 1
ATOM 4596 C CA . ASN A 1 626 ? -22.794 14.426 -35.619 1.00 86.69 626 ASN A CA 1
ATOM 4597 C C . ASN A 1 626 ? -23.518 14.583 -36.972 1.00 86.69 626 ASN A C 1
ATOM 4599 O O . ASN A 1 626 ? -23.311 15.568 -37.688 1.00 86.69 626 ASN A O 1
ATOM 4603 N N . SER A 1 627 ? -24.426 13.659 -37.304 1.00 89.25 627 SER A N 1
ATOM 4604 C CA . SER A 1 627 ? -25.308 13.734 -38.476 1.00 89.25 627 SER A CA 1
ATOM 4605 C C . SER A 1 627 ? -26.568 14.600 -38.276 1.00 89.25 627 SER A C 1
ATOM 4607 O O . SER A 1 627 ? -27.299 14.860 -39.238 1.00 89.25 627 SER A O 1
ATOM 4609 N N . GLY A 1 628 ? -26.801 15.097 -37.056 1.00 88.75 628 GLY A N 1
ATOM 4610 C CA . GLY A 1 628 ? -27.904 15.991 -36.699 1.00 88.75 628 GLY A CA 1
ATOM 4611 C C . GLY A 1 628 ? -29.173 15.294 -36.201 1.00 88.75 628 GLY A C 1
ATOM 4612 O O . GLY A 1 628 ? -30.245 15.896 -36.270 1.00 88.75 628 GLY A O 1
ATOM 4613 N N . GLN A 1 629 ? -29.091 14.042 -35.737 1.00 89.12 629 GLN A N 1
ATOM 4614 C CA . GLN A 1 629 ? -30.220 13.380 -35.078 1.00 89.12 629 GLN A CA 1
ATOM 4615 C C . GLN A 1 629 ? -30.489 14.027 -33.712 1.00 89.12 629 GLN A C 1
ATOM 4617 O O . GLN A 1 629 ? -29.579 14.165 -32.904 1.00 89.12 629 GLN A O 1
ATOM 4622 N N . GLU A 1 630 ? -31.735 14.395 -33.421 1.00 87.50 630 GLU A N 1
ATOM 4623 C CA . GLU A 1 630 ? -32.112 14.954 -32.114 1.00 87.50 630 GLU A CA 1
ATOM 4624 C C . GLU A 1 630 ? -32.277 13.849 -31.050 1.00 87.50 630 GLU A C 1
ATOM 4626 O O . GLU A 1 630 ? -32.661 12.712 -31.365 1.00 87.50 630 GLU A O 1
ATOM 4631 N N . LEU A 1 631 ? -31.988 14.189 -29.788 1.00 90.62 631 LEU A N 1
ATOM 4632 C CA . LEU A 1 631 ? -32.249 13.308 -28.649 1.00 90.62 631 LEU A CA 1
ATOM 4633 C C . LEU A 1 631 ? -33.756 13.207 -28.378 1.00 90.62 631 LEU A C 1
ATOM 4635 O O . LEU A 1 631 ? -34.477 14.203 -28.430 1.00 90.62 631 LEU A O 1
ATOM 4639 N N . SER A 1 632 ? -34.234 11.997 -28.094 1.00 88.56 632 SER A N 1
ATOM 4640 C CA . SER A 1 632 ? -35.645 11.702 -27.819 1.00 88.56 632 SER A CA 1
ATOM 4641 C C . SER A 1 632 ? -35.796 10.396 -27.041 1.00 88.56 632 SER A C 1
ATOM 4643 O O . SER A 1 632 ? -34.978 9.493 -27.199 1.00 88.56 632 SER A O 1
ATOM 4645 N N . VAL A 1 633 ? -36.879 10.250 -26.276 1.00 85.88 633 VAL A N 1
ATOM 4646 C CA . VAL A 1 633 ? -37.195 8.994 -25.576 1.00 85.88 633 VAL A CA 1
ATOM 4647 C C . VAL A 1 633 ? -37.773 7.978 -26.566 1.00 85.88 633 VAL A C 1
ATOM 4649 O O . VAL A 1 633 ? -38.824 8.215 -27.167 1.00 85.88 633 VAL A O 1
ATOM 4652 N N . GLN A 1 634 ? -37.083 6.849 -26.758 1.00 87.88 634 GLN A N 1
ATOM 4653 C CA . GLN A 1 634 ? -37.512 5.777 -27.669 1.00 87.88 634 GLN A CA 1
ATOM 4654 C C . GLN A 1 634 ? -37.778 4.449 -26.964 1.00 87.88 634 GLN A C 1
ATOM 4656 O O . GLN A 1 634 ? -38.596 3.668 -27.455 1.00 87.88 634 GLN A O 1
ATOM 4661 N N . TRP A 1 635 ? -37.071 4.179 -25.869 1.00 89.56 635 TRP A N 1
ATOM 4662 C CA . TRP A 1 635 ? -37.169 2.924 -25.132 1.00 89.56 635 TRP A CA 1
ATOM 4663 C C . TRP A 1 635 ? -38.214 3.022 -24.025 1.00 89.56 635 TRP A C 1
ATOM 4665 O O . TRP A 1 635 ? -38.365 4.058 -23.385 1.00 89.56 635 TRP A O 1
ATOM 4675 N N . GLY A 1 636 ? -38.917 1.922 -23.787 1.00 84.44 636 GLY A N 1
ATOM 4676 C CA . GLY A 1 636 ? -39.730 1.721 -22.593 1.00 84.44 636 GLY A CA 1
ATOM 4677 C C . GLY A 1 636 ? -39.668 0.260 -22.169 1.00 84.44 636 GLY A C 1
ATOM 4678 O O . GLY A 1 636 ? -39.354 -0.607 -22.985 1.00 84.44 636 GLY A O 1
ATOM 4679 N N . PHE A 1 637 ? -39.947 -0.020 -20.897 1.00 86.12 637 PHE A N 1
ATOM 4680 C CA . PHE A 1 637 ? -39.650 -1.317 -20.290 1.00 86.12 637 PHE A CA 1
ATOM 4681 C C . PHE A 1 637 ? -40.862 -1.904 -19.566 1.00 86.12 637 PHE A C 1
ATOM 4683 O O . PHE A 1 637 ? -41.635 -1.207 -18.905 1.00 86.12 637 PHE A O 1
ATOM 4690 N N . GLN A 1 638 ? -41.014 -3.220 -19.672 1.00 77.38 638 GLN A N 1
ATOM 4691 C CA . GLN A 1 638 ? -41.979 -3.991 -18.900 1.00 77.38 638 GLN A CA 1
ATOM 4692 C C . GLN A 1 638 ? -41.652 -3.891 -17.409 1.00 77.38 638 GLN A C 1
ATOM 4694 O O . GLN A 1 638 ? -40.501 -3.772 -17.009 1.00 77.38 638 GLN A O 1
ATOM 4699 N N . GLY A 1 639 ? -42.667 -3.982 -16.555 1.00 70.06 639 GLY A N 1
ATOM 4700 C CA . GLY A 1 639 ? -42.433 -4.184 -15.124 1.00 70.06 639 GLY A CA 1
ATOM 4701 C C . GLY A 1 639 ? -42.044 -2.949 -14.308 1.00 70.06 639 GLY A C 1
ATOM 4702 O O . GLY A 1 639 ? -41.977 -3.105 -13.098 1.00 70.06 639 GLY A O 1
ATOM 4703 N N . GLY A 1 640 ? -41.915 -1.753 -14.905 1.00 64.81 640 GLY A N 1
ATOM 4704 C CA . GLY A 1 640 ? -41.940 -0.492 -14.145 1.00 64.81 640 GLY A CA 1
ATOM 4705 C C . GLY A 1 640 ? -40.682 0.380 -14.153 1.00 64.81 640 GLY A C 1
ATOM 4706 O O . GLY A 1 640 ? -40.639 1.310 -13.354 1.00 64.81 640 GLY A O 1
ATOM 4707 N N . ALA A 1 641 ? -39.693 0.151 -15.027 1.00 80.06 641 ALA A N 1
ATOM 4708 C CA . ALA A 1 641 ? -38.603 1.119 -15.198 1.00 80.06 641 ALA A CA 1
ATOM 4709 C C . ALA A 1 641 ? -39.168 2.395 -15.855 1.00 80.06 641 ALA A C 1
ATOM 4711 O O . ALA A 1 641 ? -39.467 2.413 -17.052 1.00 80.06 641 ALA A O 1
ATOM 4712 N N . GLU A 1 642 ? -39.427 3.420 -15.040 1.00 82.00 642 GLU A N 1
ATOM 4713 C CA . GLU A 1 642 ? -40.091 4.655 -15.462 1.00 82.00 642 GLU A CA 1
ATOM 4714 C C . GLU A 1 642 ? -39.077 5.661 -16.027 1.00 82.00 642 GLU A C 1
ATOM 4716 O O . GLU A 1 642 ? -38.042 5.928 -15.415 1.00 82.00 642 GLU A O 1
ATOM 4721 N N . GLY A 1 643 ? -39.408 6.248 -17.178 1.00 85.88 643 GLY A N 1
ATOM 4722 C CA . GLY A 1 643 ? -38.698 7.401 -17.730 1.00 85.88 643 GLY A CA 1
ATOM 4723 C C . GLY A 1 643 ? -39.043 8.691 -16.986 1.00 85.88 643 GLY A C 1
ATOM 4724 O O . GLY A 1 643 ? -40.141 8.843 -16.438 1.00 85.88 643 GLY A O 1
ATOM 4725 N N . VAL A 1 644 ? -38.110 9.639 -16.971 1.00 86.25 644 VAL A N 1
ATOM 4726 C CA . VAL A 1 644 ? -38.236 10.936 -16.280 1.00 86.25 644 VAL A CA 1
ATOM 4727 C C . VAL A 1 644 ? -38.257 12.121 -17.235 1.00 86.25 644 VAL A C 1
ATOM 4729 O O . VAL A 1 644 ? -38.620 13.224 -16.818 1.00 86.25 644 VAL A O 1
ATOM 4732 N N . TRP A 1 645 ? -37.920 11.907 -18.507 1.00 89.88 645 TRP A N 1
ATOM 4733 C CA . TRP A 1 645 ? -37.821 12.959 -19.504 1.00 89.88 645 TRP A CA 1
ATOM 4734 C C . TRP A 1 645 ? -39.000 12.977 -20.485 1.00 89.88 645 TRP A C 1
ATOM 4736 O O . TRP A 1 645 ? -39.422 11.969 -21.045 1.00 89.88 645 TRP A O 1
ATOM 4746 N N . ASP A 1 646 ? -39.519 14.178 -20.736 1.00 86.69 646 ASP A N 1
ATOM 4747 C CA . ASP A 1 646 ? -40.387 14.481 -21.872 1.00 86.69 646 ASP A CA 1
ATOM 4748 C C . ASP A 1 646 ? -39.528 15.213 -22.903 1.00 86.69 646 ASP A C 1
ATOM 4750 O O . ASP A 1 646 ? -39.087 16.335 -22.636 1.00 86.69 646 ASP A O 1
ATOM 4754 N N . SER A 1 647 ? -39.298 14.601 -24.071 1.00 84.25 647 SER A N 1
ATOM 4755 C CA . SER A 1 647 ? -38.422 15.140 -25.123 1.00 84.25 647 SER A CA 1
ATOM 4756 C C . SER A 1 647 ? -38.882 16.490 -25.691 1.00 84.25 647 SER A C 1
ATOM 4758 O O . SER A 1 647 ? -38.141 17.133 -26.429 1.00 84.25 647 SER A O 1
ATOM 4760 N N . GLU A 1 648 ? -40.090 16.953 -25.350 1.00 85.25 648 GLU A N 1
ATOM 4761 C CA . GLU A 1 648 ? -40.557 18.316 -25.641 1.00 85.25 648 GLU A CA 1
ATOM 4762 C C . GLU A 1 648 ? -40.011 19.371 -24.651 1.00 85.25 648 GLU A C 1
ATOM 4764 O O . GLU A 1 648 ? -40.210 20.577 -24.840 1.00 85.25 648 GLU A O 1
ATOM 4769 N N . THR A 1 649 ? -39.317 18.951 -23.589 1.00 86.69 649 THR A N 1
ATOM 4770 C CA . THR A 1 649 ? -38.644 19.824 -22.615 1.00 86.69 649 THR A CA 1
ATOM 4771 C C . THR A 1 649 ? -37.113 19.716 -22.725 1.00 86.69 649 THR A C 1
ATOM 4773 O O . THR A 1 649 ? -36.603 18.683 -23.158 1.00 86.69 649 THR A O 1
ATOM 4776 N N . PRO A 1 650 ? -36.346 20.777 -22.383 1.00 87.12 650 PRO A N 1
ATOM 4777 C CA . PRO A 1 650 ? -34.881 20.731 -22.431 1.00 87.12 650 PRO A CA 1
ATOM 4778 C C . PRO A 1 650 ? -34.317 19.584 -21.587 1.00 87.12 650 PRO A C 1
ATOM 4780 O O . PRO A 1 650 ? -34.862 19.307 -20.524 1.00 87.12 650 PRO A O 1
ATOM 4783 N N . LEU A 1 651 ? -33.210 18.978 -22.025 1.00 86.12 651 LEU A N 1
ATOM 4784 C CA . LEU A 1 651 ? -32.605 17.810 -21.372 1.00 86.12 651 LEU A CA 1
ATOM 4785 C C . LEU A 1 651 ? -32.358 18.018 -19.866 1.00 86.12 651 LEU A C 1
ATOM 4787 O O . LEU A 1 651 ? -32.793 17.194 -19.072 1.00 86.12 651 LEU A O 1
ATOM 4791 N N . GLY A 1 652 ? -31.789 19.160 -19.463 1.00 84.81 652 GLY A N 1
ATOM 4792 C CA . GLY A 1 652 ? -31.542 19.471 -18.045 1.00 84.81 652 GLY A CA 1
ATOM 4793 C C . GLY A 1 652 ? -32.799 19.683 -17.182 1.00 84.81 652 GLY A C 1
ATOM 4794 O O . GLY A 1 652 ? -32.713 20.047 -16.018 1.00 84.81 652 GLY A O 1
ATOM 4795 N N . ALA A 1 653 ? -34.009 19.526 -17.736 1.00 86.00 653 ALA A N 1
ATOM 4796 C CA . ALA A 1 653 ? -35.236 19.452 -16.939 1.00 86.00 653 ALA A CA 1
ATOM 4797 C C . ALA A 1 653 ? -35.505 18.036 -16.396 1.00 86.00 653 ALA A C 1
ATOM 4799 O O . ALA A 1 653 ? -36.329 17.893 -15.492 1.00 86.00 653 ALA A O 1
ATOM 4800 N N . ALA A 1 654 ? -34.856 17.013 -16.966 1.00 86.12 654 ALA A N 1
ATOM 4801 C CA . ALA A 1 654 ? -34.975 15.621 -16.540 1.00 86.12 654 ALA A CA 1
ATOM 4802 C C . ALA A 1 654 ? -34.141 15.301 -15.288 1.00 86.12 654 ALA A C 1
ATOM 4804 O O . ALA A 1 654 ? -34.493 14.358 -14.569 1.00 86.12 654 ALA A O 1
ATOM 4805 N N . ASP A 1 655 ? -33.111 16.117 -15.009 1.00 86.12 655 ASP A N 1
ATOM 4806 C CA . ASP A 1 655 ? -32.214 15.983 -13.852 1.00 86.12 655 ASP A CA 1
ATOM 4807 C C . ASP A 1 655 ? -31.526 14.606 -13.851 1.00 86.12 655 ASP A C 1
ATOM 4809 O O . ASP A 1 655 ? -31.628 13.829 -12.899 1.00 86.12 655 ASP A O 1
ATOM 4813 N N . PHE A 1 656 ? -30.931 14.245 -14.996 1.00 89.25 656 PHE A N 1
ATOM 4814 C CA . PHE A 1 656 ? -30.179 12.998 -15.130 1.00 89.25 656 PHE A CA 1
ATOM 4815 C C . PHE A 1 656 ? -28.873 13.106 -14.345 1.00 89.25 656 PHE A C 1
ATOM 4817 O O . PHE A 1 656 ? -28.145 14.084 -14.474 1.00 89.25 656 PHE A O 1
ATOM 4824 N N . GLN A 1 657 ? -28.570 12.077 -13.563 1.00 87.75 657 GLN A N 1
ATOM 4825 C CA . GLN A 1 657 ? -27.326 11.984 -12.802 1.00 87.75 657 GLN A CA 1
ATOM 4826 C C . GLN A 1 657 ? -26.195 11.434 -13.669 1.00 87.75 657 GLN A C 1
ATOM 4828 O O . GLN A 1 657 ? -25.066 11.907 -13.580 1.00 87.75 657 GLN A O 1
ATOM 4833 N N . SER A 1 658 ? -26.512 10.472 -14.541 1.00 93.00 658 SER A N 1
ATOM 4834 C CA . SER A 1 658 ? -25.546 9.893 -15.466 1.00 93.00 658 SER A CA 1
ATOM 4835 C C . SER A 1 658 ? -26.123 9.663 -16.859 1.00 93.00 658 SER A C 1
ATOM 4837 O O . SER A 1 658 ? -27.338 9.542 -17.069 1.00 93.00 658 SER A O 1
ATOM 4839 N N . VAL A 1 659 ? -25.223 9.610 -17.836 1.00 94.12 659 VAL A N 1
ATOM 4840 C CA . VAL A 1 659 ? -25.506 9.219 -19.213 1.00 94.12 659 VAL A CA 1
ATOM 4841 C C . VAL A 1 659 ? -24.597 8.067 -19.617 1.00 94.12 659 VAL A C 1
ATOM 4843 O O . VAL A 1 659 ? -23.383 8.174 -19.515 1.00 94.12 659 VAL A O 1
ATOM 4846 N N . VAL A 1 660 ? -25.187 6.982 -20.111 1.00 95.19 660 VAL A N 1
ATOM 4847 C CA . VAL A 1 660 ? -24.467 5.819 -20.635 1.00 95.19 660 VAL A CA 1
ATOM 4848 C C . VAL A 1 660 ? -24.327 5.955 -22.142 1.00 95.19 660 VAL A C 1
ATOM 4850 O O . VAL A 1 660 ? -25.330 6.074 -22.851 1.00 95.19 660 VAL A O 1
ATOM 4853 N N . LEU A 1 661 ? -23.094 5.901 -22.635 1.00 93.06 661 LEU A N 1
ATOM 4854 C CA . LEU A 1 661 ? -22.756 5.879 -24.053 1.00 93.06 661 LEU A CA 1
ATOM 4855 C C . LEU A 1 661 ? -22.151 4.516 -24.393 1.00 93.06 661 LEU A C 1
ATOM 4857 O O . LEU A 1 661 ? -21.147 4.131 -23.802 1.00 93.06 661 LEU A O 1
ATOM 4861 N N . SER A 1 662 ? -22.723 3.788 -25.353 1.00 88.69 662 SER A N 1
ATOM 4862 C CA . SER A 1 662 ? -22.046 2.601 -25.894 1.00 88.69 662 SER A CA 1
ATOM 4863 C C . SER A 1 662 ? -21.137 2.987 -27.066 1.00 88.69 662 SER A C 1
ATOM 4865 O O . SER A 1 662 ? -21.575 3.774 -27.920 1.00 88.69 662 SER A O 1
ATOM 4867 N N . PRO A 1 663 ? -19.936 2.390 -27.189 1.00 83.81 663 PRO A N 1
ATOM 4868 C CA . PRO A 1 663 ? -19.181 2.375 -28.430 1.00 83.81 663 PRO A CA 1
ATOM 4869 C C . PRO A 1 663 ? -20.024 1.891 -29.615 1.00 83.81 663 PRO A C 1
ATOM 4871 O O . PRO A 1 663 ? -21.101 1.321 -29.440 1.00 83.81 663 PRO A O 1
ATOM 4874 N N . TYR A 1 664 ? -19.585 2.132 -30.852 1.00 73.75 664 TYR A N 1
ATOM 4875 C CA . TYR A 1 664 ? -20.308 1.589 -32.002 1.00 73.75 664 TYR A CA 1
ATOM 4876 C C . TYR A 1 664 ? -20.148 0.065 -32.050 1.00 73.75 664 TYR A C 1
ATOM 4878 O O . TYR A 1 664 ? -19.084 -0.472 -31.749 1.00 73.75 664 TYR A O 1
ATOM 4886 N N . ASN A 1 665 ? -21.194 -0.642 -32.473 1.00 66.75 665 ASN A N 1
ATOM 4887 C CA . ASN A 1 665 ? -21.106 -2.090 -32.607 1.00 66.75 665 ASN A CA 1
ATOM 4888 C C . ASN A 1 665 ? -20.107 -2.430 -33.735 1.00 66.75 665 ASN A C 1
ATOM 4890 O O . ASN A 1 665 ? -20.199 -1.849 -34.815 1.00 66.75 665 ASN A O 1
ATOM 4894 N N . TYR A 1 666 ? -19.178 -3.363 -33.512 1.00 68.62 666 TYR A N 1
ATOM 4895 C CA . TYR A 1 666 ? -18.101 -3.730 -34.457 1.00 68.62 666 TYR A CA 1
ATOM 4896 C C . TYR A 1 666 ? -16.983 -2.682 -34.670 1.00 68.62 666 TYR A C 1
ATOM 4898 O O . TYR A 1 666 ? -16.360 -2.649 -35.734 1.00 68.62 666 TYR A O 1
ATOM 4906 N N . ILE A 1 667 ? -16.728 -1.800 -33.697 1.00 66.75 667 ILE A N 1
ATOM 4907 C CA . ILE A 1 667 ? -15.718 -0.727 -33.810 1.00 66.75 667 ILE A CA 1
ATOM 4908 C C . ILE A 1 667 ? -14.279 -1.173 -33.493 1.00 66.75 667 ILE A C 1
ATOM 4910 O O . ILE A 1 667 ? -13.345 -0.402 -33.680 1.00 66.75 667 ILE A O 1
ATOM 4914 N N . GLN A 1 668 ? -14.065 -2.432 -33.095 1.00 62.72 668 GLN A N 1
ATOM 4915 C CA . GLN A 1 668 ? -12.787 -2.938 -32.554 1.00 62.72 668 GLN A CA 1
ATOM 4916 C C . GLN A 1 668 ? -11.606 -2.899 -33.543 1.00 62.72 668 GLN A C 1
ATOM 4918 O O . GLN A 1 668 ? -10.468 -3.173 -33.180 1.00 62.72 668 GLN A O 1
ATOM 4923 N N . GLN A 1 669 ? -11.860 -2.588 -34.818 1.00 63.62 669 GLN A N 1
ATOM 4924 C CA . GLN A 1 669 ? -10.826 -2.428 -35.847 1.00 63.62 669 GLN A CA 1
ATOM 4925 C C . GLN A 1 669 ? -10.340 -0.977 -35.997 1.00 63.62 669 GLN A C 1
ATOM 4927 O O . GLN A 1 669 ? -9.448 -0.714 -36.808 1.00 63.62 669 GLN A O 1
ATOM 4932 N N . HIS A 1 670 ? -10.946 -0.030 -35.277 1.00 65.81 670 HIS A N 1
ATOM 4933 C CA . HIS A 1 670 ? -10.544 1.371 -35.248 1.00 65.81 670 HIS A CA 1
ATOM 4934 C C . HIS A 1 670 ? -9.599 1.630 -34.074 1.00 65.81 670 HIS A C 1
ATOM 4936 O O . HIS A 1 670 ? -9.722 1.025 -33.010 1.00 65.81 670 HIS A O 1
ATOM 4942 N N . ALA A 1 671 ? -8.640 2.535 -34.265 1.00 64.25 671 ALA A N 1
ATOM 4943 C CA . ALA A 1 671 ? -7.791 2.971 -33.168 1.00 64.25 671 ALA A CA 1
ATOM 4944 C C . ALA A 1 671 ? -8.616 3.858 -32.212 1.00 64.25 671 ALA A C 1
ATOM 4946 O O . ALA A 1 671 ? -9.225 4.817 -32.689 1.00 64.25 671 ALA A O 1
ATOM 4947 N N . PRO A 1 672 ? -8.573 3.634 -30.884 1.00 66.75 672 PRO A N 1
ATOM 4948 C CA . PRO A 1 672 ? -9.353 4.405 -29.906 1.00 66.75 672 PRO A CA 1
ATOM 4949 C C . PRO A 1 672 ? -9.208 5.929 -30.046 1.00 66.75 672 PRO A C 1
ATOM 4951 O O . PRO A 1 672 ? -10.170 6.684 -29.908 1.00 66.75 672 PRO A O 1
ATOM 4954 N N . ALA A 1 673 ? -8.002 6.394 -30.390 1.00 58.91 673 ALA A N 1
ATOM 4955 C CA . ALA A 1 673 ? -7.695 7.809 -30.592 1.00 58.91 673 ALA A CA 1
ATOM 4956 C C . ALA A 1 673 ? -8.446 8.457 -31.774 1.00 58.91 673 ALA A C 1
ATOM 4958 O O . ALA A 1 673 ? -8.690 9.667 -31.746 1.00 58.91 673 ALA A O 1
ATOM 4959 N N . ASP A 1 674 ? -8.815 7.684 -32.801 1.00 63.88 674 ASP A N 1
ATOM 4960 C CA . ASP A 1 674 ? -9.597 8.189 -33.934 1.00 63.88 674 ASP A CA 1
ATOM 4961 C C . ASP A 1 674 ? -11.070 8.408 -33.525 1.00 63.88 674 ASP A C 1
ATOM 4963 O O . ASP A 1 674 ? -11.690 9.401 -33.929 1.00 63.88 674 ASP A O 1
ATOM 4967 N N . ASP A 1 675 ? -11.591 7.558 -32.634 1.00 67.81 675 ASP A N 1
ATOM 4968 C CA . ASP A 1 675 ? -12.999 7.539 -32.223 1.00 67.81 675 ASP A CA 1
ATOM 4969 C C . ASP A 1 675 ? -13.338 8.594 -31.153 1.00 67.81 675 ASP A C 1
ATOM 4971 O O . ASP A 1 675 ? -14.442 9.141 -31.150 1.00 67.81 675 ASP A O 1
ATOM 4975 N N . VAL A 1 676 ? -12.381 8.984 -30.298 1.00 80.19 676 VAL A N 1
ATOM 4976 C CA . VAL A 1 676 ? -12.558 10.037 -29.268 1.00 80.19 676 VAL A CA 1
ATOM 4977 C C . VAL A 1 676 ? -13.145 11.314 -29.863 1.00 80.19 676 VAL A C 1
ATOM 4979 O O . VAL A 1 676 ? -14.076 11.901 -29.311 1.00 80.19 676 VAL A O 1
ATOM 4982 N N . SER A 1 677 ? -12.639 11.731 -31.027 1.00 81.38 677 SER A N 1
ATOM 4983 C CA . SER A 1 677 ? -13.062 12.967 -31.692 1.00 81.38 677 SER A CA 1
ATOM 4984 C C . SER A 1 677 ? -14.547 12.987 -32.071 1.00 81.38 677 SER A C 1
ATOM 4986 O O . SER A 1 677 ? -15.142 14.066 -32.151 1.00 81.38 677 SER A O 1
ATOM 4988 N N . GLU A 1 678 ? -15.156 11.815 -32.258 1.00 81.62 678 GLU A N 1
ATOM 4989 C CA . GLU A 1 678 ? -16.565 11.678 -32.607 1.00 81.62 678 GLU A CA 1
ATOM 4990 C C . GLU A 1 678 ? -17.481 11.838 -31.391 1.00 81.62 678 GLU A C 1
ATOM 4992 O O . GLU A 1 678 ? -18.567 12.406 -31.538 1.00 81.62 678 GLU A O 1
ATOM 4997 N N . TYR A 1 679 ? -17.045 11.403 -30.201 1.00 86.75 679 TYR A N 1
ATOM 4998 C CA . TYR A 1 679 ? -17.815 11.498 -28.951 1.00 86.75 679 TYR A CA 1
ATOM 4999 C C . TYR A 1 679 ? -17.821 12.904 -28.354 1.00 86.75 679 TYR A C 1
ATOM 5001 O O . TYR A 1 679 ? -18.826 13.313 -27.769 1.00 86.75 679 TYR A O 1
ATOM 5009 N N . LEU A 1 680 ? -16.733 13.665 -28.520 1.00 90.88 680 LEU A N 1
ATOM 5010 C CA . LEU A 1 680 ? -16.575 14.974 -27.878 1.00 90.88 680 LEU A CA 1
ATOM 5011 C C . LEU A 1 680 ? -17.743 15.948 -28.124 1.00 90.88 680 LEU A C 1
ATOM 5013 O O . LEU A 1 680 ? -18.197 16.549 -27.155 1.00 90.88 680 LEU A O 1
ATOM 5017 N N . PRO A 1 681 ? -18.291 16.112 -29.348 1.00 92.81 681 PRO A N 1
ATOM 5018 C CA . PRO A 1 681 ? -19.427 17.007 -29.567 1.00 92.81 681 PRO A CA 1
ATOM 5019 C C . PRO A 1 681 ? -20.694 16.603 -28.804 1.00 92.81 681 PRO A C 1
ATOM 5021 O O . PRO A 1 681 ? -21.436 17.477 -28.355 1.00 92.81 681 PRO A O 1
ATOM 5024 N N . LEU A 1 682 ? -20.950 15.296 -28.673 1.00 92.00 682 LEU A N 1
ATOM 5025 C CA . LEU A 1 682 ? -22.088 14.777 -27.916 1.00 92.00 682 LEU A CA 1
ATOM 5026 C C . LEU A 1 682 ? -21.865 14.984 -26.414 1.00 92.00 682 LEU A C 1
ATOM 5028 O O . LEU A 1 682 ? -22.759 15.486 -25.739 1.00 92.00 682 LEU A O 1
ATOM 5032 N N . ILE A 1 683 ? -20.666 14.678 -25.911 1.00 93.75 683 ILE A N 1
ATOM 5033 C CA . ILE A 1 683 ? -20.286 14.902 -24.508 1.00 93.75 683 ILE A CA 1
ATOM 5034 C C . ILE A 1 683 ? -20.416 16.386 -24.148 1.00 93.75 683 ILE A C 1
ATOM 5036 O O . ILE A 1 683 ? -21.102 16.714 -23.186 1.00 93.75 683 ILE A O 1
ATOM 5040 N N . ASP A 1 684 ? -19.857 17.284 -24.964 1.00 93.75 684 ASP A N 1
ATOM 5041 C CA . ASP A 1 684 ? -19.945 18.737 -24.764 1.00 93.75 684 ASP A CA 1
ATOM 5042 C C . ASP A 1 684 ? -21.400 19.229 -24.748 1.00 93.75 684 ASP A C 1
ATOM 5044 O O . ASP A 1 684 ? -21.750 20.155 -24.016 1.00 93.75 684 ASP A O 1
ATOM 5048 N N . TYR A 1 685 ? -22.265 18.634 -25.574 1.00 94.06 685 TYR A N 1
ATOM 5049 C CA . TYR A 1 685 ? -23.689 18.953 -25.586 1.00 94.06 685 TYR A CA 1
ATOM 5050 C C . TYR A 1 685 ? -24.391 18.492 -24.302 1.00 94.06 685 TYR A C 1
ATOM 5052 O O . TYR A 1 685 ? -25.179 19.255 -23.740 1.00 94.06 685 TYR A O 1
ATOM 5060 N N . LEU A 1 686 ? -24.102 17.272 -23.842 1.00 92.56 686 LEU A N 1
ATOM 5061 C CA . LEU A 1 686 ? -24.696 16.679 -22.644 1.00 92.56 686 LEU A CA 1
ATOM 5062 C C . LEU A 1 686 ? -24.270 17.442 -21.383 1.00 92.56 686 LEU A C 1
ATOM 5064 O O . LEU A 1 686 ? -25.130 17.880 -20.624 1.00 92.56 686 LEU A O 1
ATOM 5068 N N . THR A 1 687 ? -22.975 17.707 -21.213 1.00 91.44 687 THR A N 1
ATOM 5069 C CA . THR A 1 687 ? -22.429 18.404 -20.034 1.00 91.44 687 THR A CA 1
ATOM 5070 C C . THR A 1 687 ? -22.754 19.898 -20.022 1.00 91.44 687 THR A C 1
ATOM 5072 O O . THR A 1 687 ? -22.856 20.508 -18.960 1.00 91.44 687 THR A O 1
ATOM 5075 N N . ALA A 1 688 ? -22.992 20.516 -21.184 1.00 90.62 688 ALA A N 1
ATOM 5076 C CA . ALA A 1 688 ? -23.532 21.875 -21.240 1.00 90.62 688 ALA A CA 1
ATOM 5077 C C . ALA A 1 688 ? -25.027 21.936 -20.887 1.00 90.62 688 ALA A C 1
ATOM 5079 O O . ALA A 1 688 ? -25.498 22.967 -20.395 1.00 90.62 688 ALA A O 1
ATOM 5080 N N . ALA A 1 689 ? -25.783 20.878 -21.191 1.00 88.75 689 ALA A N 1
ATOM 5081 C CA . ALA A 1 689 ? -27.209 20.793 -20.897 1.00 88.75 689 ALA A CA 1
ATOM 5082 C C . ALA A 1 689 ? -27.486 20.421 -19.433 1.00 88.75 689 ALA A C 1
ATOM 5084 O O . ALA A 1 689 ? -28.445 20.950 -18.870 1.00 88.75 689 ALA A O 1
ATOM 5085 N N . GLU A 1 690 ? -26.641 19.574 -18.843 1.00 86.44 690 GLU A N 1
ATOM 5086 C CA . GLU A 1 690 ? -26.665 19.156 -17.439 1.00 86.44 690 GLU A CA 1
ATOM 5087 C C . GLU A 1 690 ? -25.237 19.220 -16.855 1.00 86.44 690 GLU A C 1
ATOM 5089 O O . GLU A 1 690 ? -24.471 18.257 -16.948 1.00 86.44 690 GLU A O 1
ATOM 5094 N N . PRO A 1 691 ? -24.813 20.380 -16.321 1.00 84.00 691 PRO A N 1
ATOM 5095 C CA . PRO A 1 691 ? -23.475 20.536 -15.759 1.00 84.00 691 PRO A CA 1
ATOM 5096 C C . PRO A 1 691 ? -23.236 19.596 -14.573 1.00 84.00 691 PRO A C 1
ATOM 5098 O O . PRO A 1 691 ? -23.927 19.691 -13.564 1.00 84.00 691 PRO A O 1
ATOM 5101 N N . GLY A 1 692 ? -22.210 18.751 -14.676 1.00 74.19 692 GLY A N 1
ATOM 5102 C CA . GLY A 1 692 ? -21.869 17.760 -13.651 1.00 74.19 692 GLY A CA 1
ATOM 5103 C C . GLY A 1 692 ? -22.477 16.374 -13.876 1.00 74.19 692 GLY A C 1
ATOM 5104 O O . GLY A 1 692 ? -22.240 15.502 -13.049 1.00 74.19 692 GLY A O 1
ATOM 5105 N N . ILE A 1 693 ? -23.212 16.154 -14.977 1.00 82.88 693 ILE A N 1
ATOM 5106 C CA . ILE A 1 693 ? -23.657 14.810 -15.371 1.00 82.88 693 ILE A CA 1
ATOM 5107 C C . ILE A 1 693 ? -22.453 13.880 -15.558 1.00 82.88 693 ILE A C 1
ATOM 5109 O O . ILE A 1 693 ? -21.486 14.226 -16.243 1.00 82.88 693 ILE A O 1
ATOM 5113 N N . GLU A 1 694 ? -22.520 12.695 -14.961 1.00 86.19 694 GLU A N 1
ATOM 5114 C CA . GLU A 1 694 ? -21.499 11.669 -15.136 1.00 86.19 694 GLU A CA 1
ATOM 5115 C C . GLU A 1 694 ? -21.640 11.001 -16.508 1.00 86.19 694 GLU A C 1
ATOM 5117 O O . GLU A 1 694 ? -22.735 10.596 -16.907 1.00 86.19 694 GLU A O 1
ATOM 5122 N N . VAL A 1 695 ? -20.532 10.864 -17.237 1.00 90.06 695 VAL A N 1
ATOM 5123 C CA . VAL A 1 695 ? -20.500 10.161 -18.522 1.00 90.06 695 VAL A CA 1
ATOM 5124 C C . VAL A 1 695 ? -19.967 8.752 -18.306 1.00 90.06 695 VAL A C 1
ATOM 5126 O O . VAL A 1 695 ? -18.777 8.548 -18.078 1.00 90.06 695 VAL A O 1
ATOM 5129 N N . GLN A 1 696 ? -20.856 7.774 -18.420 1.00 94.00 696 GLN A N 1
ATOM 5130 C CA . GLN A 1 696 ? -20.520 6.365 -18.326 1.00 94.00 696 GLN A CA 1
ATOM 5131 C C . GLN A 1 696 ? -20.307 5.778 -19.725 1.00 94.00 696 GLN A C 1
ATOM 5133 O O . GLN A 1 696 ? -21.139 5.982 -20.613 1.00 94.00 696 GLN A O 1
ATOM 5138 N N . ILE A 1 697 ? -19.219 5.044 -19.948 1.00 91.75 697 ILE A N 1
ATOM 5139 C CA . ILE A 1 697 ? -18.967 4.362 -21.224 1.00 91.75 697 ILE A CA 1
ATOM 5140 C C . ILE A 1 697 ? -19.222 2.867 -21.034 1.00 91.75 697 ILE A C 1
ATOM 5142 O O . ILE A 1 697 ? -18.573 2.225 -20.221 1.00 91.75 697 ILE A O 1
ATOM 5146 N N . TYR A 1 698 ? -20.180 2.315 -21.776 1.00 92.75 698 TYR A N 1
ATOM 5147 C CA . TYR A 1 698 ? -20.565 0.906 -21.678 1.00 92.75 698 TYR A CA 1
ATOM 5148 C C . TYR A 1 698 ? -19.712 0.047 -22.600 1.00 92.75 698 TYR A C 1
ATOM 5150 O O . TYR A 1 698 ? -19.861 0.160 -23.813 1.00 92.75 698 TYR A O 1
ATOM 5158 N N . GLU A 1 699 ? -18.876 -0.825 -22.044 1.00 89.31 699 GLU A N 1
ATOM 5159 C CA . GLU A 1 699 ? -17.929 -1.633 -22.814 1.00 89.31 699 GLU A CA 1
ATOM 5160 C C . GLU A 1 699 ? -18.633 -2.559 -23.817 1.00 89.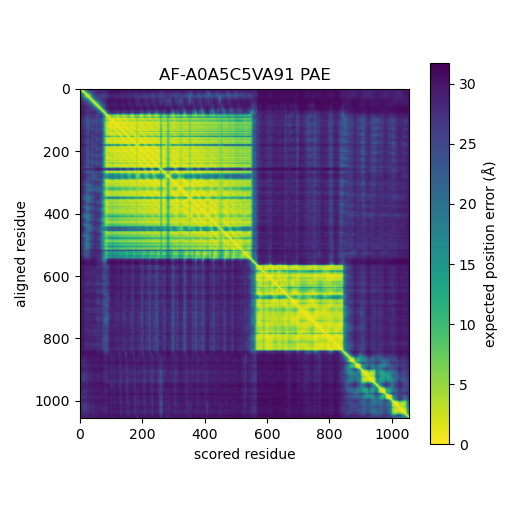31 699 GLU A C 1
ATOM 5162 O O . GLU A 1 699 ? -18.367 -2.508 -25.015 1.00 89.31 699 GLU A O 1
ATOM 5167 N N . GLY A 1 700 ? -19.595 -3.366 -23.358 1.00 87.44 700 GLY A N 1
ATOM 5168 C CA . GLY A 1 700 ? -20.168 -4.449 -24.166 1.00 87.44 700 GLY A CA 1
ATOM 5169 C C . GLY A 1 700 ? -19.112 -5.477 -24.596 1.00 87.44 700 GLY A C 1
ATOM 5170 O O . GLY A 1 700 ? -17.929 -5.295 -24.361 1.00 87.44 700 GLY A O 1
ATOM 5171 N N . TRP A 1 701 ? -19.519 -6.579 -25.221 1.00 89.69 701 TRP A N 1
ATOM 5172 C CA . TRP A 1 701 ? -18.603 -7.659 -25.623 1.00 89.69 701 TRP A CA 1
ATOM 5173 C C . TRP A 1 701 ? -18.364 -7.692 -27.145 1.00 89.69 701 TRP A C 1
ATOM 5175 O O . TRP A 1 701 ? -19.247 -7.290 -27.915 1.00 89.69 701 TRP A O 1
ATOM 5185 N N . PRO A 1 702 ? -17.177 -8.140 -27.603 1.00 88.44 702 PRO A N 1
ATOM 5186 C CA . PRO A 1 702 ? -16.780 -8.044 -29.001 1.00 88.44 702 PRO A CA 1
ATOM 5187 C C . PRO A 1 702 ? -17.472 -9.070 -29.909 1.00 88.44 702 PRO A C 1
ATOM 5189 O O . PRO A 1 702 ? -18.123 -10.017 -29.469 1.00 88.44 702 PRO A O 1
ATOM 5192 N N . ASP A 1 703 ? -17.328 -8.875 -31.223 1.00 86.12 703 ASP A N 1
ATOM 5193 C CA . ASP A 1 703 ? -17.854 -9.800 -32.229 1.00 86.12 703 ASP A CA 1
ATOM 5194 C C . ASP A 1 703 ? -17.165 -11.165 -32.144 1.00 86.12 703 ASP A C 1
ATOM 5196 O O . ASP A 1 703 ? -15.939 -11.259 -32.211 1.00 86.12 703 ASP A O 1
ATOM 5200 N N . MET A 1 704 ? -17.958 -12.232 -32.047 1.00 87.88 704 MET A N 1
ATOM 5201 C CA . MET A 1 704 ? -17.439 -13.594 -31.948 1.00 87.88 704 MET A CA 1
ATOM 5202 C C . MET A 1 704 ? -17.119 -14.160 -33.337 1.00 87.88 704 MET A C 1
ATOM 5204 O O . MET A 1 704 ? -16.265 -15.036 -33.469 1.00 87.88 704 MET A O 1
ATOM 5208 N N . SER A 1 705 ? -17.749 -13.634 -34.395 1.00 88.25 705 SER A N 1
ATOM 5209 C CA . SER A 1 705 ? -17.641 -14.148 -35.766 1.00 88.25 705 SER A CA 1
ATOM 5210 C C . SER A 1 705 ? -16.209 -14.358 -36.300 1.00 88.25 705 SER A C 1
ATOM 5212 O O . SER A 1 705 ? -15.998 -15.358 -36.998 1.00 88.25 705 SER A O 1
ATOM 5214 N N . PRO A 1 706 ? -15.192 -13.528 -35.969 1.00 88.81 706 PRO A N 1
ATOM 5215 C CA . PRO A 1 706 ? -13.817 -13.738 -36.432 1.00 88.81 706 PRO A CA 1
ATOM 5216 C C . PRO A 1 706 ? -13.152 -15.001 -35.867 1.00 88.81 706 PRO A C 1
ATOM 5218 O O . PRO A 1 706 ? -12.202 -15.507 -36.466 1.00 88.81 706 PRO A O 1
ATOM 5221 N N . PHE A 1 707 ? -13.654 -15.516 -34.742 1.00 89.38 707 PHE A N 1
ATOM 5222 C CA . PHE A 1 707 ? -13.070 -16.635 -34.001 1.00 89.38 707 PHE A CA 1
ATOM 5223 C C . PHE A 1 707 ? -13.736 -17.975 -34.330 1.00 89.38 707 PHE A C 1
ATOM 5225 O O . PHE A 1 707 ? -13.209 -19.026 -33.962 1.00 89.38 707 PHE A O 1
ATOM 5232 N N . LEU A 1 708 ? -14.881 -17.963 -35.029 1.00 89.44 708 LEU A N 1
ATOM 5233 C CA . LEU A 1 708 ? -15.713 -19.151 -35.231 1.00 89.44 708 LEU A CA 1
ATOM 5234 C C . LEU A 1 708 ? -15.777 -19.605 -36.688 1.00 89.44 708 LEU A C 1
ATOM 5236 O O . LEU A 1 708 ? -15.924 -18.816 -37.619 1.00 89.44 708 LEU A O 1
ATOM 5240 N N . THR A 1 709 ? -15.819 -20.923 -36.890 1.00 89.69 709 THR A N 1
ATOM 5241 C CA . THR A 1 709 ? -16.167 -21.503 -38.197 1.00 89.69 709 THR A CA 1
ATOM 5242 C C . THR A 1 709 ? -17.681 -21.479 -38.457 1.00 89.69 709 THR A C 1
ATOM 5244 O O . THR A 1 709 ? -18.120 -21.316 -39.599 1.00 89.69 709 THR A O 1
ATOM 5247 N N . ALA A 1 710 ? -18.481 -21.711 -37.412 1.00 89.44 710 ALA A N 1
ATOM 5248 C CA . ALA A 1 710 ? -19.941 -21.614 -37.400 1.00 89.44 710 ALA A CA 1
ATOM 5249 C C . ALA A 1 710 ? -20.435 -21.576 -35.946 1.00 89.44 710 ALA A C 1
ATOM 5251 O O . ALA A 1 710 ? -19.899 -22.299 -35.116 1.00 89.44 710 ALA A O 1
ATOM 5252 N N . PHE A 1 711 ? -21.486 -20.809 -35.655 1.00 88.56 711 PHE A N 1
ATOM 5253 C CA . PHE A 1 711 ? -22.112 -20.796 -34.331 1.00 88.56 711 PHE A CA 1
ATOM 5254 C C . PHE A 1 711 ? -22.954 -22.068 -34.066 1.00 88.56 711 PHE A C 1
ATOM 5256 O O . PHE A 1 711 ? -23.691 -22.501 -34.967 1.00 88.56 711 PHE A O 1
ATOM 5263 N N . PRO A 1 712 ? -22.921 -22.659 -32.849 1.00 90.81 712 PRO A N 1
ATOM 5264 C CA . PRO A 1 712 ? -22.109 -22.278 -31.682 1.00 90.81 712 PRO A CA 1
ATOM 5265 C C . PRO A 1 712 ? -20.636 -22.680 -31.813 1.00 90.81 712 PRO A C 1
ATOM 5267 O O . PRO A 1 712 ? -20.323 -23.661 -32.490 1.00 90.81 712 PRO A O 1
ATOM 5270 N N . ALA A 1 713 ? -19.757 -21.946 -31.130 1.00 87.94 713 ALA A N 1
ATOM 5271 C CA . ALA A 1 713 ? -18.325 -22.213 -31.095 1.00 87.94 713 ALA A CA 1
ATOM 5272 C C . ALA A 1 713 ? -18.017 -23.565 -30.446 1.00 87.94 713 ALA A C 1
ATOM 5274 O O . ALA A 1 713 ? -18.700 -24.013 -29.522 1.00 87.94 713 ALA A O 1
ATOM 5275 N N . THR A 1 714 ? -16.933 -24.197 -30.880 1.00 88.56 714 THR A N 1
ATOM 5276 C CA . THR A 1 714 ? -16.277 -25.243 -30.085 1.00 88.56 714 THR A CA 1
ATOM 5277 C C . THR A 1 714 ? -15.598 -24.645 -28.848 1.00 88.56 714 THR A C 1
ATOM 5279 O O . THR A 1 714 ? -15.309 -23.453 -28.826 1.00 88.56 714 THR A O 1
ATOM 5282 N N . ASP A 1 715 ? -15.292 -25.466 -27.838 1.00 83.94 715 ASP A N 1
ATOM 5283 C CA . ASP A 1 715 ? -14.608 -25.006 -26.614 1.00 83.94 715 ASP A CA 1
ATOM 5284 C C . ASP A 1 715 ? -13.289 -24.278 -26.925 1.00 83.94 715 ASP A C 1
ATOM 5286 O O . ASP A 1 715 ? -12.989 -23.252 -26.329 1.00 83.94 715 ASP A O 1
ATOM 5290 N N . ALA A 1 716 ? -12.533 -24.764 -27.917 1.00 85.81 716 ALA A N 1
ATOM 5291 C CA . ALA A 1 716 ? -11.289 -24.134 -28.356 1.00 85.81 716 ALA A CA 1
ATOM 5292 C C . ALA A 1 716 ? -11.520 -22.799 -29.086 1.00 85.81 716 ALA A C 1
ATOM 5294 O O . ALA A 1 716 ? -10.758 -21.860 -28.903 1.00 85.81 716 ALA A O 1
ATOM 5295 N N . GLU A 1 717 ? -12.565 -22.700 -29.912 1.00 91.12 717 GLU A N 1
ATOM 5296 C CA . GLU A 1 717 ? -12.917 -21.435 -30.573 1.00 91.12 717 GLU A CA 1
ATOM 5297 C C . GLU A 1 717 ? -13.416 -20.395 -29.554 1.00 91.12 717 GLU A C 1
ATOM 5299 O O . GLU A 1 717 ? -13.095 -19.218 -29.683 1.00 91.12 717 GLU A O 1
ATOM 5304 N N . PHE A 1 718 ? -14.150 -20.825 -28.521 1.00 87.88 718 PHE A N 1
ATOM 5305 C CA . PHE A 1 718 ? -14.593 -19.945 -27.440 1.00 87.88 718 PHE A CA 1
ATOM 5306 C C . PHE A 1 718 ? -13.440 -19.495 -26.542 1.00 87.88 718 PHE A C 1
ATOM 5308 O O . PHE A 1 718 ? -13.404 -18.330 -26.173 1.00 87.88 718 PHE A O 1
ATOM 5315 N N . ALA A 1 719 ? -12.484 -20.379 -26.234 1.00 86.94 719 ALA A N 1
ATOM 5316 C CA . ALA A 1 719 ? -11.277 -20.006 -25.498 1.00 86.94 719 ALA A CA 1
ATOM 5317 C C . ALA A 1 719 ? -10.488 -18.913 -26.240 1.00 86.94 719 ALA A C 1
ATOM 5319 O O . ALA A 1 719 ? -10.175 -17.889 -25.646 1.00 86.94 719 ALA A O 1
ATOM 5320 N N . ASN A 1 720 ? -10.284 -19.066 -27.555 1.00 89.12 720 ASN A N 1
ATOM 5321 C CA . ASN A 1 720 ? -9.620 -18.041 -28.372 1.00 89.12 720 ASN A CA 1
ATOM 5322 C C . ASN A 1 720 ? -10.399 -16.713 -28.401 1.00 89.12 720 ASN A C 1
ATOM 5324 O O . ASN A 1 720 ? -9.804 -15.641 -28.446 1.00 89.12 720 ASN A O 1
ATOM 5328 N N . TYR A 1 721 ? -11.733 -16.780 -28.427 1.00 91.81 721 TYR A N 1
ATOM 5329 C CA . TYR A 1 721 ? -12.573 -15.589 -28.329 1.00 91.81 721 TYR A CA 1
ATOM 5330 C C . TYR A 1 721 ? -12.419 -14.911 -26.963 1.00 91.81 721 TYR A C 1
ATOM 5332 O O . TYR A 1 721 ? -12.229 -13.702 -26.923 1.00 91.81 721 TYR A O 1
ATOM 5340 N N . ALA A 1 722 ? -12.466 -15.674 -25.867 1.00 88.94 722 ALA A N 1
ATOM 5341 C CA . ALA A 1 722 ? -12.335 -15.152 -24.510 1.00 88.94 722 ALA A CA 1
ATOM 5342 C C . ALA A 1 722 ? -10.963 -14.506 -24.272 1.00 88.94 722 ALA A C 1
ATOM 5344 O O . ALA A 1 722 ? -10.896 -13.424 -23.702 1.00 88.94 722 ALA A O 1
ATOM 5345 N N . GLU A 1 723 ? -9.898 -15.124 -24.782 1.00 90.62 723 GLU A N 1
ATOM 5346 C CA . GLU A 1 723 ? -8.530 -14.596 -24.774 1.00 90.62 723 GLU A CA 1
ATOM 5347 C C . GLU A 1 723 ? -8.440 -13.227 -25.467 1.00 90.62 723 GLU A C 1
ATOM 5349 O O . GLU A 1 723 ? -7.944 -12.269 -24.886 1.00 90.62 723 GLU A O 1
ATOM 5354 N N . TYR A 1 724 ? -9.013 -13.083 -26.668 1.00 90.94 724 TYR A N 1
ATOM 5355 C CA . TYR A 1 724 ? -9.086 -11.781 -27.342 1.00 90.94 724 TYR A CA 1
ATOM 5356 C C . TYR A 1 724 ? -9.952 -10.761 -26.585 1.00 90.94 724 TYR A C 1
ATOM 5358 O O . TYR A 1 724 ? -9.614 -9.579 -26.522 1.00 90.94 724 TYR A O 1
ATOM 5366 N N . SER A 1 725 ? -11.080 -11.219 -26.039 1.00 90.31 725 SER A N 1
ATOM 5367 C CA . SER A 1 725 ? -12.040 -10.392 -25.303 1.00 90.31 725 SER A CA 1
ATOM 5368 C C . SER A 1 725 ? -11.422 -9.747 -24.068 1.00 90.31 725 SER A C 1
ATOM 5370 O O . SER A 1 725 ? -11.675 -8.577 -23.808 1.00 90.31 725 SER A O 1
ATOM 5372 N N . LEU A 1 726 ? -10.647 -10.526 -23.312 1.00 89.06 726 LEU A N 1
ATOM 5373 C CA . LEU A 1 726 ? -10.052 -10.120 -22.038 1.00 89.06 726 LEU A CA 1
ATOM 5374 C C . LEU A 1 726 ? -8.662 -9.481 -22.207 1.00 89.06 726 LEU A C 1
ATOM 5376 O O . LEU A 1 726 ? -8.220 -8.767 -21.312 1.00 89.06 726 LEU A O 1
ATOM 5380 N N . GLY A 1 727 ? -8.014 -9.695 -23.357 1.00 89.00 727 GLY A N 1
ATOM 5381 C CA . GLY A 1 727 ? -6.749 -9.065 -23.734 1.00 89.00 727 GLY A CA 1
ATOM 5382 C C . GLY A 1 727 ? -6.942 -7.850 -24.644 1.00 89.00 727 GLY A C 1
ATOM 5383 O O . GLY A 1 727 ? -7.245 -6.749 -24.189 1.00 89.00 727 GLY A O 1
ATOM 5384 N N . ASP A 1 728 ? -6.754 -8.035 -25.955 1.00 87.25 728 ASP A N 1
ATOM 5385 C CA . ASP A 1 728 ? -6.709 -6.946 -26.947 1.00 87.25 728 ASP A CA 1
ATOM 5386 C C . ASP A 1 728 ? -7.943 -6.028 -26.932 1.00 87.25 728 ASP A C 1
ATOM 5388 O O . ASP A 1 728 ? -7.818 -4.816 -27.130 1.00 87.25 728 ASP A O 1
ATOM 5392 N N . TYR A 1 729 ? -9.142 -6.586 -26.742 1.00 86.94 729 TYR A N 1
ATOM 5393 C CA . TYR A 1 729 ? -10.367 -5.788 -26.697 1.00 86.94 729 TYR A CA 1
ATOM 5394 C C . TYR A 1 729 ? -10.476 -4.962 -25.408 1.00 86.94 729 TYR A C 1
ATOM 5396 O O . TYR A 1 729 ? -10.824 -3.782 -25.488 1.00 86.94 729 TYR A O 1
ATOM 5404 N N . GLN A 1 730 ? -10.102 -5.540 -24.264 1.00 87.31 730 GLN A N 1
ATOM 5405 C CA . GLN A 1 730 ? -10.031 -4.827 -22.987 1.00 87.31 730 GLN A CA 1
ATOM 5406 C C . GLN A 1 730 ? -9.039 -3.658 -23.076 1.00 87.31 730 GLN A C 1
ATOM 5408 O O . GLN A 1 730 ? -9.396 -2.507 -22.84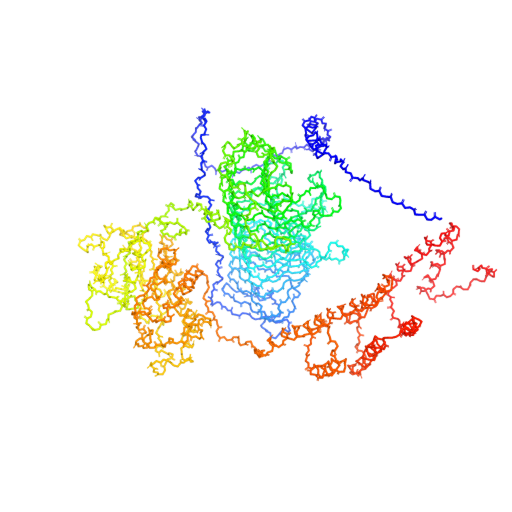3 1.00 87.31 730 GLN A O 1
ATOM 5413 N N . ALA A 1 731 ? -7.823 -3.917 -23.567 1.00 84.44 731 ALA A N 1
ATOM 5414 C CA . ALA A 1 731 ? -6.802 -2.883 -23.743 1.00 84.44 731 ALA A CA 1
ATOM 5415 C C . ALA A 1 731 ? -7.248 -1.761 -24.704 1.00 84.44 731 ALA A C 1
ATOM 5417 O O . ALA A 1 731 ? -6.915 -0.582 -24.521 1.00 84.44 731 ALA A O 1
ATOM 5418 N N . TRP A 1 732 ? -8.011 -2.111 -25.747 1.00 87.12 732 TRP A N 1
ATOM 5419 C CA . TRP A 1 732 ? -8.628 -1.137 -26.648 1.00 87.12 732 TRP A CA 1
ATOM 5420 C C . TRP A 1 732 ? -9.637 -0.244 -25.911 1.00 87.12 732 TRP A C 1
ATOM 5422 O O . TRP A 1 732 ? -9.637 0.975 -26.121 1.00 87.12 732 TRP A O 1
ATOM 5432 N N . PHE A 1 733 ? -10.464 -0.827 -25.041 1.00 87.50 733 PHE A N 1
ATOM 5433 C CA . PHE A 1 733 ? -11.458 -0.100 -24.263 1.00 87.50 733 PHE A CA 1
ATOM 5434 C C . PHE A 1 733 ? -10.815 0.837 -23.233 1.00 87.50 733 PHE A C 1
ATOM 5436 O O . PHE A 1 733 ? -11.144 2.025 -23.214 1.00 87.50 733 PHE A O 1
ATOM 5443 N N . ASP A 1 734 ? -9.821 0.365 -22.482 1.00 85.19 734 ASP A N 1
ATOM 5444 C CA . ASP A 1 734 ? -9.074 1.176 -21.510 1.00 85.19 734 ASP A CA 1
ATOM 5445 C C . ASP A 1 734 ? -8.456 2.411 -22.183 1.00 85.19 734 ASP A C 1
ATOM 5447 O O . ASP A 1 734 ? -8.609 3.553 -21.738 1.00 85.19 734 ASP A O 1
ATOM 5451 N N . THR A 1 735 ? -7.855 2.203 -23.359 1.00 85.31 735 THR A N 1
ATOM 5452 C CA . THR A 1 735 ? -7.267 3.285 -24.158 1.00 85.31 735 THR A CA 1
ATOM 5453 C C . THR A 1 735 ? -8.316 4.317 -24.597 1.00 85.31 735 THR A C 1
ATOM 5455 O O . THR A 1 735 ? -8.016 5.517 -24.675 1.00 85.31 735 THR A O 1
ATOM 5458 N N . LEU A 1 736 ? -9.548 3.892 -24.905 1.00 84.00 736 LEU A N 1
ATOM 5459 C CA . LEU A 1 736 ? -10.650 4.801 -25.242 1.00 84.00 736 LEU A CA 1
ATOM 5460 C C . LEU A 1 736 ? -11.023 5.677 -24.038 1.00 84.00 736 LEU A C 1
ATOM 5462 O O . LEU A 1 736 ? -11.160 6.895 -24.197 1.00 84.00 736 LEU A O 1
ATOM 5466 N N . ILE A 1 737 ? -11.147 5.083 -22.848 1.00 86.25 737 ILE A N 1
ATOM 5467 C CA . ILE A 1 737 ? -11.466 5.797 -21.604 1.00 86.25 737 ILE A CA 1
ATOM 5468 C C . ILE A 1 737 ? -10.390 6.833 -21.277 1.00 86.25 737 ILE A C 1
ATOM 5470 O O . ILE A 1 737 ? -10.708 8.009 -21.067 1.00 86.25 737 ILE A O 1
ATOM 5474 N N . ASP A 1 738 ? -9.120 6.435 -21.304 1.00 84.12 738 ASP A N 1
ATOM 5475 C CA . ASP A 1 738 ? -7.995 7.329 -21.022 1.00 84.12 738 ASP A CA 1
ATOM 5476 C C . ASP A 1 738 ? -7.926 8.488 -22.013 1.00 84.12 738 ASP A C 1
ATOM 5478 O O . ASP A 1 738 ? -7.707 9.646 -21.640 1.00 84.12 738 ASP A O 1
ATOM 5482 N N . SER A 1 739 ? -8.199 8.206 -23.286 1.00 84.50 739 SER A N 1
ATOM 5483 C CA . SER A 1 739 ? -8.214 9.235 -24.320 1.00 84.50 739 SER A CA 1
ATOM 5484 C C . SER A 1 739 ? -9.376 10.224 -24.147 1.00 84.50 739 SER A C 1
ATOM 5486 O O . SER A 1 739 ? -9.207 11.420 -24.405 1.00 84.50 739 SER A O 1
ATOM 5488 N N . LEU A 1 740 ? -10.544 9.768 -23.679 1.00 83.62 740 LEU A N 1
ATOM 5489 C CA . LEU A 1 740 ? -11.680 10.636 -23.347 1.00 83.62 740 LEU A CA 1
ATOM 5490 C C . LEU A 1 740 ? -11.377 11.519 -22.129 1.00 83.62 740 LEU A C 1
ATOM 5492 O O . LEU A 1 740 ? -11.563 12.739 -22.205 1.00 83.62 740 LEU A O 1
ATOM 5496 N N . ARG A 1 741 ? -10.829 10.935 -21.054 1.00 87.44 741 ARG A N 1
ATOM 5497 C CA . ARG A 1 741 ? -10.390 11.655 -19.843 1.00 87.44 741 ARG A CA 1
ATOM 5498 C C . ARG A 1 741 ? -9.341 12.716 -20.169 1.00 87.44 741 ARG A C 1
ATOM 5500 O O . ARG A 1 741 ? -9.464 13.864 -19.745 1.00 87.44 741 ARG A O 1
ATOM 5507 N N . ALA A 1 742 ? -8.355 12.374 -20.998 1.00 81.06 742 ALA A N 1
ATOM 5508 C CA . ALA A 1 742 ? -7.335 13.315 -21.451 1.00 81.06 742 ALA A CA 1
ATOM 5509 C C . ALA A 1 742 ? -7.922 14.458 -22.299 1.00 81.06 742 ALA A C 1
ATOM 5511 O O . ALA A 1 742 ? -7.470 15.603 -22.213 1.00 81.06 742 ALA A O 1
ATOM 5512 N N . ALA A 1 743 ? -8.934 14.172 -23.124 1.00 85.56 743 ALA A N 1
ATOM 5513 C CA . ALA A 1 743 ? -9.565 15.170 -23.981 1.00 85.56 743 ALA A CA 1
ATOM 5514 C C . ALA A 1 743 ? -10.533 16.104 -23.229 1.00 85.56 743 ALA A C 1
ATOM 5516 O O . ALA A 1 743 ? -10.740 17.241 -23.676 1.00 85.56 743 ALA A O 1
ATOM 5517 N N . ARG A 1 744 ? -11.137 15.645 -22.126 1.00 83.56 744 ARG A N 1
ATOM 5518 C CA . ARG A 1 744 ? -12.094 16.392 -21.288 1.00 83.56 744 ARG A CA 1
ATOM 5519 C C . ARG A 1 744 ? -11.848 16.134 -19.795 1.00 83.56 744 ARG A C 1
ATOM 5521 O O . ARG A 1 744 ? -12.651 15.470 -19.148 1.00 83.56 744 ARG A O 1
ATOM 5528 N N . PRO A 1 745 ? -10.771 16.694 -19.219 1.00 80.69 745 PRO A N 1
ATOM 5529 C CA . PRO A 1 745 ? -10.454 16.508 -17.800 1.00 80.69 745 PRO A CA 1
ATOM 5530 C C . PRO A 1 745 ? -11.467 17.174 -16.852 1.00 80.69 745 PRO A C 1
ATOM 5532 O O . PRO A 1 745 ? -11.412 16.975 -15.645 1.00 80.69 745 PRO A O 1
ATOM 5535 N N . ASP A 1 746 ? -12.365 18.007 -17.382 1.00 76.56 746 ASP A N 1
ATOM 5536 C CA . ASP A 1 746 ? -13.461 18.659 -16.668 1.00 76.56 746 ASP A CA 1
ATOM 5537 C C . ASP A 1 746 ? -14.752 17.823 -16.611 1.00 76.56 746 ASP A C 1
ATOM 5539 O O . ASP A 1 746 ? -15.730 18.259 -16.003 1.00 76.56 746 ASP A O 1
ATOM 5543 N N . VAL A 1 747 ? -14.763 16.641 -17.234 1.00 78.19 747 VAL A N 1
ATOM 5544 C CA . VAL A 1 747 ? -15.904 15.720 -17.280 1.00 78.19 747 VAL A CA 1
ATOM 5545 C C . VAL A 1 747 ? -15.576 14.456 -16.491 1.00 78.19 747 VAL A C 1
ATOM 5547 O O . VAL A 1 747 ? -14.501 13.879 -16.645 1.00 78.19 747 VAL A O 1
ATOM 5550 N N . THR A 1 748 ? -16.517 14.003 -15.662 1.00 81.12 748 THR A N 1
ATOM 5551 C CA . THR A 1 748 ? -16.401 12.726 -14.951 1.00 81.12 748 THR A CA 1
ATOM 5552 C C . THR A 1 748 ? -16.693 11.580 -15.917 1.00 81.12 748 THR A C 1
ATOM 5554 O O . THR A 1 748 ? -17.819 11.464 -16.403 1.00 81.12 748 THR A O 1
ATOM 5557 N N . PHE A 1 749 ? -15.683 10.749 -16.191 1.00 80.75 749 PHE A N 1
ATOM 5558 C CA . PHE A 1 749 ? -15.819 9.535 -17.000 1.00 80.75 749 PHE A CA 1
ATOM 5559 C C . PHE A 1 749 ? -15.696 8.278 -16.148 1.00 80.75 749 PHE A C 1
ATOM 5561 O O . PHE A 1 749 ? -14.665 8.083 -15.490 1.00 80.75 749 PHE A O 1
ATOM 5568 N N . ARG A 1 750 ? -16.689 7.394 -16.259 1.00 84.56 750 ARG A N 1
ATOM 5569 C CA . ARG A 1 750 ? -16.705 6.085 -15.601 1.00 84.56 750 ARG A CA 1
ATOM 5570 C C . ARG A 1 750 ? -16.876 4.957 -16.632 1.00 84.56 750 ARG A C 1
ATOM 5572 O O . ARG A 1 750 ? -17.781 5.050 -17.462 1.00 84.56 750 ARG A O 1
ATOM 5579 N N . PRO A 1 751 ? -16.009 3.937 -16.668 1.00 88.00 751 PRO A N 1
ATOM 5580 C CA . PRO A 1 751 ? -16.269 2.750 -17.478 1.00 88.00 751 PRO A CA 1
ATOM 5581 C C . PRO A 1 751 ? -17.426 1.926 -16.882 1.00 88.00 751 PRO A C 1
ATOM 5583 O O . PRO A 1 751 ? -17.796 2.107 -15.730 1.00 88.00 751 PRO A O 1
ATOM 5586 N N . ILE A 1 752 ? -18.045 1.066 -17.691 1.00 87.56 752 ILE A N 1
ATOM 5587 C CA . ILE A 1 752 ? -18.910 -0.026 -17.227 1.00 87.56 752 ILE A CA 1
ATOM 5588 C C . ILE A 1 752 ? -18.369 -1.297 -17.885 1.00 87.56 752 ILE A C 1
ATOM 5590 O O . ILE A 1 752 ? -18.667 -1.560 -19.059 1.00 87.56 752 ILE A O 1
ATOM 5594 N N . GLU A 1 753 ? -17.576 -2.054 -17.129 1.00 87.75 753 GLU A N 1
ATOM 5595 C CA . GLU A 1 753 ? -16.709 -3.155 -17.594 1.00 87.75 753 GLU A CA 1
ATOM 5596 C C . GLU A 1 753 ? -17.483 -4.470 -17.759 1.00 87.75 753 GLU A C 1
ATOM 5598 O O . GLU A 1 753 ? -17.263 -5.497 -17.113 1.00 87.75 753 GLU A O 1
ATOM 5603 N N . VAL A 1 754 ? -18.504 -4.425 -18.615 1.00 92.50 754 VAL A N 1
ATOM 5604 C CA . VAL A 1 754 ? -19.401 -5.564 -18.821 1.00 92.50 754 VAL A CA 1
ATOM 5605 C C . VAL A 1 754 ? -18.697 -6.734 -19.495 1.00 92.50 754 VAL A C 1
ATOM 5607 O O . VAL A 1 754 ? -19.081 -7.873 -19.232 1.00 92.50 754 VAL A O 1
ATOM 5610 N N . ASN A 1 755 ? -17.732 -6.498 -20.386 1.00 92.44 755 ASN A N 1
ATOM 5611 C CA . ASN A 1 755 ? -17.055 -7.602 -21.056 1.00 92.44 755 ASN A CA 1
ATOM 5612 C C . ASN A 1 755 ? -16.088 -8.307 -20.115 1.00 92.44 755 ASN A C 1
ATOM 5614 O O . ASN A 1 755 ? -16.143 -9.537 -20.060 1.00 92.44 755 ASN A O 1
ATOM 5618 N N . GLU A 1 756 ? -15.319 -7.558 -19.329 1.00 88.19 756 GLU A N 1
ATOM 5619 C CA . GLU A 1 756 ? -14.453 -8.139 -18.307 1.00 88.19 756 GLU A CA 1
ATOM 5620 C C . GLU A 1 756 ? -15.254 -9.004 -17.328 1.00 88.19 756 GLU A C 1
ATOM 5622 O O . GLU A 1 756 ? -14.976 -10.192 -17.162 1.00 88.19 756 GLU A O 1
ATOM 5627 N N . ALA A 1 757 ? -16.354 -8.468 -16.792 1.00 91.50 757 ALA A N 1
ATOM 5628 C CA . ALA A 1 757 ? -17.220 -9.205 -15.879 1.00 91.50 757 ALA A CA 1
ATOM 5629 C C . ALA A 1 757 ? -17.892 -10.425 -16.531 1.00 91.50 757 ALA A C 1
ATOM 5631 O O . ALA A 1 757 ? -17.912 -11.521 -15.965 1.00 91.50 757 ALA A O 1
ATOM 5632 N N . LEU A 1 758 ? -18.484 -10.257 -17.720 1.00 93.75 758 LEU A N 1
ATOM 5633 C CA . LEU A 1 758 ? -19.251 -11.317 -18.375 1.00 93.75 758 LEU A CA 1
ATOM 5634 C C . LEU A 1 758 ? -18.338 -12.416 -18.917 1.00 93.75 758 LEU A C 1
ATOM 5636 O O . LEU A 1 758 ? -18.586 -13.592 -18.661 1.00 93.75 758 LEU A O 1
ATOM 5640 N N . ILE A 1 759 ? -17.323 -12.064 -19.702 1.00 93.31 759 ILE A N 1
ATOM 5641 C CA . ILE A 1 759 ? -16.436 -13.045 -20.329 1.00 93.31 759 ILE A CA 1
ATOM 5642 C C . ILE A 1 759 ? -15.447 -13.603 -19.308 1.00 93.31 759 ILE A C 1
ATOM 5644 O O . ILE A 1 759 ? -15.197 -14.808 -19.343 1.00 93.31 759 ILE A O 1
ATOM 5648 N N . GLY A 1 760 ? -14.996 -12.795 -18.342 1.00 90.75 760 GLY A N 1
ATOM 5649 C CA . GLY A 1 760 ? -14.209 -13.253 -17.197 1.00 90.75 760 GLY A CA 1
ATOM 5650 C C . GLY A 1 760 ? -14.948 -14.327 -16.405 1.00 90.75 760 GLY A C 1
ATOM 5651 O O . GLY A 1 760 ? -14.417 -15.421 -16.226 1.00 90.75 760 GLY A O 1
ATOM 5652 N N . LEU A 1 761 ? -16.226 -14.101 -16.067 1.00 94.19 761 LEU A N 1
ATOM 5653 C CA . LEU A 1 761 ? -17.059 -15.117 -15.412 1.00 94.19 761 LEU A CA 1
ATOM 5654 C C . LEU A 1 761 ? -17.165 -16.399 -16.241 1.00 94.19 761 LEU A C 1
ATOM 5656 O O . LEU A 1 761 ? -17.116 -17.498 -15.697 1.00 94.19 761 LEU A O 1
ATOM 5660 N N . LEU A 1 762 ? -17.377 -16.287 -17.554 1.00 92.88 762 LEU A N 1
ATOM 5661 C CA . LEU A 1 762 ? -17.538 -17.467 -18.405 1.00 92.88 762 LEU A CA 1
ATOM 5662 C C . LEU A 1 762 ? -16.228 -18.248 -18.572 1.00 92.88 762 LEU A C 1
ATOM 5664 O O . LEU A 1 762 ? -16.286 -19.472 -18.728 1.00 92.88 762 LEU A O 1
ATOM 5668 N N . ASN A 1 763 ? -15.085 -17.560 -18.528 1.00 89.06 763 ASN A N 1
ATOM 5669 C CA . ASN A 1 763 ? -13.752 -18.143 -18.641 1.00 89.06 763 ASN A CA 1
ATOM 5670 C C . ASN A 1 763 ? -13.192 -18.655 -17.302 1.00 89.06 763 ASN A C 1
ATOM 5672 O O . ASN A 1 763 ? -12.256 -19.453 -17.305 1.00 89.06 763 ASN A O 1
ATOM 5676 N N . ASP A 1 764 ? -13.774 -18.243 -16.173 1.00 88.25 764 ASP A N 1
ATOM 5677 C CA . ASP A 1 764 ? -13.313 -18.646 -14.849 1.00 88.25 764 ASP A CA 1
ATOM 5678 C C . ASP A 1 764 ? -13.316 -20.177 -14.660 1.00 88.25 764 ASP A C 1
ATOM 5680 O O . ASP A 1 764 ? -14.238 -20.902 -15.062 1.00 88.25 764 ASP A O 1
ATOM 5684 N N . SER A 1 765 ? -12.250 -20.680 -14.037 1.00 83.88 765 SER A N 1
ATOM 5685 C CA . SER A 1 765 ? -12.002 -22.119 -13.922 1.00 83.88 765 SER A CA 1
ATOM 5686 C C . SER A 1 765 ? -12.871 -22.806 -12.861 1.00 83.88 765 SER A C 1
ATOM 5688 O O . SER A 1 765 ? -13.147 -24.005 -12.976 1.00 83.88 765 SER A O 1
ATOM 5690 N N . GLU A 1 766 ? -13.350 -22.063 -11.858 1.00 82.69 766 GLU A N 1
ATOM 5691 C CA . GLU A 1 766 ? -14.115 -22.599 -10.731 1.00 82.69 766 GLU A CA 1
ATOM 5692 C C . GLU A 1 766 ? -15.619 -22.339 -10.875 1.00 82.69 766 GLU A C 1
ATOM 5694 O O . GLU A 1 766 ? -16.440 -23.248 -10.714 1.00 82.69 766 GLU A O 1
ATOM 5699 N N . LEU A 1 767 ? -16.005 -21.111 -11.198 1.00 86.19 767 LEU A N 1
ATOM 5700 C CA . LEU A 1 767 ? -17.380 -20.661 -11.343 1.00 86.19 767 LEU A CA 1
ATOM 5701 C C . LEU A 1 767 ? -17.855 -20.739 -12.797 1.00 86.19 767 LEU A C 1
ATOM 5703 O O . LEU A 1 767 ? -19.019 -21.070 -13.017 1.00 86.19 767 LEU A O 1
ATOM 5707 N N . GLY A 1 768 ? -16.974 -20.514 -13.772 1.00 88.94 768 GLY A N 1
ATOM 5708 C CA . GLY A 1 768 ? -17.303 -20.388 -15.194 1.00 88.94 768 GLY A CA 1
ATOM 5709 C C . GLY A 1 768 ? -17.689 -21.676 -15.922 1.00 88.94 768 GLY A C 1
ATOM 5710 O O . GLY A 1 768 ? -18.085 -22.688 -15.327 1.00 88.94 768 GLY A O 1
ATOM 5711 N N . LEU A 1 769 ? -17.624 -21.646 -17.258 1.00 88.94 769 LEU A N 1
ATOM 5712 C CA . LEU A 1 769 ? -18.125 -22.721 -18.133 1.00 88.94 769 LEU A CA 1
ATOM 5713 C C . LEU A 1 769 ? -17.353 -24.041 -17.999 1.00 88.94 769 LEU A C 1
ATOM 5715 O O . LEU A 1 769 ? -17.824 -25.072 -18.470 1.00 88.94 769 LEU A O 1
ATOM 5719 N N . GLN A 1 770 ? -16.185 -24.044 -17.360 1.00 83.69 770 GLN A N 1
ATOM 5720 C CA . GLN A 1 770 ? -15.453 -25.276 -17.044 1.00 83.69 770 GLN A CA 1
ATOM 5721 C C . GLN A 1 770 ? -15.685 -25.750 -15.601 1.00 83.69 770 GLN A C 1
ATOM 5723 O O . GLN A 1 770 ? -15.463 -26.922 -15.294 1.00 83.69 770 GLN A O 1
ATOM 5728 N N . GLY A 1 771 ? -16.214 -24.874 -14.747 1.00 90.56 771 GLY A N 1
ATOM 5729 C CA . GLY A 1 771 ? -16.468 -25.126 -13.339 1.00 90.56 771 GLY A CA 1
ATOM 5730 C C . GLY A 1 771 ? -17.948 -25.355 -13.025 1.00 90.56 771 GLY A C 1
ATOM 5731 O O . GLY A 1 771 ? -18.616 -26.242 -13.579 1.00 90.56 771 GLY A O 1
ATOM 5732 N N . ARG A 1 772 ? -18.491 -24.565 -12.096 1.00 90.94 772 ARG A N 1
ATOM 5733 C CA . ARG A 1 772 ? -19.870 -24.683 -11.587 1.00 90.94 772 ARG A CA 1
ATOM 5734 C C . ARG A 1 772 ? -20.937 -24.368 -12.638 1.00 90.94 772 ARG A C 1
ATOM 5736 O O . ARG A 1 772 ? -22.078 -24.822 -12.484 1.00 90.94 772 ARG A O 1
ATOM 5743 N N . LEU A 1 773 ? -20.584 -23.668 -13.719 1.00 92.69 773 LEU A N 1
ATOM 5744 C CA . LEU A 1 773 ? -21.451 -23.423 -14.872 1.00 92.69 773 LEU A CA 1
ATOM 5745 C C . LEU A 1 773 ? -21.209 -24.387 -16.048 1.00 92.69 773 LEU A C 1
ATOM 5747 O O . LEU A 1 773 ? -21.789 -24.188 -17.109 1.00 92.69 773 LEU A O 1
ATOM 5751 N N . SER A 1 774 ? -20.487 -25.497 -15.867 1.00 91.62 774 SER A N 1
ATOM 5752 C CA . SER A 1 774 ? -20.193 -26.488 -16.929 1.00 91.62 774 SER A CA 1
ATOM 5753 C C . SER A 1 774 ? -21.378 -27.148 -17.644 1.00 91.62 774 SER A C 1
ATOM 5755 O O . SER A 1 774 ? -21.204 -27.826 -18.657 1.00 91.62 774 SER A O 1
ATOM 5757 N N . GLY A 1 775 ? -22.604 -26.963 -17.153 1.00 86.81 775 GLY A N 1
ATOM 5758 C CA . GLY A 1 775 ? -23.823 -27.373 -17.854 1.00 86.81 775 GLY A CA 1
ATOM 5759 C C . GLY A 1 775 ? -24.502 -26.269 -18.671 1.00 86.81 775 GLY A C 1
ATOM 5760 O O . GLY A 1 775 ? -25.541 -26.548 -19.265 1.00 86.81 775 GLY A O 1
ATOM 5761 N N . VAL A 1 776 ? -23.976 -25.042 -18.665 1.00 93.44 776 VAL A N 1
ATOM 5762 C CA . VAL A 1 776 ? -24.445 -23.922 -19.491 1.00 93.44 776 VAL A CA 1
ATOM 5763 C C . VAL A 1 776 ? -23.788 -24.035 -20.863 1.00 93.44 776 VAL A C 1
ATOM 5765 O O . VAL A 1 776 ? -22.569 -24.132 -20.964 1.00 93.44 776 VAL A O 1
ATOM 5768 N N . THR A 1 777 ? -24.578 -24.033 -21.933 1.00 89.81 777 THR A N 1
ATOM 5769 C CA . THR A 1 777 ? -24.044 -24.034 -23.301 1.00 89.81 777 THR A CA 1
ATOM 5770 C C . THR A 1 777 ? -23.987 -22.622 -23.866 1.00 89.81 777 THR A C 1
ATOM 5772 O O . THR A 1 777 ? -24.745 -21.745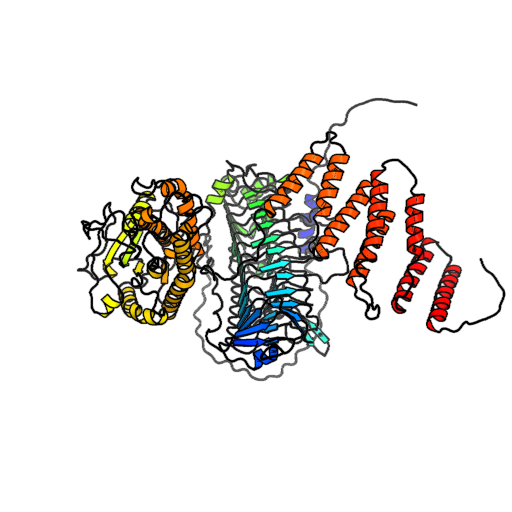 -23.458 1.00 89.81 777 THR A O 1
ATOM 5775 N N . GLN A 1 778 ? -23.159 -22.396 -24.886 1.00 87.25 778 GLN A N 1
ATOM 5776 C CA . GLN A 1 778 ? -23.135 -21.101 -25.572 1.00 87.25 778 GLN A CA 1
ATOM 5777 C C . GLN A 1 778 ? -24.493 -20.714 -26.158 1.00 87.25 778 GLN A C 1
ATOM 5779 O O . GLN A 1 778 ? -24.826 -19.543 -26.151 1.00 87.25 778 GLN A O 1
ATOM 5784 N N . THR A 1 779 ? -25.317 -21.666 -26.606 1.00 90.75 779 THR A N 1
ATOM 5785 C CA . THR A 1 779 ? -26.681 -21.367 -27.081 1.00 90.75 779 THR A CA 1
ATOM 5786 C C . THR A 1 779 ? -27.660 -21.002 -25.964 1.00 90.75 779 THR A C 1
ATOM 5788 O O . THR A 1 779 ? -28.742 -20.490 -26.247 1.00 90.75 779 THR A O 1
ATOM 5791 N N . ASP A 1 780 ? -27.306 -21.267 -24.703 1.00 93.44 780 ASP A N 1
ATOM 5792 C CA . ASP A 1 780 ? -28.064 -20.788 -23.544 1.00 93.44 780 ASP A CA 1
ATOM 5793 C C . ASP A 1 780 ? -27.721 -19.328 -23.207 1.00 93.44 780 ASP A C 1
ATOM 5795 O O . ASP A 1 780 ? -28.485 -18.681 -22.491 1.00 93.44 780 ASP A O 1
ATOM 5799 N N . LEU A 1 781 ? -26.613 -18.797 -23.740 1.00 92.31 781 LEU A N 1
ATOM 5800 C CA . LEU A 1 781 ? -26.098 -17.449 -23.478 1.00 92.31 781 LEU A CA 1
ATOM 5801 C C . LEU A 1 781 ? -26.186 -16.536 -24.709 1.00 92.31 781 LEU A C 1
ATOM 5803 O O . LEU A 1 781 ? -26.596 -15.388 -24.599 1.00 92.31 781 LEU A O 1
ATOM 5807 N N . PHE A 1 782 ? -25.881 -17.031 -25.898 1.00 92.00 782 PHE A N 1
ATOM 5808 C CA . PHE A 1 782 ? -25.840 -16.264 -27.139 1.00 92.00 782 PHE A CA 1
ATOM 5809 C C . PHE A 1 782 ? -26.782 -16.875 -28.179 1.00 92.00 782 PHE A C 1
ATOM 5811 O O . PHE A 1 782 ? -27.046 -18.080 -28.196 1.00 92.00 782 PHE A O 1
ATOM 5818 N N . SER A 1 783 ? -27.320 -16.028 -29.049 1.00 88.75 783 SER A N 1
ATOM 5819 C CA . SER A 1 783 ? -28.291 -16.394 -30.083 1.00 88.75 783 SER A CA 1
ATOM 5820 C C . SER A 1 783 ? -27.692 -16.429 -31.491 1.00 88.75 783 SER A C 1
ATOM 5822 O O . SER A 1 783 ? -28.243 -17.104 -32.365 1.00 88.75 783 SER A O 1
ATOM 5824 N N . ASP A 1 784 ? -26.557 -15.763 -31.699 1.00 86.19 784 ASP A N 1
ATOM 5825 C CA . ASP A 1 784 ? -25.791 -15.729 -32.942 1.00 86.19 784 ASP A CA 1
ATOM 5826 C C . ASP A 1 784 ? -24.284 -15.518 -32.672 1.00 86.19 784 ASP A C 1
ATOM 5828 O O . ASP A 1 784 ? -23.841 -15.483 -31.525 1.00 86.19 784 ASP A O 1
ATOM 5832 N N . ASP A 1 785 ? -23.495 -15.431 -33.747 1.00 79.06 785 ASP A N 1
ATOM 5833 C CA . ASP A 1 785 ? -22.056 -15.131 -33.739 1.00 79.06 785 ASP A CA 1
ATOM 5834 C C . ASP A 1 785 ? -21.738 -13.629 -33.664 1.00 79.06 785 ASP A C 1
ATOM 5836 O O . ASP A 1 785 ? -20.569 -13.272 -33.582 1.00 79.06 785 ASP A O 1
ATOM 5840 N N . ALA A 1 786 ? -22.766 -12.779 -33.666 1.00 74.62 786 ALA A N 1
ATOM 5841 C CA . ALA A 1 786 ? -22.724 -11.322 -33.627 1.00 74.62 786 ALA A CA 1
ATOM 5842 C C . ALA A 1 786 ? -23.294 -10.839 -32.277 1.00 74.62 786 ALA A C 1
ATOM 5844 O O . ALA A 1 786 ? -24.286 -10.107 -32.225 1.00 74.62 786 ALA A O 1
ATOM 5845 N N . PRO A 1 787 ? -22.687 -11.302 -31.178 1.00 68.75 787 PRO A N 1
ATOM 5846 C CA . PRO A 1 787 ? -23.308 -12.127 -30.147 1.00 68.75 787 PRO A CA 1
ATOM 5847 C C . PRO A 1 787 ? -24.463 -11.424 -29.431 1.00 68.75 787 PRO A C 1
ATOM 5849 O O . PRO A 1 787 ? -24.315 -10.874 -28.339 1.00 68.75 787 PRO A O 1
ATOM 5852 N N . HIS A 1 788 ? -25.658 -11.504 -30.008 1.00 87.44 788 HIS A N 1
ATOM 5853 C CA . HIS A 1 788 ? -26.883 -11.130 -29.315 1.00 87.44 788 HIS A CA 1
ATOM 5854 C C . HIS A 1 788 ? -27.181 -12.153 -28.220 1.00 87.44 788 HIS A C 1
ATOM 5856 O O . HIS A 1 788 ? -27.230 -13.357 -28.479 1.00 87.44 788 HIS A O 1
ATOM 5862 N N . GLY A 1 789 ? -27.395 -11.685 -26.994 1.00 87.50 789 GLY A N 1
ATOM 5863 C CA . GLY A 1 789 ? -27.594 -12.552 -25.836 1.00 87.50 789 GLY A CA 1
ATOM 5864 C C . GLY A 1 789 ? -28.984 -13.196 -25.751 1.00 87.50 789 GLY A C 1
ATOM 5865 O O . GLY A 1 789 ? -29.963 -12.731 -26.335 1.00 87.50 789 GLY A O 1
ATOM 5866 N N . THR A 1 790 ? -29.097 -14.251 -24.950 1.00 92.12 790 THR A N 1
ATOM 5867 C CA . THR A 1 790 ? -30.371 -14.678 -24.365 1.00 92.12 790 THR A CA 1
ATOM 5868 C C . THR A 1 790 ? -30.699 -13.811 -23.151 1.00 92.12 790 THR A C 1
ATOM 5870 O O . THR A 1 790 ? -29.867 -13.051 -22.656 1.00 92.12 790 THR A O 1
ATOM 5873 N N . GLU A 1 791 ? -31.895 -13.985 -22.597 1.00 93.38 791 GLU A N 1
ATOM 5874 C CA . GLU A 1 791 ? -32.300 -13.362 -21.334 1.00 93.38 791 GLU A CA 1
ATOM 5875 C C . GLU A 1 791 ? -31.296 -13.597 -20.183 1.00 93.38 791 GLU A C 1
ATOM 5877 O O . GLU A 1 791 ? -31.115 -12.721 -19.344 1.00 93.38 791 GLU A O 1
ATOM 5882 N N . THR A 1 792 ? -30.579 -14.731 -20.174 1.00 95.75 792 THR A N 1
ATOM 5883 C CA . THR A 1 792 ? -29.541 -15.010 -19.163 1.00 95.75 792 THR A CA 1
ATOM 5884 C C . THR A 1 792 ? -28.312 -14.113 -19.335 1.00 95.75 792 THR A C 1
ATOM 5886 O O . THR A 1 792 ? -27.753 -13.659 -18.344 1.00 95.75 792 THR A O 1
ATOM 5889 N N . THR A 1 793 ? -27.917 -13.793 -20.564 1.00 95.31 793 THR A N 1
ATOM 5890 C CA . THR A 1 793 ? -26.761 -12.919 -20.824 1.00 95.31 793 THR A CA 1
ATOM 5891 C C . THR A 1 793 ? -27.056 -11.469 -20.479 1.00 95.31 793 THR A C 1
ATOM 5893 O O . THR A 1 793 ? -26.263 -10.837 -19.791 1.00 95.31 793 THR A O 1
ATOM 5896 N N . TYR A 1 794 ? -28.230 -10.958 -20.864 1.00 95.25 794 TYR A N 1
ATOM 5897 C CA . TYR A 1 794 ? -28.650 -9.606 -20.474 1.00 95.25 794 TYR A CA 1
ATOM 5898 C C . TYR A 1 794 ? -28.848 -9.476 -18.960 1.00 95.25 794 TYR A C 1
ATOM 5900 O O . TYR A 1 794 ? -28.626 -8.402 -18.409 1.00 95.25 794 TYR A O 1
ATOM 5908 N N . PHE A 1 795 ? -29.233 -10.561 -18.284 1.00 96.88 795 PHE A N 1
ATOM 5909 C CA . PHE A 1 795 ? -29.285 -10.620 -16.827 1.00 96.88 795 PHE A CA 1
ATOM 5910 C C . PHE A 1 795 ? -27.890 -10.505 -16.195 1.00 96.88 795 PHE A C 1
ATOM 5912 O O . PHE A 1 795 ? -27.714 -9.684 -15.303 1.00 96.88 795 PHE A O 1
ATOM 5919 N N . LEU A 1 796 ? -26.897 -11.265 -16.675 1.00 96.69 796 LEU A N 1
ATOM 5920 C CA . LEU A 1 796 ? -25.511 -11.191 -16.184 1.00 96.69 796 LEU A CA 1
ATOM 5921 C C . LEU A 1 796 ? -24.876 -9.820 -16.461 1.00 96.69 796 LEU A C 1
ATOM 5923 O O . LEU A 1 796 ? -24.316 -9.212 -15.555 1.00 96.69 796 LEU A O 1
ATOM 5927 N N . ALA A 1 797 ? -25.053 -9.285 -17.672 1.00 95.81 797 ALA A N 1
ATOM 5928 C CA . ALA A 1 797 ? -24.604 -7.938 -18.021 1.00 95.81 797 ALA A CA 1
ATOM 5929 C C . ALA A 1 797 ? -25.241 -6.862 -17.124 1.00 95.81 797 ALA A C 1
ATOM 5931 O O . ALA A 1 797 ? -24.594 -5.887 -16.751 1.00 95.81 797 ALA A O 1
ATOM 5932 N N . ALA A 1 798 ? -26.506 -7.050 -16.736 1.00 96.25 798 ALA A N 1
ATOM 5933 C CA . ALA A 1 798 ? -27.184 -6.143 -15.825 1.00 96.25 798 ALA A CA 1
ATOM 5934 C C . ALA A 1 798 ? -26.712 -6.246 -14.374 1.00 96.25 798 ALA A C 1
ATOM 5936 O O . ALA A 1 798 ? -26.858 -5.257 -13.665 1.00 96.25 798 ALA A O 1
ATOM 5937 N N . ILE A 1 799 ? -26.160 -7.383 -13.928 1.00 95.44 799 ILE A N 1
ATOM 5938 C CA . ILE A 1 799 ? -25.504 -7.467 -12.614 1.00 95.44 799 ILE A CA 1
ATOM 5939 C C . ILE A 1 799 ? -24.297 -6.530 -12.614 1.00 95.44 799 ILE A C 1
ATOM 5941 O O . ILE A 1 799 ? -24.243 -5.652 -11.766 1.00 95.44 799 ILE A O 1
ATOM 5945 N N . ALA A 1 800 ? -23.420 -6.626 -13.620 1.00 92.06 800 ALA A N 1
ATOM 5946 C CA . ALA A 1 800 ? -22.246 -5.756 -13.748 1.00 92.06 800 ALA A CA 1
ATOM 5947 C C . ALA A 1 800 ? -22.644 -4.272 -13.783 1.00 92.06 800 ALA A C 1
ATOM 5949 O O . ALA A 1 800 ? -22.176 -3.462 -12.990 1.00 92.06 800 ALA A O 1
ATOM 5950 N N . THR A 1 801 ? -23.611 -3.919 -14.636 1.00 92.38 801 THR A N 1
ATOM 5951 C CA . THR A 1 801 ? -24.085 -2.531 -14.738 1.00 92.38 801 THR A CA 1
ATOM 5952 C C . THR A 1 801 ? -24.820 -2.049 -13.479 1.00 92.38 801 THR A C 1
ATOM 5954 O O . THR A 1 801 ? -24.783 -0.862 -13.170 1.00 92.38 801 THR A O 1
ATOM 5957 N N . TYR A 1 802 ? -25.519 -2.922 -12.748 1.00 92.38 802 TYR A N 1
ATOM 5958 C CA . TYR A 1 802 ? -26.132 -2.572 -11.462 1.00 92.38 802 TYR A CA 1
ATOM 5959 C C . TYR A 1 802 ? -25.062 -2.320 -10.399 1.00 92.38 802 TYR A C 1
ATOM 5961 O O . TYR A 1 802 ? -25.140 -1.311 -9.704 1.00 92.38 802 TYR A O 1
ATOM 5969 N N . SER A 1 803 ? -24.067 -3.203 -10.322 1.00 84.94 803 SER A N 1
ATOM 5970 C CA . SER A 1 803 ? -22.934 -3.119 -9.406 1.00 84.94 803 SER A CA 1
ATOM 5971 C C . SER A 1 803 ? -22.172 -1.809 -9.556 1.00 84.94 803 SER A C 1
ATOM 5973 O O . SER A 1 803 ? -21.988 -1.107 -8.568 1.00 84.94 803 SER A O 1
ATOM 5975 N N . GLU A 1 804 ? -21.880 -1.417 -10.792 1.00 84.19 804 GLU A N 1
ATOM 5976 C CA . GLU A 1 804 ? -21.260 -0.131 -11.132 1.00 84.19 804 GLU A CA 1
ATOM 5977 C C . GLU A 1 804 ? -22.141 1.078 -10.808 1.00 84.19 804 GLU A C 1
ATOM 5979 O O . GLU A 1 804 ? -21.662 2.139 -10.425 1.00 84.19 804 GLU A O 1
ATOM 5984 N N . ASN A 1 805 ? -23.458 0.968 -10.994 1.00 82.12 805 ASN A N 1
ATOM 5985 C CA . ASN A 1 805 ? -24.368 2.093 -10.783 1.00 82.12 805 ASN A CA 1
ATOM 5986 C C . ASN A 1 805 ? -24.685 2.343 -9.311 1.00 82.12 805 ASN A C 1
ATOM 5988 O O . ASN A 1 805 ? -24.760 3.494 -8.899 1.00 82.12 805 ASN A O 1
ATOM 5992 N N . PHE A 1 806 ? -24.916 1.280 -8.546 1.00 78.81 806 PHE A N 1
ATOM 5993 C CA . PHE A 1 806 ? -25.361 1.356 -7.156 1.00 78.81 806 PHE A CA 1
ATOM 5994 C C . PHE A 1 806 ? -24.223 1.117 -6.150 1.00 78.81 806 PHE A C 1
ATOM 5996 O O . PHE A 1 806 ? -24.453 1.241 -4.945 1.00 78.81 806 PHE A O 1
ATOM 6003 N N . GLY A 1 807 ? -23.023 0.757 -6.622 1.00 73.19 807 GLY A N 1
ATOM 6004 C CA . GLY A 1 807 ? -21.854 0.479 -5.783 1.00 73.19 807 GLY A CA 1
ATOM 6005 C C . GLY A 1 807 ? -22.060 -0.701 -4.831 1.00 73.19 807 GLY A C 1
ATOM 6006 O O . GLY A 1 807 ? -21.548 -0.686 -3.713 1.00 73.19 807 GLY A O 1
ATOM 6007 N N . GLN A 1 808 ? -22.883 -1.682 -5.221 1.00 76.19 808 GLN A N 1
ATOM 6008 C CA . GLN A 1 808 ? -23.236 -2.839 -4.392 1.00 76.19 808 GLN A CA 1
ATOM 6009 C C . GLN A 1 808 ? -23.599 -4.069 -5.243 1.00 76.19 808 GLN A C 1
ATOM 6011 O O . GLN A 1 808 ? -24.116 -3.907 -6.354 1.00 76.19 808 GLN A O 1
ATOM 6016 N N . PRO A 1 809 ? -23.413 -5.304 -4.739 1.00 81.44 809 PRO A N 1
ATOM 6017 C CA . PRO A 1 809 ? -23.941 -6.502 -5.390 1.00 81.44 809 PRO A CA 1
ATOM 6018 C C . PRO A 1 809 ? -25.478 -6.463 -5.459 1.00 81.44 809 PRO A C 1
ATOM 6020 O O . PRO A 1 809 ? -26.137 -5.705 -4.738 1.00 81.44 809 PRO A O 1
ATOM 6023 N N . ILE A 1 810 ? -26.086 -7.292 -6.317 1.00 86.44 810 ILE A N 1
ATOM 6024 C CA . ILE A 1 810 ? -27.554 -7.398 -6.343 1.00 86.44 810 ILE A CA 1
ATOM 6025 C C . ILE A 1 810 ? -28.077 -7.905 -4.984 1.00 86.44 810 ILE A C 1
ATOM 6027 O O . ILE A 1 810 ? -27.353 -8.607 -4.274 1.00 86.44 810 ILE A O 1
ATOM 6031 N N . PRO A 1 811 ? -29.334 -7.599 -4.601 1.00 85.38 811 PRO A N 1
ATOM 6032 C CA . PRO A 1 811 ? -29.863 -7.996 -3.297 1.00 85.38 811 PRO A CA 1
ATOM 6033 C C . PRO A 1 811 ? -29.697 -9.496 -3.035 1.00 85.38 811 PRO A C 1
ATOM 6035 O O . PRO A 1 811 ? -30.093 -10.325 -3.856 1.00 85.38 811 PRO A O 1
ATOM 6038 N N . ALA A 1 812 ? -29.141 -9.855 -1.876 1.00 77.00 812 ALA A N 1
ATOM 6039 C CA . ALA A 1 812 ? -28.810 -11.244 -1.543 1.00 77.00 812 ALA A CA 1
ATOM 6040 C C . ALA A 1 812 ? -30.036 -12.182 -1.505 1.00 77.00 812 ALA A C 1
ATOM 6042 O O . ALA A 1 812 ? -29.903 -13.398 -1.646 1.00 77.00 812 ALA A O 1
ATOM 6043 N N . ASP A 1 813 ? -31.239 -11.633 -1.314 1.00 81.19 813 ASP A N 1
ATOM 6044 C CA . ASP A 1 813 ? -32.510 -12.357 -1.348 1.00 81.19 813 ASP A CA 1
ATOM 6045 C C . ASP A 1 813 ? -33.237 -12.269 -2.704 1.00 81.19 813 ASP A C 1
ATOM 6047 O O . ASP A 1 813 ? -34.358 -12.777 -2.838 1.00 81.19 813 ASP A O 1
ATOM 6051 N N . TYR A 1 814 ? -32.605 -11.684 -3.729 1.00 90.88 814 TYR A N 1
ATOM 6052 C CA . TYR A 1 814 ? -33.157 -11.618 -5.075 1.00 90.88 814 TYR A CA 1
ATOM 6053 C C . TYR A 1 814 ? -33.373 -13.024 -5.645 1.00 90.88 814 TYR A C 1
ATOM 6055 O O . TYR A 1 814 ? -32.453 -13.827 -5.814 1.00 90.88 814 TYR A O 1
ATOM 6063 N N . VAL A 1 815 ? -34.623 -13.324 -6.002 1.00 90.44 815 VAL A N 1
ATOM 6064 C CA . VAL A 1 815 ? -34.996 -14.613 -6.590 1.00 90.44 815 VAL A CA 1
ATOM 6065 C C . VAL A 1 815 ? -35.108 -14.472 -8.102 1.00 90.44 815 VAL A C 1
ATOM 6067 O O . VAL A 1 815 ? -36.134 -14.033 -8.623 1.00 90.44 815 VAL A O 1
ATOM 6070 N N . ALA A 1 816 ? -34.071 -14.913 -8.814 1.00 92.56 816 ALA A N 1
ATOM 6071 C CA . ALA A 1 816 ? -34.068 -14.903 -10.272 1.00 92.56 816 ALA A CA 1
ATOM 6072 C C . ALA A 1 816 ? -35.198 -15.779 -10.875 1.00 92.56 816 ALA A C 1
ATOM 6074 O O . ALA A 1 816 ? -35.418 -16.917 -10.429 1.00 92.56 816 ALA A O 1
ATOM 6075 N N . PRO A 1 817 ? -35.920 -15.279 -11.900 1.00 92.31 817 PRO A N 1
ATOM 6076 C CA . PRO A 1 817 ? -37.073 -15.964 -12.487 1.00 92.31 817 PRO A CA 1
ATOM 6077 C C . PRO A 1 817 ? -36.681 -17.206 -13.299 1.00 92.31 817 PRO A C 1
ATOM 6079 O O . PRO A 1 817 ? -35.536 -17.381 -13.699 1.00 92.31 817 PRO A O 1
ATOM 6082 N N . GLU A 1 818 ? -37.650 -18.084 -13.588 1.00 92.38 818 GLU A N 1
ATOM 6083 C CA . GLU A 1 818 ? -37.410 -19.343 -14.322 1.00 92.38 818 GLU A CA 1
ATOM 6084 C C . GLU A 1 818 ? -36.865 -19.162 -15.748 1.00 92.38 818 GLU A C 1
ATOM 6086 O O . GLU A 1 818 ? -36.366 -20.132 -16.319 1.00 92.38 818 GLU A O 1
ATOM 6091 N N . SER A 1 819 ? -36.952 -17.954 -16.309 1.00 89.94 819 SER A N 1
ATOM 6092 C CA . SER A 1 819 ? -36.344 -17.599 -17.591 1.00 89.94 819 SER A CA 1
ATOM 6093 C C . SER A 1 819 ? -34.813 -17.529 -17.542 1.00 89.94 819 SER A C 1
ATOM 6095 O O . SER A 1 819 ? -34.174 -17.700 -18.579 1.00 89.94 819 SER A O 1
ATOM 6097 N N . ILE A 1 820 ? -34.217 -17.361 -16.355 1.00 96.75 820 ILE A N 1
ATOM 6098 C CA . ILE A 1 820 ? -32.764 -17.413 -16.152 1.00 96.75 820 ILE A CA 1
ATOM 6099 C C . ILE A 1 820 ? -32.306 -18.865 -16.013 1.00 96.75 820 ILE A C 1
ATOM 6101 O O . ILE A 1 820 ? -32.932 -19.680 -15.313 1.00 96.75 820 ILE A O 1
ATOM 6105 N N . HIS A 1 821 ? -31.186 -19.194 -16.661 1.00 97.00 821 HIS A N 1
ATOM 6106 C CA . HIS A 1 821 ? -30.643 -20.547 -16.678 1.00 97.00 821 HIS A CA 1
ATOM 6107 C C . HIS A 1 821 ? -30.502 -21.123 -15.249 1.00 97.00 821 HIS A C 1
ATOM 6109 O O . HIS A 1 821 ? -29.992 -20.449 -14.351 1.00 97.00 821 HIS A O 1
ATOM 6115 N N . PRO A 1 822 ? -30.941 -22.372 -14.987 1.00 94.88 822 PRO A N 1
ATOM 6116 C CA . PRO A 1 822 ? -30.990 -22.931 -13.634 1.00 94.88 822 PRO A CA 1
ATOM 6117 C C . PRO A 1 822 ? -29.635 -22.973 -12.916 1.00 94.88 822 PRO A C 1
ATOM 6119 O O . PRO A 1 822 ? -29.615 -22.817 -11.700 1.00 94.88 822 PRO A O 1
ATOM 6122 N N . LEU A 1 823 ? -28.524 -23.163 -13.637 1.00 93.44 823 LEU A N 1
ATOM 6123 C CA . LEU A 1 823 ? -27.183 -23.123 -13.036 1.00 93.44 823 LEU A CA 1
ATOM 6124 C C . LEU A 1 823 ? -26.747 -21.706 -12.653 1.00 93.44 823 LEU A C 1
ATOM 6126 O O . LEU A 1 823 ? -26.117 -21.545 -11.618 1.00 93.44 823 LEU A O 1
ATOM 6130 N N . VAL A 1 824 ? -27.145 -20.681 -13.409 1.00 95.25 824 VAL A N 1
ATOM 6131 C CA . VAL A 1 824 ? -26.897 -19.285 -13.014 1.00 95.25 824 VAL A CA 1
ATOM 6132 C C . VAL A 1 824 ? -27.692 -18.968 -11.749 1.00 95.25 824 VAL A C 1
ATOM 6134 O O . VAL A 1 824 ? -27.142 -18.477 -10.774 1.00 95.25 824 VAL A O 1
ATOM 6137 N N . ARG A 1 825 ? -28.966 -19.378 -11.688 1.00 95.19 825 ARG A N 1
ATOM 6138 C CA . ARG A 1 825 ? -29.798 -19.199 -10.484 1.00 95.19 825 ARG A CA 1
ATOM 6139 C C . ARG A 1 825 ? -29.262 -19.927 -9.254 1.00 95.19 825 ARG A C 1
ATOM 6141 O O . ARG A 1 825 ? -29.375 -19.415 -8.148 1.00 95.19 825 ARG A O 1
ATOM 6148 N N . ALA A 1 826 ? -28.730 -21.134 -9.435 1.00 90.81 826 ALA A N 1
ATOM 6149 C CA . ALA A 1 826 ? -28.205 -21.940 -8.336 1.00 90.81 826 ALA A CA 1
ATOM 6150 C C . ALA A 1 826 ? -26.916 -21.365 -7.730 1.00 90.81 826 ALA A C 1
ATOM 6152 O O . ALA A 1 826 ? -26.626 -21.660 -6.574 1.00 90.81 826 ALA A O 1
ATOM 6153 N N . ASN A 1 827 ? -26.171 -20.565 -8.496 1.00 91.31 827 ASN A N 1
ATOM 6154 C CA . ASN A 1 827 ? -24.899 -19.969 -8.091 1.00 91.31 827 ASN A CA 1
ATOM 6155 C C . ASN A 1 827 ? -24.976 -18.430 -8.038 1.00 91.31 827 ASN A C 1
ATOM 6157 O O . ASN A 1 827 ? -23.952 -17.766 -8.101 1.00 91.31 827 ASN A O 1
ATOM 6161 N N . LEU A 1 828 ? -26.182 -17.856 -7.953 1.00 90.50 828 LEU A N 1
ATOM 6162 C CA . LEU A 1 828 ? -26.402 -16.422 -8.162 1.00 90.50 828 LEU A CA 1
ATOM 6163 C C . LEU A 1 828 ? -25.664 -15.529 -7.158 1.00 90.50 828 LEU A C 1
ATOM 6165 O O . LEU A 1 828 ? -25.196 -14.468 -7.545 1.00 90.50 828 LEU A O 1
ATOM 6169 N N . ALA A 1 829 ? -25.558 -15.953 -5.896 1.00 81.38 829 ALA A N 1
ATOM 6170 C CA . ALA A 1 829 ? -24.825 -15.204 -4.876 1.00 81.38 829 ALA A CA 1
ATOM 6171 C C . ALA A 1 829 ? -23.335 -15.098 -5.232 1.00 81.38 829 ALA A C 1
ATOM 6173 O O . ALA A 1 829 ? -22.810 -13.997 -5.317 1.00 81.38 829 ALA A O 1
ATOM 6174 N N . ASP A 1 830 ? -22.701 -16.230 -5.543 1.00 80.06 830 ASP A N 1
ATOM 6175 C CA . ASP A 1 830 ? -21.279 -16.280 -5.902 1.00 80.06 830 ASP A CA 1
ATOM 6176 C C . ASP A 1 830 ? -21.005 -15.558 -7.231 1.00 80.06 830 ASP A C 1
ATOM 6178 O O . ASP A 1 830 ? -19.983 -14.907 -7.380 1.00 80.06 830 ASP A O 1
ATOM 6182 N N . ILE A 1 831 ? -21.942 -15.622 -8.186 1.00 88.06 831 ILE A N 1
ATOM 6183 C CA . ILE A 1 831 ? -21.868 -14.871 -9.451 1.00 88.06 831 ILE A CA 1
ATOM 6184 C C . ILE A 1 831 ? -21.989 -13.366 -9.211 1.00 88.06 831 ILE A C 1
ATOM 6186 O O . ILE A 1 831 ? -21.267 -12.597 -9.834 1.00 88.06 831 ILE A O 1
ATOM 6190 N N . SER A 1 832 ? -22.912 -12.939 -8.346 1.00 86.88 832 SER A N 1
ATOM 6191 C CA . SER A 1 832 ? -23.062 -11.523 -8.015 1.00 86.88 832 SER A CA 1
ATOM 6192 C C . SER A 1 832 ? -21.830 -10.983 -7.309 1.00 86.88 832 SER A C 1
ATOM 6194 O O . SER A 1 832 ? -21.474 -9.840 -7.558 1.00 86.88 832 SER A O 1
ATOM 6196 N N . GLU A 1 833 ? -21.226 -11.775 -6.428 1.00 80.00 833 GLU A N 1
ATOM 6197 C CA . GLU A 1 833 ? -20.007 -11.396 -5.722 1.00 80.00 833 GLU A CA 1
ATOM 6198 C C . GLU A 1 833 ? -18.818 -11.335 -6.681 1.00 80.00 833 GLU A C 1
ATOM 6200 O O . GLU A 1 833 ? -18.141 -10.319 -6.722 1.00 80.00 833 GLU A O 1
ATOM 6205 N N . PHE A 1 834 ? -18.631 -12.364 -7.518 1.00 86.88 834 PHE A N 1
ATOM 6206 C CA . PHE A 1 834 ? -17.590 -12.383 -8.548 1.00 86.88 834 PHE A CA 1
ATOM 6207 C C . PHE A 1 834 ? -17.696 -11.159 -9.457 1.00 86.88 834 PHE A C 1
ATOM 6209 O O . PHE A 1 834 ? -16.733 -10.426 -9.608 1.00 86.88 834 PHE A O 1
ATOM 6216 N N . ILE A 1 835 ? -18.882 -10.906 -10.025 1.00 85.00 835 ILE A N 1
ATOM 6217 C CA . ILE A 1 835 ? -19.088 -9.770 -10.928 1.00 85.00 835 ILE A CA 1
ATOM 6218 C C . ILE A 1 835 ? -18.876 -8.444 -10.196 1.00 85.00 835 ILE A C 1
ATOM 6220 O O . ILE A 1 835 ? -18.300 -7.539 -10.787 1.00 85.00 835 ILE A O 1
ATOM 6224 N N . PHE A 1 836 ? -19.342 -8.318 -8.947 1.00 81.81 836 PHE A N 1
ATOM 6225 C CA . PHE A 1 836 ? -19.139 -7.108 -8.153 1.00 81.81 836 PHE A CA 1
ATOM 6226 C C . PHE A 1 836 ? -17.649 -6.844 -7.941 1.00 81.81 836 PHE A C 1
ATOM 6228 O O . PHE A 1 836 ? -17.210 -5.755 -8.271 1.00 81.81 836 PHE A O 1
ATOM 6235 N N . GLN A 1 837 ? -16.886 -7.852 -7.511 1.00 75.00 837 GLN A N 1
ATOM 6236 C CA . GLN A 1 837 ? -15.433 -7.764 -7.356 1.00 75.00 837 GLN A CA 1
ATOM 6237 C C . GLN A 1 837 ? -14.749 -7.417 -8.678 1.00 75.00 837 GLN A C 1
ATOM 6239 O O . GLN A 1 837 ? -13.979 -6.470 -8.725 1.00 75.00 837 GLN A O 1
ATOM 6244 N N . THR A 1 838 ? -15.094 -8.091 -9.782 1.00 77.44 838 THR A N 1
ATOM 6245 C CA . THR A 1 838 ? -14.497 -7.799 -11.094 1.00 77.44 838 THR A CA 1
ATOM 6246 C C . THR A 1 838 ? -14.689 -6.342 -11.502 1.00 77.44 838 THR A C 1
ATOM 6248 O O . THR A 1 838 ? -13.726 -5.720 -11.918 1.00 77.44 838 THR A O 1
ATOM 6251 N N . VAL A 1 839 ? -15.886 -5.766 -11.346 1.00 70.88 839 VAL A N 1
ATOM 6252 C CA . VAL A 1 839 ? -16.123 -4.364 -11.747 1.00 70.88 839 VAL A CA 1
ATOM 6253 C C . VAL A 1 839 ? -15.674 -3.338 -10.700 1.00 70.88 839 VAL A C 1
ATOM 6255 O O . VAL A 1 839 ? -15.562 -2.159 -11.011 1.00 70.88 839 VAL A O 1
ATOM 6258 N N . THR A 1 840 ? -15.421 -3.741 -9.449 1.00 59.44 840 THR A N 1
ATOM 6259 C CA . THR A 1 840 ? -14.845 -2.843 -8.431 1.00 59.44 840 THR A CA 1
ATOM 6260 C C . THR A 1 840 ? -13.318 -2.862 -8.416 1.00 59.44 840 THR A C 1
ATOM 6262 O O . THR A 1 840 ? -12.707 -1.839 -8.107 1.00 59.44 840 THR A O 1
ATOM 6265 N N . ASP A 1 841 ? -12.712 -3.990 -8.784 1.00 49.94 841 ASP A N 1
ATOM 6266 C CA . ASP A 1 841 ? -11.263 -4.203 -8.855 1.00 49.94 841 ASP A CA 1
ATOM 6267 C C . ASP A 1 841 ? -10.713 -3.860 -10.265 1.00 49.94 841 ASP A C 1
ATOM 6269 O O . ASP A 1 841 ? -9.563 -3.426 -10.404 1.00 49.94 841 ASP A O 1
ATOM 6273 N N . GLY A 1 842 ? -11.562 -3.970 -11.301 1.00 39.66 842 GLY A N 1
ATOM 6274 C CA . GLY A 1 842 ? -11.275 -3.831 -12.742 1.00 39.66 842 GLY A CA 1
ATOM 6275 C C . GLY A 1 842 ? -10.883 -2.439 -13.248 1.00 39.66 842 GLY A C 1
ATOM 6276 O O . GLY A 1 842 ? -10.284 -2.310 -14.311 1.00 39.66 842 GLY A O 1
ATOM 6277 N N . SER A 1 843 ? -10.970 -1.391 -12.415 1.00 32.28 843 SER A N 1
ATOM 6278 C CA . SER A 1 843 ? -10.273 -0.123 -12.719 1.00 32.28 843 SER A CA 1
ATOM 6279 C C . SER A 1 843 ? -8.731 -0.236 -12.674 1.00 32.28 843 SER A C 1
ATOM 6281 O O . SER A 1 843 ? -8.018 0.758 -12.868 1.00 32.28 843 SER A O 1
ATOM 6283 N N . SER A 1 844 ? -8.207 -1.450 -12.447 1.00 25.94 844 SER A N 1
ATOM 6284 C CA . SER A 1 844 ? -6.807 -1.832 -12.580 1.00 25.94 844 SER A CA 1
ATOM 6285 C C . SER A 1 844 ? -6.617 -3.140 -13.377 1.00 25.94 844 SER A C 1
ATOM 6287 O O . SER A 1 844 ? -6.863 -4.232 -12.887 1.00 25.94 844 SER A O 1
ATOM 6289 N N . THR A 1 845 ? -6.022 -2.996 -14.568 1.00 25.33 845 THR A N 1
ATOM 6290 C CA . THR A 1 845 ? -5.264 -3.996 -15.356 1.00 25.33 845 THR A CA 1
ATOM 6291 C C . THR A 1 845 ? -6.024 -5.062 -16.162 1.00 25.33 845 THR A C 1
ATOM 6293 O O . THR A 1 845 ? -6.493 -6.060 -15.633 1.00 25.33 845 THR A O 1
ATOM 6296 N N . GLY A 1 846 ? -5.971 -4.910 -17.493 1.00 24.83 846 GLY A N 1
ATOM 6297 C CA . GLY A 1 846 ? -6.355 -5.923 -18.475 1.00 24.83 846 GLY A CA 1
ATOM 6298 C C . GLY A 1 846 ? -5.597 -7.253 -18.367 1.00 24.83 846 GLY A C 1
ATOM 6299 O O . GLY A 1 846 ? -4.429 -7.335 -17.971 1.00 24.83 846 GLY A O 1
ATOM 6300 N N . ILE A 1 847 ? -6.292 -8.313 -18.774 1.00 28.78 847 ILE A N 1
ATOM 6301 C CA . ILE A 1 847 ? -5.876 -9.707 -18.662 1.00 28.78 847 ILE A CA 1
ATOM 6302 C C . ILE A 1 847 ? -5.123 -10.144 -19.933 1.00 28.78 847 ILE A C 1
ATOM 6304 O O . ILE A 1 847 ? -5.715 -10.387 -20.977 1.00 28.78 847 ILE A O 1
ATOM 6308 N N . GLY A 1 848 ? -3.807 -10.340 -19.791 1.00 25.19 848 GLY A N 1
ATOM 6309 C CA . GLY A 1 848 ? -3.057 -11.467 -20.373 1.00 25.19 848 GLY A CA 1
ATOM 6310 C C . GLY A 1 848 ? -2.609 -11.410 -21.844 1.00 25.19 848 GLY A C 1
ATOM 6311 O O . GLY A 1 848 ? -3.396 -11.630 -22.759 1.00 25.19 848 GLY A O 1
ATOM 6312 N N . ASP A 1 849 ? -1.290 -11.298 -22.055 1.00 23.44 849 ASP A N 1
ATOM 6313 C CA . ASP A 1 849 ? -0.608 -11.845 -23.241 1.00 23.44 849 ASP A CA 1
ATOM 6314 C C . ASP A 1 849 ? -0.635 -13.391 -23.179 1.00 23.44 849 ASP A C 1
ATOM 6316 O O . ASP A 1 849 ? -0.164 -13.982 -22.200 1.00 23.44 849 ASP A O 1
ATOM 6320 N N . PRO A 1 850 ? -1.159 -14.071 -24.207 1.00 29.20 850 PRO A N 1
ATOM 6321 C CA . PRO A 1 850 ? -1.196 -15.517 -24.319 1.00 29.20 850 PRO A CA 1
ATOM 6322 C C . PRO A 1 850 ? 0.027 -16.030 -25.094 1.00 29.20 850 PRO A C 1
ATOM 6324 O O . PRO A 1 850 ? -0.095 -16.511 -26.224 1.00 29.20 850 PRO A O 1
ATOM 6327 N N . SER A 1 851 ? 1.234 -15.952 -24.521 1.00 25.30 851 SER A N 1
ATOM 6328 C CA . SER A 1 851 ? 2.392 -16.615 -25.147 1.00 25.30 851 SER A CA 1
ATOM 6329 C C . SER A 1 851 ? 3.572 -17.050 -24.270 1.00 25.30 851 SER A C 1
ATOM 6331 O O . SER A 1 851 ? 4.562 -17.504 -24.843 1.00 25.30 851 SER A O 1
ATOM 6333 N N . ASP A 1 852 ? 3.450 -17.103 -22.939 1.00 26.70 852 ASP A N 1
ATOM 6334 C CA . ASP A 1 852 ? 4.433 -17.802 -22.092 1.00 26.70 852 ASP A CA 1
ATOM 6335 C C . ASP A 1 852 ? 3.838 -19.060 -21.437 1.00 26.70 852 ASP A C 1
ATOM 6337 O O . ASP A 1 852 ? 3.300 -19.065 -20.332 1.00 26.70 852 ASP A O 1
ATOM 6341 N N . ASP A 1 853 ? 3.945 -20.162 -22.185 1.00 26.06 853 ASP A N 1
ATOM 6342 C CA . ASP A 1 853 ? 3.780 -21.545 -21.732 1.00 26.06 853 ASP A CA 1
ATOM 6343 C C . ASP A 1 853 ? 4.809 -21.862 -20.625 1.00 26.06 853 ASP A C 1
ATOM 6345 O O . ASP A 1 853 ? 6.017 -21.898 -20.904 1.00 26.06 853 ASP A O 1
ATOM 6349 N N . PRO A 1 854 ? 4.382 -22.137 -19.377 1.00 30.39 854 PRO A N 1
ATOM 6350 C CA . PRO A 1 854 ? 5.269 -22.683 -18.372 1.00 30.39 854 PRO A CA 1
ATOM 6351 C C . PRO A 1 854 ? 5.552 -24.131 -18.764 1.00 30.39 854 PRO A C 1
ATOM 6353 O O . PRO A 1 854 ? 4.707 -25.016 -18.630 1.00 30.39 854 PRO A O 1
ATOM 6356 N N . GLY A 1 855 ? 6.768 -24.382 -19.247 1.00 26.16 855 GLY A N 1
ATOM 6357 C CA . GLY A 1 855 ? 7.246 -25.710 -19.611 1.00 26.16 855 GLY A CA 1
ATOM 6358 C C . GLY A 1 855 ? 7.041 -26.753 -18.505 1.00 26.16 855 GLY A C 1
ATOM 6359 O O . GLY A 1 855 ? 7.897 -26.961 -17.655 1.00 26.16 855 GLY A O 1
ATOM 6360 N N . THR A 1 856 ? 5.910 -27.453 -18.585 1.00 34.66 856 THR A N 1
ATOM 6361 C CA . THR A 1 856 ? 5.601 -28.808 -18.110 1.00 34.66 856 THR A CA 1
ATOM 6362 C C . THR A 1 856 ? 6.154 -29.226 -16.739 1.00 34.66 856 THR A C 1
ATOM 6364 O O . THR A 1 856 ? 7.130 -29.974 -16.651 1.00 34.66 856 THR A O 1
ATOM 6367 N N . GLY A 1 857 ? 5.418 -28.884 -15.681 1.00 25.97 857 GLY A N 1
ATOM 6368 C CA . GLY A 1 857 ? 5.252 -29.737 -14.500 1.00 25.97 857 GLY A CA 1
ATOM 6369 C C . GLY A 1 857 ? 3.866 -30.387 -14.550 1.00 25.97 857 GLY A C 1
ATOM 6370 O O . GLY A 1 857 ? 2.857 -29.705 -14.442 1.00 25.97 857 GLY A O 1
ATOM 6371 N N . ASP A 1 858 ? 3.806 -31.694 -14.794 1.00 29.19 858 ASP A N 1
ATOM 6372 C CA . ASP A 1 858 ? 2.576 -32.494 -14.871 1.00 29.19 858 ASP A CA 1
ATOM 6373 C C . ASP A 1 858 ? 1.739 -32.358 -13.569 1.00 29.19 858 ASP A C 1
ATOM 6375 O O . ASP A 1 858 ? 2.284 -32.587 -12.486 1.00 29.19 858 ASP A O 1
ATOM 6379 N N . PRO A 1 859 ? 0.428 -32.032 -13.620 1.00 31.16 859 PRO A N 1
ATOM 6380 C CA . PRO A 1 859 ? -0.416 -31.851 -12.429 1.00 31.16 859 PRO A CA 1
ATOM 6381 C C . PRO A 1 859 ? -0.653 -33.146 -11.624 1.00 31.16 859 PRO A C 1
ATOM 6383 O O . PRO A 1 859 ? -1.316 -33.129 -10.588 1.00 31.16 859 PRO A O 1
ATOM 6386 N N . ALA A 1 860 ? -0.080 -34.279 -12.045 1.00 31.91 860 ALA A N 1
ATOM 6387 C CA . ALA A 1 860 ? 0.045 -35.480 -11.220 1.00 31.91 860 ALA A CA 1
ATOM 6388 C C . ALA A 1 860 ? 1.252 -35.467 -10.249 1.00 31.91 860 ALA A C 1
ATOM 6390 O O . ALA A 1 860 ? 1.375 -36.383 -9.434 1.00 31.91 860 ALA A O 1
ATOM 6391 N N . VAL A 1 861 ? 2.143 -34.469 -10.324 1.00 35.44 861 VAL A N 1
ATOM 6392 C CA . VAL A 1 861 ? 3.407 -34.420 -9.561 1.00 35.44 861 VAL A CA 1
ATOM 6393 C C . VAL A 1 861 ? 3.265 -33.667 -8.234 1.00 35.44 861 VAL A C 1
ATOM 6395 O O . VAL A 1 861 ? 3.888 -34.068 -7.253 1.00 35.44 861 VAL A O 1
ATOM 6398 N N . ASP A 1 862 ? 2.379 -32.673 -8.145 1.00 32.12 862 ASP A N 1
ATOM 6399 C CA . ASP A 1 862 ? 2.215 -31.884 -6.912 1.00 32.12 862 ASP A CA 1
ATOM 6400 C C . ASP A 1 862 ? 1.244 -32.531 -5.904 1.00 32.12 862 ASP A C 1
ATOM 6402 O O . ASP A 1 862 ? 1.420 -32.462 -4.689 1.00 32.12 862 ASP A O 1
ATOM 6406 N N . ALA A 1 863 ? 0.283 -33.321 -6.396 1.00 34.69 863 ALA A N 1
ATOM 6407 C CA . ALA A 1 863 ? -0.574 -34.149 -5.543 1.00 34.69 863 ALA A CA 1
ATOM 6408 C C . ALA A 1 863 ? 0.168 -35.357 -4.932 1.00 34.69 863 ALA A C 1
ATOM 6410 O O . ALA A 1 863 ? -0.316 -35.972 -3.985 1.00 34.69 863 ALA A O 1
ATOM 6411 N N . GLY A 1 864 ? 1.341 -35.718 -5.467 1.00 36.53 864 GLY A N 1
ATOM 6412 C CA . GLY A 1 864 ? 2.092 -36.899 -5.047 1.00 36.53 864 GLY A CA 1
ATOM 6413 C C . GLY A 1 864 ? 2.951 -36.690 -3.801 1.00 36.53 864 GLY A C 1
ATOM 6414 O O . GLY A 1 864 ? 3.098 -37.629 -3.029 1.00 36.53 864 GLY A O 1
ATOM 6415 N N . PHE A 1 865 ? 3.506 -35.493 -3.582 1.00 34.12 865 PHE A N 1
ATOM 6416 C CA . PHE A 1 865 ? 4.461 -35.231 -2.492 1.00 34.12 865 PHE A CA 1
ATOM 6417 C C . PHE A 1 865 ? 3.765 -34.854 -1.171 1.00 34.12 865 PHE A C 1
ATOM 6419 O O . PHE A 1 865 ? 4.194 -35.280 -0.097 1.00 34.12 865 PHE A O 1
ATOM 6426 N N . GLY A 1 866 ? 2.632 -34.145 -1.250 1.00 37.47 866 GLY A N 1
ATOM 6427 C CA . GLY A 1 866 ? 1.781 -33.837 -0.094 1.00 37.47 866 GLY A CA 1
ATOM 6428 C C . GLY A 1 866 ? 1.117 -35.082 0.507 1.00 37.47 866 GLY A C 1
ATOM 6429 O O . GLY A 1 866 ? 1.198 -35.303 1.716 1.00 37.47 866 GLY A O 1
ATOM 6430 N N . ASP A 1 867 ? 0.564 -35.969 -0.331 1.00 37.44 867 ASP A N 1
ATOM 6431 C CA . ASP A 1 867 ? 0.032 -37.269 0.119 1.00 37.44 867 ASP A CA 1
ATOM 6432 C C . ASP A 1 867 ? 1.150 -38.199 0.644 1.00 37.44 867 ASP A C 1
ATOM 6434 O O . ASP A 1 867 ? 0.899 -39.068 1.486 1.00 37.44 867 ASP A O 1
ATOM 6438 N N . TYR A 1 868 ? 2.401 -38.011 0.200 1.00 39.72 868 TYR A N 1
ATOM 6439 C CA . TYR A 1 868 ? 3.576 -38.777 0.639 1.00 39.72 868 TYR A CA 1
ATOM 6440 C C . TYR A 1 868 ? 4.018 -38.410 2.060 1.00 39.72 868 TYR A C 1
ATOM 6442 O O . TYR A 1 868 ? 4.247 -39.312 2.870 1.00 39.72 868 TYR A O 1
ATOM 6450 N N . LEU A 1 869 ? 4.069 -37.113 2.391 1.00 38.09 869 LEU A N 1
ATOM 6451 C CA . LEU A 1 869 ? 4.312 -36.634 3.758 1.00 38.09 869 LEU A CA 1
ATOM 6452 C C . LEU A 1 869 ? 3.185 -37.075 4.692 1.00 38.09 869 LEU A C 1
ATOM 6454 O O . LEU A 1 869 ? 3.463 -37.650 5.741 1.00 38.09 869 LEU A O 1
ATOM 6458 N N . LEU A 1 870 ? 1.929 -36.974 4.247 1.00 39.69 870 LEU A N 1
ATOM 6459 C CA . LEU A 1 870 ? 0.773 -37.401 5.033 1.00 39.69 870 LEU A CA 1
ATOM 6460 C C . LEU A 1 870 ? 0.754 -38.925 5.275 1.00 39.69 870 LEU A C 1
ATOM 6462 O O . LEU A 1 870 ? 0.358 -39.388 6.344 1.00 39.69 870 LEU A O 1
ATOM 6466 N N . THR A 1 871 ? 1.204 -39.741 4.314 1.00 39.12 871 THR A N 1
ATOM 6467 C CA . THR A 1 871 ? 1.282 -41.209 4.466 1.00 39.12 871 THR A CA 1
ATOM 6468 C C . THR A 1 871 ? 2.443 -41.631 5.377 1.00 39.12 871 THR A C 1
ATOM 6470 O O . THR A 1 871 ? 2.301 -42.584 6.149 1.00 39.12 871 THR A O 1
ATOM 6473 N N . LEU A 1 872 ? 3.572 -40.914 5.332 1.00 37.69 872 LEU A N 1
ATOM 6474 C CA . LEU A 1 872 ? 4.726 -41.135 6.209 1.00 37.69 872 LEU A CA 1
ATOM 6475 C C . LEU A 1 872 ? 4.425 -40.682 7.649 1.00 37.69 872 LEU A C 1
ATOM 6477 O O . LEU A 1 872 ? 4.693 -41.421 8.595 1.00 37.69 872 LEU A O 1
ATOM 6481 N N . GLU A 1 873 ? 3.784 -39.524 7.809 1.00 42.53 873 GLU A N 1
ATOM 6482 C CA . GLU A 1 873 ? 3.313 -38.985 9.088 1.00 42.53 873 GLU A CA 1
ATOM 6483 C C . GLU A 1 873 ? 2.253 -39.885 9.721 1.00 42.53 873 GLU A C 1
ATOM 6485 O O . GLU A 1 873 ? 2.348 -40.190 10.908 1.00 42.53 873 GLU A O 1
ATOM 6490 N N . ASN A 1 874 ? 1.308 -40.416 8.937 1.00 40.03 874 ASN A N 1
ATOM 6491 C CA . ASN A 1 874 ? 0.319 -41.376 9.433 1.00 40.03 874 ASN A CA 1
ATOM 6492 C C . ASN A 1 874 ? 0.951 -42.728 9.822 1.00 40.03 874 ASN A C 1
ATOM 6494 O O . ASN A 1 874 ? 0.538 -43.333 10.812 1.00 40.03 874 ASN A O 1
ATOM 6498 N N . ALA A 1 875 ? 1.990 -43.192 9.116 1.00 39.03 875 ALA A N 1
ATOM 6499 C CA . ALA A 1 875 ? 2.722 -44.416 9.467 1.00 39.03 875 ALA A CA 1
ATOM 6500 C C . ALA A 1 875 ? 3.613 -44.259 10.718 1.00 39.03 875 ALA A C 1
ATOM 6502 O O . ALA A 1 875 ? 3.842 -45.234 11.439 1.00 39.03 875 ALA A O 1
ATOM 6503 N N . ILE A 1 876 ? 4.098 -43.042 10.986 1.00 41.97 876 ILE A N 1
ATOM 6504 C CA . ILE A 1 876 ? 4.871 -42.679 12.185 1.00 41.97 876 ILE A CA 1
ATOM 6505 C C . ILE A 1 876 ? 3.935 -42.427 13.383 1.00 41.97 876 ILE A C 1
ATOM 6507 O O . ILE A 1 876 ? 4.244 -42.845 14.503 1.00 41.97 876 ILE A O 1
ATOM 6511 N N . ALA A 1 877 ? 2.774 -41.805 13.155 1.00 39.47 877 ALA A N 1
ATOM 6512 C CA . ALA A 1 877 ? 1.777 -41.492 14.179 1.00 39.47 877 ALA A CA 1
ATOM 6513 C C . ALA A 1 877 ? 0.996 -42.732 14.653 1.00 39.47 877 ALA A C 1
ATOM 6515 O O . ALA A 1 877 ? 0.719 -42.877 15.849 1.00 39.47 877 ALA A O 1
ATOM 6516 N N . GLU A 1 878 ? 0.683 -43.676 13.761 1.00 38.19 878 GLU A N 1
ATOM 6517 C CA . GLU A 1 878 ? 0.039 -44.942 14.120 1.00 38.19 878 GLU A CA 1
ATOM 6518 C C . GLU A 1 878 ? 1.075 -46.007 14.496 1.00 38.19 878 GLU A C 1
ATOM 6520 O O . GLU A 1 878 ? 1.291 -46.995 13.795 1.00 38.19 878 GLU A O 1
ATOM 6525 N N . GLY A 1 879 ? 1.722 -45.829 15.648 1.00 46.59 879 GLY A N 1
ATOM 6526 C CA . GLY A 1 879 ? 2.696 -46.777 16.187 1.00 46.59 879 GLY A CA 1
ATOM 6527 C C . GLY A 1 879 ? 2.150 -48.202 16.375 1.00 46.59 879 GLY A C 1
ATOM 6528 O O . GLY A 1 879 ? 1.778 -48.587 17.482 1.00 46.59 879 GLY A O 1
ATOM 6529 N N . THR A 1 880 ? 2.183 -49.028 15.324 1.00 35.94 880 THR A N 1
ATOM 6530 C CA . THR A 1 880 ? 2.119 -50.495 15.395 1.00 35.94 880 THR A CA 1
ATOM 6531 C C . THR A 1 880 ? 2.940 -51.159 14.282 1.00 35.94 880 THR A C 1
ATOM 6533 O O . THR A 1 880 ? 2.466 -51.385 13.180 1.00 35.94 880 THR A O 1
ATOM 6536 N N . SER A 1 881 ? 4.179 -51.541 14.608 1.00 42.41 881 SER A N 1
ATOM 6537 C CA . SER A 1 881 ? 4.897 -52.722 14.083 1.00 42.41 881 SER A CA 1
ATOM 6538 C C . SER A 1 881 ? 4.618 -53.165 12.628 1.00 42.41 881 SER A C 1
ATOM 6540 O O . SER A 1 881 ? 4.253 -54.326 12.410 1.00 42.41 881 SER A O 1
ATOM 6542 N N . ALA A 1 882 ? 4.817 -52.300 11.634 1.00 32.66 882 ALA A N 1
ATOM 6543 C CA . ALA A 1 882 ? 4.950 -52.726 10.243 1.00 32.66 882 ALA A CA 1
ATOM 6544 C C . ALA A 1 882 ? 6.447 -52.858 9.908 1.00 32.66 882 ALA A C 1
ATOM 6546 O O . ALA A 1 882 ? 7.233 -51.944 10.118 1.00 32.66 882 ALA A O 1
ATOM 6547 N N . ASP A 1 883 ? 6.826 -54.063 9.492 1.00 42.56 883 ASP A N 1
ATOM 6548 C CA . ASP A 1 883 ? 8.177 -54.607 9.310 1.00 42.56 883 ASP A CA 1
ATOM 6549 C C . ASP A 1 883 ? 9.191 -53.605 8.709 1.00 42.56 883 ASP A C 1
ATOM 6551 O O . ASP A 1 883 ? 8.966 -53.085 7.615 1.00 42.56 883 ASP A O 1
ATOM 6555 N N . GLN A 1 884 ? 10.333 -53.384 9.380 1.00 41.25 884 GLN A N 1
ATOM 6556 C CA . GLN A 1 884 ? 11.429 -52.497 8.932 1.00 41.25 884 GLN A CA 1
ATOM 6557 C C . GLN A 1 884 ? 11.892 -52.800 7.493 1.00 41.25 884 GLN A C 1
ATOM 6559 O O . GLN A 1 884 ? 12.375 -51.917 6.790 1.00 41.25 884 GLN A O 1
ATOM 6564 N N . ALA A 1 885 ? 11.698 -54.037 7.027 1.00 41.25 885 ALA A N 1
ATOM 6565 C CA . ALA A 1 885 ? 11.974 -54.450 5.655 1.00 41.25 885 ALA A CA 1
ATOM 6566 C C . ALA A 1 885 ? 11.058 -53.786 4.604 1.00 41.25 885 ALA A C 1
ATOM 6568 O O . ALA A 1 885 ? 11.484 -53.604 3.469 1.00 41.25 885 ALA A O 1
ATOM 6569 N N . SER A 1 886 ? 9.827 -53.413 4.966 1.00 41.22 886 SER A N 1
ATOM 6570 C CA . SER A 1 886 ? 8.880 -52.737 4.063 1.00 41.22 886 SER A CA 1
ATOM 6571 C C . SER A 1 886 ? 9.190 -51.245 3.946 1.00 41.22 886 SER A C 1
ATOM 6573 O O . SER A 1 886 ? 9.141 -50.703 2.848 1.00 41.22 886 SER A O 1
ATOM 6575 N N . VAL A 1 887 ? 9.594 -50.616 5.057 1.00 43.06 887 VAL A N 1
ATOM 6576 C CA . VAL A 1 887 ? 10.100 -49.231 5.085 1.00 43.06 887 VAL A CA 1
ATOM 6577 C C . VAL A 1 887 ? 11.387 -49.129 4.267 1.00 43.06 887 VAL A C 1
ATOM 6579 O O . VAL A 1 887 ? 11.506 -48.269 3.403 1.00 43.06 887 VAL A O 1
ATOM 6582 N N . ARG A 1 888 ? 12.310 -50.079 4.457 1.00 41.03 888 ARG A N 1
ATOM 6583 C CA . ARG A 1 888 ? 13.563 -50.161 3.702 1.00 41.03 888 ARG A CA 1
ATOM 6584 C C . ARG A 1 888 ? 13.353 -50.402 2.202 1.00 41.03 888 ARG A C 1
ATOM 6586 O O . ARG A 1 888 ? 14.026 -49.775 1.397 1.00 41.03 888 ARG A O 1
ATOM 6593 N N . ALA A 1 889 ? 12.424 -51.279 1.817 1.00 43.91 889 ALA A N 1
ATOM 6594 C CA . ALA A 1 889 ? 12.131 -51.545 0.406 1.00 43.91 889 ALA A CA 1
ATOM 6595 C C . ALA A 1 889 ? 11.436 -50.364 -0.294 1.00 43.91 889 ALA A C 1
ATOM 6597 O O . ALA A 1 889 ? 11.652 -50.165 -1.486 1.00 43.91 889 ALA A O 1
ATOM 6598 N N . ALA A 1 890 ? 10.627 -49.586 0.435 1.00 40.75 890 ALA A N 1
ATOM 6599 C CA . ALA A 1 890 ? 10.060 -48.339 -0.070 1.00 40.75 890 ALA A CA 1
ATOM 6600 C C . ALA A 1 890 ? 11.158 -47.279 -0.260 1.00 40.75 890 ALA A C 1
ATOM 6602 O O . ALA A 1 890 ? 11.252 -46.702 -1.334 1.00 40.75 890 ALA A O 1
ATOM 6603 N N . LEU A 1 891 ? 12.056 -47.117 0.719 1.00 41.16 891 LEU A N 1
ATOM 6604 C CA . LEU A 1 891 ? 13.177 -46.171 0.651 1.00 41.16 891 LEU A CA 1
ATOM 6605 C C . LEU A 1 891 ? 14.158 -46.491 -0.495 1.00 41.16 891 LEU A C 1
ATOM 6607 O O . LEU A 1 891 ? 14.540 -45.606 -1.255 1.00 41.16 891 LEU A O 1
ATOM 6611 N N . GLU A 1 892 ? 14.533 -47.768 -0.653 1.00 42.53 892 GLU A N 1
ATOM 6612 C CA . GLU A 1 892 ? 15.440 -48.234 -1.714 1.00 42.53 892 GLU A CA 1
ATOM 6613 C C . GLU A 1 892 ? 14.808 -48.129 -3.118 1.00 42.53 892 GLU A C 1
ATOM 6615 O O . GLU A 1 892 ? 15.532 -47.943 -4.096 1.00 42.53 892 GLU A O 1
ATOM 6620 N N . ALA A 1 893 ? 13.476 -48.225 -3.236 1.00 40.44 893 ALA A N 1
ATOM 6621 C CA . ALA A 1 893 ? 12.764 -48.005 -4.496 1.00 40.44 893 ALA A CA 1
ATOM 6622 C C . ALA A 1 893 ? 12.669 -46.510 -4.853 1.00 40.44 893 ALA A C 1
ATOM 6624 O O . ALA A 1 893 ? 12.859 -46.165 -6.016 1.00 40.44 893 ALA A O 1
ATOM 6625 N N . SER A 1 894 ? 12.457 -45.634 -3.863 1.00 37.19 894 SER A N 1
ATOM 6626 C CA . SER A 1 894 ? 12.383 -44.177 -4.050 1.00 37.19 894 SER A CA 1
ATOM 6627 C C . SER A 1 894 ? 13.742 -43.550 -4.389 1.00 37.19 894 SER A C 1
ATOM 6629 O O . SER A 1 894 ? 13.831 -42.691 -5.260 1.00 37.19 894 SER A O 1
ATOM 6631 N N . LEU A 1 895 ? 14.831 -44.024 -3.769 1.00 37.66 895 LEU A N 1
ATOM 6632 C CA . LEU A 1 895 ? 16.202 -43.560 -4.045 1.00 37.66 895 LEU A CA 1
ATOM 6633 C C . LEU A 1 895 ? 16.731 -43.987 -5.425 1.00 37.66 895 LEU A C 1
ATOM 6635 O O . LEU A 1 895 ? 17.716 -43.431 -5.907 1.00 37.66 895 LEU A O 1
ATOM 6639 N N . ALA A 1 896 ? 16.099 -44.973 -6.066 1.00 35.22 896 ALA A N 1
ATOM 6640 C CA . ALA A 1 896 ? 16.466 -45.422 -7.407 1.00 35.22 896 ALA A CA 1
ATOM 6641 C C . ALA A 1 896 ? 15.867 -44.552 -8.532 1.00 35.22 896 ALA A C 1
ATOM 6643 O O . ALA A 1 896 ? 16.323 -44.673 -9.669 1.00 35.22 896 ALA A O 1
ATOM 6644 N N . GLU A 1 897 ? 14.885 -43.689 -8.236 1.00 34.00 897 GLU A N 1
ATOM 6645 C CA . GLU A 1 897 ? 14.245 -42.793 -9.218 1.00 34.00 897 GLU A CA 1
ATOM 6646 C C . GLU A 1 897 ? 14.742 -41.336 -9.151 1.00 34.00 897 GLU A C 1
ATOM 6648 O O . GLU A 1 897 ? 14.420 -40.537 -10.031 1.00 34.00 897 GLU A O 1
ATOM 6653 N N . VAL A 1 898 ? 15.598 -40.988 -8.181 1.00 34.31 898 VAL A N 1
ATOM 6654 C CA . VAL A 1 898 ? 16.233 -39.662 -8.112 1.00 34.31 898 VAL A CA 1
ATOM 6655 C C . VAL A 1 898 ? 17.390 -39.587 -9.111 1.00 34.31 898 VAL A C 1
ATOM 6657 O O . VAL A 1 898 ? 18.549 -39.853 -8.804 1.00 34.31 898 VAL A O 1
ATOM 6660 N N . THR A 1 899 ? 17.071 -39.200 -10.339 1.00 35.69 899 THR A N 1
ATOM 6661 C CA . THR A 1 899 ? 18.034 -38.618 -11.279 1.00 35.69 899 THR A CA 1
ATOM 6662 C C . THR A 1 899 ? 17.390 -37.400 -11.912 1.00 35.69 899 THR A C 1
ATOM 6664 O O . THR A 1 899 ? 16.714 -37.591 -12.910 1.00 35.69 899 THR A O 1
ATOM 6667 N N . LEU A 1 900 ? 17.565 -36.205 -11.329 1.00 31.56 900 LEU A N 1
ATOM 6668 C CA . LEU A 1 900 ? 17.453 -34.860 -11.935 1.00 31.56 900 LEU A CA 1
ATOM 6669 C C . LEU A 1 900 ? 17.850 -33.787 -10.874 1.00 31.56 900 LEU A C 1
ATOM 6671 O O . LEU A 1 900 ? 17.874 -34.114 -9.687 1.00 31.56 900 LEU A O 1
ATOM 6675 N N . PRO A 1 901 ? 18.264 -32.564 -11.274 1.00 34.59 901 PRO A N 1
ATOM 6676 C CA . PRO A 1 901 ? 19.122 -31.692 -10.470 1.00 34.59 901 PRO A CA 1
ATOM 6677 C C . PRO A 1 901 ? 18.337 -30.934 -9.394 1.00 34.59 901 PRO A C 1
ATOM 6679 O O . PRO A 1 901 ? 17.381 -30.226 -9.693 1.00 34.59 901 PRO A O 1
ATOM 6682 N N . ILE A 1 902 ? 18.776 -31.061 -8.145 1.00 35.41 902 ILE A N 1
ATOM 6683 C CA . ILE A 1 902 ? 18.326 -30.245 -7.013 1.00 35.41 902 ILE A CA 1
ATOM 6684 C C . ILE A 1 902 ? 19.369 -29.128 -6.836 1.00 35.41 902 ILE A C 1
ATOM 6686 O O . ILE A 1 902 ? 20.565 -29.395 -6.981 1.00 35.41 902 ILE A O 1
ATOM 6690 N N . SER A 1 903 ? 18.947 -27.887 -6.567 1.00 38.12 903 SER A N 1
ATOM 6691 C CA . SER A 1 903 ? 19.872 -26.794 -6.236 1.00 38.12 903 SER A CA 1
ATOM 6692 C C . SER A 1 903 ? 20.633 -27.101 -4.939 1.00 38.12 903 SER A C 1
ATOM 6694 O O . SER A 1 903 ? 20.100 -27.740 -4.027 1.00 38.12 903 SER A O 1
ATOM 6696 N N . ALA A 1 904 ? 21.892 -26.658 -4.863 1.00 40.06 904 ALA A N 1
ATOM 6697 C CA . ALA A 1 904 ? 22.787 -26.925 -3.734 1.00 40.06 904 ALA A CA 1
ATOM 6698 C C . ALA A 1 904 ? 22.197 -26.467 -2.385 1.00 40.06 904 ALA A C 1
ATOM 6700 O O . ALA A 1 904 ? 22.381 -27.148 -1.379 1.00 40.06 904 ALA A O 1
ATOM 6701 N N . ASP A 1 905 ? 21.408 -25.390 -2.390 1.00 40.16 905 ASP A N 1
ATOM 6702 C CA . ASP A 1 905 ? 20.818 -24.790 -1.187 1.00 40.16 905 ASP A CA 1
ATOM 6703 C C . ASP A 1 905 ? 19.708 -25.655 -0.575 1.00 40.16 905 ASP A C 1
ATOM 6705 O O . ASP A 1 905 ? 19.604 -25.782 0.646 1.00 40.16 905 ASP A O 1
ATOM 6709 N N . ARG A 1 906 ? 18.915 -26.336 -1.415 1.00 40.06 906 ARG A N 1
ATOM 6710 C CA . ARG A 1 906 ? 17.866 -27.251 -0.940 1.00 40.06 906 ARG A CA 1
ATOM 6711 C C . ARG A 1 906 ? 18.459 -28.566 -0.434 1.00 40.06 906 ARG A C 1
ATOM 6713 O O . ARG A 1 906 ? 18.029 -29.073 0.595 1.00 40.06 906 ARG A O 1
ATOM 6720 N N . PHE A 1 907 ? 19.507 -29.066 -1.094 1.00 42.72 907 PHE A N 1
ATOM 6721 C CA . PHE A 1 907 ? 20.284 -30.210 -0.603 1.00 42.72 907 PHE A CA 1
ATOM 6722 C C . PHE A 1 907 ? 20.951 -29.914 0.755 1.00 42.72 907 PHE A C 1
ATOM 6724 O O . PHE A 1 907 ? 21.015 -30.800 1.605 1.00 42.72 907 PHE A O 1
ATOM 6731 N N . TRP A 1 908 ? 21.401 -28.672 0.974 1.00 50.00 908 TRP A N 1
ATOM 6732 C CA . TRP A 1 908 ? 22.047 -28.221 2.210 1.00 50.00 908 TRP A CA 1
ATOM 6733 C C . TRP A 1 908 ? 21.079 -28.095 3.389 1.00 50.00 908 TRP A C 1
ATOM 6735 O O . TRP A 1 908 ? 21.352 -28.631 4.465 1.00 50.00 908 TRP A O 1
ATOM 6745 N N . SER A 1 909 ? 19.921 -27.460 3.169 1.00 46.78 909 SER A N 1
ATOM 6746 C CA . SER A 1 909 ? 18.858 -27.356 4.177 1.00 46.78 909 SER A CA 1
ATOM 6747 C C . SER A 1 909 ? 18.406 -28.740 4.646 1.00 46.78 909 SER A C 1
ATOM 6749 O O . SER A 1 909 ? 18.327 -28.994 5.845 1.00 46.78 909 SER A O 1
ATOM 6751 N N . ASP A 1 910 ? 18.197 -29.667 3.708 1.00 45.03 910 ASP A N 1
ATOM 6752 C CA . ASP A 1 910 ? 17.764 -31.030 4.020 1.00 45.03 910 ASP A CA 1
ATOM 6753 C C . ASP A 1 910 ? 18.856 -31.838 4.762 1.00 45.03 910 ASP A C 1
ATOM 6755 O O . ASP A 1 910 ? 18.542 -32.710 5.578 1.00 45.03 910 ASP A O 1
ATOM 6759 N N . MET A 1 911 ? 20.144 -31.539 4.529 1.00 48.34 911 MET A N 1
ATOM 6760 C CA . MET A 1 911 ? 21.279 -32.168 5.220 1.00 48.34 911 MET A CA 1
ATOM 6761 C C . MET A 1 911 ? 21.436 -31.688 6.667 1.00 48.34 911 MET A C 1
ATOM 6763 O O . MET A 1 911 ? 21.611 -32.523 7.561 1.00 48.34 911 MET A O 1
ATOM 6767 N N . GLY A 1 912 ? 21.335 -30.376 6.906 1.00 48.19 912 GLY A N 1
ATOM 6768 C CA . GLY A 1 912 ? 21.379 -29.794 8.253 1.00 48.19 912 GLY A CA 1
ATOM 6769 C C . GLY A 1 912 ? 20.257 -30.344 9.135 1.00 48.19 912 GLY A C 1
ATOM 6770 O O . GLY A 1 912 ? 20.470 -30.724 10.286 1.00 48.19 912 GLY A O 1
ATOM 6771 N N . ASP A 1 913 ? 19.087 -30.536 8.538 1.00 48.09 913 ASP A N 1
ATOM 6772 C CA . ASP A 1 913 ? 17.924 -31.156 9.160 1.00 48.09 913 ASP A CA 1
ATOM 6773 C C . ASP A 1 913 ? 18.173 -32.614 9.600 1.00 48.09 913 ASP A C 1
ATOM 6775 O O . ASP A 1 913 ? 17.737 -33.055 10.668 1.00 48.09 913 ASP A O 1
ATOM 6779 N N . VAL A 1 914 ? 18.898 -33.395 8.793 1.00 44.19 914 VAL A N 1
ATOM 6780 C CA . VAL A 1 914 ? 19.281 -34.778 9.127 1.00 44.19 914 VAL A CA 1
ATOM 6781 C C . VAL A 1 914 ? 20.356 -34.816 10.217 1.00 44.19 914 VAL A C 1
ATOM 6783 O O . VAL A 1 914 ? 20.267 -35.654 11.119 1.00 44.19 914 VAL A O 1
ATOM 6786 N N . VAL A 1 915 ? 21.335 -33.906 10.175 1.00 47.62 915 VAL A N 1
ATOM 6787 C CA . VAL A 1 915 ? 22.393 -33.779 11.193 1.00 47.62 915 VAL A CA 1
ATOM 6788 C C . VAL A 1 915 ? 21.803 -33.378 12.544 1.00 47.62 915 VAL A C 1
ATOM 6790 O O . VAL A 1 915 ? 22.067 -34.051 13.544 1.00 47.62 915 VAL A O 1
ATOM 6793 N N . GLY A 1 916 ? 20.925 -32.372 12.568 1.00 48.59 916 GLY A N 1
ATOM 6794 C CA . GLY A 1 916 ? 20.210 -31.943 13.770 1.00 48.59 916 GLY A CA 1
ATOM 6795 C C . GLY A 1 916 ? 19.387 -33.077 14.383 1.00 48.59 916 GLY A C 1
ATOM 6796 O O . GLY A 1 916 ? 19.543 -33.404 15.560 1.00 48.59 916 GLY A O 1
ATOM 6797 N N . ARG A 1 917 ? 18.608 -33.797 13.563 1.00 47.69 917 ARG A N 1
ATOM 6798 C CA . ARG A 1 917 ? 17.827 -34.952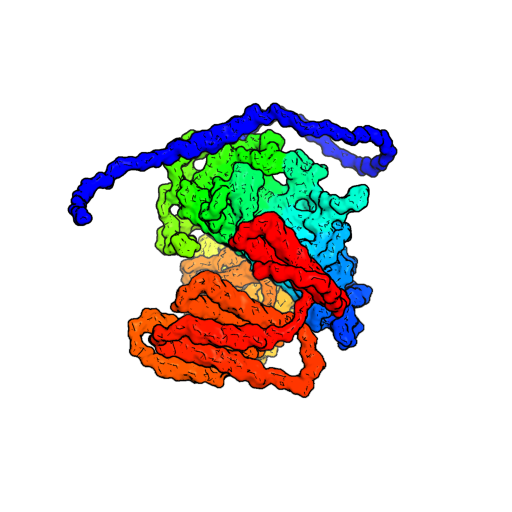 14.040 1.00 47.69 917 ARG A CA 1
ATOM 6799 C C . ARG A 1 917 ? 18.704 -36.102 14.550 1.00 47.69 917 ARG A C 1
ATOM 6801 O O . ARG A 1 917 ? 18.303 -36.795 15.489 1.00 47.69 917 ARG A O 1
ATOM 6808 N N . ALA A 1 918 ? 19.884 -36.330 13.970 1.00 43.62 918 ALA A N 1
ATOM 6809 C CA . ALA A 1 918 ? 20.826 -37.348 14.440 1.00 43.62 918 ALA A CA 1
ATOM 6810 C C . ALA A 1 918 ? 21.450 -36.974 15.795 1.00 43.62 918 ALA A C 1
ATOM 6812 O O . ALA A 1 918 ? 21.542 -37.833 16.677 1.00 43.62 918 ALA A O 1
ATOM 6813 N N . ILE A 1 919 ? 21.816 -35.702 15.982 1.00 47.56 919 ILE A N 1
ATOM 6814 C CA . ILE A 1 919 ? 22.313 -35.152 17.252 1.00 47.56 919 ILE A CA 1
ATOM 6815 C C . ILE A 1 919 ? 21.257 -35.323 18.351 1.00 47.56 919 ILE A C 1
ATOM 6817 O O . ILE A 1 919 ? 21.555 -35.891 19.408 1.00 47.56 919 ILE A O 1
ATOM 6821 N N . ASP A 1 920 ? 20.011 -34.946 18.058 1.00 47.94 920 ASP A N 1
ATOM 6822 C CA . ASP A 1 920 ? 18.887 -35.053 18.992 1.00 47.94 920 ASP A CA 1
ATOM 6823 C C . ASP A 1 920 ? 18.564 -36.508 19.347 1.00 47.94 920 ASP A C 1
ATOM 6825 O O . ASP A 1 920 ? 18.317 -36.851 20.507 1.00 47.94 920 ASP A O 1
ATOM 6829 N N . THR A 1 921 ? 18.608 -37.401 18.356 1.00 42.94 921 THR A N 1
ATOM 6830 C CA . THR A 1 921 ? 18.306 -38.827 18.549 1.00 42.94 921 THR A CA 1
ATOM 6831 C C . THR A 1 921 ? 19.399 -39.549 19.343 1.00 42.94 921 THR A C 1
ATOM 6833 O O . THR A 1 921 ? 19.101 -40.463 20.118 1.00 42.94 921 THR A O 1
ATOM 6836 N N . LEU A 1 922 ? 20.665 -39.155 19.174 1.00 41.03 922 LEU A N 1
ATOM 6837 C CA . LEU A 1 922 ? 21.808 -39.738 19.884 1.00 41.03 922 LEU A CA 1
ATOM 6838 C C . LEU A 1 922 ? 22.055 -39.093 21.257 1.00 41.03 922 LEU A C 1
ATOM 6840 O O . LEU A 1 922 ? 22.776 -39.674 22.072 1.00 41.03 922 LEU A O 1
ATOM 6844 N N . GLY A 1 923 ? 21.428 -37.944 21.535 1.00 42.41 923 GLY A N 1
ATOM 6845 C CA . GLY A 1 923 ? 21.553 -37.214 22.796 1.00 42.41 923 GLY A CA 1
ATOM 6846 C C . GLY A 1 923 ? 22.986 -36.760 23.060 1.00 42.41 923 GLY A C 1
ATOM 6847 O O . GLY A 1 923 ? 23.483 -36.927 24.180 1.00 42.41 923 GLY A O 1
ATOM 6848 N N . LEU A 1 924 ? 23.669 -36.279 22.016 1.00 43.56 924 LEU A N 1
ATOM 6849 C CA . LEU A 1 924 ? 25.066 -35.865 22.118 1.00 43.56 924 LEU A CA 1
ATOM 6850 C C . LEU A 1 924 ? 25.205 -34.660 23.065 1.00 43.56 924 LEU A C 1
ATOM 6852 O O . LEU A 1 924 ? 24.350 -33.777 23.054 1.00 43.56 924 LEU A O 1
ATOM 6856 N N . PRO A 1 925 ? 26.255 -34.609 23.906 1.00 49.62 925 PRO A N 1
ATOM 6857 C CA . PRO A 1 925 ? 26.562 -33.415 24.687 1.00 49.62 925 PRO A CA 1
ATOM 6858 C C . PRO A 1 925 ? 26.918 -32.243 23.768 1.00 49.62 925 PRO A C 1
ATOM 6860 O O . PRO A 1 925 ? 27.585 -32.459 22.760 1.00 49.62 925 PRO A O 1
ATOM 6863 N N . ASP A 1 926 ? 26.573 -31.022 24.176 1.00 46.53 926 ASP A N 1
ATOM 6864 C CA . ASP A 1 926 ? 26.730 -29.790 23.385 1.00 46.53 926 ASP A CA 1
ATOM 6865 C C . ASP A 1 926 ? 28.117 -29.665 22.731 1.00 46.53 926 ASP A C 1
ATOM 6867 O O . ASP A 1 926 ? 28.217 -29.481 21.530 1.00 46.53 926 ASP A O 1
ATOM 6871 N N . ALA A 1 927 ? 29.198 -29.944 23.465 1.00 43.44 927 ALA A N 1
ATOM 6872 C CA . ALA A 1 927 ? 30.558 -29.870 22.919 1.00 43.44 927 ALA A CA 1
ATOM 6873 C C . ALA A 1 927 ? 30.871 -30.899 21.808 1.00 43.44 927 ALA A C 1
ATOM 6875 O O . ALA A 1 927 ? 31.793 -30.690 21.029 1.00 43.44 927 ALA A O 1
ATOM 6876 N N . GLU A 1 928 ? 30.167 -32.033 21.751 1.00 41.50 928 GLU A N 1
ATOM 6877 C CA . GLU A 1 928 ? 30.292 -33.023 20.669 1.00 41.50 928 GLU A CA 1
ATOM 6878 C C . GLU A 1 928 ? 29.327 -32.712 19.515 1.00 41.50 928 GLU A C 1
ATOM 6880 O O . GLU A 1 928 ? 29.672 -32.969 18.365 1.00 41.50 928 GLU A O 1
ATOM 6885 N N . ALA A 1 929 ? 28.159 -32.129 19.806 1.00 47.28 929 ALA A N 1
ATOM 6886 C CA . ALA A 1 929 ? 27.223 -31.620 18.804 1.00 47.28 929 ALA A CA 1
ATOM 6887 C C . ALA A 1 929 ? 27.812 -30.427 18.037 1.00 47.28 929 ALA A C 1
ATOM 6889 O O . ALA A 1 929 ? 27.734 -30.394 16.812 1.00 47.28 929 ALA A O 1
ATOM 6890 N N . ASP A 1 930 ? 28.486 -29.521 18.746 1.00 46.69 930 ASP A N 1
ATOM 6891 C CA . ASP A 1 930 ? 29.180 -28.367 18.178 1.00 46.69 930 ASP A CA 1
ATOM 6892 C C . ASP A 1 930 ? 30.273 -28.815 17.210 1.00 46.69 930 ASP A C 1
ATOM 6894 O O . ASP A 1 930 ? 30.353 -28.288 16.113 1.00 46.69 930 ASP A O 1
ATOM 6898 N N . ILE A 1 931 ? 31.051 -29.854 17.544 1.00 44.50 931 ILE A N 1
ATOM 6899 C CA . ILE A 1 931 ? 32.075 -30.412 16.639 1.00 44.50 931 ILE A CA 1
ATOM 6900 C C . ILE A 1 931 ? 31.441 -31.002 15.369 1.00 44.50 931 ILE A C 1
ATOM 6902 O O . ILE A 1 931 ? 32.031 -30.930 14.293 1.00 44.50 931 ILE A O 1
ATOM 6906 N N . VAL A 1 932 ? 30.256 -31.612 15.474 1.00 44.16 932 VAL A N 1
ATOM 6907 C CA . VAL A 1 932 ? 29.537 -32.173 14.318 1.00 44.16 932 VAL A CA 1
ATOM 6908 C C . VAL A 1 932 ? 28.997 -31.056 13.421 1.00 44.16 932 VAL A C 1
ATOM 6910 O O . VAL A 1 932 ? 29.117 -31.165 12.201 1.00 44.16 932 VAL A O 1
ATOM 6913 N N . TRP A 1 933 ? 28.483 -29.975 14.010 1.00 50.72 933 TRP A N 1
ATOM 6914 C CA . TRP A 1 933 ? 28.067 -28.775 13.283 1.00 50.72 933 TRP A CA 1
ATOM 6915 C C . TRP A 1 933 ? 29.252 -28.036 12.651 1.00 50.72 933 TRP A C 1
ATOM 6917 O O . TRP A 1 933 ? 29.216 -27.733 11.465 1.00 50.72 933 TRP A O 1
ATOM 6927 N N . GLU A 1 934 ? 30.364 -27.876 13.367 1.00 48.69 934 GLU A N 1
ATOM 6928 C CA . GLU A 1 934 ? 31.581 -27.242 12.842 1.00 48.69 934 GLU A CA 1
ATOM 6929 C C . GLU A 1 934 ? 32.140 -28.006 11.632 1.00 48.69 934 GLU A C 1
ATOM 6931 O O . GLU A 1 934 ? 32.632 -27.405 10.680 1.00 48.69 934 GLU A O 1
ATOM 6936 N N . GLN A 1 935 ? 32.060 -29.342 11.647 1.00 44.94 935 GLN A N 1
ATOM 6937 C CA . GLN A 1 935 ? 32.486 -30.189 10.530 1.00 44.94 935 GLN A CA 1
ATOM 6938 C C . GLN A 1 935 ? 31.497 -30.178 9.360 1.00 44.94 935 GLN A C 1
ATOM 6940 O O . GLN A 1 935 ? 31.943 -30.204 8.212 1.00 44.94 935 GLN A O 1
ATOM 6945 N N . HIS A 1 936 ? 30.187 -30.123 9.630 1.00 50.25 936 HIS A N 1
ATOM 6946 C CA . HIS A 1 936 ? 29.172 -29.864 8.607 1.00 50.25 936 HIS A CA 1
ATOM 6947 C C . HIS A 1 936 ? 29.527 -28.565 7.874 1.00 50.25 936 HIS A C 1
ATOM 6949 O O . HIS A 1 936 ? 29.797 -28.590 6.672 1.00 50.25 936 HIS A O 1
ATOM 6955 N N . ASP A 1 937 ? 29.709 -27.479 8.618 1.00 49.38 937 ASP A N 1
ATOM 6956 C CA . ASP A 1 937 ? 29.961 -26.145 8.076 1.00 49.38 937 ASP A CA 1
ATOM 6957 C C . ASP A 1 937 ? 31.327 -26.030 7.375 1.00 49.38 937 ASP A C 1
ATOM 6959 O O . ASP A 1 937 ? 31.455 -25.352 6.354 1.00 49.38 937 ASP A O 1
ATOM 6963 N N . LEU A 1 938 ? 32.354 -26.750 7.846 1.00 45.16 938 LEU A N 1
ATOM 6964 C CA . LEU A 1 938 ? 33.659 -26.849 7.175 1.00 45.16 938 LEU A CA 1
ATOM 6965 C C . LEU A 1 938 ? 33.571 -27.521 5.798 1.00 45.16 938 LEU A C 1
ATOM 6967 O O . LEU A 1 938 ? 34.228 -27.071 4.857 1.00 45.16 938 LEU A O 1
ATOM 6971 N N . ILE A 1 939 ? 32.767 -28.580 5.664 1.00 43.31 939 ILE A N 1
ATOM 6972 C CA . ILE A 1 939 ? 32.550 -29.277 4.387 1.00 43.31 939 ILE A CA 1
ATOM 6973 C C . ILE A 1 939 ? 31.717 -28.402 3.439 1.00 43.31 939 ILE A C 1
ATOM 6975 O O . ILE A 1 939 ? 32.042 -28.317 2.252 1.00 43.31 939 ILE A O 1
ATOM 6979 N N . GLY A 1 940 ? 30.704 -27.700 3.961 1.00 46.59 940 GLY A N 1
ATOM 6980 C CA . GLY A 1 940 ? 29.911 -26.728 3.198 1.00 46.59 940 GLY A CA 1
ATOM 6981 C C . GLY A 1 940 ? 30.767 -25.584 2.646 1.00 46.59 940 GLY A C 1
ATOM 6982 O O . GLY A 1 940 ? 30.719 -25.271 1.456 1.00 46.59 940 GLY A O 1
ATOM 6983 N N . ASN A 1 941 ? 31.658 -25.037 3.474 1.00 43.31 941 ASN A N 1
ATOM 6984 C CA . ASN A 1 941 ? 32.556 -23.950 3.080 1.00 43.31 941 ASN A CA 1
ATOM 6985 C C . ASN A 1 941 ? 33.627 -24.365 2.054 1.00 43.31 941 ASN A C 1
ATOM 6987 O O . ASN A 1 941 ? 34.035 -23.546 1.227 1.00 43.31 941 ASN A O 1
ATOM 6991 N N . GLN A 1 942 ? 34.074 -25.626 2.047 1.00 41.91 942 GLN A N 1
ATOM 6992 C CA . GLN A 1 942 ? 34.971 -26.139 0.998 1.00 41.91 942 GLN A CA 1
ATOM 6993 C C . GLN A 1 942 ? 34.286 -26.284 -0.371 1.00 41.91 942 GLN A C 1
ATOM 6995 O O . GLN A 1 942 ? 34.962 -26.190 -1.394 1.00 41.91 942 GLN A O 1
ATOM 7000 N N . TYR A 1 943 ? 32.965 -26.482 -0.412 1.00 40.69 943 TYR A N 1
ATOM 7001 C CA . TYR A 1 943 ? 32.197 -26.586 -1.660 1.00 40.69 943 TYR A CA 1
ATOM 7002 C C . TYR A 1 943 ? 31.873 -25.214 -2.280 1.00 40.69 943 TYR A C 1
ATOM 7004 O O . TYR A 1 943 ? 31.709 -25.111 -3.495 1.00 40.69 943 TYR A O 1
ATOM 7012 N N . LEU A 1 944 ? 31.812 -24.163 -1.453 1.00 39.94 944 LEU A N 1
ATOM 7013 C CA . LEU A 1 944 ? 31.377 -22.816 -1.842 1.00 39.94 944 LEU A CA 1
ATOM 7014 C C . LEU A 1 944 ? 32.526 -21.854 -2.197 1.00 39.94 944 LEU A C 1
ATOM 7016 O O . LEU A 1 944 ? 32.291 -20.859 -2.878 1.00 39.94 944 LEU A O 1
ATOM 7020 N N . THR A 1 945 ? 33.769 -22.123 -1.777 1.00 37.75 945 THR A N 1
ATOM 7021 C CA . THR A 1 945 ? 34.866 -21.135 -1.888 1.00 37.75 945 THR A CA 1
ATOM 7022 C C . THR A 1 945 ? 35.683 -21.167 -3.181 1.00 37.75 945 THR A C 1
ATOM 7024 O O . THR A 1 945 ? 36.462 -20.246 -3.403 1.00 37.75 945 THR A O 1
ATOM 7027 N N . GLY A 1 946 ? 35.506 -22.148 -4.073 1.00 40.75 946 GLY A N 1
ATOM 7028 C CA . GLY A 1 946 ? 36.007 -22.053 -5.454 1.00 40.75 946 GLY A CA 1
ATOM 7029 C C . GLY A 1 946 ? 37.498 -21.701 -5.638 1.00 40.75 946 GLY A C 1
ATOM 7030 O O . GLY A 1 946 ? 37.845 -21.092 -6.651 1.00 40.75 946 GLY A O 1
ATOM 7031 N N . GLU A 1 947 ? 38.398 -22.060 -4.713 1.00 34.19 947 GLU A N 1
ATOM 7032 C CA . GLU A 1 947 ? 39.838 -21.850 -4.922 1.00 34.19 947 GLU A CA 1
ATOM 7033 C C . GLU A 1 947 ? 40.394 -22.843 -5.966 1.00 34.19 947 GLU A C 1
ATOM 7035 O O . GLU A 1 947 ? 40.589 -24.029 -5.713 1.00 34.19 947 GLU A O 1
ATOM 7040 N N . ASP A 1 948 ? 40.596 -22.315 -7.174 1.00 36.38 948 ASP A N 1
ATOM 7041 C CA . ASP A 1 948 ? 41.409 -22.779 -8.308 1.00 36.38 948 ASP A CA 1
ATOM 7042 C C . ASP A 1 948 ? 41.806 -24.280 -8.366 1.00 36.38 948 ASP A C 1
ATOM 7044 O O . ASP A 1 948 ? 42.926 -24.679 -8.040 1.00 36.38 948 ASP A O 1
ATOM 7048 N N . LEU A 1 949 ? 40.914 -25.118 -8.913 1.00 34.88 949 LEU A N 1
ATOM 7049 C CA . LEU A 1 949 ? 41.220 -26.477 -9.398 1.00 34.88 949 LEU A CA 1
ATOM 7050 C C . LEU A 1 949 ? 41.540 -26.511 -10.909 1.00 34.88 949 LEU A C 1
ATOM 7052 O O . LEU A 1 949 ? 41.275 -27.507 -11.586 1.00 34.88 949 LEU A O 1
ATOM 7056 N N . SER A 1 950 ? 42.120 -25.446 -11.477 1.00 32.78 950 SER A N 1
ATOM 7057 C CA . SER A 1 950 ? 42.361 -25.355 -12.930 1.00 32.78 950 SER A CA 1
ATOM 7058 C C . SER A 1 950 ? 43.450 -26.281 -13.504 1.00 32.78 950 SER A C 1
ATOM 7060 O O . SER A 1 950 ? 43.657 -26.263 -14.717 1.00 32.78 950 SER A O 1
ATOM 7062 N N . ASP A 1 951 ? 44.093 -27.148 -12.709 1.00 33.19 951 ASP A N 1
ATOM 7063 C CA . ASP A 1 951 ? 45.188 -28.015 -13.192 1.00 33.19 951 ASP A CA 1
ATOM 7064 C C . ASP A 1 951 ? 44.950 -29.541 -13.094 1.00 33.19 951 ASP A C 1
ATOM 7066 O O . ASP A 1 951 ? 45.846 -30.337 -13.398 1.00 33.19 951 ASP A O 1
ATOM 7070 N N . ALA A 1 952 ? 43.737 -30.004 -12.765 1.00 31.39 952 ALA A N 1
ATOM 7071 C CA . ALA A 1 952 ? 43.397 -31.432 -12.821 1.00 31.39 952 ALA A CA 1
ATOM 7072 C C . ALA A 1 952 ? 42.722 -31.796 -14.156 1.00 31.39 952 ALA A C 1
ATOM 7074 O O . ALA A 1 952 ? 41.517 -31.670 -14.347 1.00 31.39 952 ALA A O 1
ATOM 7075 N N . THR A 1 953 ? 43.516 -32.283 -15.109 1.00 32.88 953 THR A N 1
ATOM 7076 C CA . THR A 1 953 ? 43.033 -32.840 -16.385 1.00 32.88 953 THR A CA 1
ATOM 7077 C C . THR A 1 953 ? 42.465 -34.255 -16.219 1.00 32.88 953 THR A C 1
ATOM 7079 O O . THR A 1 953 ? 42.979 -35.194 -16.815 1.00 32.88 953 THR A O 1
ATOM 7082 N N . GLU A 1 954 ? 41.409 -34.418 -15.420 1.00 36.00 954 GLU A N 1
ATOM 7083 C CA . GLU A 1 954 ? 40.489 -35.566 -15.453 1.00 36.00 954 GLU A CA 1
ATOM 7084 C C . GLU A 1 954 ? 39.222 -35.228 -14.639 1.00 36.00 954 GLU A C 1
ATOM 7086 O O . GLU A 1 954 ? 39.306 -34.735 -13.520 1.00 36.00 954 GLU A O 1
ATOM 7091 N N . ASP A 1 955 ? 38.058 -35.461 -15.247 1.00 31.42 955 ASP A N 1
ATOM 7092 C CA . ASP A 1 955 ? 36.700 -35.277 -14.709 1.00 31.42 955 ASP A CA 1
ATOM 7093 C C . ASP A 1 955 ? 36.551 -35.815 -13.259 1.00 31.42 955 ASP A C 1
ATOM 7095 O O . ASP A 1 955 ? 36.709 -37.026 -13.058 1.00 31.42 955 ASP A O 1
ATOM 7099 N N . PRO A 1 956 ? 36.282 -34.970 -12.235 1.00 33.25 956 PRO A N 1
ATOM 7100 C CA . PRO A 1 956 ? 36.346 -35.392 -10.834 1.00 33.25 956 PRO A CA 1
ATOM 7101 C C . PRO A 1 956 ? 35.026 -35.948 -10.270 1.00 33.25 956 PRO A C 1
ATOM 7103 O O . PRO A 1 956 ? 34.999 -36.397 -9.122 1.00 33.25 956 PRO A O 1
ATOM 7106 N N . TYR A 1 957 ? 33.933 -35.978 -11.036 1.00 33.59 957 TYR A N 1
ATOM 7107 C CA . TYR A 1 957 ? 32.618 -36.344 -10.489 1.00 33.59 957 TYR A CA 1
ATOM 7108 C C . TYR A 1 957 ? 32.380 -37.815 -10.065 1.00 33.59 957 TYR A C 1
ATOM 7110 O O . TYR A 1 957 ? 31.431 -38.038 -9.316 1.00 33.59 957 TYR A O 1
ATOM 7118 N N . PRO A 1 958 ? 33.192 -38.838 -10.416 1.00 30.45 958 PRO A N 1
ATOM 7119 C CA . PRO A 1 958 ? 32.921 -40.206 -9.940 1.00 30.45 958 PRO A CA 1
ATOM 7120 C C . PRO A 1 958 ? 33.587 -40.602 -8.608 1.00 30.45 958 PRO A C 1
ATOM 7122 O O . PRO A 1 958 ? 33.210 -41.619 -8.028 1.00 30.45 958 PRO A O 1
ATOM 7125 N N . ALA A 1 959 ? 34.616 -39.882 -8.140 1.00 31.81 959 ALA A N 1
ATOM 7126 C CA . ALA A 1 959 ? 35.437 -40.334 -7.004 1.00 31.81 959 ALA A CA 1
ATOM 7127 C C . ALA A 1 959 ? 34.970 -39.786 -5.643 1.00 31.81 959 ALA A C 1
ATOM 7129 O O . ALA A 1 959 ? 35.096 -40.480 -4.633 1.00 31.81 959 ALA A O 1
ATOM 7130 N N . VAL A 1 960 ? 34.391 -38.582 -5.620 1.00 35.38 960 VAL A N 1
ATOM 7131 C CA . VAL A 1 960 ? 33.852 -37.948 -4.402 1.00 35.38 960 VAL A CA 1
ATOM 7132 C C . VAL A 1 960 ? 32.523 -38.595 -3.986 1.00 35.38 960 VAL A C 1
ATOM 7134 O O . VAL A 1 960 ? 32.300 -38.835 -2.800 1.00 35.38 960 VAL A O 1
ATOM 7137 N N . ASP A 1 961 ? 31.709 -39.012 -4.963 1.00 36.16 961 ASP A N 1
ATOM 7138 C CA . ASP A 1 961 ? 30.439 -39.717 -4.734 1.00 36.16 961 ASP A CA 1
ATOM 7139 C C . ASP A 1 961 ? 30.649 -41.075 -4.037 1.00 36.16 961 ASP A C 1
ATOM 7141 O O . ASP A 1 961 ? 29.869 -41.478 -3.183 1.00 36.16 961 ASP A O 1
ATOM 7145 N N . ALA A 1 962 ? 31.755 -41.775 -4.310 1.00 33.84 962 ALA A N 1
ATOM 7146 C CA . ALA A 1 962 ? 32.031 -43.065 -3.677 1.00 33.84 962 ALA A CA 1
ATOM 7147 C C . ALA A 1 962 ? 32.434 -42.938 -2.197 1.00 33.84 962 ALA A C 1
ATOM 7149 O O . ALA A 1 962 ? 32.007 -43.759 -1.390 1.00 33.84 962 ALA A O 1
ATOM 7150 N N . GLY A 1 963 ? 33.234 -41.928 -1.833 1.00 34.69 963 GLY A N 1
ATOM 7151 C CA . GLY A 1 963 ? 33.698 -41.725 -0.453 1.00 34.69 963 GLY A CA 1
ATOM 7152 C C . GLY A 1 963 ? 32.602 -41.202 0.477 1.00 34.69 963 GLY A C 1
ATOM 7153 O O . GLY A 1 963 ? 32.463 -41.678 1.603 1.00 34.69 963 GLY A O 1
ATOM 7154 N N . PHE A 1 964 ? 31.776 -40.277 -0.018 1.00 38.72 964 PHE A N 1
ATOM 7155 C CA . PHE A 1 964 ? 30.661 -39.706 0.741 1.00 38.72 964 PHE A CA 1
ATOM 7156 C C . PHE A 1 964 ? 29.503 -40.705 0.913 1.00 38.72 964 PHE A C 1
ATOM 7158 O O . PHE A 1 964 ? 28.893 -40.804 1.977 1.00 38.72 964 PHE A O 1
ATOM 7165 N N . ARG A 1 965 ? 29.263 -41.547 -0.099 1.00 36.41 965 ARG A N 1
ATOM 7166 C CA . ARG A 1 965 ? 28.277 -42.633 -0.033 1.00 36.41 965 ARG A CA 1
ATOM 7167 C C . ARG A 1 965 ? 28.706 -43.756 0.915 1.00 36.41 965 ARG A C 1
ATOM 7169 O O . ARG A 1 965 ? 27.847 -44.317 1.587 1.00 36.41 965 ARG A O 1
ATOM 7176 N N . ASP A 1 966 ? 30.007 -44.039 1.033 1.00 41.03 966 ASP A N 1
ATOM 7177 C CA . ASP A 1 966 ? 30.549 -44.976 2.035 1.00 41.03 966 ASP A CA 1
ATOM 7178 C C . ASP A 1 966 ? 30.460 -44.399 3.463 1.00 41.03 966 ASP A C 1
ATOM 7180 O O . ASP A 1 966 ? 30.180 -45.137 4.412 1.00 41.03 966 ASP A O 1
ATOM 7184 N N . TYR A 1 967 ? 30.623 -43.076 3.621 1.00 40.53 967 TYR A N 1
ATOM 7185 C CA . TYR A 1 967 ? 30.421 -42.359 4.888 1.00 40.53 967 TYR A CA 1
ATOM 7186 C C . TYR A 1 967 ? 28.966 -42.464 5.373 1.00 40.53 967 TYR A C 1
ATOM 7188 O O . TYR A 1 967 ? 28.732 -42.903 6.501 1.00 40.53 967 TYR A O 1
ATOM 7196 N N . LEU A 1 968 ? 27.991 -42.180 4.502 1.00 40.44 968 LEU A N 1
ATOM 7197 C CA . LEU A 1 968 ? 26.561 -42.300 4.816 1.00 40.44 968 LEU A CA 1
ATOM 7198 C C . LEU A 1 968 ? 26.146 -43.751 5.100 1.00 40.44 968 LEU A C 1
ATOM 7200 O O . LEU A 1 968 ? 25.484 -44.005 6.101 1.00 40.44 968 LEU A O 1
ATOM 7204 N N . LEU A 1 969 ? 26.620 -44.724 4.310 1.00 43.00 969 LEU A N 1
ATOM 7205 C CA . LEU A 1 969 ? 26.378 -46.153 4.566 1.00 43.00 969 LEU A CA 1
ATOM 7206 C C . LEU A 1 969 ? 26.977 -46.621 5.897 1.00 43.00 969 LEU A C 1
ATOM 7208 O O . LEU A 1 969 ? 26.412 -47.489 6.561 1.00 43.00 969 LEU A O 1
ATOM 7212 N N . THR A 1 970 ? 28.121 -46.077 6.308 1.00 42.47 970 THR A N 1
ATOM 7213 C CA . THR A 1 970 ? 28.749 -46.421 7.591 1.00 42.47 970 THR A CA 1
ATOM 7214 C C . THR A 1 970 ? 27.971 -45.824 8.765 1.00 42.47 970 THR A C 1
ATOM 7216 O O . THR A 1 970 ? 27.761 -46.515 9.764 1.00 42.47 970 THR A O 1
ATOM 7219 N N . LEU A 1 971 ? 27.491 -44.584 8.625 1.00 42.66 971 LEU A N 1
ATOM 7220 C CA . LEU A 1 971 ? 26.664 -43.901 9.621 1.00 42.66 971 LEU A CA 1
ATOM 7221 C C . LEU A 1 971 ? 25.290 -44.579 9.767 1.00 42.66 971 LEU A C 1
ATOM 7223 O O . LEU A 1 971 ? 24.865 -44.893 10.878 1.00 42.66 971 LEU A O 1
ATOM 7227 N N . GLU A 1 972 ? 24.637 -44.907 8.650 1.00 42.69 972 GLU A N 1
ATOM 7228 C CA . GLU A 1 972 ? 23.353 -45.614 8.624 1.00 42.69 972 GLU A CA 1
ATOM 7229 C C . GLU A 1 972 ? 23.462 -47.039 9.172 1.00 42.69 972 GLU A C 1
ATOM 7231 O O . GLU A 1 972 ? 22.597 -47.462 9.937 1.00 42.69 972 GLU A O 1
ATOM 7236 N N . ASN A 1 973 ? 24.534 -47.780 8.859 1.00 43.28 973 ASN A N 1
ATOM 7237 C CA . ASN A 1 973 ? 24.764 -49.105 9.446 1.00 43.28 973 ASN A CA 1
ATOM 7238 C C . ASN A 1 973 ? 25.019 -49.021 10.962 1.00 43.28 973 ASN A C 1
ATOM 7240 O O . ASN A 1 973 ? 24.542 -49.876 11.710 1.00 43.28 973 ASN A O 1
ATOM 7244 N N . ALA A 1 974 ? 25.713 -47.979 11.435 1.00 41.38 974 ALA A N 1
ATOM 7245 C CA . ALA A 1 974 ? 25.937 -47.747 12.864 1.00 41.38 974 ALA A CA 1
ATOM 7246 C C . ALA A 1 974 ? 24.637 -47.397 13.615 1.00 41.38 974 ALA A C 1
ATOM 7248 O O . ALA A 1 974 ? 24.450 -47.824 14.756 1.00 41.38 974 ALA A O 1
ATOM 7249 N N . ILE A 1 975 ? 23.721 -46.676 12.961 1.00 41.84 975 ILE A N 1
ATOM 7250 C CA . ILE A 1 975 ? 22.404 -46.306 13.499 1.00 41.84 975 ILE A CA 1
ATOM 7251 C C . ILE A 1 975 ? 21.429 -47.500 13.447 1.00 41.84 975 ILE A C 1
ATOM 7253 O O . ILE A 1 975 ? 20.702 -47.754 14.410 1.00 41.84 975 ILE A O 1
ATOM 7257 N N . ALA A 1 976 ? 21.444 -48.286 12.365 1.00 39.41 976 ALA A N 1
ATOM 7258 C CA . ALA A 1 976 ? 20.532 -49.411 12.146 1.00 39.41 976 ALA A CA 1
ATOM 7259 C C . ALA A 1 976 ? 20.820 -50.637 13.034 1.00 39.41 976 ALA A C 1
ATOM 7261 O O . ALA A 1 976 ? 19.897 -51.389 13.355 1.00 39.41 976 ALA A O 1
ATOM 7262 N N . GLU A 1 977 ? 22.070 -50.859 13.457 1.00 42.59 977 GLU A N 1
ATOM 7263 C CA . GLU A 1 977 ? 22.430 -52.038 14.262 1.00 42.59 977 GLU A CA 1
ATOM 7264 C C . GLU A 1 977 ? 22.114 -51.919 15.760 1.00 42.59 977 GLU A C 1
ATOM 7266 O O . GLU A 1 977 ? 22.247 -52.911 16.484 1.00 42.59 977 GLU A O 1
ATOM 7271 N N . GLY A 1 978 ? 21.626 -50.759 16.220 1.00 46.59 978 GLY A N 1
ATOM 7272 C CA . GLY A 1 978 ? 20.786 -50.619 17.414 1.00 46.59 978 GLY A CA 1
ATOM 7273 C C . GLY A 1 978 ? 21.139 -51.507 18.613 1.00 46.59 978 GLY A C 1
ATOM 7274 O O . GLY A 1 978 ? 20.242 -52.074 19.233 1.00 46.59 978 GLY A O 1
ATOM 7275 N N . THR A 1 979 ? 22.422 -51.663 18.952 1.00 35.31 979 THR A N 1
ATOM 7276 C CA . THR A 1 979 ? 22.862 -52.300 20.197 1.00 35.31 979 THR A CA 1
ATOM 7277 C C . THR A 1 979 ? 24.194 -51.714 20.661 1.00 35.31 979 THR A C 1
ATOM 7279 O O . THR A 1 979 ? 25.230 -51.893 20.038 1.00 35.31 979 THR A O 1
ATOM 7282 N N . SER A 1 980 ? 24.141 -51.020 21.800 1.00 44.69 980 SER A N 1
ATOM 7283 C CA . SER A 1 980 ? 25.243 -50.644 22.700 1.00 44.69 980 SER A CA 1
ATOM 7284 C C . SER A 1 980 ? 26.649 -51.173 22.338 1.00 44.69 980 SER A C 1
ATOM 7286 O O . SER A 1 980 ? 27.021 -52.261 22.791 1.00 44.69 980 SER A O 1
ATOM 7288 N N . ALA A 1 981 ? 27.459 -50.396 21.611 1.00 31.06 981 ALA A N 1
ATOM 7289 C CA . ALA A 1 981 ? 28.899 -50.644 21.484 1.00 31.06 981 ALA A CA 1
ATOM 7290 C C . ALA A 1 981 ? 29.705 -49.367 21.143 1.00 31.06 981 ALA A C 1
ATOM 7292 O O . ALA A 1 981 ? 29.906 -49.024 19.989 1.00 31.06 981 ALA A O 1
ATOM 7293 N N . ASP A 1 982 ? 30.201 -48.736 22.211 1.00 41.72 982 ASP A N 1
ATOM 7294 C CA . ASP A 1 982 ? 31.470 -47.999 22.358 1.00 41.72 982 ASP A CA 1
ATOM 7295 C C . ASP A 1 982 ? 31.760 -46.758 21.473 1.00 41.72 982 ASP A C 1
ATOM 7297 O O . ASP A 1 982 ? 32.227 -46.864 20.337 1.00 41.72 982 ASP A O 1
ATOM 7301 N N . GLN A 1 983 ? 31.640 -45.567 22.091 1.00 41.81 983 GLN A N 1
ATOM 7302 C CA . GLN A 1 983 ? 32.106 -44.246 21.609 1.00 41.81 983 GLN A CA 1
ATOM 7303 C C . GLN A 1 983 ? 33.546 -44.262 21.052 1.00 41.81 983 GLN A C 1
ATOM 7305 O O . GLN A 1 983 ? 33.911 -43.437 20.217 1.00 41.81 983 GLN A O 1
ATOM 7310 N N . ALA A 1 984 ? 34.370 -45.224 21.478 1.00 40.72 984 ALA A N 1
ATOM 7311 C CA . ALA A 1 984 ? 35.737 -45.402 21.005 1.00 40.72 984 ALA A CA 1
ATOM 7312 C C . ALA A 1 984 ? 35.844 -45.732 19.502 1.00 40.72 984 ALA A C 1
ATOM 7314 O O . ALA A 1 984 ? 36.842 -45.375 18.880 1.00 40.72 984 ALA A O 1
ATOM 7315 N N . SER A 1 985 ? 34.839 -46.386 18.908 1.00 42.97 985 SER A N 1
ATOM 7316 C CA . SER A 1 985 ? 34.876 -46.768 17.485 1.00 42.97 985 SER A CA 1
ATOM 7317 C C . SER A 1 985 ? 34.540 -45.591 16.566 1.00 42.97 985 SER A C 1
ATOM 7319 O O . SER A 1 985 ? 35.184 -45.416 15.536 1.00 42.97 985 SER A O 1
ATOM 7321 N N . VAL A 1 986 ? 33.586 -44.751 16.984 1.00 44.22 986 VAL A N 1
ATOM 7322 C CA . VAL A 1 986 ? 33.219 -43.500 16.298 1.00 44.22 986 VAL A CA 1
ATOM 7323 C C . VAL A 1 986 ? 34.385 -42.514 16.354 1.00 44.22 986 VAL A C 1
ATOM 7325 O O . VAL A 1 986 ? 34.799 -41.965 15.336 1.00 44.22 986 VAL A O 1
ATOM 7328 N N . ARG A 1 987 ? 35.008 -42.385 17.529 1.00 44.78 987 ARG A N 1
ATOM 7329 C CA . ARG A 1 987 ? 36.187 -41.540 17.727 1.00 44.78 987 ARG A CA 1
ATOM 7330 C C . ARG A 1 987 ? 37.395 -41.981 16.891 1.00 44.78 987 ARG A C 1
ATOM 7332 O O . ARG A 1 987 ? 38.074 -41.136 16.322 1.00 44.78 987 ARG A O 1
ATOM 7339 N N . ALA A 1 988 ? 37.645 -43.286 16.769 1.00 43.66 988 ALA A N 1
ATOM 7340 C CA . ALA A 1 988 ? 38.750 -43.803 15.958 1.00 43.66 988 ALA A CA 1
ATOM 7341 C C . ALA A 1 988 ? 38.558 -43.568 14.446 1.00 43.66 988 ALA A C 1
ATOM 7343 O O . ALA A 1 988 ? 39.546 -43.427 13.727 1.00 43.66 988 ALA A O 1
ATOM 7344 N N . ALA A 1 989 ? 37.310 -43.518 13.965 1.00 43.34 989 ALA A N 1
ATOM 7345 C CA . ALA A 1 989 ? 37.001 -43.184 12.575 1.00 43.34 989 ALA A CA 1
ATOM 7346 C C . ALA A 1 989 ? 37.221 -41.687 12.287 1.00 43.34 989 ALA A C 1
ATOM 7348 O O . ALA A 1 989 ? 37.809 -41.344 11.264 1.00 43.34 989 ALA A O 1
ATOM 7349 N N . LEU A 1 990 ? 36.840 -40.812 13.226 1.00 43.78 990 LEU A N 1
ATOM 7350 C CA . LEU A 1 990 ? 37.094 -39.367 13.151 1.00 43.78 990 LEU A CA 1
ATOM 7351 C C . LEU A 1 990 ? 38.592 -39.024 13.211 1.00 43.78 990 LEU A C 1
ATOM 7353 O O . LEU A 1 990 ? 39.081 -38.222 12.418 1.00 43.78 990 LEU A O 1
ATOM 7357 N N . GLU A 1 991 ? 39.346 -39.664 14.110 1.00 42.88 991 GLU A N 1
ATOM 7358 C CA . GLU A 1 991 ? 40.793 -39.435 14.255 1.00 42.88 991 GLU A CA 1
ATOM 7359 C C . GLU A 1 991 ? 41.595 -39.899 13.021 1.00 42.88 991 GLU A C 1
ATOM 7361 O O . GLU A 1 991 ? 42.652 -39.341 12.731 1.00 42.88 991 GLU A O 1
ATOM 7366 N N . ALA A 1 992 ? 41.096 -40.884 12.265 1.00 40.62 992 ALA A N 1
ATOM 7367 C CA . ALA A 1 992 ? 41.712 -41.327 11.013 1.00 40.62 992 ALA A CA 1
ATOM 7368 C C . ALA A 1 992 ? 41.513 -40.324 9.861 1.00 40.62 992 ALA A C 1
ATOM 7370 O O . ALA A 1 992 ? 42.396 -40.201 9.016 1.00 40.62 992 ALA A O 1
ATOM 7371 N N . LEU A 1 993 ? 40.396 -39.588 9.858 1.00 37.97 993 LEU A N 1
ATOM 7372 C CA . LEU A 1 993 ? 40.073 -38.575 8.847 1.00 37.97 993 LEU A CA 1
ATOM 7373 C C . LEU A 1 993 ? 40.892 -37.286 9.044 1.00 37.97 993 LEU A C 1
ATOM 7375 O O . LEU A 1 993 ? 41.417 -36.716 8.090 1.00 37.97 993 LEU A O 1
ATOM 7379 N N . LEU A 1 994 ? 41.079 -36.878 10.305 1.00 37.72 994 LEU A N 1
ATOM 7380 C CA . LEU A 1 994 ? 41.903 -35.726 10.704 1.00 37.72 994 LEU A CA 1
ATOM 7381 C C . LEU A 1 994 ? 43.387 -35.865 10.314 1.00 37.72 994 LEU A C 1
ATOM 7383 O O . LEU A 1 994 ? 44.103 -34.869 10.243 1.00 37.72 994 LEU A O 1
ATOM 7387 N N . ALA A 1 995 ? 43.864 -37.086 10.057 1.00 35.84 995 ALA A N 1
ATOM 7388 C CA . ALA A 1 995 ? 45.254 -37.349 9.695 1.00 35.84 995 ALA A CA 1
ATOM 7389 C C . ALA A 1 995 ? 45.587 -37.080 8.210 1.00 35.84 995 ALA A C 1
ATOM 7391 O O . ALA A 1 995 ? 46.771 -37.092 7.865 1.00 35.84 995 ALA A O 1
ATOM 7392 N N . GLU A 1 996 ? 44.595 -36.840 7.339 1.00 32.88 996 GLU A N 1
ATOM 7393 C CA . GLU A 1 996 ? 44.804 -36.704 5.883 1.00 32.88 996 GLU A CA 1
ATOM 7394 C C . GLU A 1 996 ? 44.644 -35.277 5.318 1.00 32.88 996 GLU A C 1
ATOM 7396 O O . GLU A 1 996 ? 45.002 -35.045 4.164 1.00 32.88 996 GLU A O 1
ATOM 7401 N N . ALA A 1 997 ? 44.208 -34.289 6.105 1.00 30.66 997 ALA A N 1
ATOM 7402 C CA . ALA A 1 997 ? 44.063 -32.910 5.625 1.00 30.66 997 ALA A CA 1
ATOM 7403 C C . ALA A 1 997 ? 45.369 -32.100 5.793 1.00 30.66 997 ALA A C 1
ATOM 7405 O O . ALA A 1 997 ? 45.750 -31.733 6.904 1.00 30.66 997 ALA A O 1
ATOM 7406 N N . THR A 1 998 ? 46.071 -31.791 4.694 1.00 31.03 998 THR A N 1
ATOM 7407 C CA . THR A 1 998 ? 47.267 -30.920 4.705 1.00 31.03 998 THR A CA 1
ATOM 7408 C C . THR A 1 998 ? 47.208 -29.772 3.681 1.00 31.03 998 THR A C 1
ATOM 7410 O O . THR A 1 998 ? 47.188 -30.057 2.487 1.00 31.03 998 THR A O 1
ATOM 7413 N N . LEU A 1 999 ? 47.389 -28.533 4.198 1.00 32.66 999 LEU A N 1
ATOM 7414 C CA . LEU A 1 999 ? 47.834 -27.237 3.596 1.00 32.66 999 LEU A CA 1
ATOM 7415 C C . LEU A 1 999 ? 46.790 -26.302 2.925 1.00 32.66 999 LEU A C 1
ATOM 7417 O O . LEU A 1 999 ? 45.862 -26.816 2.317 1.00 32.66 999 LEU A O 1
ATOM 7421 N N . PRO A 1 1000 ? 47.047 -24.963 2.824 1.00 40.16 1000 PRO A N 1
ATOM 7422 C CA . PRO A 1 1000 ? 47.706 -24.028 3.764 1.00 40.16 1000 PRO A CA 1
ATOM 7423 C C . PRO A 1 1000 ? 46.920 -22.699 3.999 1.00 40.16 1000 PRO A C 1
ATOM 7425 O O . PRO A 1 1000 ? 46.335 -22.138 3.082 1.00 40.16 1000 PRO A O 1
ATOM 7428 N N . ILE A 1 1001 ? 46.989 -22.132 5.212 1.00 38.66 1001 ILE A N 1
ATOM 7429 C CA . ILE A 1 1001 ? 46.323 -20.868 5.613 1.00 38.66 1001 ILE A CA 1
ATOM 7430 C C . ILE A 1 1001 ? 47.332 -19.697 5.579 1.00 38.66 1001 ILE A C 1
ATOM 7432 O O . ILE A 1 1001 ? 48.523 -19.897 5.830 1.00 38.66 1001 ILE A O 1
ATOM 7436 N N . SER A 1 1002 ? 46.881 -18.476 5.259 1.00 40.91 1002 SER A N 1
ATOM 7437 C CA . SER A 1 1002 ? 47.718 -17.266 5.195 1.00 40.91 1002 SER A CA 1
ATOM 7438 C C . SER A 1 1002 ? 48.297 -16.845 6.560 1.00 40.91 1002 SER A C 1
ATOM 7440 O O . SER A 1 1002 ? 47.739 -17.123 7.623 1.00 40.91 1002 SER A O 1
ATOM 7442 N N . ALA A 1 1003 ? 49.444 -16.156 6.528 1.00 39.75 1003 ALA A N 1
ATOM 7443 C CA . ALA A 1 1003 ? 50.252 -15.843 7.710 1.00 39.75 1003 ALA A CA 1
ATOM 7444 C C . ALA A 1 1003 ? 49.544 -14.951 8.748 1.00 39.75 1003 ALA A C 1
ATOM 7446 O O . ALA A 1 1003 ? 49.773 -15.137 9.939 1.00 39.75 1003 ALA A O 1
ATOM 7447 N N . ASP A 1 1004 ? 48.674 -14.029 8.328 1.00 41.03 1004 ASP A N 1
ATOM 7448 C CA . ASP A 1 1004 ? 47.987 -13.106 9.247 1.00 41.03 1004 ASP A CA 1
ATOM 7449 C C . ASP A 1 1004 ? 46.907 -13.822 10.072 1.00 41.03 1004 ASP A C 1
ATOM 7451 O O . ASP A 1 1004 ? 46.761 -13.568 11.268 1.00 41.03 1004 ASP A O 1
ATOM 7455 N N . ARG A 1 1005 ? 46.222 -14.797 9.461 1.00 46.44 1005 ARG A N 1
ATOM 7456 C CA . ARG A 1 1005 ? 45.233 -15.640 10.142 1.00 46.44 1005 ARG A CA 1
ATOM 7457 C C . ARG A 1 1005 ? 45.901 -16.648 11.081 1.00 46.44 1005 ARG A C 1
ATOM 7459 O O . ARG A 1 1005 ? 45.436 -16.837 12.197 1.00 46.44 1005 ARG A O 1
ATOM 7466 N N . PHE A 1 1006 ? 47.066 -17.187 10.700 1.00 47.06 1006 PHE A N 1
ATOM 7467 C CA . PHE A 1 1006 ? 47.870 -18.034 11.591 1.00 47.06 1006 PHE A CA 1
ATOM 7468 C C . PHE A 1 1006 ? 48.252 -17.320 12.901 1.00 47.06 1006 PHE A C 1
ATOM 7470 O O . PHE A 1 1006 ? 48.171 -17.925 13.967 1.00 47.06 1006 PHE A O 1
ATOM 7477 N N . TRP A 1 1007 ? 48.635 -16.038 12.853 1.00 41.50 1007 TRP A N 1
ATOM 7478 C CA . TRP A 1 1007 ? 49.003 -15.288 14.061 1.00 41.50 1007 TRP A CA 1
ATOM 7479 C C . TRP A 1 1007 ? 47.814 -14.950 14.960 1.00 41.50 1007 TRP A C 1
ATOM 7481 O O . TRP A 1 1007 ? 47.961 -15.005 16.181 1.00 41.50 1007 TRP A O 1
ATOM 7491 N N . SER A 1 1008 ? 46.658 -14.627 14.374 1.00 46.09 1008 SER A N 1
ATOM 7492 C CA . SER A 1 1008 ? 45.429 -14.364 15.132 1.00 46.09 1008 SER A CA 1
ATOM 7493 C C . SER A 1 1008 ? 44.962 -15.624 15.858 1.00 46.09 1008 SER A C 1
ATOM 7495 O O . SER A 1 1008 ? 44.795 -15.623 17.076 1.00 46.09 1008 SER A O 1
ATOM 7497 N N . ASP A 1 1009 ? 44.863 -16.733 15.127 1.00 49.09 1009 ASP A N 1
ATOM 7498 C CA . ASP A 1 1009 ? 44.303 -17.972 15.660 1.00 49.09 1009 ASP A CA 1
ATOM 7499 C C . ASP A 1 1009 ? 45.256 -18.628 16.671 1.00 49.09 1009 ASP A C 1
ATOM 7501 O O . ASP A 1 1009 ? 44.826 -19.114 17.719 1.00 49.09 1009 ASP A O 1
ATOM 7505 N N . MET A 1 1010 ? 46.574 -18.601 16.421 1.00 46.03 1010 MET A N 1
ATOM 7506 C CA . MET A 1 1010 ? 47.540 -19.157 17.374 1.00 46.03 1010 MET A CA 1
ATOM 7507 C C . MET A 1 1010 ? 47.687 -18.277 18.624 1.00 46.03 1010 MET A C 1
ATOM 7509 O O . MET A 1 1010 ? 47.828 -18.816 19.724 1.00 46.03 1010 MET A O 1
ATOM 7513 N N . GLY A 1 1011 ? 47.584 -16.951 18.484 1.00 44.66 1011 GLY A N 1
ATOM 7514 C CA . GLY A 1 1011 ? 47.554 -16.020 19.612 1.00 44.66 1011 GLY A CA 1
ATOM 7515 C C . GLY A 1 1011 ? 46.333 -16.241 20.506 1.00 44.66 1011 GLY A C 1
ATOM 7516 O O . GLY A 1 1011 ? 46.468 -16.328 21.728 1.00 44.66 1011 GLY A O 1
ATOM 7517 N N . ASP A 1 1012 ? 45.162 -16.442 19.903 1.00 51.00 1012 ASP A N 1
ATOM 7518 C CA . ASP A 1 1012 ? 43.921 -16.730 20.623 1.00 51.00 1012 ASP A CA 1
ATOM 7519 C C . ASP A 1 1012 ? 43.955 -18.079 21.345 1.00 51.00 1012 ASP A C 1
ATOM 7521 O O . ASP A 1 1012 ? 43.477 -18.198 22.477 1.00 51.00 1012 ASP A O 1
ATOM 7525 N N . VAL A 1 1013 ? 44.543 -19.105 20.725 1.00 49.41 1013 VAL A N 1
ATOM 7526 C CA . VAL A 1 1013 ? 44.707 -20.424 21.350 1.00 49.41 1013 VAL A CA 1
ATOM 7527 C C . VAL A 1 1013 ? 45.709 -20.366 22.507 1.00 49.41 1013 VAL A C 1
ATOM 7529 O O . VAL A 1 1013 ? 45.458 -20.950 23.567 1.00 49.41 1013 VAL A O 1
ATOM 7532 N N . VAL A 1 1014 ? 46.823 -19.640 22.357 1.00 49.97 1014 VAL A N 1
ATOM 7533 C CA . VAL A 1 1014 ? 47.815 -19.462 23.430 1.00 49.97 1014 VAL A CA 1
ATOM 7534 C C . VAL A 1 1014 ? 47.234 -18.653 24.590 1.00 49.97 1014 VAL A C 1
ATOM 7536 O O . VAL A 1 1014 ? 47.367 -19.079 25.739 1.00 49.97 1014 VAL A O 1
ATOM 7539 N N . GLY A 1 1015 ? 46.520 -17.559 24.307 1.00 46.53 1015 GLY A N 1
ATOM 7540 C CA . GLY A 1 1015 ? 45.831 -16.750 25.316 1.00 46.53 1015 GLY A CA 1
ATOM 7541 C C . GLY A 1 1015 ? 44.821 -17.569 26.120 1.00 46.53 1015 GLY A C 1
ATOM 7542 O O . GLY A 1 1015 ? 44.896 -17.622 27.349 1.00 46.53 1015 GLY A O 1
ATOM 7543 N N . ARG A 1 1016 ? 43.962 -18.332 25.430 1.00 50.88 1016 ARG A N 1
ATOM 7544 C CA . ARG A 1 1016 ? 42.998 -19.234 26.081 1.00 50.88 1016 ARG A CA 1
ATOM 7545 C C . ARG A 1 1016 ? 43.678 -20.335 26.900 1.00 50.88 1016 ARG A C 1
ATOM 7547 O O . ARG A 1 1016 ? 43.193 -20.692 27.975 1.00 50.88 1016 ARG A O 1
ATOM 7554 N N . THR A 1 1017 ? 44.812 -20.862 26.438 1.00 47.66 1017 THR A N 1
ATOM 7555 C CA . THR A 1 1017 ? 45.571 -21.899 27.161 1.00 47.66 1017 THR A CA 1
ATOM 7556 C C . THR A 1 1017 ? 46.198 -21.352 28.446 1.00 47.66 1017 THR A C 1
ATOM 7558 O O . THR A 1 1017 ? 46.149 -22.020 29.482 1.00 47.66 1017 THR A O 1
ATOM 7561 N N . ILE A 1 1018 ? 46.734 -20.129 28.412 1.00 48.38 1018 ILE A N 1
ATOM 7562 C CA . ILE A 1 1018 ? 47.280 -19.436 29.587 1.00 48.38 1018 ILE A CA 1
ATOM 7563 C C . ILE A 1 1018 ? 46.189 -19.210 30.640 1.00 48.38 1018 ILE A C 1
ATOM 7565 O O . ILE A 1 1018 ? 46.380 -19.575 31.805 1.00 48.38 1018 ILE A O 1
ATOM 7569 N N . ASP A 1 1019 ? 45.035 -18.689 30.217 1.00 50.19 1019 ASP A N 1
ATOM 7570 C CA . ASP A 1 1019 ? 43.903 -18.408 31.106 1.00 50.19 1019 ASP A CA 1
ATOM 7571 C C . ASP A 1 1019 ? 43.329 -19.687 31.730 1.00 50.19 1019 ASP A C 1
ATOM 7573 O O . ASP A 1 1019 ? 42.942 -19.708 32.900 1.00 50.19 1019 ASP A O 1
ATOM 7577 N N . THR A 1 1020 ? 43.336 -20.787 30.974 1.00 49.44 1020 THR A N 1
ATOM 7578 C CA . THR A 1 1020 ? 42.812 -22.081 31.428 1.00 49.44 1020 THR A CA 1
ATOM 7579 C C . THR A 1 1020 ? 43.756 -22.791 32.403 1.00 49.44 1020 THR A C 1
ATOM 7581 O O . THR A 1 1020 ? 43.297 -23.438 33.347 1.00 49.44 1020 THR A O 1
ATOM 7584 N N . LEU A 1 1021 ? 45.075 -22.694 32.202 1.00 48.50 1021 LEU A N 1
ATOM 7585 C CA . LEU A 1 1021 ? 46.063 -23.405 33.024 1.00 48.50 1021 LEU A CA 1
ATOM 7586 C C . LEU A 1 1021 ? 46.525 -22.617 34.259 1.00 48.50 1021 LEU A C 1
ATOM 7588 O O . LEU A 1 1021 ? 47.126 -23.209 35.157 1.00 48.50 1021 LEU A O 1
ATOM 7592 N N . GLY A 1 1022 ? 46.212 -21.318 34.346 1.00 53.06 1022 GLY A N 1
ATOM 7593 C CA . GLY A 1 1022 ? 46.493 -20.490 35.523 1.00 53.06 1022 GLY A CA 1
ATOM 7594 C C . GLY A 1 1022 ? 47.989 -20.336 35.811 1.00 53.06 1022 GLY A C 1
ATOM 7595 O O . GLY A 1 1022 ? 48.412 -20.437 36.967 1.00 53.06 1022 GLY A O 1
ATOM 7596 N N . LEU A 1 1023 ? 48.783 -20.155 34.754 1.00 57.06 1023 LEU A N 1
ATOM 7597 C CA . LEU A 1 1023 ? 50.242 -20.049 34.812 1.00 57.06 1023 LEU A CA 1
ATOM 7598 C C . LEU A 1 1023 ? 50.691 -18.798 35.585 1.00 57.06 1023 LEU A C 1
ATOM 7600 O O . LEU A 1 1023 ? 49.985 -17.791 35.637 1.00 57.06 1023 LEU A O 1
ATOM 7604 N N . THR A 1 1024 ? 51.873 -18.845 36.205 1.00 67.88 1024 THR A N 1
ATOM 7605 C CA . THR A 1 1024 ? 52.448 -17.656 36.856 1.00 67.88 1024 THR A CA 1
ATOM 7606 C C . THR A 1 1024 ? 52.977 -16.669 35.816 1.00 67.88 1024 THR A C 1
ATOM 7608 O O . THR A 1 1024 ? 53.386 -17.083 34.738 1.00 67.88 1024 THR A O 1
ATOM 7611 N N . ASP A 1 1025 ? 53.050 -15.374 36.142 1.00 58.84 1025 ASP A N 1
ATOM 7612 C CA . ASP A 1 1025 ? 53.513 -14.335 35.200 1.00 58.84 1025 ASP A CA 1
ATOM 7613 C C . ASP A 1 1025 ? 54.865 -14.675 34.532 1.00 58.84 1025 ASP A C 1
ATOM 7615 O O . ASP A 1 1025 ? 55.058 -14.424 33.349 1.00 58.84 1025 ASP A O 1
ATOM 7619 N N . ALA A 1 1026 ? 55.783 -15.328 35.259 1.00 59.94 1026 ALA A N 1
ATOM 7620 C CA . ALA A 1 1026 ? 57.074 -15.758 34.715 1.00 59.94 1026 ALA A CA 1
ATOM 7621 C C . ALA A 1 1026 ? 56.972 -16.938 33.727 1.00 59.94 1026 ALA A C 1
ATOM 7623 O O . ALA A 1 1026 ? 57.842 -17.093 32.878 1.00 59.94 1026 ALA A O 1
ATOM 7624 N N . GLU A 1 1027 ? 55.944 -17.780 33.843 1.00 53.88 1027 GLU A N 1
ATOM 7625 C CA . GLU A 1 1027 ? 55.654 -18.886 32.920 1.00 53.88 1027 GLU A CA 1
ATOM 7626 C C . GLU A 1 1027 ? 54.861 -18.390 31.703 1.00 53.88 1027 GLU A C 1
ATOM 7628 O O . GLU A 1 1027 ? 55.116 -18.837 30.589 1.00 53.88 1027 GLU A O 1
ATOM 7633 N N . VAL A 1 1028 ? 53.967 -17.415 31.897 1.00 59.84 1028 VAL A N 1
ATOM 7634 C CA . VAL A 1 1028 ? 53.250 -16.718 30.817 1.00 59.84 1028 VAL A CA 1
ATOM 7635 C C . VAL A 1 1028 ? 54.225 -16.000 29.887 1.00 59.84 1028 VAL A C 1
ATOM 7637 O O . VAL A 1 1028 ? 54.125 -16.151 28.670 1.00 59.84 1028 VAL A O 1
ATOM 7640 N N . ASP A 1 1029 ? 55.210 -15.296 30.453 1.00 62.75 1029 ASP A N 1
ATOM 7641 C CA . ASP A 1 1029 ? 56.261 -14.638 29.671 1.00 62.75 1029 ASP A CA 1
ATOM 7642 C C . ASP A 1 1029 ? 57.063 -15.655 28.837 1.00 62.75 1029 ASP A C 1
ATOM 7644 O O . ASP A 1 1029 ? 57.346 -15.396 27.671 1.00 62.75 1029 ASP A O 1
ATOM 7648 N N . ILE A 1 1030 ? 57.370 -16.842 29.379 1.00 62.62 1030 ILE A N 1
ATOM 7649 C CA . ILE A 1 1030 ? 58.083 -17.905 28.643 1.00 62.62 1030 ILE A CA 1
ATOM 7650 C C . ILE A 1 1030 ? 57.229 -18.457 27.489 1.00 62.62 1030 ILE A C 1
ATOM 7652 O O . ILE A 1 1030 ? 57.762 -18.711 26.408 1.00 62.62 1030 ILE A O 1
ATOM 7656 N N . VAL A 1 1031 ? 55.917 -18.638 27.686 1.00 58.62 1031 VAL A N 1
ATOM 7657 C CA . VAL A 1 1031 ? 55.000 -19.163 26.655 1.00 58.62 1031 VAL A CA 1
ATOM 7658 C C . VAL A 1 1031 ? 54.848 -18.179 25.494 1.00 58.62 1031 VAL A C 1
ATOM 7660 O O . VAL A 1 1031 ? 54.940 -18.592 24.335 1.00 58.62 1031 VAL A O 1
ATOM 7663 N N . TRP A 1 1032 ? 54.697 -16.884 25.782 1.00 63.34 1032 TRP A N 1
ATOM 7664 C CA . TRP A 1 1032 ? 54.655 -15.856 24.739 1.00 63.34 1032 TRP A CA 1
ATOM 7665 C C . TRP A 1 1032 ? 56.008 -15.678 24.042 1.00 63.34 1032 TRP A C 1
ATOM 7667 O O . TRP A 1 1032 ? 56.055 -15.554 22.819 1.00 63.34 1032 TRP A O 1
ATOM 7677 N N . GLU A 1 1033 ? 57.124 -15.773 24.773 1.00 62.84 1033 GLU A N 1
ATOM 7678 C CA . GLU A 1 1033 ? 58.460 -15.703 24.171 1.00 62.84 1033 GLU A CA 1
ATOM 7679 C C . GLU A 1 1033 ? 58.717 -16.889 23.218 1.00 62.84 1033 GLU A C 1
ATOM 7681 O O . GLU A 1 1033 ? 59.365 -16.705 22.190 1.00 62.84 1033 GLU A O 1
ATOM 7686 N N . GLN A 1 1034 ? 58.165 -18.084 23.489 1.00 58.53 1034 GLN A N 1
ATOM 7687 C CA . GLN A 1 1034 ? 58.211 -19.234 22.568 1.00 58.53 1034 GLN A CA 1
ATOM 7688 C C . GLN A 1 1034 ? 57.255 -19.097 21.373 1.00 58.53 1034 GLN A C 1
ATOM 7690 O O . GLN A 1 1034 ? 57.652 -19.434 20.256 1.00 58.53 1034 GLN A O 1
ATOM 7695 N N . HIS A 1 1035 ? 56.035 -18.587 21.581 1.00 61.09 1035 HIS A N 1
ATOM 7696 C CA . HIS A 1 1035 ? 55.077 -18.275 20.510 1.00 61.09 1035 HIS A CA 1
ATOM 7697 C C . HIS A 1 1035 ? 55.716 -17.358 19.453 1.00 61.09 1035 HIS A C 1
ATOM 7699 O O . HIS A 1 1035 ? 55.739 -17.684 18.260 1.00 61.09 1035 HIS A O 1
ATOM 7705 N N . ASP A 1 1036 ? 56.356 -16.280 19.907 1.00 56.31 1036 ASP A N 1
ATOM 7706 C CA . ASP A 1 1036 ? 57.010 -15.306 19.032 1.00 56.31 1036 ASP A CA 1
ATOM 7707 C C . ASP A 1 1036 ? 58.266 -15.875 18.353 1.00 56.31 1036 ASP A C 1
ATOM 7709 O O . ASP A 1 1036 ? 58.592 -15.505 17.220 1.00 56.31 1036 ASP A O 1
ATOM 7713 N N . LEU A 1 1037 ? 58.979 -16.801 19.007 1.00 54.50 1037 LEU A N 1
ATOM 7714 C CA . LEU A 1 1037 ? 60.153 -17.477 18.442 1.00 54.50 1037 LEU A CA 1
ATOM 7715 C C . LEU A 1 1037 ? 59.767 -18.459 17.326 1.00 54.50 1037 LEU A C 1
ATOM 7717 O O . LEU A 1 1037 ? 60.442 -18.503 16.294 1.00 54.50 1037 LEU A O 1
ATOM 7721 N N . ILE A 1 1038 ? 58.681 -19.216 17.514 1.00 53.72 1038 ILE A N 1
ATOM 7722 C CA . ILE A 1 1038 ? 58.157 -20.188 16.543 1.00 53.72 1038 ILE A CA 1
ATOM 7723 C C . ILE A 1 1038 ? 57.631 -19.468 15.307 1.00 53.72 1038 ILE A C 1
ATOM 7725 O O . ILE A 1 1038 ? 58.014 -19.812 14.186 1.00 53.72 1038 ILE A O 1
ATOM 7729 N N . GLY A 1 1039 ? 56.812 -18.432 15.486 1.00 53.19 1039 GLY A N 1
ATOM 7730 C CA . GLY A 1 1039 ? 56.285 -17.718 14.332 1.00 53.19 1039 GLY A CA 1
ATOM 7731 C C . GLY A 1 1039 ? 57.352 -16.889 13.602 1.00 53.19 1039 GLY A C 1
ATOM 7732 O O . GLY A 1 1039 ? 57.334 -16.826 12.373 1.00 53.19 1039 GLY A O 1
ATOM 7733 N N . ASN A 1 1040 ? 58.385 -16.375 14.288 1.00 49.69 1040 ASN A N 1
ATOM 7734 C CA . ASN A 1 1040 ? 59.539 -15.772 13.600 1.00 49.69 1040 ASN A CA 1
ATOM 7735 C C . ASN A 1 1040 ? 60.380 -16.796 12.810 1.00 49.69 1040 ASN A C 1
ATOM 7737 O O . ASN A 1 1040 ? 60.876 -16.464 11.728 1.00 49.69 1040 ASN A O 1
ATOM 7741 N N . GLN A 1 1041 ? 60.533 -18.037 13.297 1.00 51.94 1041 GLN A N 1
ATOM 7742 C CA . GLN A 1 1041 ? 61.167 -19.119 12.525 1.00 51.94 1041 GLN A CA 1
ATOM 7743 C C . GLN A 1 1041 ? 60.347 -19.489 11.281 1.00 51.94 1041 GLN A C 1
ATOM 7745 O O . GLN A 1 1041 ? 60.926 -19.723 10.218 1.00 51.94 1041 GLN A O 1
ATOM 7750 N N . TYR A 1 1042 ? 59.016 -19.492 11.399 1.00 50.12 1042 TYR A N 1
ATOM 7751 C CA . TYR A 1 1042 ? 58.097 -19.812 10.306 1.00 50.12 1042 TYR A CA 1
ATOM 7752 C C . TYR A 1 1042 ? 58.095 -18.737 9.204 1.00 50.12 1042 TYR A C 1
ATOM 7754 O O . TYR A 1 1042 ? 58.100 -19.066 8.021 1.00 50.12 1042 TYR A O 1
ATOM 7762 N N . LEU A 1 1043 ? 58.172 -17.452 9.575 1.00 46.41 1043 LEU A N 1
ATOM 7763 C CA . LEU A 1 1043 ? 58.143 -16.329 8.627 1.00 46.41 1043 LEU A CA 1
ATOM 7764 C C . LEU A 1 1043 ? 59.475 -16.062 7.909 1.00 46.41 1043 LEU A C 1
ATOM 7766 O O . LEU A 1 1043 ? 59.479 -15.571 6.781 1.00 46.41 1043 LEU A O 1
ATOM 7770 N N . THR A 1 1044 ? 60.614 -16.326 8.556 1.00 42.97 1044 THR A N 1
ATOM 7771 C CA . THR A 1 1044 ? 61.938 -15.946 8.016 1.00 42.97 1044 THR A CA 1
ATOM 7772 C C . THR A 1 1044 ? 62.710 -17.102 7.380 1.00 42.97 1044 THR A C 1
ATOM 7774 O O . THR A 1 1044 ? 63.641 -16.863 6.611 1.00 42.97 1044 THR A O 1
ATOM 7777 N N . GLY A 1 1045 ? 62.333 -18.353 7.667 1.00 45.62 1045 GLY A N 1
ATOM 7778 C CA . GLY A 1 1045 ? 62.925 -19.550 7.066 1.00 45.62 1045 GLY A CA 1
ATOM 7779 C C . GLY A 1 1045 ? 64.365 -19.885 7.493 1.00 45.62 1045 GLY A C 1
ATOM 7780 O O . GLY A 1 1045 ? 64.941 -20.827 6.947 1.00 45.62 1045 GLY A O 1
ATOM 7781 N N . GLU A 1 1046 ? 64.973 -19.175 8.455 1.00 39.56 1046 GLU A N 1
ATOM 7782 C CA . GLU A 1 1046 ? 66.300 -19.514 9.001 1.00 39.56 1046 GLU A CA 1
ATOM 7783 C C . GLU A 1 1046 ? 66.213 -20.220 10.369 1.00 39.56 1046 GLU A C 1
ATOM 7785 O O . GLU A 1 1046 ? 65.707 -19.679 11.350 1.00 39.56 1046 GLU A O 1
ATOM 7790 N N . THR A 1 1047 ? 66.805 -21.416 10.484 1.00 42.88 1047 THR A N 1
ATOM 7791 C CA . THR A 1 1047 ? 67.057 -22.076 11.781 1.00 42.88 1047 THR A CA 1
ATOM 7792 C C . THR A 1 1047 ? 68.158 -21.353 12.562 1.00 42.88 1047 THR A C 1
ATOM 7794 O O . THR A 1 1047 ? 69.346 -21.509 12.260 1.00 42.88 1047 THR A O 1
ATOM 7797 N N . VAL A 1 1048 ? 67.793 -20.628 13.622 1.00 35.69 1048 VAL A N 1
ATOM 7798 C CA . VAL A 1 1048 ? 68.752 -20.129 14.619 1.00 35.69 1048 VAL A CA 1
ATOM 7799 C C . VAL A 1 1048 ? 69.128 -21.272 15.563 1.00 35.69 1048 VAL A C 1
ATOM 7801 O O . VAL A 1 1048 ? 68.411 -21.597 16.504 1.00 35.69 1048 VAL A O 1
ATOM 7804 N N . TYR A 1 1049 ? 70.290 -21.883 15.330 1.00 40.38 1049 TYR A N 1
ATOM 7805 C CA . TYR A 1 1049 ? 70.948 -22.718 16.334 1.00 40.38 1049 TYR A CA 1
ATOM 7806 C C . TYR A 1 1049 ? 71.647 -21.786 17.328 1.00 40.38 1049 TYR A C 1
ATOM 7808 O O . TYR A 1 1049 ? 72.708 -21.242 17.015 1.00 40.38 1049 TYR A O 1
ATOM 7816 N N . ASN A 1 1050 ? 71.091 -21.610 18.527 1.00 32.03 1050 ASN A N 1
ATOM 7817 C CA . ASN A 1 1050 ? 71.877 -21.104 19.645 1.00 32.03 1050 ASN A CA 1
ATOM 7818 C C . ASN A 1 1050 ? 71.972 -22.183 20.716 1.00 32.03 1050 ASN A C 1
ATOM 7820 O O . ASN A 1 1050 ? 71.017 -22.507 21.413 1.00 32.03 1050 ASN A O 1
ATOM 7824 N N . GLY A 1 1051 ? 73.153 -22.794 20.770 1.00 36.66 1051 GLY A N 1
ATOM 7825 C CA . GLY A 1 1051 ? 73.498 -23.774 21.776 1.00 36.66 1051 GLY A CA 1
ATOM 7826 C C . GLY A 1 1051 ? 73.629 -23.113 23.140 1.00 36.66 1051 GLY A C 1
ATOM 7827 O O . GLY A 1 1051 ? 74.622 -22.450 23.423 1.00 36.66 1051 GLY A O 1
ATOM 7828 N N . SER A 1 1052 ? 72.678 -23.404 24.009 1.00 29.27 1052 SER A N 1
ATOM 7829 C CA . SER A 1 1052 ? 72.957 -23.697 25.406 1.00 29.27 1052 SER A CA 1
ATOM 7830 C C . SER A 1 1052 ? 71.961 -24.755 25.843 1.00 29.27 1052 SER A C 1
ATOM 7832 O O . SER A 1 1052 ? 70.756 -24.532 25.810 1.00 29.27 1052 SER A O 1
ATOM 7834 N N . GLU A 1 1053 ? 72.498 -25.923 26.185 1.00 42.75 1053 GLU A N 1
ATOM 7835 C CA . GLU A 1 1053 ? 71.833 -26.902 27.032 1.00 42.75 1053 GLU A CA 1
ATOM 7836 C C . GLU A 1 1053 ? 71.277 -26.172 28.260 1.00 42.75 1053 GLU A C 1
ATOM 7838 O O . GLU A 1 1053 ? 72.052 -25.669 29.065 1.00 42.75 1053 GLU A O 1
ATOM 7843 N N . ASP A 1 1054 ? 69.959 -26.072 28.368 1.00 29.86 1054 ASP A N 1
ATOM 7844 C CA . ASP A 1 1054 ? 69.253 -26.383 29.604 1.00 29.86 1054 ASP A CA 1
ATOM 7845 C C . ASP A 1 1054 ? 67.780 -26.616 29.263 1.00 29.86 1054 ASP A C 1
ATOM 7847 O O . ASP A 1 1054 ? 67.041 -25.737 28.832 1.00 29.86 1054 ASP A O 1
ATOM 7851 N N . THR A 1 1055 ? 67.400 -27.879 29.402 1.00 40.03 1055 THR A N 1
ATOM 7852 C CA . THR A 1 1055 ? 66.029 -28.376 29.439 1.00 40.03 1055 THR A CA 1
ATOM 7853 C C . THR A 1 1055 ? 65.219 -27.648 30.506 1.00 40.03 1055 THR A C 1
ATOM 7855 O O . THR A 1 1055 ? 65.664 -27.607 31.655 1.00 40.03 1055 THR A O 1
ATOM 7858 N N . VAL A 1 1056 ? 63.996 -27.232 30.181 1.00 27.64 1056 VAL A N 1
ATOM 7859 C CA . VAL A 1 1056 ? 62.893 -27.270 31.147 1.00 27.64 1056 VAL A CA 1
ATOM 7860 C C . VAL A 1 1056 ? 61.698 -27.917 30.447 1.00 27.64 1056 VAL A C 1
ATOM 7862 O O . VAL A 1 1056 ? 61.364 -27.541 29.328 1.00 27.64 1056 VAL A O 1
ATOM 7865 N N . ASP A 1 1057 ? 61.227 -28.976 31.099 1.00 34.81 1057 ASP A N 1
ATOM 7866 C CA . ASP A 1 1057 ? 60.110 -29.883 30.800 1.00 34.81 1057 ASP A CA 1
ATOM 7867 C C . ASP A 1 1057 ? 58.776 -29.139 30.648 1.00 34.81 1057 ASP A C 1
ATOM 7869 O O . ASP A 1 1057 ? 58.535 -28.239 31.490 1.00 34.81 1057 ASP A O 1
#

Radius of gyration: 36.37 Å; Cα contacts (8 Å, |Δi|>4): 2163; chains: 1; bounding box: 116×97×98 Å